Protein 3WDS (pdb70)

CATH classification: 3.40.50.720

B-factor: mean 15.17, std 8.06, range [5.41, 78.43]

Radius of gyration: 27.6 Å; Cα contacts (8 Å, |Δi|>4): 2676; chains: 4; bounding box: 74×68×62 Å

Solvent-accessible surface area: 32976 Å² total; per-residue (Å²): 98,28,84,0,71,58,57,51,0,0,0,4,12,0,6,116,28,29,0,6,9,0,0,125,16,0,6,164,22,18,0,24,0,0,0,1,15,128,45,55,158,20,0,94,70,8,12,79,64,18,132,58,42,33,47,14,8,110,4,36,9,32,118,55,84,30,0,59,64,3,1,78,116,0,23,100,58,14,70,26,13,43,4,0,1,2,17,22,31,29,8,27,13,77,35,1,30,70,2,51,39,133,11,6,44,93,0,14,36,17,0,3,43,3,3,0,1,0,0,1,1,0,0,93,45,0,58,91,72,142,28,107,0,11,0,2,0,10,3,11,20,5,2,14,37,0,19,47,24,24,0,0,20,0,0,0,8,7,0,0,14,0,2,0,3,0,0,0,54,26,8,2,93,121,88,1,14,0,0,0,0,0,8,15,43,12,83,26,56,50,8,69,105,24,2,104,83,24,3,146,73,101,73,59,68,60,144,40,0,68,56,58,20,47,95,98,6,22,20,45,91,22,1,60,17,91,3,0,1,20,0,0,5,1,0,3,0,34,0,0,67,2,1,0,0,3,3,7,2,0,2,0,0,33,30,9,27,99,28,86,0,72,60,62,57,0,0,0,4,12,0,7,125,32,27,0,4,8,1,0,126,15,0,4,160,21,18,0,38,0,0,0,2,17,133,48,37,156,22,0,96,67,6,25,89,64,18,131,60,35,33,55,21,8,113,6,37,10,36,126,55,80,32,1,57,56,2,2,79,112,0,24,98,57,14,64,22,15,38,3,0,1,2,17,20,37,33,9,29,16,84,34,1,28,71,2,48,46,146,10,8,48,91,0,15,37,18,0,4,45,4,4,0,1,0,0,1,1,0,0,90,44,0,63,96,75,141,29,153,0,13,0,1,0,10,3,12,26,6,2,15,35,1,24,65,25,24,0,0,14,0,0,0,7,6,1,1,14,0,3,0,5,0,0,0,62,27,9,0,90,121,67,1,15,0,0,0,0,0,8,16,33,13,104,25,59,65,12,74,113,15,5,98,87,14,4,145,71,99,66,62,75,42,129,48,0,76,55,69,40,44,100,97,7,22,33,47,90,29,1,64,17,90,3,0,1,18,0,0,5,1,0,2,0,54,0,0,67,2,1,0,0,3,3,6,2,0,2,0,0,31,30,8,26,100,26,90,0,82,60,39,51,0,0,0,5,12,0,7,120,20,28,0,5,8,0,0,124,16,0,4,157,23,18,0,31,0,0,0,1,17,128,61,59,163,16,0,89,67,5,13,79,64,21,132,60,41,33,68,15,12,112,4,38,12,38,125,61,81,31,1,68,48,2,2,77,114,0,24,98,56,14,66,24,16,38,0,0,1,2,14,20,40,39,47,35,16,64,35,1,31,73,1,58,46,146,13,6,44,92,0,14,37,17,0,3,42,5,4,0,1,0,0,1,2,0,0,96,49,2,53,87,80,136,31,157,0,9,0,1,0,9,2,11,25,6,2,14,36,1,25,65,27,29,0,0,34,0,0,0,7,7,0,1,14,0,4,0,6,0,1,0,93,28,9,0,89,121,82,0,15,0,0,0,0,0,8,16,42,16,97,22,74,65,50,94,172,53,11,101,82,11,1,120,57,79,76,75,74,38,126,46,0,81,54,64,43,53,94,95,8,24,16,47,88,38,1,65,16,92,2,0,2,26,0,0,7,1,0,0,0,75,0,0,66,3,1,0,0,4,3,7,1,0,2,0,0,35,29,8,26,110,29,68,0,72,58,61,47,0,0,0,3,14,0,6,111,28,28,0,3,4,1,0,115,13,0,5,163,23,19,0,31,0,0,0,1,16,131,48,41,144,29,0,97,71,14,20,88,67,18,137,65,35,33,66,18,20,112,4,46,11,27,114,58,81,33,1,58,44,4,1,71,103,0,23,96,61,14,63,26,14,40,3,0,1,1,16,19,29,31,8,27,19,84,34,0,29,66,2,54,45,140,15,7,47,94,0,15,39,16,0,3,43,3,4,0,1,0,0,1,1,0,0,92,45,0,64,94,70,142,30,156,0,13,0,2,0,10,3,12,22,6,1,15,39,1,22,48,21,24,0,0,19,0,0,0,7,8,0,1,13,0,2,0,4,0,1,0,54,25,8,0,94,113,69,1,14,0,0,0,0,0,8,16,40,13,87,25,53,48,7,65,108,25,2,90,76,24,4,144,74,120,76,65,77,41,128,44,0,58,57,72,18,44,100,99,7,31,25,47,90,26,1,68,16,82,3,0,1,19,0,0,4,1,0,2,0,58,1,0,76,3,0,0,0,3,3,6,2,0,2,0,5,47,30,18,27

Secondary structure (DSSP, 8-state):
----TT-EEEEET-SSHHHHHHHHHHHHTT-EEEEEES-HHHHHHHHHT-TT--EEEE--TT-HHHHHHHHHHHHHHHTS--EEEE---------GGG--HHHHHHHIIIIIIHHHHHHHHHHHHHHHHT---EEEEE--GGGTS--TT-HHHHHHHHHHHHHHHHHHHHHGGGT-EEEEEEE-SB-SHHHHHHHHHHHHHHT--HHHHHHHHHHT-TT-S-B-HHHHHHHHHHHHSGGGTT--S-EEEESTTSS--/----TT-EEEEETTTSHHHHHHHHHHHHTT-EEEEEES-HHHHHHHHHT-TT-EEEEE--TT-HHHHHHHHHHHHHHHT---EEEE---------GGG--HHHHHHHIIIIIIHHHHHHHHHHHHHHHTT---EEEEE--GGGTS--TT-HHHHHHHHHHHHHHHHHHHHHGGGT-EEEEEEE-SB-SHHHHHHHHHHHHHHT--HHHHHHHHHHT-TT-S-B-HHHHHHHHHHHHSGGGTT--S-EEEESTTSS--/----TT-EEEEET-SSHHHHHHHHHHHHTT-EEEEEES-HHHHHHHHHT-TT--EEEE--TT-HHHHHHHHHHHHHHHT---EEEE---------GGG--HHHHHHHIIIIIIHHHHHHHHHHHHHHHTT---EEEEE--GGGTS--TT-HHHHHHHHHHHHHHHHHHHHHGGGT-EEEEEEE-SB-SHHHHHHHHHHHHHHT--HHHHHHHHHHT-TT-S-B-HHHHHHHHHHHHSGGGTT--S-EEEESTTSS--/----TT-EEEEETTTSHHHHHHHHHHHHTT-EEEEEES-HHHHHHHHHT-SS--EEEE--TT-HHHHHHHHHHHHHHHT---EEEE---------GGG--HHHHHHHIIIIIIHHHHHHHHHHHHHHHTT---EEEEE--GGGTS--TT-HHHHHHHHHHHHHHHHHHHHHGGGT-EEEEEEE-SB--TTHHHHHHHHHHHHTS-HHHHHHHHHHT-TT-S-B-HHHHHHHHHHHHSGGGTT--S-EEEESTTSS--

Structure (mmCIF, N/CA/C/O backbone):
data_3WDS
#
_entry.id   3WDS
#
_cell.length_a   61.970
_cell.length_b   126.370
_cell.length_c   62.020
_cell.angle_alpha   90.00
_cell.angle_beta   110.50
_cell.angle_gamma   90.00
#
_symmetry.space_group_name_H-M   'P 1 21 1'
#
loop_
_entity.id
_entity.type
_entity.pdbx_description
1 polymer 'NADH-dependent quinuclidinone reductase'
2 non-polymer NICOTINAMIDE-ADENINE-DINUCLEOTIDE
3 non-polymer 'ACETIC ACID'
4 non-polymer 1,2-ETHANEDIOL
5 water water
#
loop_
_atom_site.group_PDB
_atom_site.id
_atom_site.type_symbol
_atom_site.label_atom_id
_atom_site.label_alt_id
_atom_site.label_comp_id
_atom_site.label_asym_id
_atom_site.label_entity_id
_atom_site.label_seq_id
_atom_site.pdbx_PDB_ins_code
_atom_site.Cartn_x
_atom_site.Cartn_y
_atom_site.Cartn_z
_atom_site.occupancy
_atom_site.B_iso_or_equiv
_atom_site.auth_seq_id
_atom_site.auth_comp_id
_atom_site.auth_asym_id
_atom_site.auth_atom_id
_atom_site.pdbx_PDB_model_num
ATOM 1 N N . ILE A 1 7 ? 52.595 72.170 30.153 1.00 23.37 4 ILE A N 1
ATOM 2 C CA . ILE A 1 7 ? 51.709 72.505 28.984 1.00 21.04 4 ILE A CA 1
ATOM 3 C C . ILE A 1 7 ? 50.361 73.051 29.564 1.00 19.99 4 ILE A C 1
ATOM 4 O O . ILE A 1 7 ? 49.562 73.642 28.809 1.00 17.52 4 ILE A O 1
ATOM 9 N N . PHE A 1 8 ? 50.045 72.841 30.848 1.00 18.63 5 PHE A N 1
ATOM 10 C CA . PHE A 1 8 ? 48.783 73.436 31.415 1.00 17.40 5 PHE A CA 1
ATOM 11 C C . PHE A 1 8 ? 48.996 74.754 32.157 1.00 18.35 5 PHE A C 1
ATOM 12 O O . PHE A 1 8 ? 48.054 75.347 32.693 1.00 19.02 5 PHE A O 1
ATOM 20 N N . ASP A 1 9 ? 50.232 75.242 32.114 1.00 19.36 6 ASP A N 1
ATOM 21 C CA . ASP A 1 9 ? 50.627 76.400 32.918 1.00 19.90 6 ASP A CA 1
ATOM 22 C C . ASP A 1 9 ? 50.182 77.678 32.202 1.00 17.23 6 ASP A C 1
ATOM 23 O O . ASP A 1 9 ? 50.318 77.804 30.986 1.00 19.07 6 ASP A O 1
ATOM 28 N N . LEU A 1 10 ? 49.679 78.652 32.949 1.00 14.66 7 LEU A N 1
ATOM 29 C CA . LEU A 1 10 ? 49.274 79.928 32.379 1.00 13.27 7 LEU A CA 1
ATOM 30 C C . LEU A 1 10 ? 50.132 81.035 33.006 1.00 14.37 7 LEU A C 1
ATOM 31 O O . LEU A 1 10 ? 49.811 82.219 32.886 1.00 12.55 7 LEU A O 1
ATOM 36 N N . SER A 1 11 ? 51.238 80.631 33.629 1.00 16.06 8 SER A N 1
ATOM 37 C CA . SER A 1 11 ? 52.157 81.621 34.291 1.00 16.64 8 SER A CA 1
ATOM 38 C C . SER A 1 11 ? 52.508 82.774 33.352 1.00 18.01 8 SER A C 1
ATOM 39 O O . SER A 1 11 ? 52.811 82.581 32.186 1.00 18.89 8 SER A O 1
ATOM 42 N N . GLY A 1 12 ? 52.391 84.001 33.832 1.00 18.52 9 GLY A N 1
ATOM 43 C CA . GLY A 1 12 ? 52.766 85.110 33.029 1.00 20.08 9 GLY A CA 1
ATOM 44 C C . GLY A 1 12 ? 51.697 85.660 32.135 1.00 21.52 9 GLY A C 1
ATOM 45 O O . GLY A 1 12 ? 51.858 86.756 31.637 1.00 20.65 9 GLY A O 1
ATOM 46 N N . ARG A 1 13 ? 50.547 84.969 32.003 1.00 18.60 10 ARG A N 1
ATOM 47 C CA . ARG A 1 13 ? 49.540 85.388 31.064 1.00 17.55 10 ARG A CA 1
ATOM 48 C C . ARG A 1 13 ? 48.601 86.333 31.731 1.00 16.11 10 ARG A C 1
ATOM 49 O O . ARG A 1 13 ? 48.399 86.271 32.951 1.00 15.20 10 ARG A O 1
ATOM 57 N N . LYS A 1 14 ? 48.026 87.190 30.916 1.00 14.68 11 LYS A N 1
ATOM 58 C CA . LYS A 1 14 ? 47.149 88.282 31.393 1.00 15.34 11 LYS A CA 1
ATOM 59 C C . LYS A 1 14 ? 45.702 87.992 30.884 1.00 13.71 11 LYS A C 1
ATOM 60 O O . LYS A 1 14 ? 45.442 87.951 29.661 1.00 15.37 11 LYS A O 1
ATOM 66 N N . ALA A 1 15 ? 44.791 87.853 31.808 1.00 12.90 12 ALA A N 1
ATOM 67 C CA . ALA A 1 15 ? 43.394 87.412 31.493 1.00 11.73 12 ALA A CA 1
ATOM 68 C C . ALA A 1 15 ? 42.355 88.460 31.876 1.00 11.95 12 ALA A C 1
ATOM 69 O O . ALA A 1 15 ? 42.468 89.166 32.911 1.00 12.43 12 ALA A O 1
ATOM 71 N N . ILE A 1 16 ? 41.268 88.510 31.126 1.00 12.82 13 ILE A N 1
ATOM 72 C CA . ILE A 1 16 ? 40.087 89.241 31.468 1.00 11.72 13 ILE A CA 1
ATOM 73 C C . ILE A 1 16 ? 38.908 88.258 31.519 1.00 11.97 13 ILE A C 1
ATOM 74 O O . ILE A 1 16 ? 38.671 87.489 30.585 1.00 11.03 13 ILE A O 1
ATOM 79 N N . VAL A 1 17 ? 38.210 88.297 32.623 1.00 10.62 14 VAL A N 1
ATOM 80 C CA . VAL A 1 17 ? 36.983 87.487 32.813 1.00 11.00 14 VAL A CA 1
ATOM 81 C C . VAL A 1 17 ? 35.797 88.417 32.941 1.00 11.42 14 VAL A C 1
ATOM 82 O O . VAL A 1 17 ? 35.718 89.146 33.907 1.00 11.19 14 VAL A O 1
ATOM 86 N N . THR A 1 18 ? 34.847 88.401 32.003 1.00 10.28 15 THR A N 1
ATOM 87 C CA . THR A 1 18 ? 33.664 89.182 32.148 1.00 11.32 15 THR A CA 1
ATOM 88 C C . THR A 1 18 ? 32.668 88.371 32.952 1.00 11.09 15 THR A C 1
ATOM 89 O O . THR A 1 18 ? 32.606 87.137 32.821 1.00 10.15 15 THR A O 1
ATOM 93 N N . GLY A 1 19 ? 31.982 88.977 33.908 1.00 11.01 16 GLY A N 1
ATOM 94 C CA . GLY A 1 19 ? 31.076 88.239 34.726 1.00 10.94 16 GLY A CA 1
ATOM 95 C C . GLY A 1 19 ? 31.715 87.399 35.790 1.00 11.37 16 GLY A C 1
ATOM 96 O O . GLY A 1 19 ? 31.212 86.317 36.161 1.00 12.63 16 GLY A O 1
ATOM 97 N N . GLY A 1 20 ? 32.892 87.845 36.218 1.00 11.37 17 GLY A N 1
ATOM 98 C CA . GLY A 1 20 ? 33.707 87.069 37.135 1.00 11.04 17 GLY A CA 1
ATOM 99 C C . GLY A 1 20 ? 33.424 87.313 38.598 1.00 10.90 17 GLY A C 1
ATOM 100 O O . GLY A 1 20 ? 34.135 86.774 39.434 1.00 13.01 17 GLY A O 1
ATOM 101 N N . SER A 1 21 ? 32.400 88.095 38.939 1.00 11.40 18 SER A N 1
ATOM 102 C CA . SER A 1 21 ? 32.170 88.410 40.355 1.00 13.72 18 SER A CA 1
ATOM 103 C C . SER A 1 21 ? 31.679 87.312 41.238 1.00 15.13 18 SER A C 1
ATOM 104 O O . SER A 1 21 ? 31.859 87.366 42.421 1.00 15.65 18 SER A O 1
ATOM 107 N N . LYS A 1 22 ? 30.901 86.392 40.692 1.00 16.28 19 LYS A N 1
ATOM 108 C CA . LYS A 1 22 ? 30.345 85.344 41.463 1.00 16.15 19 LYS A CA 1
ATOM 109 C C . LYS A 1 22 ? 30.148 84.069 40.612 1.00 13.75 19 LYS A C 1
ATOM 110 O O . LYS A 1 22 ? 30.386 84.041 39.399 1.00 12.83 19 LYS A O 1
ATOM 116 N N . GLY A 1 23 ? 29.653 83.035 41.257 1.00 12.81 20 GLY A N 1
ATOM 117 C CA . GLY A 1 23 ? 29.331 81.795 40.534 1.00 12.70 20 GLY A CA 1
ATOM 118 C C . GLY A 1 23 ? 30.444 81.204 39.692 1.00 12.36 20 GLY A C 1
ATOM 119 O O . GLY A 1 23 ? 31.647 81.092 40.091 1.00 10.79 20 GLY A O 1
ATOM 120 N N . ILE A 1 24 ? 30.040 80.739 38.499 1.00 11.58 21 ILE A N 1
ATOM 121 C CA . ILE A 1 24 ? 31.037 80.168 37.588 1.00 10.81 21 ILE A CA 1
ATOM 122 C C . ILE A 1 24 ? 32.189 81.116 37.237 1.00 10.74 21 ILE A C 1
ATOM 123 O O . ILE A 1 24 ? 33.399 80.754 37.234 1.00 8.12 21 ILE A O 1
ATOM 128 N N . GLY A 1 25 ? 31.860 82.413 37.102 1.00 9.94 22 GLY A N 1
ATOM 129 C CA . GLY A 1 25 ? 32.876 83.385 36.710 1.00 9.58 22 GLY A CA 1
ATOM 130 C C . GLY A 1 25 ? 33.952 83.581 37.759 1.00 9.91 22 GLY A C 1
ATOM 131 O O . GLY A 1 25 ? 35.120 83.675 37.450 1.00 9.19 22 GLY A O 1
ATOM 132 N N . ALA A 1 26 ? 33.536 83.633 39.020 1.00 11.04 23 ALA A N 1
ATOM 133 C CA . ALA A 1 26 ? 34.484 83.751 40.084 1.00 10.45 23 ALA A CA 1
ATOM 134 C C . ALA A 1 26 ? 35.352 82.512 40.190 1.00 10.83 23 ALA A C 1
ATOM 135 O O . ALA A 1 26 ? 36.536 82.588 40.452 1.00 10.63 23 ALA A O 1
ATOM 137 N N . ALA A 1 27 ? 34.780 81.361 40.007 1.00 10.04 24 ALA A N 1
ATOM 138 C CA . ALA A 1 27 ? 35.574 80.167 39.995 1.00 9.17 24 ALA A CA 1
ATOM 139 C C . ALA A 1 27 ? 36.560 80.107 38.811 1.00 9.15 24 ALA A C 1
ATOM 140 O O . ALA A 1 27 ? 37.721 79.655 38.976 1.00 9.65 24 ALA A O 1
ATOM 142 N N . ILE A 1 28 ? 36.149 80.615 37.634 1.00 8.65 25 ILE A N 1
ATOM 143 C CA . ILE A 1 28 ? 37.041 80.744 36.538 1.00 8.58 25 ILE A CA 1
ATOM 144 C C . ILE A 1 28 ? 38.265 81.653 36.920 1.00 9.26 25 ILE A C 1
ATOM 145 O O . ILE A 1 28 ? 39.439 81.285 36.705 1.00 9.19 25 ILE A O 1
ATOM 150 N N . ALA A 1 29 ? 37.966 82.801 37.473 1.00 10.40 26 ALA A N 1
ATOM 151 C CA . ALA A 1 29 ? 38.981 83.787 37.797 1.00 10.67 26 ALA A CA 1
ATOM 152 C C . ALA A 1 29 ? 39.979 83.187 38.827 1.00 11.04 26 ALA A C 1
ATOM 153 O O . ALA A 1 29 ? 41.227 83.227 38.615 1.00 10.84 26 ALA A O 1
ATOM 155 N N . ARG A 1 30 ? 39.427 82.472 39.799 1.00 11.13 27 ARG A N 1
ATOM 156 C CA . ARG A 1 30 ? 40.302 81.762 40.785 1.00 11.11 27 ARG A CA 1
ATOM 157 C C . ARG A 1 30 ? 41.173 80.693 40.164 1.00 11.72 27 ARG A C 1
ATOM 158 O O . ARG A 1 30 ? 42.346 80.533 40.512 1.00 11.47 27 ARG A O 1
ATOM 166 N N . ALA A 1 31 ? 40.597 79.911 39.256 1.00 11.06 28 ALA A N 1
ATOM 167 C CA . ALA A 1 31 ? 41.323 78.814 38.635 1.00 10.96 28 ALA A CA 1
ATOM 168 C C . ALA A 1 31 ? 42.426 79.277 37.664 1.00 11.85 28 ALA A C 1
ATOM 169 O O . ALA A 1 31 ? 43.520 78.709 37.657 1.00 11.84 28 ALA A O 1
ATOM 171 N N . LEU A 1 32 ? 42.138 80.336 36.905 1.00 11.48 29 LEU A N 1
ATOM 172 C CA . LEU A 1 32 ? 43.111 80.946 36.014 1.00 11.61 29 LEU A CA 1
ATOM 173 C C . LEU A 1 32 ? 44.274 81.464 36.826 1.00 12.07 29 LEU A C 1
ATOM 174 O O . LEU A 1 32 ? 45.417 81.280 36.438 1.00 12.34 29 LEU A O 1
ATOM 179 N N . ASP A 1 33 ? 43.939 82.123 37.923 1.00 11.98 30 ASP A N 1
ATOM 180 C CA . ASP A 1 33 ? 45.004 82.658 38.855 1.00 13.92 30 ASP A CA 1
ATOM 181 C C . ASP A 1 33 ? 45.871 81.519 39.439 1.00 12.92 30 ASP A C 1
ATOM 182 O O . ASP A 1 33 ? 47.129 81.606 39.415 1.00 12.69 30 ASP A O 1
ATOM 187 N N . LYS A 1 34 ? 45.228 80.483 39.960 1.00 13.55 31 LYS A N 1
ATOM 188 C CA . LYS A 1 34 ? 45.892 79.288 40.478 1.00 16.74 31 LYS A CA 1
ATOM 189 C C . LYS A 1 34 ? 46.816 78.681 39.443 1.00 16.94 31 LYS A C 1
ATOM 190 O O . LYS A 1 34 ? 47.866 78.109 39.774 1.00 15.46 31 LYS A O 1
ATOM 196 N N . ALA A 1 35 ? 46.405 78.721 38.166 1.00 13.82 32 ALA A N 1
ATOM 197 C CA . ALA A 1 35 ? 47.230 78.217 37.121 1.00 13.87 32 ALA A CA 1
ATOM 198 C C . ALA A 1 35 ? 48.343 79.149 36.713 1.00 14.27 32 ALA A C 1
ATOM 199 O O . ALA A 1 35 ? 49.086 78.795 35.807 1.00 13.80 32 ALA A O 1
ATOM 201 N N . GLY A 1 36 ? 48.405 80.357 37.285 1.00 13.15 33 GLY A N 1
ATOM 202 C CA . GLY A 1 36 ? 49.509 81.210 36.998 1.00 14.78 33 GLY A CA 1
ATOM 203 C C . GLY A 1 36 ? 49.202 82.519 36.335 1.00 15.33 33 GLY A C 1
ATOM 204 O O . GLY A 1 36 ? 50.035 83.448 36.313 1.00 14.68 33 GLY A O 1
ATOM 205 N N . ALA A 1 37 ? 47.953 82.684 35.905 1.00 13.47 34 ALA A N 1
ATOM 206 C CA . ALA A 1 37 ? 47.583 83.972 35.257 1.00 13.53 34 ALA A CA 1
ATOM 207 C C . ALA A 1 37 ? 47.394 85.126 36.210 1.00 13.82 34 ALA A C 1
ATOM 208 O O . ALA A 1 37 ? 47.041 84.919 37.382 1.00 12.80 34 ALA A O 1
ATOM 210 N N . THR A 1 38 ? 47.586 86.357 35.707 1.00 14.04 35 THR A N 1
ATOM 211 C CA . THR A 1 38 ? 47.031 87.542 36.400 1.00 14.52 35 THR A CA 1
ATOM 212 C C . THR A 1 38 ? 45.683 87.916 35.806 1.00 13.66 35 THR A C 1
ATOM 213 O O . THR A 1 38 ? 45.598 88.100 34.600 1.00 14.22 35 THR A O 1
ATOM 217 N N . VAL A 1 39 ? 44.697 88.134 36.626 1.00 13.81 36 VAL A N 1
ATOM 218 C CA . VAL A 1 39 ? 43.287 88.237 36.165 1.00 12.82 36 VAL A CA 1
ATOM 219 C C . VAL A 1 39 ? 42.657 89.571 36.481 1.00 14.22 36 VAL A C 1
ATOM 220 O O . VAL A 1 39 ? 42.763 90.052 37.620 1.00 15.13 36 VAL A O 1
ATOM 224 N N . ALA A 1 40 ? 41.976 90.163 35.484 1.00 13.33 37 ALA A N 1
ATOM 225 C CA . ALA A 1 40 ? 41.120 91.308 35.662 1.00 13.39 37 ALA A CA 1
ATOM 226 C C . ALA A 1 40 ? 39.722 90.802 35.567 1.00 13.86 37 ALA A C 1
ATOM 227 O O . ALA A 1 40 ? 39.435 89.980 34.680 1.00 15.01 37 ALA A O 1
ATOM 229 N N . ILE A 1 41 ? 38.900 91.172 36.510 1.00 11.96 38 ILE A N 1
ATOM 230 C CA . ILE A 1 41 ? 37.519 90.823 36.473 1.00 11.65 38 ILE A CA 1
ATOM 231 C C . ILE A 1 41 ? 36.745 92.045 36.073 1.00 12.57 38 ILE A C 1
ATOM 232 O O . ILE A 1 41 ? 36.886 93.104 36.733 1.00 13.07 38 ILE A O 1
ATOM 237 N N . ALA A 1 42 ? 35.872 91.932 35.061 1.00 11.88 39 ALA A N 1
ATOM 238 C CA . ALA A 1 42 ? 34.971 93.011 34.598 1.00 10.91 39 ALA A CA 1
ATOM 239 C C . ALA A 1 42 ? 33.566 92.546 34.813 1.00 11.42 39 ALA A C 1
ATOM 240 O O . ALA A 1 42 ? 33.193 91.516 34.362 1.00 10.86 39 ALA A O 1
ATOM 242 N N . ASP A 1 43 ? 32.797 93.231 35.659 1.00 11.37 40 ASP A N 1
ATOM 243 C CA . ASP A 1 43 ? 31.517 92.782 36.118 1.00 12.68 40 ASP A CA 1
ATOM 244 C C . ASP A 1 43 ? 30.615 93.927 36.399 1.00 11.00 40 ASP A C 1
ATOM 245 O O . ASP A 1 43 ? 31.111 95.016 36.681 1.00 12.57 40 ASP A O 1
ATOM 250 N N . LEU A 1 44 ? 29.301 93.717 36.296 1.00 11.77 41 LEU A N 1
ATOM 251 C CA . LEU A 1 44 ? 28.290 94.734 36.636 1.00 13.08 41 LEU A CA 1
ATOM 252 C C . LEU A 1 44 ? 28.373 95.062 38.100 1.00 14.00 41 LEU A C 1
ATOM 253 O O . LEU A 1 44 ? 28.158 96.238 38.471 1.00 15.09 41 LEU A O 1
ATOM 258 N N . ASP A 1 45 ? 28.801 94.113 38.903 1.00 12.86 42 ASP A N 1
ATOM 259 C CA . ASP A 1 45 ? 28.942 94.290 40.386 1.00 15.29 42 ASP A CA 1
ATOM 260 C C . ASP A 1 45 ? 30.429 94.395 40.701 1.00 14.76 42 ASP A C 1
ATOM 261 O O . ASP A 1 45 ? 31.121 93.353 40.855 1.00 15.66 42 ASP A O 1
ATOM 266 N N . VAL A 1 46 ? 30.955 95.608 40.707 1.00 14.41 43 VAL A N 1
ATOM 267 C CA . VAL A 1 46 ? 32.395 95.790 40.899 1.00 14.62 43 VAL A CA 1
ATOM 268 C C . VAL A 1 46 ? 32.841 95.605 42.345 1.00 15.36 43 VAL A C 1
ATOM 269 O O . VAL A 1 46 ? 34.000 95.227 42.547 1.00 17.08 43 VAL A O 1
ATOM 273 N N . MET A 1 47 ? 31.910 95.772 43.284 1.00 17.44 44 MET A N 1
ATOM 274 C CA . MET A 1 47 ? 32.158 95.546 44.737 1.00 18.90 44 MET A CA 1
ATOM 275 C C . MET A 1 47 ? 32.533 94.060 44.915 1.00 17.04 44 MET A C 1
ATOM 276 O O . MET A 1 47 ? 33.574 93.689 45.479 1.00 17.36 44 MET A O 1
ATOM 281 N N . ALA A 1 48 ? 31.724 93.221 44.314 1.00 15.47 45 ALA A N 1
ATOM 282 C CA . ALA A 1 48 ? 31.956 91.781 44.433 1.00 14.13 45 ALA A CA 1
ATOM 283 C C . ALA A 1 48 ? 33.203 91.419 43.682 1.00 13.32 45 ALA A C 1
ATOM 284 O O . ALA A 1 48 ? 33.941 90.529 44.103 1.00 14.52 45 ALA A O 1
ATOM 286 N N . ALA A 1 49 ? 33.429 92.032 42.505 1.00 13.32 46 ALA A N 1
ATOM 287 C CA . ALA A 1 49 ? 34.676 91.726 41.745 1.00 13.43 46 ALA A CA 1
ATOM 288 C C . ALA A 1 49 ? 35.914 92.087 42.513 1.00 13.67 46 ALA A C 1
ATOM 289 O O . ALA A 1 49 ? 36.914 91.356 42.533 1.00 12.47 46 ALA A O 1
ATOM 291 N N . GLN A 1 50 ? 35.872 93.224 43.196 1.00 13.48 47 GLN A N 1
ATOM 292 C CA . GLN A 1 50 ? 37.021 93.633 43.969 1.00 14.79 47 GLN A CA 1
ATOM 293 C C . GLN A 1 50 ? 37.339 92.634 45.108 1.00 15.45 47 GLN A C 1
ATOM 294 O O . GLN A 1 50 ? 38.510 92.336 45.346 1.00 16.42 47 GLN A O 1
ATOM 300 N N . ALA A 1 51 ? 36.298 92.088 45.706 1.00 15.67 48 ALA A N 1
ATOM 301 C CA . ALA A 1 51 ? 36.393 91.118 46.794 1.00 16.72 48 ALA A CA 1
ATOM 302 C C . ALA A 1 51 ? 37.065 89.838 46.306 1.00 18.74 48 ALA A C 1
ATOM 303 O O . ALA A 1 51 ? 38.013 89.362 46.940 1.00 19.72 48 ALA A O 1
ATOM 305 N N . VAL A 1 52 ? 36.694 89.361 45.118 1.00 15.33 49 VAL A N 1
ATOM 306 C CA . VAL A 1 52 ? 37.415 88.209 44.483 1.00 15.14 49 VAL A CA 1
ATOM 307 C C . VAL A 1 52 ? 38.881 88.533 44.139 1.00 15.58 49 VAL A C 1
ATOM 308 O O . VAL A 1 52 ? 39.798 87.806 44.504 1.00 16.85 49 VAL A O 1
ATOM 312 N N . VAL A 1 53 ? 39.108 89.661 43.474 1.00 15.71 50 VAL A N 1
ATOM 313 C CA . VAL A 1 53 ? 40.419 90.045 43.084 1.00 14.93 50 VAL A CA 1
ATOM 314 C C . VAL A 1 53 ? 41.347 90.159 44.308 1.00 15.56 50 VAL A C 1
ATOM 315 O O . VAL A 1 53 ? 42.506 89.789 44.228 1.00 15.19 50 VAL A O 1
ATOM 319 N N . ALA A 1 54 ? 40.798 90.664 45.395 1.00 16.79 51 ALA A N 1
ATOM 320 C CA . ALA A 1 54 ? 41.610 90.849 46.618 1.00 18.77 51 ALA A CA 1
ATOM 321 C C . ALA A 1 54 ? 42.330 89.550 47.054 1.00 18.95 51 ALA A C 1
ATOM 322 O O . ALA A 1 54 ? 43.439 89.587 47.645 1.00 18.34 51 ALA A O 1
ATOM 324 N N . GLY A 1 55 ? 41.691 88.433 46.788 1.00 18.46 52 GLY A N 1
ATOM 325 C CA . GLY A 1 55 ? 42.167 87.121 47.240 1.00 19.21 52 GLY A CA 1
ATOM 326 C C . GLY A 1 55 ? 43.033 86.407 46.232 1.00 18.14 52 GLY A C 1
ATOM 327 O O . GLY A 1 55 ? 43.450 85.338 46.508 1.00 16.01 52 GLY A O 1
ATOM 328 N N . LEU A 1 56 ? 43.316 86.988 45.071 1.00 16.31 53 LEU A N 1
ATOM 329 C CA . LEU A 1 56 ? 44.002 86.269 44.037 1.00 15.15 53 LEU A CA 1
ATOM 330 C C . LEU A 1 56 ? 45.464 86.289 44.358 1.00 17.34 53 LEU A C 1
ATOM 331 O O . LEU A 1 56 ? 45.921 87.288 44.909 1.00 19.10 53 LEU A O 1
ATOM 336 N N . GLU A 1 57 ? 46.181 85.220 44.040 1.00 18.13 54 GLU A N 1
ATOM 337 C CA . GLU A 1 57 ? 47.645 85.125 44.263 1.00 20.79 54 GLU A CA 1
ATOM 338 C C . GLU A 1 57 ? 48.491 86.100 43.459 1.00 20.68 54 GLU A C 1
ATOM 339 O O . GLU A 1 57 ? 49.479 86.661 43.957 1.00 20.46 54 GLU A O 1
ATOM 345 N N . ASN A 1 58 ? 48.135 86.306 42.196 1.00 19.36 55 ASN A N 1
ATOM 346 C CA . ASN A 1 58 ? 48.994 87.007 41.278 1.00 20.75 55 ASN A CA 1
ATOM 347 C C . ASN A 1 58 ? 48.630 88.422 41.011 1.00 21.30 55 ASN A C 1
ATOM 348 O O . ASN A 1 58 ? 48.931 88.931 39.947 1.00 22.55 55 ASN A O 1
ATOM 353 N N . GLY A 1 59 ? 47.940 89.055 41.930 1.00 21.08 56 GLY A N 1
ATOM 354 C CA . GLY A 1 59 ? 47.516 90.416 41.681 1.00 22.27 56 GLY A CA 1
ATOM 355 C C . GLY A 1 59 ? 46.192 90.361 40.962 1.00 20.91 56 GLY A C 1
ATOM 356 O O . GLY A 1 59 ? 45.507 89.359 41.003 1.00 20.54 56 GLY A O 1
ATOM 357 N N . GLY A 1 60 ? 45.909 91.421 40.242 1.00 20.67 57 GLY A N 1
ATOM 358 C CA . GLY A 1 60 ? 44.728 91.502 39.420 1.00 19.50 57 GLY A CA 1
ATOM 359 C C . GLY A 1 60 ? 44.057 92.822 39.570 1.00 19.30 57 GLY A C 1
ATOM 360 O O . GLY A 1 60 ? 44.488 93.666 40.384 1.00 18.99 57 GLY A O 1
ATOM 361 N N . PHE A 1 61 ? 42.934 92.952 38.878 1.00 15.56 58 PHE A N 1
ATOM 362 C CA . PHE A 1 61 ? 42.208 94.227 38.759 1.00 16.96 58 PHE A CA 1
ATOM 363 C C . PHE A 1 61 ? 40.728 93.974 38.634 1.00 15.65 58 PHE A C 1
ATOM 364 O O . PHE A 1 61 ? 40.322 93.044 37.880 1.00 14.87 58 PHE A O 1
ATOM 372 N N . ALA A 1 62 ? 39.921 94.741 39.350 1.00 13.96 59 ALA A N 1
ATOM 373 C CA . ALA A 1 62 ? 38.461 94.750 39.200 1.00 12.90 59 ALA A CA 1
ATOM 374 C C . ALA A 1 62 ? 38.014 96.017 38.469 1.00 14.69 59 ALA A C 1
ATOM 375 O O . ALA A 1 62 ? 38.416 97.189 38.833 1.00 13.50 59 ALA A O 1
ATOM 377 N N . VAL A 1 63 ? 37.130 95.861 37.484 1.00 13.87 60 VAL A N 1
ATOM 378 C CA . VAL A 1 63 ? 36.626 97.009 36.700 1.00 12.52 60 VAL A CA 1
ATOM 379 C C . VAL A 1 63 ? 35.142 96.779 36.491 1.00 14.23 60 VAL A C 1
ATOM 380 O O . VAL A 1 63 ? 34.735 95.598 36.317 1.00 13.68 60 VAL A O 1
ATOM 384 N N . GLU A 1 64 ? 34.343 97.849 36.490 1.00 12.92 61 GLU A N 1
ATOM 385 C CA . GLU A 1 64 ? 32.888 97.768 36.305 1.00 12.80 61 GLU A CA 1
ATOM 386 C C . GLU A 1 64 ? 32.644 97.740 34.810 1.00 12.99 61 GLU A C 1
ATOM 387 O O . GLU A 1 64 ? 33.274 98.479 34.023 1.00 13.52 61 GLU A O 1
ATOM 393 N N . VAL A 1 65 ? 31.703 96.873 34.411 1.00 12.24 62 VAL A N 1
ATOM 394 C CA . VAL A 1 65 ? 31.342 96.748 32.958 1.00 11.79 62 VAL A CA 1
ATOM 395 C C . VAL A 1 65 ? 29.915 96.398 32.905 1.00 10.72 62 VAL A C 1
ATOM 396 O O . VAL A 1 65 ? 29.406 95.681 33.807 1.00 11.61 62 VAL A O 1
ATOM 400 N N . ASP A 1 66 ? 29.238 96.931 31.880 1.00 11.00 63 ASP A N 1
ATOM 401 C CA . ASP A 1 66 ? 27.908 96.407 31.473 1.00 11.55 63 ASP A CA 1
ATOM 402 C C . ASP A 1 66 ? 28.149 95.817 30.092 1.00 11.02 63 ASP A C 1
ATOM 403 O O . ASP A 1 66 ? 28.341 96.546 29.116 1.00 11.71 63 ASP A O 1
ATOM 408 N N . VAL A 1 67 ? 28.183 94.485 29.984 1.00 11.39 64 VAL A N 1
ATOM 409 C CA . VAL A 1 67 ? 28.515 93.895 28.701 1.00 10.09 64 VAL A CA 1
ATOM 410 C C . VAL A 1 67 ? 27.481 94.206 27.647 1.00 10.58 64 VAL A C 1
ATOM 411 O O . VAL A 1 67 ? 27.689 93.807 26.490 1.00 12.85 64 VAL A O 1
ATOM 415 N N . THR A 1 68 ? 26.295 94.709 27.992 1.00 10.94 65 THR A N 1
ATOM 416 C CA . THR A 1 68 ? 25.258 94.988 26.974 1.00 12.35 65 THR A CA 1
ATOM 417 C C . THR A 1 68 ? 25.572 96.262 26.173 1.00 13.00 65 THR A C 1
ATOM 418 O O . THR A 1 68 ? 24.879 96.557 25.172 1.00 14.24 65 THR A O 1
ATOM 422 N N . LYS A 1 69 ? 26.631 96.958 26.559 1.00 12.08 66 LYS A N 1
ATOM 423 C CA . LYS A 1 69 ? 26.914 98.287 25.982 1.00 11.85 66 LYS A CA 1
ATOM 424 C C . LYS A 1 69 ? 28.313 98.400 25.495 1.00 11.47 66 LYS A C 1
ATOM 425 O O . LYS A 1 69 ? 29.290 98.235 26.230 1.00 12.21 66 LYS A O 1
ATOM 431 N N . ARG A 1 70 ? 28.461 98.682 24.205 1.00 10.14 67 ARG A N 1
ATOM 432 C CA . ARG A 1 70 ? 29.771 98.737 23.585 1.00 9.90 67 ARG A CA 1
ATOM 433 C C . ARG A 1 70 ? 30.666 99.784 24.260 1.00 10.56 67 ARG A C 1
ATOM 434 O O . ARG A 1 70 ? 31.818 99.506 24.490 1.00 11.58 67 ARG A O 1
ATOM 442 N N . ALA A 1 71 ? 30.108 100.928 24.611 1.00 11.69 68 ALA A N 1
ATOM 443 C CA . ALA A 1 71 ? 30.997 101.953 25.221 1.00 12.20 68 ALA A CA 1
ATOM 444 C C . ALA A 1 71 ? 31.563 101.449 26.523 1.00 12.92 68 ALA A C 1
ATOM 445 O O . ALA A 1 71 ? 32.729 101.770 26.847 1.00 14.38 68 ALA A O 1
ATOM 447 N N . SER A 1 72 ? 30.765 100.639 27.228 1.00 11.34 69 SER A N 1
ATOM 448 C CA . SER A 1 72 ? 31.134 100.090 28.551 1.00 11.22 69 SER A CA 1
ATOM 449 C C . SER A 1 72 ? 32.203 99.050 28.357 1.00 12.67 69 SER A C 1
ATOM 450 O O . SER A 1 72 ? 33.259 99.071 28.989 1.00 10.80 69 SER A O 1
ATOM 453 N N . VAL A 1 73 ? 31.973 98.155 27.391 1.00 11.28 70 VAL A N 1
ATOM 454 C CA . VAL A 1 73 ? 32.983 97.136 27.151 1.00 12.10 70 VAL A CA 1
ATOM 455 C C . VAL A 1 73 ? 34.282 97.662 26.664 1.00 11.62 70 VAL A C 1
ATOM 456 O O . VAL A 1 73 ? 35.335 97.286 27.166 1.00 12.36 70 VAL A O 1
ATOM 460 N N . ASP A 1 74 ? 34.267 98.590 25.727 1.00 12.59 71 ASP A N 1
ATOM 461 C CA . ASP A 1 74 ? 35.494 99.133 25.238 1.00 13.38 71 ASP A CA 1
ATOM 462 C C . ASP A 1 74 ? 36.312 99.788 26.381 1.00 12.88 71 ASP A C 1
ATOM 463 O O . ASP A 1 74 ? 37.512 99.611 26.485 1.00 13.80 71 ASP A O 1
ATOM 468 N N . ALA A 1 75 ? 35.639 100.529 27.204 1.00 12.85 72 ALA A N 1
ATOM 469 C CA . ALA A 1 75 ? 36.350 101.277 28.281 1.00 13.15 72 ALA A CA 1
ATOM 470 C C . ALA A 1 75 ? 36.891 100.355 29.332 1.00 14.54 72 ALA A C 1
ATOM 471 O O . ALA A 1 75 ? 38.056 100.475 29.745 1.00 15.64 72 ALA A O 1
ATOM 473 N N . ALA A 1 76 ? 36.053 99.401 29.730 1.00 13.60 73 ALA A N 1
ATOM 474 C CA . ALA A 1 76 ? 36.464 98.411 30.732 1.00 13.44 73 ALA A CA 1
ATOM 475 C C . ALA A 1 76 ? 37.612 97.539 30.247 1.00 13.39 73 ALA A C 1
ATOM 476 O O . ALA A 1 76 ? 38.593 97.359 30.956 1.00 14.44 73 ALA A O 1
ATOM 478 N N . MET A 1 77 ? 37.580 97.073 29.003 1.00 14.59 74 MET A N 1
ATOM 479 C CA . MET A 1 77 ? 38.682 96.271 28.514 1.00 15.72 74 MET A CA 1
ATOM 480 C C . MET A 1 77 ? 39.974 97.039 28.390 1.00 14.00 74 MET A C 1
ATOM 481 O O . MET A 1 77 ? 41.005 96.512 28.720 1.00 13.85 74 MET A O 1
ATOM 486 N N . GLN A 1 78 ? 39.899 98.315 27.932 1.00 14.27 75 GLN A N 1
ATOM 487 C CA . GLN A 1 78 ? 41.105 99.106 27.789 1.00 14.93 75 GLN A CA 1
ATOM 488 C C . GLN A 1 78 ? 41.746 99.329 29.181 1.00 14.56 75 GLN A C 1
ATOM 489 O O . GLN A 1 78 ? 42.976 99.233 29.341 1.00 16.56 75 GLN A O 1
ATOM 495 N N . LYS A 1 79 ? 40.908 99.622 30.143 1.00 14.90 76 LYS A N 1
ATOM 496 C CA . LYS A 1 79 ? 41.347 99.875 31.528 1.00 17.75 76 LYS A CA 1
ATOM 497 C C . LYS A 1 79 ? 42.002 98.680 32.126 1.00 16.64 76 LYS A C 1
ATOM 498 O O . LYS A 1 79 ? 43.062 98.746 32.732 1.00 15.94 76 LYS A O 1
ATOM 504 N N . ALA A 1 80 ? 41.394 97.519 31.885 1.00 14.76 77 ALA A N 1
ATOM 505 C CA . ALA A 1 80 ? 42.007 96.264 32.244 1.00 13.70 77 ALA A CA 1
ATOM 506 C C . ALA A 1 80 ? 43.314 95.919 31.603 1.00 13.95 77 ALA A C 1
ATOM 507 O O . ALA A 1 80 ? 44.251 95.481 32.275 1.00 15.10 77 ALA A O 1
ATOM 509 N N . ILE A 1 81 ? 43.394 96.049 30.283 1.00 13.63 78 ILE A N 1
ATOM 510 C CA . ILE A 1 81 ? 44.607 95.796 29.583 1.00 14.10 78 ILE A CA 1
ATOM 511 C C . ILE A 1 81 ? 45.740 96.756 30.081 1.00 14.60 78 ILE A C 1
ATOM 512 O O . ILE A 1 81 ? 46.849 96.280 30.283 1.00 17.12 78 ILE A O 1
ATOM 517 N N . ASP A 1 82 ? 45.392 98.013 30.259 1.00 15.96 79 ASP A N 1
ATOM 518 C CA . ASP A 1 82 ? 46.355 99.009 30.782 1.00 17.02 79 ASP A CA 1
ATOM 519 C C . ASP A 1 82 ? 46.835 98.584 32.163 1.00 17.56 79 ASP A C 1
ATOM 520 O O . ASP A 1 82 ? 48.078 98.563 32.385 1.00 20.74 79 ASP A O 1
ATOM 525 N N . ALA A 1 83 ? 45.936 98.177 33.047 1.00 16.57 80 ALA A N 1
ATOM 526 C CA . ALA A 1 83 ? 46.296 97.681 34.400 1.00 16.65 80 ALA A CA 1
ATOM 527 C C . ALA A 1 83 ? 47.108 96.406 34.373 1.00 18.80 80 ALA A C 1
ATOM 528 O O . ALA A 1 83 ? 48.110 96.259 35.083 1.00 18.84 80 ALA A O 1
ATOM 530 N N . LEU A 1 84 ? 46.743 95.462 33.489 1.00 17.99 81 LEU A N 1
ATOM 531 C CA . LEU A 1 84 ? 47.461 94.224 33.443 1.00 18.37 81 LEU A CA 1
ATOM 532 C C . LEU A 1 84 ? 48.821 94.371 32.748 1.00 16.60 81 LEU A C 1
ATOM 533 O O . LEU A 1 84 ? 49.662 93.535 32.944 1.00 17.58 81 LEU A O 1
ATOM 538 N N . GLY A 1 85 ? 48.989 95.351 31.872 1.00 18.60 82 GLY A N 1
ATOM 539 C CA . GLY A 1 85 ? 50.202 95.478 31.082 1.00 18.19 82 GLY A CA 1
ATOM 540 C C . GLY A 1 85 ? 50.294 94.550 29.880 1.00 20.21 82 GLY A C 1
ATOM 541 O O . GLY A 1 85 ? 51.384 94.306 29.352 1.00 20.21 82 GLY A O 1
ATOM 542 N N . GLY A 1 86 ? 49.164 93.960 29.470 1.00 17.03 83 GLY A N 1
ATOM 543 C CA . GLY A 1 86 ? 49.182 92.977 28.349 1.00 19.81 83 GLY A CA 1
ATOM 544 C C . GLY A 1 86 ? 47.809 92.297 28.346 1.00 17.66 83 GLY A C 1
ATOM 545 O O . GLY A 1 86 ? 46.952 92.616 29.236 1.00 15.22 83 GLY A O 1
ATOM 546 N N . PHE A 1 87 ? 47.596 91.365 27.419 1.00 16.04 84 PHE A N 1
ATOM 547 C CA . PHE A 1 87 ? 46.269 90.751 27.329 1.00 14.77 84 PHE A CA 1
ATOM 548 C C . PHE A 1 87 ? 46.407 89.541 26.430 1.00 14.08 84 PHE A C 1
ATOM 549 O O . PHE A 1 87 ? 46.727 89.705 25.232 1.00 13.73 84 PHE A O 1
ATOM 557 N N . ASP A 1 88 ? 46.161 88.375 27.001 1.00 12.52 85 ASP A N 1
ATOM 558 C CA . ASP A 1 88 ? 46.410 87.085 26.359 1.00 13.58 85 ASP A CA 1
ATOM 559 C C . ASP A 1 88 ? 45.127 86.291 26.249 1.00 13.01 85 ASP A C 1
ATOM 560 O O . ASP A 1 88 ? 45.032 85.462 25.377 1.00 11.84 85 ASP A O 1
ATOM 565 N N . LEU A 1 89 ? 44.161 86.563 27.123 1.00 12.85 86 LEU A N 1
ATOM 566 C CA . LEU A 1 89 ? 43.034 85.602 27.349 1.00 11.53 86 LEU A CA 1
ATOM 567 C C . LEU A 1 89 ? 41.789 86.297 27.780 1.00 10.27 86 LEU A C 1
ATOM 568 O O . LEU A 1 89 ? 41.773 87.056 28.768 1.00 10.27 86 LEU A O 1
ATOM 573 N N . LEU A 1 90 ? 40.703 86.010 27.109 1.00 8.81 87 LEU A N 1
ATOM 574 C CA . LEU A 1 90 ? 39.409 86.473 27.580 1.00 9.57 87 LEU A CA 1
ATOM 575 C C . LEU A 1 90 ? 38.521 85.291 27.905 1.00 9.52 87 LEU A C 1
ATOM 576 O O . LEU A 1 90 ? 38.378 84.407 27.052 1.00 10.76 87 LEU A O 1
ATOM 581 N N . CYS A 1 91 ? 37.881 85.301 29.068 1.00 9.92 88 CYS A N 1
ATOM 582 C CA . CYS A 1 91 ? 36.816 84.345 29.376 1.00 10.66 88 CYS A CA 1
ATOM 583 C C . CYS A 1 91 ? 35.563 85.199 29.495 1.00 10.45 88 CYS A C 1
ATOM 584 O O . CYS A 1 91 ? 35.384 85.975 30.438 1.00 8.81 88 CYS A O 1
ATOM 587 N N . ALA A 1 92 ? 34.688 85.081 28.505 1.00 10.51 89 ALA A N 1
ATOM 588 C CA . ALA A 1 92 ? 33.461 85.868 28.485 1.00 10.90 89 ALA A CA 1
ATOM 589 C C . ALA A 1 92 ? 32.361 85.026 29.092 1.00 13.09 89 ALA A C 1
ATOM 590 O O . ALA A 1 92 ? 31.739 84.197 28.396 1.00 11.54 89 ALA A O 1
ATOM 592 N N . ASN A 1 93 ? 32.151 85.267 30.366 1.00 12.27 90 ASN A N 1
ATOM 593 C CA . ASN A 1 93 ? 31.231 84.530 31.198 1.00 12.26 90 ASN A CA 1
ATOM 594 C C . ASN A 1 93 ? 29.909 85.164 31.568 1.00 12.51 90 ASN A C 1
ATOM 595 O O . ASN A 1 93 ? 28.952 84.423 31.893 1.00 12.88 90 ASN A O 1
ATOM 600 N N . ALA A 1 94 ? 29.788 86.497 31.538 1.00 12.04 91 ALA A N 1
ATOM 601 C CA . ALA A 1 94 ? 28.585 87.169 32.046 1.00 12.30 91 ALA A CA 1
ATOM 602 C C . ALA A 1 94 ? 27.374 86.571 31.347 1.00 12.43 91 ALA A C 1
ATOM 603 O O . ALA A 1 94 ? 27.357 86.376 30.100 1.00 12.34 91 ALA A O 1
ATOM 605 N N . GLY A 1 95 ? 26.377 86.226 32.130 1.00 12.45 92 GLY A N 1
ATOM 606 C CA . GLY A 1 95 ? 25.062 85.800 31.576 1.00 11.51 92 GLY A CA 1
ATOM 607 C C . GLY A 1 95 ? 23.954 85.938 32.559 1.00 11.40 92 GLY A C 1
ATOM 608 O O . GLY A 1 95 ? 24.213 86.076 33.803 1.00 12.44 92 GLY A O 1
ATOM 609 N N . VAL A 1 96 ? 22.729 85.936 32.052 1.00 10.95 93 VAL A N 1
ATOM 610 C CA . VAL A 1 96 ? 21.550 86.024 32.822 1.00 11.50 93 VAL A CA 1
ATOM 611 C C . VAL A 1 96 ? 20.532 84.981 32.315 1.00 12.09 93 VAL A C 1
ATOM 612 O O . VAL A 1 96 ? 20.679 84.467 31.169 1.00 11.07 93 VAL A O 1
ATOM 616 N N . SER A 1 97 ? 19.499 84.773 33.110 1.00 13.50 94 SER A N 1
ATOM 617 C CA . SER A 1 97 ? 18.341 83.998 32.634 1.00 13.18 94 SER A CA 1
ATOM 618 C C . SER A 1 97 ? 17.071 84.530 33.255 1.00 13.32 94 SER A C 1
ATOM 619 O O . SER A 1 97 ? 17.092 85.210 34.275 1.00 14.76 94 SER A O 1
ATOM 622 N N . THR A 1 98 ? 15.932 84.252 32.626 1.00 12.70 95 THR A N 1
ATOM 623 C CA . THR A 1 98 ? 14.617 84.337 33.283 1.00 13.15 95 THR A CA 1
ATOM 624 C C . THR A 1 98 ? 13.909 83.107 32.795 1.00 13.03 95 THR A C 1
ATOM 625 O O . THR A 1 98 ? 14.258 82.583 31.752 1.00 13.20 95 THR A O 1
ATOM 629 N N . MET A 1 99 ? 12.949 82.646 33.550 1.00 14.97 96 MET A N 1
ATOM 630 C CA . MET A 1 99 ? 12.159 81.451 33.159 1.00 16.33 96 MET A CA 1
ATOM 631 C C . MET A 1 99 ? 10.767 81.839 32.942 1.00 14.23 96 MET A C 1
ATOM 632 O O . MET A 1 99 ? 10.224 82.587 33.746 1.00 16.42 96 MET A O 1
ATOM 637 N N . ARG A 1 100 ? 10.136 81.342 31.855 1.00 12.66 97 ARG A N 1
ATOM 638 C CA . ARG A 1 100 ? 8.794 81.699 31.523 1.00 13.84 97 ARG A CA 1
ATOM 639 C C . ARG A 1 100 ? 8.272 80.728 30.436 1.00 12.94 97 ARG A C 1
ATOM 640 O O . ARG A 1 100 ? 9.028 80.371 29.509 1.00 13.06 97 ARG A O 1
ATOM 648 N N . PRO A 1 101 ? 7.004 80.347 30.507 1.00 13.18 98 PRO A N 1
ATOM 649 C CA . PRO A 1 101 ? 6.460 79.625 29.370 1.00 13.04 98 PRO A CA 1
ATOM 650 C C . PRO A 1 101 ? 6.638 80.410 28.087 1.00 12.14 98 PRO A C 1
ATOM 651 O O . PRO A 1 101 ? 6.575 81.656 28.062 1.00 11.88 98 PRO A O 1
ATOM 655 N N . ALA A 1 102 ? 6.957 79.699 27.003 1.00 10.93 99 ALA A N 1
ATOM 656 C CA . ALA A 1 102 ? 7.298 80.330 25.743 1.00 11.11 99 ALA A CA 1
ATOM 657 C C . ALA A 1 102 ? 6.222 81.314 25.249 1.00 11.77 99 ALA A C 1
ATOM 658 O O . ALA A 1 102 ? 6.573 82.398 24.801 1.00 10.58 99 ALA A O 1
ATOM 660 N N . VAL A 1 103 ? 4.928 80.984 25.454 1.00 11.99 100 VAL A N 1
ATOM 661 C CA . VAL A 1 103 ? 3.853 81.901 25.031 1.00 13.04 100 VAL A CA 1
ATOM 662 C C . VAL A 1 103 ? 3.757 83.178 25.815 1.00 14.18 100 VAL A C 1
ATOM 663 O O . VAL A 1 103 ? 3.075 84.119 25.359 1.00 14.31 100 VAL A O 1
ATOM 667 N N . ASP A 1 104 ? 4.442 83.245 26.972 1.00 12.37 101 ASP A N 1
ATOM 668 C CA . ASP A 1 104 ? 4.392 84.398 27.868 1.00 13.39 101 ASP A CA 1
ATOM 669 C C . ASP A 1 104 ? 5.649 85.200 27.895 1.00 12.23 101 ASP A C 1
ATOM 670 O O . ASP A 1 104 ? 5.684 86.209 28.554 1.00 12.05 101 ASP A O 1
ATOM 675 N N . ILE A 1 105 ? 6.686 84.800 27.129 1.00 11.67 102 ILE A N 1
ATOM 676 C CA . ILE A 1 105 ? 7.948 85.550 27.166 1.00 11.98 102 ILE A CA 1
ATOM 677 C C . ILE A 1 105 ? 7.701 86.987 26.737 1.00 12.37 102 ILE A C 1
ATOM 678 O O . ILE A 1 105 ? 7.100 87.256 25.689 1.00 11.39 102 ILE A O 1
ATOM 683 N N . THR A 1 106 ? 8.147 87.931 27.546 1.00 12.74 103 THR A N 1
ATOM 684 C CA . THR A 1 106 ? 8.087 89.347 27.154 1.00 12.56 103 THR A CA 1
ATOM 685 C C . THR A 1 106 ? 9.217 89.785 26.286 1.00 12.12 103 THR A C 1
ATOM 686 O O . THR A 1 106 ? 10.308 89.259 26.373 1.00 12.77 103 THR A O 1
ATOM 690 N N . ASP A 1 107 ? 9.009 90.884 25.530 1.00 12.32 104 ASP A N 1
ATOM 691 C CA . ASP A 1 107 ? 10.079 91.498 24.780 1.00 12.94 104 ASP A CA 1
ATOM 692 C C . ASP A 1 107 ? 11.206 91.956 25.659 1.00 12.78 104 ASP A C 1
ATOM 693 O O . ASP A 1 107 ? 12.398 91.836 25.327 1.00 11.59 104 ASP A O 1
ATOM 698 N N . GLU A 1 108 ? 10.868 92.455 26.829 1.00 12.43 105 GLU A N 1
ATOM 699 C CA . GLU A 1 108 ? 11.895 92.895 27.769 1.00 13.27 105 GLU A CA 1
ATOM 700 C C . GLU A 1 108 ? 12.818 91.804 28.224 1.00 12.16 105 GLU A C 1
ATOM 701 O O . GLU A 1 108 ? 14.081 92.006 28.226 1.00 13.10 105 GLU A O 1
ATOM 707 N N . GLU A 1 109 ? 12.280 90.620 28.495 1.00 11.23 106 GLU A N 1
ATOM 708 C CA . GLU A 1 109 ? 13.105 89.510 28.966 1.00 10.75 106 GLU A CA 1
ATOM 709 C C . GLU A 1 109 ? 13.818 88.828 27.792 1.00 10.69 106 GLU A C 1
ATOM 710 O O . GLU A 1 109 ? 14.879 88.309 27.961 1.00 10.36 106 GLU A O 1
ATOM 716 N N . TRP A 1 110 ? 13.216 88.836 26.617 1.00 9.77 107 TRP A N 1
ATOM 717 C CA . TRP A 1 110 ? 13.930 88.410 25.390 1.00 11.16 107 TRP A CA 1
ATOM 718 C C . TRP A 1 110 ? 15.171 89.251 25.235 1.00 10.62 107 TRP A C 1
ATOM 719 O O . TRP A 1 110 ? 16.284 88.763 25.153 1.00 9.98 107 TRP A O 1
ATOM 730 N N . ASP A 1 111 ? 14.984 90.583 25.252 1.00 10.68 108 ASP A N 1
ATOM 731 C CA . ASP A 1 111 ? 16.121 91.468 25.143 1.00 11.44 108 ASP A CA 1
ATOM 732 C C . ASP A 1 111 ? 17.167 91.308 26.240 1.00 10.87 108 ASP A C 1
ATOM 733 O O . ASP A 1 111 ? 18.334 91.388 25.923 1.00 12.31 108 ASP A O 1
ATOM 738 N N . PHE A 1 112 ? 16.771 91.098 27.475 1.00 10.87 109 PHE A N 1
ATOM 739 C CA . PHE A 1 112 ? 17.695 90.948 28.611 1.00 10.55 109 PHE A CA 1
ATOM 740 C C . PHE A 1 112 ? 18.567 89.772 28.371 1.00 10.55 109 PHE A C 1
ATOM 741 O O . PHE A 1 112 ? 19.795 89.857 28.489 1.00 11.58 109 PHE A O 1
ATOM 749 N N . ASN A 1 113 ? 17.954 88.651 28.025 1.00 9.69 110 ASN A N 1
ATOM 750 C CA . ASN A 1 113 ? 18.717 87.424 27.732 1.00 10.39 110 ASN A CA 1
ATOM 751 C C . ASN A 1 113 ? 19.629 87.608 26.536 1.00 9.91 110 ASN A C 1
ATOM 752 O O . ASN A 1 113 ? 20.825 87.286 26.589 1.00 10.44 110 ASN A O 1
ATOM 757 N N . PHE A 1 114 ? 19.116 88.122 25.424 1.00 9.18 111 PHE A N 1
ATOM 758 C CA . PHE A 1 114 ? 20.012 88.316 24.261 1.00 9.61 111 PHE A CA 1
ATOM 759 C C . PHE A 1 114 ? 21.131 89.324 24.446 1.00 9.84 111 PHE A C 1
ATOM 760 O O . PHE A 1 114 ? 22.321 89.100 24.040 1.00 9.36 111 PHE A O 1
ATOM 768 N N . ASP A 1 115 ? 20.782 90.438 25.068 1.00 10.20 112 ASP A N 1
ATOM 769 C CA . ASP A 1 115 ? 21.759 91.534 25.197 1.00 10.25 112 ASP A CA 1
ATOM 770 C C . ASP A 1 115 ? 22.905 91.137 26.111 1.00 9.75 112 ASP A C 1
ATOM 771 O O . ASP A 1 115 ? 24.056 91.446 25.792 1.00 10.12 112 ASP A O 1
ATOM 776 N N . VAL A 1 116 ? 22.622 90.449 27.221 1.00 9.31 113 VAL A N 1
ATOM 777 C CA . VAL A 1 116 ? 23.717 89.966 28.008 1.00 8.87 113 VAL A CA 1
ATOM 778 C C . VAL A 1 116 ? 24.439 88.798 27.382 1.00 9.18 113 VAL A C 1
ATOM 779 O O . VAL A 1 116 ? 25.709 88.769 27.233 1.00 9.64 113 VAL A O 1
ATOM 783 N N . ASN A 1 117 ? 23.641 87.765 27.099 1.00 8.82 114 ASN A N 1
ATOM 784 C CA . ASN A 1 117 ? 24.225 86.476 26.815 1.00 9.82 114 ASN A CA 1
ATOM 785 C C . ASN A 1 117 ? 24.874 86.481 25.456 1.00 10.05 114 ASN A C 1
ATOM 786 O O . ASN A 1 117 ? 25.947 85.926 25.307 1.00 10.99 114 ASN A O 1
ATOM 791 N N . ALA A 1 118 ? 24.198 86.993 24.431 1.00 9.82 115 ALA A N 1
ATOM 792 C CA . ALA A 1 118 ? 24.730 86.894 23.066 1.00 9.63 115 ALA A CA 1
ATOM 793 C C . ALA A 1 118 ? 25.516 88.151 22.677 1.00 10.13 115 ALA A C 1
ATOM 794 O O . ALA A 1 118 ? 26.702 88.075 22.295 1.00 10.63 115 ALA A O 1
ATOM 796 N N . ARG A 1 119 ? 24.868 89.306 22.833 1.00 9.71 116 ARG A N 1
ATOM 797 C CA . ARG A 1 119 ? 25.506 90.593 22.511 1.00 9.37 116 ARG A CA 1
ATOM 798 C C . ARG A 1 119 ? 26.732 90.849 23.376 1.00 9.13 116 ARG A C 1
ATOM 799 O O . ARG A 1 119 ? 27.712 91.299 22.878 1.00 8.50 116 ARG A O 1
ATOM 807 N N . GLY A 1 120 ? 26.660 90.498 24.659 1.00 9.26 117 GLY A N 1
ATOM 808 C CA . GLY A 1 120 ? 27.756 90.693 25.575 1.00 9.13 117 GLY A CA 1
ATOM 809 C C . GLY A 1 120 ? 28.935 89.837 25.230 1.00 9.42 117 GLY A C 1
ATOM 810 O O . GLY A 1 120 ? 30.104 90.289 25.315 1.00 11.02 117 GLY A O 1
ATOM 811 N N . VAL A 1 121 ? 28.685 88.615 24.713 1.00 8.20 118 VAL A N 1
ATOM 812 C CA . VAL A 1 121 ? 29.797 87.858 24.195 1.00 8.78 118 VAL A CA 1
ATOM 813 C C . VAL A 1 121 ? 30.339 88.414 22.891 1.00 8.84 118 VAL A C 1
ATOM 814 O O . VAL A 1 121 ? 31.577 88.479 22.680 1.00 9.01 118 VAL A O 1
ATOM 818 N N . PHE A 1 122 ? 29.435 88.817 21.991 1.00 8.97 119 PHE A N 1
ATOM 819 C CA . PHE A 1 122 ? 29.867 89.469 20.762 1.00 8.89 119 PHE A CA 1
ATOM 820 C C . PHE A 1 122 ? 30.823 90.681 21.012 1.00 9.01 119 PHE A C 1
ATOM 821 O O . PHE A 1 122 ? 31.968 90.715 20.466 1.00 9.00 119 PHE A O 1
ATOM 829 N N . LEU A 1 123 ? 30.402 91.570 21.879 1.00 10.57 120 LEU A N 1
ATOM 830 C CA . LEU A 1 123 ? 31.160 92.789 22.136 1.00 9.76 120 LEU A CA 1
ATOM 831 C C . LEU A 1 123 ? 32.478 92.444 22.770 1.00 9.86 120 LEU A C 1
ATOM 832 O O . LEU A 1 123 ? 33.507 92.966 22.371 1.00 10.37 120 LEU A O 1
ATOM 837 N N . ALA A 1 124 ? 32.482 91.628 23.814 1.00 9.13 121 ALA A N 1
ATOM 838 C CA . ALA A 1 124 ? 33.717 91.243 24.461 1.00 9.37 121 ALA A CA 1
ATOM 839 C C . ALA A 1 124 ? 34.686 90.539 23.539 1.00 9.28 121 ALA A C 1
ATOM 840 O O . ALA A 1 124 ? 35.885 90.833 23.470 1.00 9.32 121 ALA A O 1
ATOM 842 N N . ASN A 1 125 ? 34.181 89.584 22.773 1.00 9.55 122 ASN A N 1
ATOM 843 C CA . ASN A 1 125 ? 35.006 88.880 21.823 1.00 9.40 122 ASN A CA 1
ATOM 844 C C . ASN A 1 125 ? 35.522 89.759 20.694 1.00 8.97 122 ASN A C 1
ATOM 845 O O . ASN A 1 125 ? 36.711 89.670 20.315 1.00 9.17 122 ASN A O 1
ATOM 850 N N . GLN A 1 126 ? 34.662 90.609 20.140 1.00 9.32 123 GLN A N 1
ATOM 851 C CA . GLN A 1 126 ? 35.055 91.440 18.999 1.00 9.76 123 GLN A CA 1
ATOM 852 C C . GLN A 1 126 ? 36.200 92.408 19.431 1.00 9.89 123 GLN A C 1
ATOM 853 O O . GLN A 1 126 ? 37.222 92.493 18.788 1.00 10.33 123 GLN A O 1
ATOM 859 N N . ILE A 1 127 ? 35.986 93.037 20.586 1.00 9.95 124 ILE A N 1
ATOM 860 C CA . ILE A 1 127 ? 36.958 93.976 21.098 1.00 9.88 124 ILE A CA 1
ATOM 861 C C . ILE A 1 127 ? 38.235 93.256 21.488 1.00 10.17 124 ILE A C 1
ATOM 862 O O . ILE A 1 127 ? 39.359 93.713 21.176 1.00 11.24 124 ILE A O 1
ATOM 867 N N . ALA A 1 128 ? 38.131 92.059 22.083 1.00 9.62 125 ALA A N 1
ATOM 868 C CA . ALA A 1 128 ? 39.312 91.301 22.370 1.00 9.51 125 ALA A CA 1
ATOM 869 C C . ALA A 1 128 ? 40.139 91.010 21.129 1.00 9.90 125 ALA A C 1
ATOM 870 O O . ALA A 1 128 ? 41.354 91.082 21.169 1.00 11.65 125 ALA A O 1
ATOM 872 N N . CYS A 1 129 ? 39.497 90.520 20.069 1.00 10.20 126 CYS A N 1
ATOM 873 C CA . CYS A 1 129 ? 40.216 90.164 18.866 1.00 11.12 126 CYS A CA 1
ATOM 874 C C . CYS A 1 129 ? 40.934 91.400 18.283 1.00 11.60 126 CYS A C 1
ATOM 875 O O . CYS A 1 129 ? 42.038 91.247 17.762 1.00 12.63 126 CYS A O 1
ATOM 878 N N . ARG A 1 130 ? 40.271 92.570 18.350 1.00 12.12 127 ARG A N 1
ATOM 879 C CA . ARG A 1 130 ? 40.856 93.828 17.858 1.00 12.57 127 ARG A CA 1
ATOM 880 C C . ARG A 1 130 ? 42.184 94.042 18.572 1.00 13.83 127 ARG A C 1
ATOM 881 O O . ARG A 1 130 ? 43.208 94.278 17.918 1.00 14.17 127 ARG A O 1
ATOM 889 N N . HIS A 1 131 ? 42.180 93.801 19.883 1.00 13.75 128 HIS A N 1
ATOM 890 C CA . HIS A 1 131 ? 43.385 93.999 20.691 1.00 14.95 128 HIS A CA 1
ATOM 891 C C . HIS A 1 131 ? 44.444 92.994 20.355 1.00 13.94 128 HIS A C 1
ATOM 892 O O . HIS A 1 131 ? 45.655 93.321 20.224 1.00 14.43 128 HIS A O 1
ATOM 899 N N . PHE A 1 132 ? 44.057 91.718 20.237 1.00 12.58 129 PHE A N 1
ATOM 900 C CA . PHE A 1 132 ? 44.997 90.693 19.911 1.00 12.56 129 PHE A CA 1
ATOM 901 C C . PHE A 1 132 ? 45.675 90.947 18.566 1.00 14.83 129 PHE A C 1
ATOM 902 O O . PHE A 1 132 ? 46.879 90.728 18.394 1.00 14.81 129 PHE A O 1
ATOM 910 N N . LEU A 1 133 ? 44.871 91.322 17.584 1.00 15.48 130 LEU A N 1
ATOM 911 C CA . LEU A 1 133 ? 45.406 91.484 16.255 1.00 16.32 130 LEU A CA 1
ATOM 912 C C . LEU A 1 133 ? 46.398 92.647 16.236 1.00 19.10 130 LEU A C 1
ATOM 913 O O . LEU A 1 133 ? 47.484 92.519 15.601 1.00 20.06 130 LEU A O 1
ATOM 918 N N . ALA A 1 134 ? 46.065 93.682 16.969 1.00 17.47 131 ALA A N 1
ATOM 919 C CA . ALA A 1 134 ? 46.885 94.942 16.959 1.00 21.42 131 ALA A CA 1
ATOM 920 C C . ALA A 1 134 ? 48.202 94.691 17.617 1.00 24.01 131 ALA A C 1
ATOM 921 O O . ALA A 1 134 ? 49.180 95.303 17.227 1.00 23.96 131 ALA A O 1
ATOM 923 N N . SER A 1 135 ? 48.252 93.779 18.586 1.00 21.80 132 SER A N 1
ATOM 924 C CA . SER A 1 135 ? 49.500 93.450 19.287 1.00 24.49 132 SER A CA 1
ATOM 925 C C . SER A 1 135 ? 50.206 92.158 18.854 1.00 23.41 132 SER A C 1
ATOM 926 O O . SER A 1 135 ? 51.212 91.738 19.450 1.00 23.71 132 SER A O 1
ATOM 929 N N . ASN A 1 136 ? 49.718 91.509 17.798 1.00 22.53 133 ASN A N 1
ATOM 930 C CA . ASN A 1 136 ? 50.237 90.235 17.339 1.00 25.17 133 ASN A CA 1
ATOM 931 C C . ASN A 1 136 ? 50.290 89.180 18.411 1.00 20.57 133 ASN A C 1
ATOM 932 O O . ASN A 1 136 ? 51.325 88.526 18.594 1.00 22.52 133 ASN A O 1
ATOM 937 N N . THR A 1 137 ? 49.176 88.989 19.094 1.00 18.57 134 THR A N 1
ATOM 938 C CA . THR A 1 137 ? 49.090 88.125 20.272 1.00 16.08 134 THR A CA 1
ATOM 939 C C . THR A 1 137 ? 48.404 86.877 19.863 1.00 16.33 134 THR A C 1
ATOM 940 O O . THR A 1 137 ? 47.434 86.984 19.168 1.00 18.23 134 THR A O 1
ATOM 944 N N . LYS A 1 138 ? 48.978 85.747 20.224 1.00 17.11 135 LYS A N 1
ATOM 945 C CA . LYS A 1 138 ? 48.353 84.418 20.138 1.00 18.21 135 LYS A CA 1
ATOM 946 C C . LYS A 1 138 ? 47.183 84.345 21.130 1.00 15.77 135 LYS A C 1
ATOM 947 O O . LYS A 1 138 ? 47.253 83.683 22.126 1.00 19.69 135 LYS A O 1
ATOM 953 N N . GLY A 1 139 ? 46.156 85.096 20.922 1.00 14.05 136 GLY A N 1
ATOM 954 C CA . GLY A 1 139 ? 45.141 85.260 21.950 1.00 11.28 136 GLY A CA 1
ATOM 955 C C . GLY A 1 139 ? 44.184 84.065 22.004 1.00 11.37 136 GLY A C 1
ATOM 956 O O . GLY A 1 139 ? 44.097 83.272 21.041 1.00 11.97 136 GLY A O 1
ATOM 957 N N . VAL A 1 140 ? 43.533 83.952 23.130 1.00 10.50 137 VAL A N 1
ATOM 958 C CA . VAL A 1 140 ? 42.564 82.805 23.372 1.00 10.10 137 VAL A CA 1
ATOM 959 C C . VAL A 1 140 ? 41.308 83.370 23.969 1.00 9.48 137 VAL A C 1
ATOM 960 O O . VAL A 1 140 ? 41.343 84.231 24.863 1.00 10.01 137 VAL A O 1
ATOM 964 N N . ILE A 1 141 ? 40.157 82.864 23.501 1.00 9.15 138 ILE A N 1
ATOM 965 C CA . ILE A 1 141 ? 38.842 83.176 24.061 1.00 8.76 138 ILE A CA 1
ATOM 966 C C . ILE A 1 141 ? 38.175 81.898 24.513 1.00 8.68 138 ILE A C 1
ATOM 967 O O . ILE A 1 141 ? 38.245 80.928 23.817 1.00 8.52 138 ILE A O 1
ATOM 972 N N . VAL A 1 142 ? 37.630 81.909 25.717 1.00 8.71 139 VAL A N 1
ATOM 973 C CA . VAL A 1 142 ? 36.686 80.870 26.176 1.00 9.55 139 VAL A CA 1
ATOM 974 C C . VAL A 1 142 ? 35.386 81.568 26.546 1.00 9.63 139 VAL A C 1
ATOM 975 O O . VAL A 1 142 ? 35.324 82.369 27.505 1.00 9.82 139 VAL A O 1
ATOM 979 N N . ASN A 1 143 ? 34.289 81.251 25.835 1.00 8.10 140 ASN A N 1
ATOM 980 C CA . ASN A 1 143 ? 33.004 81.788 26.149 1.00 8.57 140 ASN A CA 1
ATOM 981 C C . ASN A 1 143 ? 32.180 80.789 26.997 1.00 9.82 140 ASN A C 1
ATOM 982 O O . ASN A 1 143 ? 32.291 79.575 26.803 1.00 8.97 140 ASN A O 1
ATOM 987 N N . THR A 1 144 ? 31.421 81.262 27.961 1.00 10.15 141 THR A N 1
ATOM 988 C CA . THR A 1 144 ? 30.510 80.397 28.701 1.00 10.00 141 THR A CA 1
ATOM 989 C C . THR A 1 144 ? 29.137 80.317 28.023 1.00 11.14 141 THR A C 1
ATOM 990 O O . THR A 1 144 ? 28.388 81.299 27.967 1.00 11.60 141 THR A O 1
ATOM 994 N N . ALA A 1 145 ? 28.879 79.177 27.363 1.00 10.63 142 ALA A N 1
ATOM 995 C CA . ALA A 1 145 ? 27.564 78.932 26.745 1.00 10.19 142 ALA A CA 1
ATOM 996 C C . ALA A 1 145 ? 26.670 78.234 27.768 1.00 10.92 142 ALA A C 1
ATOM 997 O O . ALA A 1 145 ? 26.506 78.724 28.934 1.00 10.83 142 ALA A O 1
ATOM 999 N N . SER A 1 146 ? 26.174 77.049 27.450 1.00 10.01 143 SER A N 1
ATOM 1000 C CA . SER A 1 146 ? 25.243 76.362 28.348 1.00 9.90 143 SER A CA 1
ATOM 1001 C C . SER A 1 146 ? 24.937 75.024 27.688 1.00 9.60 143 SER A C 1
ATOM 1002 O O . SER A 1 146 ? 25.031 74.909 26.445 1.00 8.87 143 SER A O 1
ATOM 1005 N N . LEU A 1 147 ? 24.433 74.105 28.518 1.00 9.97 144 LEU A N 1
ATOM 1006 C CA . LEU A 1 147 ? 23.746 72.899 28.040 1.00 9.88 144 LEU A CA 1
ATOM 1007 C C . LEU A 1 147 ? 22.676 73.356 27.081 1.00 9.37 144 LEU A C 1
ATOM 1008 O O . LEU A 1 147 ? 22.383 72.665 26.061 1.00 8.56 144 LEU A O 1
ATOM 1013 N N . ALA A 1 148 ? 22.078 74.522 27.370 1.00 9.92 145 ALA A N 1
ATOM 1014 C CA . ALA A 1 148 ? 20.969 75.037 26.513 1.00 9.25 145 ALA A CA 1
ATOM 1015 C C . ALA A 1 148 ? 21.454 75.621 25.197 1.00 8.28 145 ALA A C 1
ATOM 1016 O O . ALA A 1 148 ? 20.602 76.136 24.469 1.00 8.01 145 ALA A O 1
ATOM 1018 N N . ALA A 1 149 ? 22.745 75.627 24.903 1.00 8.50 146 ALA A N 1
ATOM 1019 C CA . ALA A 1 149 ? 23.289 75.865 23.570 1.00 8.12 146 ALA A CA 1
ATOM 1020 C C . ALA A 1 149 ? 23.296 74.566 22.690 1.00 9.65 146 ALA A C 1
ATOM 1021 O O . ALA A 1 149 ? 23.566 74.628 21.461 1.00 9.43 146 ALA A O 1
ATOM 1023 N N . LYS A 1 150 ? 22.981 73.442 23.330 1.00 8.51 147 LYS A N 1
ATOM 1024 C CA . LYS A 1 150 ? 22.991 72.136 22.681 1.00 9.69 147 LYS A CA 1
ATOM 1025 C C . LYS A 1 150 ? 21.630 71.517 22.586 1.00 9.99 147 LYS A C 1
ATOM 1026 O O . LYS A 1 150 ? 21.353 70.802 21.572 1.00 10.18 147 LYS A O 1
ATOM 1032 N N . VAL A 1 151 ? 20.805 71.736 23.598 1.00 10.37 148 VAL A N 1
ATOM 1033 C CA . VAL A 1 151 ? 19.429 71.210 23.625 1.00 12.28 148 VAL A CA 1
ATOM 1034 C C . VAL A 1 151 ? 18.503 72.325 24.024 1.00 11.51 148 VAL A C 1
ATOM 1035 O O . VAL A 1 151 ? 18.690 72.936 25.080 1.00 12.42 148 VAL A O 1
ATOM 1039 N N . GLY A 1 152 ? 17.490 72.664 23.225 1.00 10.58 149 GLY A N 1
ATOM 1040 C CA . GLY A 1 152 ? 16.520 73.643 23.719 1.00 9.87 149 GLY A CA 1
ATOM 1041 C C . GLY A 1 152 ? 15.786 73.226 24.986 1.00 10.74 149 GLY A C 1
ATOM 1042 O O . GLY A 1 152 ? 15.312 72.124 25.104 1.00 11.51 149 GLY A O 1
ATOM 1043 N N . ALA A 1 153 ? 15.692 74.117 25.948 1.00 9.53 150 ALA A N 1
ATOM 1044 C CA . ALA A 1 153 ? 15.141 73.811 27.249 1.00 11.00 150 ALA A CA 1
ATOM 1045 C C . ALA A 1 153 ? 13.757 74.469 27.437 1.00 11.22 150 ALA A C 1
ATOM 1046 O O . ALA A 1 153 ? 13.621 75.656 27.285 1.00 11.42 150 ALA A O 1
ATOM 1048 N N . PRO A 1 154 ? 12.719 73.700 27.747 1.00 11.63 151 PRO A N 1
ATOM 1049 C CA . PRO A 1 154 ? 11.403 74.285 27.982 1.00 11.36 151 PRO A CA 1
ATOM 1050 C C . PRO A 1 154 ? 11.481 75.259 29.193 1.00 10.55 151 PRO A C 1
ATOM 1051 O O . PRO A 1 154 ? 12.240 75.005 30.142 1.00 12.10 151 PRO A O 1
ATOM 1055 N N . LEU A 1 155 ? 10.717 76.349 29.091 1.00 10.61 152 LEU A N 1
ATOM 1056 C CA . LEU A 1 155 ? 10.641 77.419 30.086 1.00 11.23 152 LEU A CA 1
ATOM 1057 C C . LEU A 1 155 ? 11.832 78.340 29.927 1.00 10.52 152 LEU A C 1
ATOM 1058 O O . LEU A 1 155 ? 11.898 79.373 30.638 1.00 10.22 152 LEU A O 1
ATOM 1063 N N . LEU A 1 156 ? 12.757 77.944 29.047 1.00 9.35 153 LEU A N 1
ATOM 1064 C CA . LEU A 1 156 ? 13.998 78.688 28.758 1.00 9.62 153 LEU A CA 1
ATOM 1065 C C . LEU A 1 156 ? 14.181 78.825 27.272 1.00 9.96 153 LEU A C 1
ATOM 1066 O O . LEU A 1 156 ? 15.296 78.809 26.775 1.00 8.69 153 LEU A O 1
ATOM 1071 N N . ALA A 1 157 ? 13.105 79.025 26.528 1.00 8.55 154 ALA A N 1
ATOM 1072 C CA . ALA A 1 157 ? 13.235 79.050 25.057 1.00 9.30 154 ALA A CA 1
ATOM 1073 C C . ALA A 1 157 ? 14.063 80.233 24.529 1.00 8.62 154 ALA A C 1
ATOM 1074 O O . ALA A 1 157 ? 14.906 80.102 23.617 1.00 7.75 154 ALA A O 1
ATOM 1076 N N . HIS A 1 158 ? 13.831 81.402 25.139 1.00 8.93 155 HIS A N 1
ATOM 1077 C CA . HIS A 1 158 ? 14.602 82.624 24.831 1.00 8.65 155 HIS A CA 1
ATOM 1078 C C . HIS A 1 158 ? 16.049 82.488 25.300 1.00 8.69 155 HIS A C 1
ATOM 1079 O O . HIS A 1 158 ? 17.003 82.848 24.594 1.00 8.98 155 HIS A O 1
ATOM 1086 N N . TYR A 1 159 ? 16.243 81.938 26.506 1.00 9.08 156 TYR A N 1
ATOM 1087 C CA . TYR A 1 159 ? 17.565 81.707 27.048 1.00 9.05 156 TYR A CA 1
ATOM 1088 C C . TYR A 1 159 ? 18.384 80.726 26.175 1.00 9.46 156 TYR A C 1
ATOM 1089 O O . TYR A 1 159 ? 19.514 81.050 25.770 1.00 9.74 156 TYR A O 1
ATOM 1098 N N . SER A 1 160 ? 17.709 79.649 25.771 1.00 9.53 157 SER A N 1
ATOM 1099 C CA . SER A 1 160 ? 18.275 78.677 24.858 1.00 8.84 157 SER A CA 1
ATOM 1100 C C . SER A 1 160 ? 18.666 79.302 23.525 1.00 8.85 157 SER A C 1
ATOM 1101 O O . SER A 1 160 ? 19.747 79.115 23.097 1.00 8.30 157 SER A O 1
ATOM 1104 N N . ALA A 1 161 ? 17.798 80.072 22.930 1.00 8.90 158 ALA A N 1
ATOM 1105 C CA . ALA A 1 161 ? 18.082 80.751 21.659 1.00 7.92 158 ALA A CA 1
ATOM 1106 C C . ALA A 1 161 ? 19.327 81.640 21.822 1.00 8.03 158 ALA A C 1
ATOM 1107 O O . ALA A 1 161 ? 20.212 81.681 20.946 1.00 7.61 158 ALA A O 1
ATOM 1109 N N . SER A 1 162 ? 19.427 82.326 22.952 1.00 7.99 159 SER A N 1
ATOM 1110 C CA . SER A 1 162 ? 20.610 83.236 23.180 1.00 7.37 159 SER A CA 1
ATOM 1111 C C . SER A 1 162 ? 21.866 82.477 23.367 1.00 8.61 159 SER A C 1
ATOM 1112 O O . SER A 1 162 ? 22.934 82.964 22.987 1.00 7.58 159 SER A O 1
ATOM 1115 N N . LYS A 1 163 ? 21.772 81.278 23.960 1.00 8.36 160 LYS A N 1
ATOM 1116 C CA . LYS A 1 163 ? 22.947 80.454 24.175 1.00 8.38 160 LYS A CA 1
ATOM 1117 C C . LYS A 1 163 ? 23.356 79.665 22.926 1.00 8.05 160 LYS A C 1
ATOM 1118 O O . LYS A 1 163 ? 24.538 79.551 22.648 1.00 7.64 160 LYS A O 1
ATOM 1124 N N . PHE A 1 164 ? 22.384 79.248 22.143 1.00 7.98 161 PHE A N 1
ATOM 1125 C CA . PHE A 1 164 ? 22.695 78.780 20.766 1.00 7.58 161 PHE A CA 1
ATOM 1126 C C . PHE A 1 164 ? 23.482 79.842 20.023 1.00 7.80 161 PHE A C 1
ATOM 1127 O O . PHE A 1 164 ? 24.491 79.529 19.360 1.00 8.03 161 PHE A O 1
ATOM 1135 N N . ALA A 1 165 ? 23.018 81.084 20.122 1.00 7.19 162 ALA A N 1
ATOM 1136 C CA . ALA A 1 165 ? 23.734 82.159 19.452 1.00 7.12 162 ALA A CA 1
ATOM 1137 C C . ALA A 1 165 ? 25.197 82.267 19.846 1.00 8.01 162 ALA A C 1
ATOM 1138 O O . ALA A 1 165 ? 26.069 82.495 18.967 1.00 8.24 162 ALA A O 1
ATOM 1140 N N . VAL A 1 166 ? 25.497 82.113 21.130 1.00 7.82 163 VAL A N 1
ATOM 1141 C CA . VAL A 1 166 ? 26.840 82.181 21.621 1.00 8.10 163 VAL A CA 1
ATOM 1142 C C . VAL A 1 166 ? 27.680 81.116 20.970 1.00 7.98 163 VAL A C 1
ATOM 1143 O O . VAL A 1 166 ? 28.796 81.369 20.530 1.00 8.72 163 VAL A O 1
ATOM 1147 N N . PHE A 1 167 ? 27.145 79.900 20.838 1.00 7.85 164 PHE A N 1
ATOM 1148 C CA . PHE A 1 167 ? 27.916 78.811 20.242 1.00 8.10 164 PHE A CA 1
ATOM 1149 C C . PHE A 1 167 ? 28.144 79.071 18.760 1.00 8.01 164 PHE A C 1
ATOM 1150 O O . PHE A 1 167 ? 29.189 78.818 18.244 1.00 8.14 164 PHE A O 1
ATOM 1158 N N . GLY A 1 168 ? 27.122 79.538 18.042 1.00 8.45 165 GLY A N 1
ATOM 1159 C CA . GLY A 1 168 ? 27.283 79.813 16.625 1.00 8.39 165 GLY A CA 1
ATOM 1160 C C . GLY A 1 168 ? 28.262 80.943 16.325 1.00 8.44 165 GLY A C 1
ATOM 1161 O O . GLY A 1 168 ? 29.092 80.819 15.445 1.00 9.48 165 GLY A O 1
ATOM 1162 N N . TRP A 1 169 ? 28.151 82.036 17.054 1.00 8.60 166 TRP A N 1
ATOM 1163 C CA . TRP A 1 169 ? 29.199 83.073 17.089 1.00 7.80 166 TRP A CA 1
ATOM 1164 C C . TRP A 1 169 ? 30.550 82.484 17.339 1.00 7.58 166 TRP A C 1
ATOM 1165 O O . TRP A 1 169 ? 31.526 82.791 16.638 1.00 7.51 166 TRP A O 1
ATOM 1176 N N . THR A 1 170 ? 30.652 81.629 18.348 1.00 7.52 167 THR A N 1
ATOM 1177 C CA . THR A 1 170 ? 31.939 81.006 18.684 1.00 7.62 167 THR A CA 1
ATOM 1178 C C . THR A 1 170 ? 32.539 80.256 17.480 1.00 8.04 167 THR A C 1
ATOM 1179 O O . THR A 1 170 ? 33.728 80.408 17.173 1.00 8.30 167 THR A O 1
ATOM 1183 N N . GLN A 1 171 ? 31.719 79.443 16.818 1.00 7.76 168 GLN A N 1
ATOM 1184 C CA . GLN A 1 171 ? 32.232 78.702 15.684 1.00 8.03 168 GLN A CA 1
ATOM 1185 C C . GLN A 1 171 ? 32.663 79.582 14.533 1.00 8.22 168 GLN A C 1
ATOM 1186 O O . GLN A 1 171 ? 33.688 79.328 13.888 1.00 8.55 168 GLN A O 1
ATOM 1192 N N . ALA A 1 172 ? 31.865 80.590 14.220 1.00 8.83 169 ALA A N 1
ATOM 1193 C CA . ALA A 1 172 ? 32.145 81.428 13.067 1.00 8.47 169 ALA A CA 1
ATOM 1194 C C . ALA A 1 172 ? 33.380 82.292 13.328 1.00 8.68 169 ALA A C 1
ATOM 1195 O O . ALA A 1 172 ? 34.276 82.422 12.493 1.00 9.29 169 ALA A O 1
ATOM 1197 N N . LEU A 1 173 ? 33.479 82.849 14.523 1.00 8.74 170 LEU A N 1
ATOM 1198 C CA . LEU A 1 173 ? 34.634 83.647 14.912 1.00 8.86 170 LEU A CA 1
ATOM 1199 C C . LEU A 1 173 ? 35.869 82.784 14.942 1.00 8.67 170 LEU A C 1
ATOM 1200 O O . LEU A 1 173 ? 36.949 83.179 14.510 1.00 9.05 170 LEU A O 1
ATOM 1205 N N . ALA A 1 174 ? 35.745 81.554 15.417 1.00 9.11 171 ALA A N 1
ATOM 1206 C CA . ALA A 1 174 ? 36.889 80.666 15.427 1.00 9.37 171 ALA A CA 1
ATOM 1207 C C . ALA A 1 174 ? 37.469 80.488 14.004 1.00 10.49 171 ALA A C 1
ATOM 1208 O O . ALA A 1 174 ? 38.658 80.415 13.792 1.00 12.29 171 ALA A O 1
ATOM 1210 N N . ARG A 1 175 ? 36.581 80.301 13.021 1.00 10.68 172 ARG A N 1
ATOM 1211 C CA . ARG A 1 175 ? 37.002 80.057 11.642 1.00 10.53 172 ARG A CA 1
ATOM 1212 C C . ARG A 1 175 ? 37.728 81.300 11.104 1.00 11.99 172 ARG A C 1
ATOM 1213 O O . ARG A 1 175 ? 38.726 81.139 10.445 1.00 11.11 172 ARG A O 1
ATOM 1221 N N . GLU A 1 176 ? 37.275 82.486 11.450 1.00 11.23 173 GLU A N 1
ATOM 1222 C CA . GLU A 1 176 ? 37.931 83.730 11.018 1.00 11.99 173 GLU A CA 1
ATOM 1223 C C . GLU A 1 176 ? 39.229 83.963 11.720 1.00 12.97 173 GLU A C 1
ATOM 1224 O O . GLU A 1 176 ? 40.149 84.556 11.142 1.00 13.28 173 GLU A O 1
ATOM 1230 N N . MET A 1 177 ? 39.325 83.582 12.998 1.00 11.95 174 MET A N 1
ATOM 1231 C CA . MET A 1 177 ? 40.492 83.912 13.734 1.00 12.81 174 MET A CA 1
ATOM 1232 C C . MET A 1 177 ? 41.573 82.846 13.666 1.00 12.73 174 MET A C 1
ATOM 1233 O O . MET A 1 177 ? 42.659 83.126 14.032 1.00 13.16 174 MET A O 1
ATOM 1238 N N . ALA A 1 178 ? 41.273 81.626 13.211 1.00 12.56 175 ALA A N 1
ATOM 1239 C CA . ALA A 1 178 ? 42.197 80.534 13.277 1.00 12.88 175 ALA A CA 1
ATOM 1240 C C . ALA A 1 178 ? 43.484 80.826 12.439 1.00 14.18 175 ALA A C 1
ATOM 1241 O O . ALA A 1 178 ? 44.599 80.504 12.892 1.00 12.32 175 ALA A O 1
ATOM 1243 N N . PRO A 1 179 ? 43.311 81.440 11.281 1.00 15.68 176 PRO A N 1
ATOM 1244 C CA . PRO A 1 179 ? 44.526 81.787 10.503 1.00 17.74 176 PRO A CA 1
ATOM 1245 C C . PRO A 1 179 ? 45.459 82.784 11.153 1.00 18.37 176 PRO A C 1
ATOM 1246 O O . PRO A 1 179 ? 46.614 82.946 10.663 1.00 20.41 176 PRO A O 1
ATOM 1250 N N . LYS A 1 180 ? 44.950 83.515 12.133 1.00 19.24 177 LYS A N 1
ATOM 1251 C CA . LYS A 1 180 ? 45.695 84.523 12.858 1.00 22.03 177 LYS A CA 1
ATOM 1252 C C . LYS A 1 180 ? 46.104 84.022 14.266 1.00 22.61 177 LYS A C 1
ATOM 1253 O O . LYS A 1 180 ? 46.454 84.806 15.126 1.00 22.80 177 LYS A O 1
ATOM 1259 N N . ASN A 1 181 ? 46.035 82.726 14.500 1.00 22.15 178 ASN A N 1
ATOM 1260 C CA . ASN A 1 181 ? 46.680 82.143 15.659 1.00 25.08 178 ASN A CA 1
ATOM 1261 C C . ASN A 1 181 ? 45.852 82.439 16.936 1.00 20.42 178 ASN A C 1
ATOM 1262 O O . ASN A 1 181 ? 46.389 82.373 18.057 1.00 21.60 178 ASN A O 1
ATOM 1267 N N . ILE A 1 182 ? 44.570 82.772 16.779 1.00 13.44 179 ILE A N 1
ATOM 1268 C CA . ILE A 1 182 ? 43.732 83.085 17.911 1.00 11.88 179 ILE A CA 1
ATOM 1269 C C . ILE A 1 182 ? 42.682 82.001 17.993 1.00 11.54 179 ILE A C 1
ATOM 1270 O O . ILE A 1 182 ? 41.998 81.777 17.021 1.00 13.32 179 ILE A O 1
ATOM 1275 N N . ARG A 1 183 ? 42.560 81.376 19.150 1.00 11.01 180 ARG A N 1
ATOM 1276 C CA . ARG A 1 183 ? 41.558 80.263 19.372 1.00 10.32 180 ARG A CA 1
ATOM 1277 C C . ARG A 1 183 ? 40.345 80.794 20.114 1.00 9.25 180 ARG A C 1
ATOM 1278 O O . ARG A 1 183 ? 40.472 81.669 20.992 1.00 9.64 180 ARG A O 1
ATOM 1286 N N . VAL A 1 184 ? 39.157 80.247 19.791 1.00 8.43 181 VAL A N 1
ATOM 1287 C CA . VAL A 1 184 ? 37.917 80.698 20.352 1.00 7.99 181 VAL A CA 1
ATOM 1288 C C . VAL A 1 184 ? 37.068 79.429 20.606 1.00 8.12 181 VAL A C 1
ATOM 1289 O O . VAL A 1 184 ? 36.728 78.752 19.657 1.00 8.14 181 VAL A O 1
ATOM 1293 N N . ASN A 1 185 ? 36.795 79.105 21.857 1.00 8.40 182 ASN A N 1
ATOM 1294 C CA . ASN A 1 185 ? 35.985 77.945 22.210 1.00 7.72 182 ASN A CA 1
ATOM 1295 C C . ASN A 1 185 ? 34.942 78.347 23.184 1.00 7.74 182 ASN A C 1
ATOM 1296 O O . ASN A 1 185 ? 34.992 79.448 23.741 1.00 7.55 182 ASN A O 1
ATOM 1301 N N . CYS A 1 186 ? 33.972 77.482 23.451 1.00 7.57 183 CYS A N 1
ATOM 1302 C CA . CYS A 1 186 ? 33.052 77.730 24.528 1.00 7.76 183 CYS A CA 1
ATOM 1303 C C . CYS A 1 186 ? 32.873 76.470 25.335 1.00 8.13 183 CYS A C 1
ATOM 1304 O O . CYS A 1 186 ? 33.197 75.366 24.872 1.00 7.48 183 CYS A O 1
ATOM 1307 N N . VAL A 1 187 ? 32.417 76.634 26.573 1.00 8.23 184 VAL A N 1
ATOM 1308 C CA . VAL A 1 187 ? 32.065 75.550 27.522 1.00 8.67 184 VAL A CA 1
ATOM 1309 C C . VAL A 1 187 ? 30.541 75.573 27.733 1.00 9.51 184 VAL A C 1
ATOM 1310 O O . VAL A 1 187 ? 29.921 76.650 27.750 1.00 9.23 184 VAL A O 1
ATOM 1314 N N . CYS A 1 188 ? 29.966 74.390 27.802 1.00 8.26 185 CYS A N 1
ATOM 1315 C CA . CYS A 1 188 ? 28.532 74.221 27.968 1.00 9.21 185 CYS A CA 1
ATOM 1316 C C . CYS A 1 188 ? 28.238 73.504 29.283 1.00 9.14 185 CYS A C 1
ATOM 1317 O O . CYS A 1 188 ? 28.199 72.294 29.343 1.00 9.00 185 CYS A O 1
ATOM 1320 N N . PRO A 1 189 ? 28.056 74.255 30.362 1.00 10.01 186 PRO A N 1
ATOM 1321 C CA . PRO A 1 189 ? 27.817 73.647 31.658 1.00 11.35 186 PRO A CA 1
ATOM 1322 C C . PRO A 1 189 ? 26.435 73.049 31.801 1.00 11.54 186 PRO A C 1
ATOM 1323 O O . PRO A 1 189 ? 25.497 73.520 31.129 1.00 14.08 186 PRO A O 1
ATOM 1327 N N . GLY A 1 190 ? 26.307 72.107 32.733 1.00 12.86 187 GLY A N 1
ATOM 1328 C CA . GLY A 1 190 ? 25.035 71.460 33.035 1.00 12.39 187 GLY A CA 1
ATOM 1329 C C . GLY A 1 190 ? 24.382 72.160 34.206 1.00 14.95 187 GLY A C 1
ATOM 1330 O O . GLY A 1 190 ? 24.257 73.387 34.199 1.00 16.62 187 GLY A O 1
ATOM 1331 N N . PHE A 1 191 ? 23.992 71.391 35.231 1.00 12.78 188 PHE A N 1
ATOM 1332 C CA . PHE A 1 191 ? 23.108 71.918 36.273 1.00 12.02 188 PHE A CA 1
ATOM 1333 C C . PHE A 1 191 ? 24.012 72.385 37.426 1.00 12.24 188 PHE A C 1
ATOM 1334 O O . PHE A 1 191 ? 24.265 71.670 38.405 1.00 14.08 188 PHE A O 1
ATOM 1342 N N . VAL A 1 192 ? 24.539 73.597 37.338 1.00 12.85 189 VAL A N 1
ATOM 1343 C CA . VAL A 1 192 ? 25.538 74.068 38.278 1.00 12.88 189 VAL A CA 1
ATOM 1344 C C . VAL A 1 192 ? 24.942 74.834 39.454 1.00 14.78 189 VAL A C 1
ATOM 1345 O O . VAL A 1 192 ? 24.136 75.790 39.282 1.00 12.06 189 VAL A O 1
ATOM 1349 N N . LYS A 1 193 ? 25.351 74.425 40.638 1.00 14.69 190 LYS A N 1
ATOM 1350 C CA . LYS A 1 193 ? 24.821 75.011 41.875 1.00 17.65 190 LYS A CA 1
ATOM 1351 C C . LYS A 1 193 ? 25.436 76.378 42.187 1.00 17.17 190 LYS A C 1
ATOM 1352 O O . LYS A 1 193 ? 26.587 76.478 42.572 1.00 19.87 190 LYS A O 1
ATOM 1358 N N . THR A 1 194 ? 24.689 77.411 41.827 1.00 17.64 191 THR A N 1
ATOM 1359 C CA . THR A 1 194 ? 25.048 78.821 42.063 1.00 18.38 191 THR A CA 1
ATOM 1360 C C . THR A 1 194 ? 23.737 79.561 42.380 1.00 20.84 191 THR A C 1
ATOM 1361 O O . THR A 1 194 ? 22.715 78.950 42.528 1.00 21.29 191 THR A O 1
ATOM 1365 N N . ALA A 1 195 ? 23.742 80.918 42.436 1.00 22.56 192 ALA A N 1
ATOM 1366 C CA . ALA A 1 195 ? 22.453 81.644 42.672 1.00 20.69 192 ALA A CA 1
ATOM 1367 C C . ALA A 1 195 ? 21.481 81.552 41.444 1.00 24.12 192 ALA A C 1
ATOM 1368 O O . ALA A 1 195 ? 20.250 81.494 41.589 1.00 23.15 192 ALA A O 1
ATOM 1370 N N . MET A 1 196 ? 22.031 81.477 40.232 1.00 25.54 193 MET A N 1
ATOM 1371 C CA . MET A 1 196 ? 21.166 81.160 39.053 1.00 25.83 193 MET A CA 1
ATOM 1372 C C . MET A 1 196 ? 20.352 79.877 39.248 1.00 26.08 193 MET A C 1
ATOM 1373 O O . MET A 1 196 ? 19.160 79.821 38.909 1.00 24.86 193 MET A O 1
ATOM 1378 N N . GLN A 1 197 ? 21.000 78.860 39.815 1.00 21.83 194 GLN A N 1
ATOM 1379 C CA . GLN A 1 197 ? 20.311 77.653 40.075 1.00 21.80 194 GLN A CA 1
ATOM 1380 C C . GLN A 1 197 ? 19.298 77.843 41.234 1.00 19.31 194 GLN A C 1
ATOM 1381 O O . GLN A 1 197 ? 18.179 77.359 41.108 1.00 19.20 194 GLN A O 1
ATOM 1387 N N . GLU A 1 198 ? 19.673 78.502 42.335 1.00 19.05 195 GLU A N 1
ATOM 1388 C CA . GLU A 1 198 ? 18.725 78.624 43.488 1.00 21.30 195 GLU A CA 1
ATOM 1389 C C . GLU A 1 198 ? 17.483 79.343 43.076 1.00 22.37 195 GLU A C 1
ATOM 1390 O O . GLU A 1 198 ? 16.385 78.949 43.464 1.00 22.25 195 GLU A O 1
ATOM 1396 N N . ARG A 1 199 ? 17.652 80.339 42.189 1.00 22.76 196 ARG A N 1
ATOM 1397 C CA . ARG A 1 199 ? 16.534 81.085 41.599 1.00 23.61 196 ARG A CA 1
ATOM 1398 C C . ARG A 1 199 ? 15.686 80.252 40.739 1.00 22.58 196 ARG A C 1
ATOM 1399 O O . ARG A 1 199 ? 14.475 80.292 40.848 1.00 23.09 196 ARG A O 1
ATOM 1407 N N . GLU A 1 200 ? 16.337 79.562 39.815 1.00 21.23 197 GLU A N 1
ATOM 1408 C CA . GLU A 1 200 ? 15.659 78.804 38.784 1.00 22.55 197 GLU A CA 1
ATOM 1409 C C . GLU A 1 200 ? 14.870 77.691 39.430 1.00 18.84 197 GLU A C 1
ATOM 1410 O O . GLU A 1 200 ? 13.800 77.381 38.947 1.00 19.77 197 GLU A O 1
ATOM 1416 N N . ILE A 1 201 ? 15.464 77.037 40.436 1.00 20.76 198 ILE A N 1
ATOM 1417 C CA . ILE A 1 201 ? 14.834 75.875 41.112 1.00 22.85 198 ILE A CA 1
ATOM 1418 C C . ILE A 1 201 ? 13.443 76.346 41.635 1.00 21.09 198 ILE A C 1
ATOM 1419 O O . ILE A 1 201 ? 12.390 75.678 41.467 1.00 19.10 198 ILE A O 1
ATOM 1424 N N . ILE A 1 202 ? 13.434 77.539 42.202 1.00 23.81 199 ILE A N 1
ATOM 1425 C CA . ILE A 1 202 ? 12.148 78.152 42.672 1.00 23.71 199 ILE A CA 1
ATOM 1426 C C . ILE A 1 202 ? 11.176 78.507 41.581 1.00 24.70 199 ILE A C 1
ATOM 1427 O O . ILE A 1 202 ? 10.020 78.088 41.634 1.00 31.27 199 ILE A O 1
ATOM 1432 N N . TRP A 1 203 ? 11.614 79.217 40.557 1.00 25.35 200 TRP A N 1
ATOM 1433 C CA . TRP A 1 203 ? 10.738 79.559 39.449 1.00 25.66 200 TRP A CA 1
ATOM 1434 C C . TRP A 1 203 ? 10.210 78.306 38.799 1.00 23.05 200 TRP A C 1
ATOM 1435 O O . TRP A 1 203 ? 9.052 78.221 38.481 1.00 22.30 200 TRP A O 1
ATOM 1446 N N . GLU A 1 204 ? 11.092 77.339 38.529 1.00 20.82 201 GLU A N 1
ATOM 1447 C CA . GLU A 1 204 ? 10.690 76.146 37.842 1.00 20.70 201 GLU A CA 1
ATOM 1448 C C . GLU A 1 204 ? 9.690 75.356 38.684 1.00 19.33 201 GLU A C 1
ATOM 1449 O O . GLU A 1 204 ? 8.709 74.815 38.166 1.00 22.24 201 GLU A O 1
ATOM 1455 N N . ALA A 1 205 ? 9.937 75.300 39.981 1.00 19.77 202 ALA A N 1
ATOM 1456 C CA . ALA A 1 205 ? 9.038 74.588 40.905 1.00 20.49 202 ALA A CA 1
ATOM 1457 C C . ALA A 1 205 ? 7.626 75.216 40.869 1.00 23.93 202 ALA A C 1
ATOM 1458 O O . ALA A 1 205 ? 6.601 74.544 40.692 1.00 22.35 202 ALA A O 1
ATOM 1460 N N . GLU A 1 206 ? 7.592 76.540 40.889 1.00 24.15 203 GLU A N 1
ATOM 1461 C CA . GLU A 1 206 ? 6.273 77.225 40.786 1.00 24.54 203 GLU A CA 1
ATOM 1462 C C . GLU A 1 206 ? 5.590 76.979 39.441 1.00 25.70 203 GLU A C 1
ATOM 1463 O O . GLU A 1 206 ? 4.400 76.689 39.357 1.00 24.13 203 GLU A O 1
ATOM 1469 N N . LEU A 1 207 ? 6.333 77.062 38.343 1.00 22.82 204 LEU A N 1
ATOM 1470 C CA . LEU A 1 207 ? 5.737 76.876 37.036 1.00 24.10 204 LEU A CA 1
ATOM 1471 C C . LEU A 1 207 ? 5.300 75.493 36.804 1.00 25.39 204 LEU A C 1
ATOM 1472 O O . LEU A 1 207 ? 4.345 75.286 36.063 1.00 26.11 204 LEU A O 1
ATOM 1477 N N . ARG A 1 208 ? 5.995 74.517 37.399 1.00 25.57 205 ARG A N 1
ATOM 1478 C CA . ARG A 1 208 ? 5.675 73.114 37.205 1.00 26.01 205 ARG A CA 1
ATOM 1479 C C . ARG A 1 208 ? 4.834 72.465 38.316 1.00 25.09 205 ARG A C 1
ATOM 1480 O O . ARG A 1 208 ? 4.458 71.288 38.184 1.00 27.58 205 ARG A O 1
ATOM 1488 N N . GLY A 1 209 ? 4.572 73.193 39.389 1.00 24.58 206 GLY A N 1
ATOM 1489 C CA . GLY A 1 209 ? 3.713 72.663 40.459 1.00 23.60 206 GLY A CA 1
ATOM 1490 C C . GLY A 1 209 ? 4.421 71.657 41.326 1.00 26.74 206 GLY A C 1
ATOM 1491 O O . GLY A 1 209 ? 3.808 70.700 41.819 1.00 29.24 206 GLY A O 1
ATOM 1492 N N . MET A 1 210 ? 5.715 71.842 41.531 1.00 23.82 207 MET A N 1
ATOM 1493 C CA . MET A 1 210 ? 6.563 70.891 42.243 1.00 22.95 207 MET A CA 1
ATOM 1494 C C . MET A 1 210 ? 7.250 71.629 43.381 1.00 21.83 207 MET A C 1
ATOM 1495 O O . MET A 1 210 ? 7.180 72.875 43.502 1.00 22.48 207 MET A O 1
ATOM 1500 N N . THR A 1 211 ? 7.927 70.885 44.256 1.00 21.03 208 THR A N 1
ATOM 1501 C CA . THR A 1 211 ? 8.763 71.515 45.225 1.00 19.97 208 THR A CA 1
ATOM 1502 C C . THR A 1 211 ? 10.124 71.890 44.627 1.00 22.19 208 THR A C 1
ATOM 1503 O O . THR A 1 211 ? 10.590 71.267 43.713 1.00 20.26 208 THR A O 1
ATOM 1507 N N . PRO A 1 212 ? 10.748 72.931 45.188 1.00 22.93 209 PRO A N 1
ATOM 1508 C CA . PRO A 1 212 ? 12.161 73.218 44.857 1.00 25.25 209 PRO A CA 1
ATOM 1509 C C . PRO A 1 212 ? 13.133 71.998 44.999 1.00 24.76 209 PRO A C 1
ATOM 1510 O O . PRO A 1 212 ? 13.905 71.773 44.027 1.00 26.51 209 PRO A O 1
ATOM 1514 N N . GLU A 1 213 ? 13.056 71.233 46.110 1.00 23.74 210 GLU A N 1
ATOM 1515 C CA . GLU A 1 213 ? 13.855 70.011 46.444 1.00 27.29 210 GLU A CA 1
ATOM 1516 C C . GLU A 1 213 ? 13.655 68.974 45.302 1.00 25.10 210 GLU A C 1
ATOM 1517 O O . GLU A 1 213 ? 14.578 68.328 44.855 1.00 19.11 210 GLU A O 1
ATOM 1523 N N . ALA A 1 214 ? 12.417 68.804 44.865 1.00 23.80 211 ALA A N 1
ATOM 1524 C CA . ALA A 1 214 ? 12.110 67.822 43.860 1.00 20.80 211 ALA A CA 1
ATOM 1525 C C . ALA A 1 214 ? 12.654 68.236 42.526 1.00 19.36 211 ALA A C 1
ATOM 1526 O O . ALA A 1 214 ? 13.103 67.380 41.726 1.00 18.65 211 ALA A O 1
ATOM 1528 N N . VAL A 1 215 ? 12.671 69.543 42.262 1.00 16.85 212 VAL A N 1
ATOM 1529 C CA . VAL A 1 215 ? 13.212 70.028 41.001 1.00 17.44 212 VAL A CA 1
ATOM 1530 C C . VAL A 1 215 ? 14.700 69.756 40.983 1.00 18.27 212 VAL A C 1
ATOM 1531 O O . VAL A 1 215 ? 15.231 69.168 40.020 1.00 15.41 212 VAL A O 1
ATOM 1535 N N . ARG A 1 216 ? 15.343 70.130 42.086 1.00 17.22 213 ARG A N 1
ATOM 1536 C CA . ARG A 1 216 ? 16.791 69.855 42.221 1.00 18.21 213 ARG A CA 1
ATOM 1537 C C . ARG A 1 216 ? 17.106 68.347 42.131 1.00 17.78 213 ARG A C 1
ATOM 1538 O O . ARG A 1 216 ? 18.036 67.945 41.443 1.00 15.96 213 ARG A O 1
ATOM 1546 N N . ALA A 1 217 ? 16.296 67.518 42.793 1.00 16.81 214 ALA A N 1
ATOM 1547 C CA . ALA A 1 217 ? 16.463 66.064 42.709 1.00 16.58 214 ALA A CA 1
ATOM 1548 C C . ALA A 1 217 ? 16.363 65.530 41.281 1.00 16.87 214 ALA A C 1
ATOM 1549 O O . ALA A 1 217 ? 17.115 64.606 40.922 1.00 17.27 214 ALA A O 1
ATOM 1551 N N . GLU A 1 218 ? 15.467 66.105 40.497 1.00 15.50 215 GLU A N 1
ATOM 1552 C CA . GLU A 1 218 ? 15.231 65.717 39.133 1.00 17.40 215 GLU A CA 1
ATOM 1553 C C . GLU A 1 218 ? 16.468 66.044 38.297 1.00 15.42 215 GLU A C 1
ATOM 1554 O O . GLU A 1 218 ? 16.890 65.212 37.518 1.00 15.43 215 GLU A O 1
ATOM 1560 N N . TYR A 1 219 ? 17.088 67.191 38.535 1.00 14.45 216 TYR A N 1
ATOM 1561 C CA . TYR A 1 219 ? 18.349 67.497 37.857 1.00 14.40 216 TYR A CA 1
ATOM 1562 C C . TYR A 1 219 ? 19.405 66.437 38.198 1.00 13.42 216 TYR A C 1
ATOM 1563 O O . TYR A 1 219 ? 20.093 65.998 37.277 1.00 12.04 216 TYR A O 1
ATOM 1572 N N . VAL A 1 220 ? 19.549 66.060 39.474 1.00 12.37 217 VAL A N 1
ATOM 1573 C CA . VAL A 1 220 ? 20.525 65.037 39.830 1.00 13.63 217 VAL A CA 1
ATOM 1574 C C . VAL A 1 220 ? 20.222 63.721 39.132 1.00 14.66 217 VAL A C 1
ATOM 1575 O O . VAL A 1 220 ? 21.123 63.019 38.591 1.00 12.72 217 VAL A O 1
ATOM 1579 N N . SER A 1 221 ? 18.938 63.369 39.103 1.00 14.31 218 SER A N 1
ATOM 1580 C CA . SER A 1 221 ? 18.509 62.117 38.468 1.00 14.88 218 SER A CA 1
ATOM 1581 C C . SER A 1 221 ? 18.832 61.997 36.999 1.00 14.79 218 SER A C 1
ATOM 1582 O O . SER A 1 221 ? 19.124 60.888 36.504 1.00 15.78 218 SER A O 1
ATOM 1585 N N . LEU A 1 222 ? 18.784 63.144 36.339 1.00 13.86 219 LEU A N 1
ATOM 1586 C CA . LEU A 1 222 ? 19.074 63.283 34.945 1.00 12.71 219 LEU A CA 1
ATOM 1587 C C . LEU A 1 222 ? 20.599 63.282 34.645 1.00 12.11 219 LEU A C 1
ATOM 1588 O O . LEU A 1 222 ? 20.985 63.305 33.448 1.00 14.31 219 LEU A O 1
ATOM 1593 N N . THR A 1 223 ? 21.419 63.350 35.679 1.00 11.13 220 THR A N 1
ATOM 1594 C CA . THR A 1 223 ? 22.905 63.490 35.518 1.00 10.47 220 THR A CA 1
ATOM 1595 C C . THR A 1 223 ? 23.531 62.125 35.743 1.00 10.60 220 THR A C 1
ATOM 1596 O O . THR A 1 223 ? 23.534 61.629 36.860 1.00 12.55 220 THR A O 1
ATOM 1600 N N . PRO A 1 224 ? 24.161 61.571 34.723 1.00 10.30 221 PRO A N 1
ATOM 1601 C CA . PRO A 1 224 ? 24.744 60.245 34.924 1.00 9.89 221 PRO A CA 1
ATOM 1602 C C . PRO A 1 224 ? 25.754 60.155 36.018 1.00 9.95 221 PRO A C 1
ATOM 1603 O O . PRO A 1 224 ? 25.714 59.173 36.790 1.00 11.33 221 PRO A O 1
ATOM 1607 N N . LEU A 1 225 ? 26.603 61.164 36.181 1.00 10.27 222 LEU A N 1
ATOM 1608 C CA . LEU A 1 225 ? 27.581 61.099 37.260 1.00 10.61 222 LEU A CA 1
ATOM 1609 C C . LEU A 1 225 ? 26.931 61.315 38.643 1.00 11.79 222 LEU A C 1
ATOM 1610 O O . LEU A 1 225 ? 27.609 61.210 39.667 1.00 13.58 222 LEU A O 1
ATOM 1615 N N . GLY A 1 226 ? 25.661 61.627 38.711 1.00 11.32 223 GLY A N 1
ATOM 1616 C CA . GLY A 1 226 ? 24.914 61.491 39.947 1.00 13.14 223 GLY A CA 1
ATOM 1617 C C . GLY A 1 226 ? 25.089 62.517 41.048 1.00 13.49 223 GLY A C 1
ATOM 1618 O O . GLY A 1 226 ? 24.768 62.243 42.219 1.00 12.72 223 GLY A O 1
ATOM 1619 N N . ARG A 1 227 ? 25.460 63.739 40.688 1.00 12.69 224 ARG A N 1
ATOM 1620 C CA . ARG A 1 227 ? 25.470 64.809 41.633 1.00 13.44 224 ARG A CA 1
ATOM 1621 C C . ARG A 1 227 ? 25.269 66.108 40.892 1.00 12.21 224 ARG A C 1
ATOM 1622 O O . ARG A 1 227 ? 25.405 66.180 39.667 1.00 10.71 224 ARG A O 1
ATOM 1630 N N . ILE A 1 228 ? 24.904 67.147 41.651 1.00 12.68 225 ILE A N 1
ATOM 1631 C CA . ILE A 1 228 ? 24.707 68.484 41.077 1.00 12.60 225 ILE A CA 1
ATOM 1632 C C . ILE A 1 228 ? 26.097 68.975 40.747 1.00 11.58 225 ILE A C 1
ATOM 1633 O O . ILE A 1 228 ? 27.087 68.585 41.403 1.00 13.55 225 ILE A O 1
ATOM 1638 N N . GLU A 1 229 ? 26.206 69.806 39.731 1.00 12.46 226 GLU A N 1
ATOM 1639 C CA . GLU A 1 229 ? 27.521 70.273 39.293 1.00 11.26 226 GLU A CA 1
ATOM 1640 C C . GLU A 1 229 ? 27.953 71.476 40.163 1.00 11.66 226 GLU A C 1
ATOM 1641 O O . GLU A 1 229 ? 27.101 72.227 40.628 1.00 12.86 226 GLU A O 1
ATOM 1647 N N . GLU A 1 230 ? 29.260 71.663 40.328 1.00 12.27 227 GLU A N 1
ATOM 1648 C CA . GLU A 1 230 ? 29.810 72.836 41.035 1.00 13.03 227 GLU A CA 1
ATOM 1649 C C . GLU A 1 230 ? 30.483 73.762 40.035 1.00 11.80 227 GLU A C 1
ATOM 1650 O O . GLU A 1 230 ? 30.976 73.327 38.943 1.00 11.30 227 GLU A O 1
ATOM 1656 N N . PRO A 1 231 ? 30.608 75.070 40.400 1.00 10.75 228 PRO A N 1
ATOM 1657 C CA . PRO A 1 231 ? 31.376 75.963 39.567 1.00 10.37 228 PRO A CA 1
ATOM 1658 C C . PRO A 1 231 ? 32.774 75.491 39.188 1.00 9.94 228 PRO A C 1
ATOM 1659 O O . PRO A 1 231 ? 33.234 75.790 38.043 1.00 9.11 228 PRO A O 1
ATOM 1663 N N . GLU A 1 232 ? 33.459 74.842 40.141 1.00 10.58 229 GLU A N 1
ATOM 1664 C CA . GLU A 1 232 ? 34.823 74.388 39.934 1.00 9.72 229 GLU A CA 1
ATOM 1665 C C . GLU A 1 232 ? 34.937 73.309 38.826 1.00 10.48 229 GLU A C 1
ATOM 1666 O O . GLU A 1 232 ? 35.960 73.187 38.156 1.00 10.82 229 GLU A O 1
ATOM 1672 N N . ASP A 1 233 ? 33.858 72.555 38.640 1.00 10.78 230 ASP A N 1
ATOM 1673 C CA . ASP A 1 233 ? 33.801 71.535 37.561 1.00 10.00 230 ASP A CA 1
ATOM 1674 C C . ASP A 1 233 ? 33.953 72.184 36.200 1.00 9.89 230 ASP A C 1
ATOM 1675 O O . ASP A 1 233 ? 34.533 71.615 35.283 1.00 11.17 230 ASP A O 1
ATOM 1680 N N . VAL A 1 234 ? 33.364 73.362 36.036 1.00 9.40 231 VAL A N 1
ATOM 1681 C CA . VAL A 1 234 ? 33.431 74.111 34.825 1.00 9.11 231 VAL A CA 1
ATOM 1682 C C . VAL A 1 234 ? 34.793 74.840 34.739 1.00 9.47 231 VAL A C 1
ATOM 1683 O O . VAL A 1 234 ? 35.443 74.860 33.684 1.00 9.25 231 VAL A O 1
ATOM 1687 N N . ALA A 1 235 ? 35.192 75.504 35.844 1.00 9.07 232 ALA A N 1
ATOM 1688 C CA . ALA A 1 235 ? 36.342 76.394 35.799 1.00 8.36 232 ALA A CA 1
ATOM 1689 C C . ALA A 1 235 ? 37.605 75.625 35.375 1.00 8.44 232 ALA A C 1
ATOM 1690 O O . ALA A 1 235 ? 38.440 76.074 34.635 1.00 8.44 232 ALA A O 1
ATOM 1692 N N . ASP A 1 236 ? 37.706 74.394 35.860 1.00 9.04 233 ASP A N 1
ATOM 1693 C CA . ASP A 1 236 ? 38.936 73.614 35.532 1.00 8.78 233 ASP A CA 1
ATOM 1694 C C . ASP A 1 236 ? 39.026 73.279 34.015 1.00 8.55 233 ASP A C 1
ATOM 1695 O O . ASP A 1 236 ? 40.116 73.149 33.451 1.00 9.20 233 ASP A O 1
ATOM 1700 N N . VAL A 1 237 ? 37.892 73.087 33.354 1.00 8.15 234 VAL A N 1
ATOM 1701 C CA . VAL A 1 237 ? 37.863 72.858 31.932 1.00 8.47 234 VAL A CA 1
ATOM 1702 C C . VAL A 1 237 ? 38.191 74.147 31.198 1.00 9.06 234 VAL A C 1
ATOM 1703 O O . VAL A 1 237 ? 38.873 74.120 30.127 1.00 9.61 234 VAL A O 1
ATOM 1707 N N . VAL A 1 238 ? 37.728 75.261 31.713 1.00 9.58 235 VAL A N 1
ATOM 1708 C CA . VAL A 1 238 ? 38.101 76.576 31.160 1.00 8.41 235 VAL A CA 1
ATOM 1709 C C . VAL A 1 238 ? 39.632 76.748 31.198 1.00 8.96 235 VAL A C 1
ATOM 1710 O O . VAL A 1 238 ? 40.260 77.230 30.210 1.00 9.51 235 VAL A O 1
ATOM 1714 N N . VAL A 1 239 ? 40.237 76.421 32.341 1.00 9.07 236 VAL A N 1
ATOM 1715 C CA . VAL A 1 239 ? 41.682 76.417 32.420 1.00 9.92 236 VAL A CA 1
ATOM 1716 C C . VAL A 1 239 ? 42.322 75.611 31.302 1.00 9.78 236 VAL A C 1
ATOM 1717 O O . VAL A 1 239 ? 43.240 76.096 30.581 1.00 9.18 236 VAL A O 1
ATOM 1721 N N . PHE A 1 240 ? 41.858 74.362 31.124 1.00 8.36 237 PHE A N 1
ATOM 1722 C CA . PHE A 1 240 ? 42.358 73.581 30.052 1.00 9.00 237 PHE A CA 1
ATOM 1723 C C . PHE A 1 240 ? 42.190 74.285 28.700 1.00 8.35 237 PHE A C 1
ATOM 1724 O O . PHE A 1 240 ? 43.135 74.322 27.905 1.00 9.69 237 PHE A O 1
ATOM 1732 N N . LEU A 1 241 ? 40.996 74.795 28.345 1.00 8.54 238 LEU A N 1
ATOM 1733 C CA . LEU A 1 241 ? 40.811 75.437 27.062 1.00 9.07 238 LEU A CA 1
ATOM 1734 C C . LEU A 1 241 ? 41.659 76.680 26.824 1.00 9.44 238 LEU A C 1
ATOM 1735 O O . LEU A 1 241 ? 41.967 76.995 25.690 1.00 9.22 238 LEU A O 1
ATOM 1740 N N . ALA A 1 242 ? 41.982 77.352 27.885 1.00 9.33 239 ALA A N 1
ATOM 1741 C CA . ALA A 1 242 ? 42.853 78.565 27.868 1.00 9.41 239 ALA A CA 1
ATOM 1742 C C . ALA A 1 242 ? 44.291 78.177 27.537 1.00 9.08 239 ALA A C 1
ATOM 1743 O O . ALA A 1 242 ? 45.053 78.969 27.006 1.00 11.11 239 ALA A O 1
ATOM 1745 N N . SER A 1 243 ? 44.649 76.974 27.957 1.00 10.45 240 SER A N 1
ATOM 1746 C CA . SER A 1 243 ? 46.030 76.475 28.002 1.00 10.49 240 SER A CA 1
ATOM 1747 C C . SER A 1 243 ? 46.502 75.972 26.654 1.00 11.40 240 SER A C 1
ATOM 1748 O O . SER A 1 243 ? 45.722 75.648 25.740 1.00 10.30 240 SER A O 1
ATOM 1751 N N . ASP A 1 244 ? 47.806 75.786 26.555 1.00 10.90 241 ASP A N 1
ATOM 1752 C CA . ASP A 1 244 ? 48.372 75.307 25.306 1.00 11.07 241 ASP A CA 1
ATOM 1753 C C . ASP A 1 244 ? 48.131 73.811 25.064 1.00 9.64 241 ASP A C 1
ATOM 1754 O O . ASP A 1 244 ? 48.419 73.302 23.975 1.00 9.59 241 ASP A O 1
ATOM 1759 N N . ALA A 1 245 ? 47.582 73.131 26.097 1.00 9.86 242 ALA A N 1
ATOM 1760 C CA . ALA A 1 245 ? 47.169 71.737 25.967 1.00 9.61 242 ALA A CA 1
ATOM 1761 C C . ALA A 1 245 ? 46.041 71.661 24.898 1.00 9.59 242 ALA A C 1
ATOM 1762 O O . ALA A 1 245 ? 45.900 70.606 24.193 1.00 9.74 242 ALA A O 1
ATOM 1764 N N . ALA A 1 246 ? 45.342 72.766 24.778 1.00 8.46 243 ALA A N 1
ATOM 1765 C CA . ALA A 1 246 ? 44.233 72.891 23.810 1.00 8.36 243 ALA A CA 1
ATOM 1766 C C . ALA A 1 246 ? 44.601 73.644 22.532 1.00 8.31 243 ALA A C 1
ATOM 1767 O O . ALA A 1 246 ? 43.757 74.157 21.827 1.00 8.35 243 ALA A O 1
ATOM 1769 N N . ARG A 1 247 ? 45.886 73.713 22.218 1.00 9.12 244 ARG A N 1
ATOM 1770 C CA . ARG A 1 247 ? 46.390 74.460 21.090 1.00 9.07 244 ARG A CA 1
ATOM 1771 C C . ARG A 1 247 ? 45.877 74.069 19.745 1.00 9.11 244 ARG A C 1
ATOM 1772 O O . ARG A 1 247 ? 45.839 74.899 18.807 1.00 10.17 244 ARG A O 1
ATOM 1780 N N . PHE A 1 248 ? 45.362 72.834 19.627 1.00 8.65 245 PHE A N 1
ATOM 1781 C CA . PHE A 1 248 ? 44.836 72.396 18.338 1.00 8.73 245 PHE A CA 1
ATOM 1782 C C . PHE A 1 248 ? 43.303 72.210 18.413 1.00 9.08 245 PHE A C 1
ATOM 1783 O O . PHE A 1 248 ? 42.733 71.486 17.631 1.00 9.56 245 PHE A O 1
ATOM 1791 N N . MET A 1 249 ? 42.678 72.967 19.277 1.00 8.56 246 MET A N 1
ATOM 1792 C CA . MET A 1 249 ? 41.209 72.971 19.415 1.00 9.02 246 MET A CA 1
ATOM 1793 C C . MET A 1 249 ? 40.646 74.371 19.251 1.00 8.37 246 MET A C 1
ATOM 1794 O O . MET A 1 249 ? 41.000 75.274 20.038 1.00 8.91 246 MET A O 1
ATOM 1799 N N . THR A 1 250 ? 39.675 74.578 18.355 1.00 8.22 247 THR A N 1
ATOM 1800 C CA . THR A 1 250 ? 39.030 75.882 18.230 1.00 8.34 247 THR A CA 1
ATOM 1801 C C . THR A 1 250 ? 37.675 75.682 17.634 1.00 7.73 247 THR A C 1
ATOM 1802 O O . THR A 1 250 ? 37.464 74.710 16.913 1.00 8.61 247 THR A O 1
ATOM 1806 N N . GLY A 1 251 ? 36.757 76.534 18.042 1.00 7.10 248 GLY A N 1
ATOM 1807 C CA . GLY A 1 251 ? 35.397 76.509 17.617 1.00 7.45 248 GLY A CA 1
ATOM 1808 C C . GLY A 1 251 ? 34.513 75.481 18.317 1.00 7.56 248 GLY A C 1
ATOM 1809 O O . GLY A 1 251 ? 33.380 75.259 17.878 1.00 7.62 248 GLY A O 1
ATOM 1810 N N . GLN A 1 252 ? 34.964 74.918 19.403 1.00 7.27 249 GLN A N 1
ATOM 1811 C CA . GLN A 1 252 ? 34.230 73.805 20.099 1.00 7.40 249 GLN A CA 1
ATOM 1812 C C . GLN A 1 252 ? 33.229 74.312 21.133 1.00 7.90 249 GLN A C 1
ATOM 1813 O O . GLN A 1 252 ? 33.364 75.419 21.671 1.00 7.95 249 GLN A O 1
ATOM 1819 N N . GLY A 1 253 ? 32.224 73.466 21.442 1.00 7.31 250 GLY A N 1
ATOM 1820 C CA . GLY A 1 253 ? 31.292 73.643 22.571 1.00 7.63 250 GLY A CA 1
ATOM 1821 C C . GLY A 1 253 ? 31.530 72.451 23.467 1.00 7.74 250 GLY A C 1
ATOM 1822 O O . GLY A 1 253 ? 30.846 71.411 23.344 1.00 9.64 250 GLY A O 1
ATOM 1823 N N . ILE A 1 254 ? 32.480 72.584 24.369 1.00 7.29 251 ILE A N 1
ATOM 1824 C CA . ILE A 1 254 ? 32.811 71.514 25.265 1.00 8.40 251 ILE A CA 1
ATOM 1825 C C . ILE A 1 254 ? 31.755 71.344 26.372 1.00 9.09 251 ILE A C 1
ATOM 1826 O O . ILE A 1 254 ? 31.564 72.239 27.196 1.00 8.73 251 ILE A O 1
ATOM 1831 N N . ASN A 1 255 ? 31.088 70.187 26.369 1.00 8.63 252 ASN A N 1
ATOM 1832 C CA . ASN A 1 255 ? 30.138 69.859 27.391 1.00 8.72 252 ASN A CA 1
ATOM 1833 C C . ASN A 1 255 ? 30.840 69.583 28.670 1.00 8.32 252 ASN A C 1
ATOM 1834 O O . ASN A 1 255 ? 31.769 68.723 28.704 1.00 8.89 252 ASN A O 1
ATOM 1839 N N . VAL A 1 256 ? 30.326 70.161 29.753 1.00 8.37 253 VAL A N 1
ATOM 1840 C CA . VAL A 1 256 ? 30.781 69.879 31.098 1.00 8.72 253 VAL A CA 1
ATOM 1841 C C . VAL A 1 256 ? 29.515 69.732 31.909 1.00 9.59 253 VAL A C 1
ATOM 1842 O O . VAL A 1 256 ? 29.073 70.651 32.591 1.00 9.73 253 VAL A O 1
ATOM 1846 N N . THR A 1 257 ? 28.908 68.538 31.815 1.00 8.81 254 THR A N 1
ATOM 1847 C CA . THR A 1 257 ? 27.506 68.316 32.246 1.00 10.25 254 THR A CA 1
ATOM 1848 C C . THR A 1 257 ? 27.349 67.024 33.075 1.00 9.26 254 THR A C 1
ATOM 1849 O O . THR A 1 257 ? 26.222 66.678 33.476 1.00 10.80 254 THR A O 1
ATOM 1853 N N . GLY A 1 258 ? 28.447 66.302 33.354 1.00 8.45 255 GLY A N 1
ATOM 1854 C CA . GLY A 1 258 ? 28.304 65.082 34.045 1.00 8.46 255 GLY A CA 1
ATOM 1855 C C . GLY A 1 258 ? 27.624 63.940 33.262 1.00 8.41 255 GLY A C 1
ATOM 1856 O O . GLY A 1 258 ? 27.060 63.027 33.900 1.00 8.92 255 GLY A O 1
ATOM 1857 N N . GLY A 1 259 ? 27.698 64.010 31.930 1.00 8.51 256 GLY A N 1
ATOM 1858 C CA . GLY A 1 259 ? 27.139 63.041 31.011 1.00 8.66 256 GLY A CA 1
ATOM 1859 C C . GLY A 1 259 ? 25.735 63.335 30.530 1.00 8.21 256 GLY A C 1
ATOM 1860 O O . GLY A 1 259 ? 25.119 62.520 29.846 1.00 8.38 256 GLY A O 1
ATOM 1861 N N . VAL A 1 260 ? 25.195 64.461 30.872 1.00 8.19 257 VAL A N 1
ATOM 1862 C CA . VAL A 1 260 ? 23.814 64.838 30.453 1.00 9.50 257 VAL A CA 1
ATOM 1863 C C . VAL A 1 260 ? 23.695 65.031 28.988 1.00 9.61 257 VAL A C 1
ATOM 1864 O O . VAL A 1 260 ? 22.744 64.452 28.338 1.00 10.77 257 VAL A O 1
ATOM 1868 N N . ARG A 1 261 ? 24.714 65.627 28.383 1.00 9.03 258 ARG A N 1
ATOM 1869 C CA . ARG A 1 261 ? 24.755 65.850 26.955 1.00 9.56 258 ARG A CA 1
ATOM 1870 C C . ARG A 1 261 ? 26.079 65.395 26.444 1.00 9.33 258 ARG A C 1
ATOM 1871 O O . ARG A 1 261 ? 27.064 65.691 27.079 1.00 9.36 258 ARG A O 1
ATOM 1879 N N . MET A 1 262 ? 26.078 64.571 25.384 1.00 8.89 259 MET A N 1
ATOM 1880 C CA . MET A 1 262 ? 27.296 64.042 24.786 1.00 9.06 259 MET A CA 1
ATOM 1881 C C . MET A 1 262 ? 27.417 64.455 23.302 1.00 10.14 259 MET A C 1
ATOM 1882 O O . MET A 1 262 ? 26.543 64.169 22.501 1.00 12.84 259 MET A O 1
ATOM 1887 N N . ASP A 1 263 ? 28.521 65.061 22.889 1.00 10.51 260 ASP A N 1
ATOM 1888 C CA . ASP A 1 263 ? 28.781 65.440 21.542 1.00 9.69 260 ASP A CA 1
ATOM 1889 C C . ASP A 1 263 ? 30.267 65.167 21.165 1.00 12.22 260 ASP A C 1
ATOM 1890 O O . ASP A 1 263 ? 30.972 65.003 22.247 1.00 12.96 260 ASP A O 1
ATOM 1895 N N . ILE B 1 7 ? 45.555 69.983 39.594 1.00 25.87 4 ILE B N 1
ATOM 1896 C CA . ILE B 1 7 ? 44.390 69.223 39.026 1.00 23.63 4 ILE B CA 1
ATOM 1897 C C . ILE B 1 7 ? 44.706 68.518 37.694 1.00 22.92 4 ILE B C 1
ATOM 1898 O O . ILE B 1 7 ? 43.904 67.657 37.258 1.00 22.24 4 ILE B O 1
ATOM 1903 N N . PHE B 1 8 ? 45.763 68.892 36.995 1.00 20.21 5 PHE B N 1
ATOM 1904 C CA . PHE B 1 8 ? 46.146 68.120 35.777 1.00 19.95 5 PHE B CA 1
ATOM 1905 C C . PHE B 1 8 ? 47.124 66.982 36.097 1.00 18.62 5 PHE B C 1
ATOM 1906 O O . PHE B 1 8 ? 47.609 66.325 35.165 1.00 21.40 5 PHE B O 1
ATOM 1914 N N . ASP B 1 9 ? 47.424 66.779 37.367 1.00 16.12 6 ASP B N 1
ATOM 1915 C CA . ASP B 1 9 ? 48.494 65.801 37.791 1.00 17.61 6 ASP B CA 1
ATOM 1916 C C . ASP B 1 9 ? 47.951 64.388 37.694 1.00 16.50 6 ASP B C 1
ATOM 1917 O O . ASP B 1 9 ? 46.825 64.122 38.186 1.00 18.31 6 ASP B O 1
ATOM 1922 N N . LEU B 1 10 ? 48.800 63.438 37.225 1.00 14.76 7 LEU B N 1
ATOM 1923 C CA . LEU B 1 10 ? 48.467 62.016 37.142 1.00 12.57 7 LEU B CA 1
ATOM 1924 C C . LEU B 1 10 ? 49.377 61.192 38.051 1.00 13.57 7 LEU B C 1
ATOM 1925 O O . LEU B 1 10 ? 49.450 59.971 37.981 1.00 11.32 7 LEU B O 1
ATOM 1930 N N . SER B 1 11 ? 50.073 61.909 38.958 1.00 15.80 8 SER B N 1
ATOM 1931 C CA . SER B 1 11 ? 50.986 61.223 39.879 1.00 16.32 8 SER B CA 1
ATOM 1932 C C . SER B 1 11 ? 50.350 60.039 40.559 1.00 14.93 8 SER B C 1
ATOM 1933 O O . SER B 1 11 ? 49.282 60.124 41.109 1.00 18.68 8 SER B O 1
ATOM 1936 N N . GLY B 1 12 ? 51.011 58.888 40.544 1.00 15.25 9 GLY B N 1
ATOM 1937 C CA . GLY B 1 12 ? 50.511 57.726 41.246 1.00 17.81 9 GLY B CA 1
ATOM 1938 C C . GLY B 1 12 ? 49.552 56.869 40.437 1.00 17.71 9 GLY B C 1
ATOM 1939 O O . GLY B 1 12 ? 49.308 55.734 40.799 1.00 21.02 9 GLY B O 1
ATOM 1940 N N . ARG B 1 13 ? 49.042 57.396 39.352 1.00 17.96 10 ARG B N 1
ATOM 1941 C CA . ARG B 1 13 ? 48.064 56.630 38.537 1.00 17.45 10 ARG B CA 1
ATOM 1942 C C . ARG B 1 13 ? 48.781 55.605 37.671 1.00 14.62 10 ARG B C 1
ATOM 1943 O O . ARG B 1 13 ? 49.956 55.817 37.225 1.00 14.03 10 ARG B O 1
ATOM 1951 N N . LYS B 1 14 ? 48.069 54.519 37.433 1.00 14.06 11 LYS B N 1
ATOM 1952 C CA . LYS B 1 14 ? 48.593 53.388 36.701 1.00 12.59 11 LYS B CA 1
ATOM 1953 C C . LYS B 1 14 ? 47.761 53.288 35.424 1.00 12.07 11 LYS B C 1
ATOM 1954 O O . LYS B 1 14 ? 46.572 53.070 35.506 1.00 11.40 11 LYS B O 1
ATOM 1960 N N . ALA B 1 15 ? 48.429 53.387 34.302 1.00 10.09 12 ALA B N 1
ATOM 1961 C CA . ALA B 1 15 ? 47.795 53.491 33.028 1.00 9.81 12 ALA B CA 1
ATOM 1962 C C . ALA B 1 15 ? 48.127 52.350 32.105 1.00 10.31 12 ALA B C 1
ATOM 1963 O O . ALA B 1 15 ? 49.260 51.833 32.119 1.00 10.77 12 ALA B O 1
ATOM 1965 N N . ILE B 1 16 ? 47.185 51.933 31.255 1.00 9.28 13 ILE B N 1
ATOM 1966 C CA . ILE B 1 16 ? 47.479 50.991 30.161 1.00 9.69 13 ILE B CA 1
ATOM 1967 C C . ILE B 1 16 ? 47.134 51.726 28.859 1.00 9.07 13 ILE B C 1
ATOM 1968 O O . ILE B 1 16 ? 46.033 52.251 28.788 1.00 8.99 13 ILE B O 1
ATOM 1973 N N . VAL B 1 17 ? 47.996 51.683 27.844 1.00 8.13 14 VAL B N 1
ATOM 1974 C CA . VAL B 1 17 ? 47.708 52.322 26.568 1.00 8.64 14 VAL B CA 1
ATOM 1975 C C . VAL B 1 17 ? 47.761 51.220 25.513 1.00 9.82 14 VAL B C 1
ATOM 1976 O O . VAL B 1 17 ? 48.824 50.617 25.303 1.00 9.32 14 VAL B O 1
ATOM 1980 N N . THR B 1 18 ? 46.658 50.905 24.847 1.00 8.94 15 THR B N 1
ATOM 1981 C CA . THR B 1 18 ? 46.705 49.902 23.828 1.00 9.33 15 THR B CA 1
ATOM 1982 C C . THR B 1 18 ? 47.141 50.637 22.560 1.00 9.68 15 THR B C 1
ATOM 1983 O O . THR B 1 18 ? 46.794 51.822 22.353 1.00 9.34 15 THR B O 1
ATOM 1987 N N . GLY B 1 19 ? 47.929 49.979 21.704 1.00 9.29 16 GLY B N 1
ATOM 1988 C CA . GLY B 1 19 ? 48.473 50.644 20.501 1.00 9.58 16 GLY B CA 1
ATOM 1989 C C . GLY B 1 19 ? 49.424 51.753 20.802 1.00 11.03 16 GLY B C 1
ATOM 1990 O O . GLY B 1 19 ? 49.501 52.719 20.060 1.00 10.76 16 GLY B O 1
ATOM 1991 N N . GLY B 1 20 ? 50.160 51.602 21.925 1.00 11.21 17 GLY B N 1
ATOM 1992 C CA . GLY B 1 20 ? 51.055 52.622 22.377 1.00 11.33 17 GLY B CA 1
ATOM 1993 C C . GLY B 1 20 ? 52.474 52.613 21.829 1.00 11.42 17 GLY B C 1
ATOM 1994 O O . GLY B 1 20 ? 53.295 53.423 22.277 1.00 11.48 17 GLY B O 1
ATOM 1995 N N . SER B 1 21 ? 52.765 51.695 20.926 1.00 11.01 18 SER B N 1
ATOM 1996 C CA . SER B 1 21 ? 54.122 51.595 20.406 1.00 12.73 18 SER B CA 1
ATOM 1997 C C . SER B 1 21 ? 54.577 52.682 19.507 1.00 14.22 18 SER B C 1
ATOM 1998 O O . SER B 1 21 ? 55.787 52.876 19.408 1.00 14.48 18 SER B O 1
ATOM 2001 N N . LYS B 1 22 ? 53.653 53.334 18.819 1.00 14.90 19 LYS B N 1
ATOM 2002 C CA . LYS B 1 22 ? 53.993 54.222 17.682 1.00 16.04 19 LYS B CA 1
ATOM 2003 C C . LYS B 1 22 ? 52.933 55.293 17.608 1.00 14.45 19 LYS B C 1
ATOM 2004 O O . LYS B 1 22 ? 51.845 55.154 18.221 1.00 12.38 19 LYS B O 1
ATOM 2010 N N . GLY B 1 23 ? 53.267 56.353 16.887 1.00 12.32 20 GLY B N 1
ATOM 2011 C CA . GLY B 1 23 ? 52.263 57.326 16.526 1.00 12.36 20 GLY B CA 1
ATOM 2012 C C . GLY B 1 23 ? 51.594 58.036 17.669 1.00 11.14 20 GLY B C 1
ATOM 2013 O O . GLY B 1 23 ? 52.229 58.468 18.669 1.00 9.68 20 GLY B O 1
ATOM 2014 N N . ILE B 1 24 ? 50.269 58.201 17.548 1.00 10.83 21 ILE B N 1
ATOM 2015 C CA . ILE B 1 24 ? 49.520 58.847 18.579 1.00 9.92 21 ILE B CA 1
ATOM 2016 C C . ILE B 1 24 ? 49.612 58.106 19.910 1.00 9.99 21 ILE B C 1
ATOM 2017 O O . ILE B 1 24 ? 49.687 58.715 20.959 1.00 9.44 21 ILE B O 1
ATOM 2022 N N . GLY B 1 25 ? 49.595 56.767 19.864 1.00 8.77 22 GLY B N 1
ATOM 2023 C CA . GLY B 1 25 ? 49.668 56.005 21.072 1.00 9.69 22 GLY B CA 1
ATOM 2024 C C . GLY B 1 25 ? 50.944 56.224 21.840 1.00 9.96 22 GLY B C 1
ATOM 2025 O O . GLY B 1 25 ? 50.933 56.317 23.095 1.00 8.69 22 GLY B O 1
ATOM 2026 N N . ALA B 1 26 ? 52.048 56.274 21.129 1.00 10.09 23 ALA B N 1
ATOM 2027 C CA . ALA B 1 26 ? 53.311 56.505 21.832 1.00 10.97 23 ALA B CA 1
ATOM 2028 C C . ALA B 1 26 ? 53.326 57.894 22.446 1.00 9.97 23 ALA B C 1
ATOM 2029 O O . ALA B 1 26 ? 53.832 58.081 23.552 1.00 10.86 23 ALA B O 1
ATOM 2031 N N . ALA B 1 27 ? 52.798 58.885 21.733 1.00 10.08 24 ALA B N 1
ATOM 2032 C CA . ALA B 1 27 ? 52.715 60.249 22.294 1.00 8.94 24 ALA B CA 1
ATOM 2033 C C . ALA B 1 27 ? 51.800 60.303 23.512 1.00 9.19 24 ALA B C 1
ATOM 2034 O O . ALA B 1 27 ? 52.079 61.014 24.456 1.00 10.45 24 ALA B O 1
ATOM 2036 N N . ILE B 1 28 ? 50.691 59.553 23.485 1.00 8.84 25 ILE B N 1
ATOM 2037 C CA . ILE B 1 28 ? 49.867 59.414 24.685 1.00 9.14 25 ILE B CA 1
ATOM 2038 C C . ILE B 1 28 ? 50.636 58.836 25.855 1.00 9.25 25 ILE B C 1
ATOM 2039 O O . ILE B 1 28 ? 50.639 59.393 26.946 1.00 10.31 25 ILE B O 1
ATOM 2044 N N . ALA B 1 29 ? 51.418 57.798 25.611 1.00 9.85 26 ALA B N 1
ATOM 2045 C CA . ALA B 1 29 ? 52.092 57.149 26.701 1.00 9.38 26 ALA B CA 1
ATOM 2046 C C . ALA B 1 29 ? 53.123 58.137 27.300 1.00 10.26 26 ALA B C 1
ATOM 2047 O O . ALA B 1 29 ? 53.240 58.266 28.520 1.00 9.58 26 ALA B O 1
ATOM 2049 N N . ARG B 1 30 ? 53.840 58.802 26.393 1.00 11.02 27 ARG B N 1
ATOM 2050 C CA . ARG B 1 30 ? 54.848 59.786 26.853 1.00 11.87 27 ARG B CA 1
ATOM 2051 C C . ARG B 1 30 ? 54.244 60.913 27.646 1.00 12.50 27 ARG B C 1
ATOM 2052 O O . ARG B 1 30 ? 54.741 61.336 28.685 1.00 12.00 27 ARG B O 1
ATOM 2060 N N . ALA B 1 31 ? 53.089 61.398 27.205 1.00 11.03 28 ALA B N 1
ATOM 2061 C CA . ALA B 1 31 ? 52.423 62.456 27.921 1.00 9.80 28 ALA B CA 1
ATOM 2062 C C . ALA B 1 31 ? 51.834 62.068 29.246 1.00 9.39 28 ALA B C 1
ATOM 2063 O O . ALA B 1 31 ? 51.888 62.868 30.204 1.00 9.68 28 ALA B O 1
ATOM 2065 N N . LEU B 1 32 ? 51.231 60.884 29.336 1.00 9.24 29 LEU B N 1
ATOM 2066 C CA . LEU B 1 32 ? 50.703 60.399 30.557 1.00 10.00 29 LEU B CA 1
ATOM 2067 C C . LEU B 1 32 ? 51.835 60.296 31.561 1.00 10.60 29 LEU B C 1
ATOM 2068 O O . LEU B 1 32 ? 51.657 60.660 32.722 1.00 9.91 29 LEU B O 1
ATOM 2073 N N . ASP B 1 33 ? 52.960 59.762 31.086 1.00 10.65 30 ASP B N 1
ATOM 2074 C CA . ASP B 1 33 ? 54.112 59.586 31.953 1.00 11.72 30 ASP B CA 1
ATOM 2075 C C . ASP B 1 33 ? 54.609 60.989 32.448 1.00 11.83 30 ASP B C 1
ATOM 2076 O O . ASP B 1 33 ? 54.895 61.162 33.691 1.00 11.52 30 ASP B O 1
ATOM 2081 N N . LYS B 1 34 ? 54.751 61.944 31.524 1.00 12.97 31 LYS B N 1
ATOM 2082 C CA . LYS B 1 34 ? 55.202 63.284 31.894 1.00 12.92 31 LYS B CA 1
ATOM 2083 C C . LYS B 1 34 ? 54.296 63.856 32.951 1.00 14.14 31 LYS B C 1
ATOM 2084 O O . LYS B 1 34 ? 54.760 64.520 33.878 1.00 13.25 31 LYS B O 1
ATOM 2090 N N . ALA B 1 35 ? 53.001 63.558 32.892 1.00 11.84 32 ALA B N 1
ATOM 2091 C CA . ALA B 1 35 ? 52.044 64.040 33.877 1.00 13.35 32 ALA B CA 1
ATOM 2092 C C . ALA B 1 35 ? 52.032 63.294 35.189 1.00 11.91 32 ALA B C 1
ATOM 2093 O O . ALA B 1 35 ? 51.345 63.664 36.149 1.00 14.44 32 ALA B O 1
ATOM 2095 N N . GLY B 1 36 ? 52.839 62.235 35.314 1.00 11.90 33 GLY B N 1
ATOM 2096 C CA . GLY B 1 36 ? 52.995 61.597 36.599 1.00 13.71 33 GLY B CA 1
ATOM 2097 C C . GLY B 1 36 ? 52.598 60.140 36.612 1.00 13.74 33 GLY B C 1
ATOM 2098 O O . GLY B 1 36 ? 52.856 59.441 37.591 1.00 11.33 33 GLY B O 1
ATOM 2099 N N . ALA B 1 37 ? 51.976 59.644 35.513 1.00 12.69 34 ALA B N 1
ATOM 2100 C CA . ALA B 1 37 ? 51.502 58.279 35.521 1.00 11.81 34 ALA B CA 1
ATOM 2101 C C . ALA B 1 37 ? 52.656 57.280 35.292 1.00 11.41 34 ALA B C 1
ATOM 2102 O O . ALA B 1 37 ? 53.654 57.622 34.674 1.00 12.97 34 ALA B O 1
ATOM 2104 N N . THR B 1 38 ? 52.455 56.049 35.736 1.00 11.92 35 THR B N 1
ATOM 2105 C CA . THR B 1 38 ? 53.220 54.902 35.306 1.00 10.97 35 THR B CA 1
ATOM 2106 C C . THR B 1 38 ? 52.439 54.113 34.257 1.00 11.10 35 THR B C 1
ATOM 2107 O O . THR B 1 38 ? 51.246 53.773 34.508 1.00 11.44 35 THR B O 1
ATOM 2111 N N . VAL B 1 39 ? 53.078 53.864 33.128 1.00 11.34 36 VAL B N 1
ATOM 2112 C CA . VAL B 1 39 ? 52.369 53.422 31.919 1.00 11.15 36 VAL B CA 1
ATOM 2113 C C . VAL B 1 39 ? 52.802 52.033 31.474 1.00 12.25 36 VAL B C 1
ATOM 2114 O O . VAL B 1 39 ? 54.026 51.786 31.291 1.00 13.00 36 VAL B O 1
ATOM 2118 N N . ALA B 1 40 ? 51.823 51.174 31.249 1.00 10.41 37 ALA B N 1
ATOM 2119 C CA . ALA B 1 40 ? 52.020 49.979 30.525 1.00 10.79 37 ALA B CA 1
ATOM 2120 C C . ALA B 1 40 ? 51.538 50.123 29.120 1.00 12.17 37 ALA B C 1
ATOM 2121 O O . ALA B 1 40 ? 50.409 50.598 28.906 1.00 12.61 37 ALA B O 1
ATOM 2123 N N . ILE B 1 41 ? 52.361 49.724 28.154 1.00 11.33 38 ILE B N 1
ATOM 2124 C CA . ILE B 1 41 ? 52.010 49.788 26.730 1.00 10.87 38 ILE B CA 1
ATOM 2125 C C . ILE B 1 41 ? 51.692 48.391 26.244 1.00 12.24 38 ILE B C 1
ATOM 2126 O O . ILE B 1 41 ? 52.484 47.495 26.434 1.00 12.07 38 ILE B O 1
ATOM 2131 N N . ALA B 1 42 ? 50.501 48.191 25.678 1.00 9.55 39 ALA B N 1
ATOM 2132 C CA . ALA B 1 42 ? 50.102 46.860 25.134 1.00 9.78 39 ALA B CA 1
ATOM 2133 C C . ALA B 1 42 ? 49.942 47.049 23.662 1.00 10.53 39 ALA B C 1
ATOM 2134 O O . ALA B 1 42 ? 49.154 47.916 23.208 1.00 10.76 39 ALA B O 1
ATOM 2136 N N . ASP B 1 43 ? 50.685 46.262 22.877 1.00 10.42 40 ASP B N 1
ATOM 2137 C CA . ASP B 1 43 ? 50.792 46.535 21.479 1.00 11.10 40 ASP B CA 1
ATOM 2138 C C . ASP B 1 43 ? 51.137 45.281 20.716 1.00 12.40 40 ASP B C 1
ATOM 2139 O O . ASP B 1 43 ? 51.645 44.380 21.325 1.00 12.62 40 ASP B O 1
ATOM 2144 N N . LEU B 1 44 ? 50.782 45.202 19.420 1.00 11.97 41 LEU B N 1
ATOM 2145 C CA . LEU B 1 44 ? 51.143 44.054 18.584 1.00 15.46 41 LEU B CA 1
ATOM 2146 C C . LEU B 1 44 ? 52.654 43.967 18.519 1.00 15.63 41 LEU B C 1
ATOM 2147 O O . LEU B 1 44 ? 53.201 42.872 18.463 1.00 19.19 41 LEU B O 1
ATOM 2152 N N . ASP B 1 45 ? 53.319 45.131 18.568 1.00 15.20 42 ASP B N 1
ATOM 2153 C CA . ASP B 1 45 ? 54.771 45.256 18.446 1.00 16.10 42 ASP B CA 1
ATOM 2154 C C . ASP B 1 45 ? 55.396 45.525 19.795 1.00 14.41 42 ASP B C 1
ATOM 2155 O O . ASP B 1 45 ? 55.574 46.685 20.218 1.00 14.39 42 ASP B O 1
ATOM 2160 N N . VAL B 1 46 ? 55.675 44.451 20.518 1.00 13.34 43 VAL B N 1
ATOM 2161 C CA . VAL B 1 46 ? 56.143 44.602 21.892 1.00 14.84 43 VAL B CA 1
ATOM 2162 C C . VAL B 1 46 ? 57.576 45.093 21.978 1.00 15.20 43 VAL B C 1
ATOM 2163 O O . VAL B 1 46 ? 57.942 45.777 22.918 1.00 13.82 43 VAL B O 1
ATOM 2167 N N . MET B 1 47 ? 58.350 44.838 20.942 1.00 17.04 44 MET B N 1
ATOM 2168 C CA . MET B 1 47 ? 59.696 45.426 20.860 1.00 18.45 44 MET B CA 1
ATOM 2169 C C . MET B 1 47 ? 59.674 46.967 20.775 1.00 15.56 44 MET B C 1
ATOM 2170 O O . MET B 1 47 ? 60.427 47.627 21.480 1.00 14.64 44 MET B O 1
ATOM 2175 N N . ALA B 1 48 ? 58.816 47.502 19.927 1.00 14.46 45 ALA B N 1
ATOM 2176 C CA . ALA B 1 48 ? 58.645 48.955 19.846 1.00 14.73 45 ALA B CA 1
ATOM 2177 C C . ALA B 1 48 ? 58.092 49.504 21.152 1.00 15.32 45 ALA B C 1
ATOM 2178 O O . ALA B 1 48 ? 58.485 50.567 21.569 1.00 12.75 45 ALA B O 1
ATOM 2180 N N . ALA B 1 49 ? 57.179 48.783 21.809 1.00 14.24 46 ALA B N 1
ATOM 2181 C CA . ALA B 1 49 ? 56.777 49.187 23.145 1.00 13.45 46 ALA B CA 1
ATOM 2182 C C . ALA B 1 49 ? 57.859 49.330 24.157 1.00 13.00 46 ALA B C 1
ATOM 2183 O O . ALA B 1 49 ? 57.876 50.330 24.882 1.00 13.17 46 ALA B O 1
ATOM 2185 N N . GLN B 1 50 ? 58.823 48.410 24.177 1.00 13.41 47 GLN B N 1
ATOM 2186 C CA . GLN B 1 50 ? 59.908 48.496 25.128 1.00 14.19 47 GLN B CA 1
ATOM 2187 C C . GLN B 1 50 ? 60.771 49.743 24.893 1.00 12.38 47 GLN B C 1
ATOM 2188 O O . GLN B 1 50 ? 61.329 50.304 25.826 1.00 14.37 47 GLN B O 1
ATOM 2194 N N . ALA B 1 51 ? 60.920 50.083 23.668 1.00 11.94 48 ALA B N 1
ATOM 2195 C CA . ALA B 1 51 ? 61.691 51.287 23.302 1.00 12.45 48 ALA B CA 1
ATOM 2196 C C . ALA B 1 51 ? 61.049 52.531 23.843 1.00 11.70 48 ALA B C 1
ATOM 2197 O O . ALA B 1 51 ? 61.692 53.448 24.323 1.00 12.85 48 ALA B O 1
ATOM 2199 N N . VAL B 1 52 ? 59.714 52.606 23.705 1.00 11.90 49 VAL B N 1
ATOM 2200 C CA . VAL B 1 52 ? 59.043 53.756 24.291 1.00 10.98 49 VAL B CA 1
ATOM 2201 C C . VAL B 1 52 ? 59.218 53.752 25.783 1.00 11.32 49 VAL B C 1
ATOM 2202 O O . VAL B 1 52 ? 59.493 54.792 26.385 1.00 12.26 49 VAL B O 1
ATOM 2206 N N . VAL B 1 53 ? 59.058 52.598 26.431 1.00 11.12 50 VAL B N 1
ATOM 2207 C CA . VAL B 1 53 ? 59.130 52.524 27.893 1.00 12.21 50 VAL B CA 1
ATOM 2208 C C . VAL B 1 53 ? 60.485 53.016 28.370 1.00 11.70 50 VAL B C 1
ATOM 2209 O O . VAL B 1 53 ? 60.607 53.630 29.413 1.00 11.84 50 VAL B O 1
ATOM 2213 N N . ALA B 1 54 ? 61.494 52.721 27.581 1.00 13.29 51 ALA B N 1
ATOM 2214 C CA . ALA B 1 54 ? 62.892 53.143 27.952 1.00 13.82 51 ALA B CA 1
ATOM 2215 C C . ALA B 1 54 ? 63.036 54.604 28.189 1.00 14.76 51 ALA B C 1
ATOM 2216 O O . ALA B 1 54 ? 63.947 55.029 28.945 1.00 14.47 51 ALA B O 1
ATOM 2218 N N . GLY B 1 55 ? 62.218 55.425 27.514 1.00 14.51 52 GLY B N 1
ATOM 2219 C CA . GLY B 1 55 ? 62.313 56.844 27.759 1.00 14.62 52 GLY B CA 1
ATOM 2220 C C . GLY B 1 55 ? 61.340 57.419 28.780 1.00 14.88 52 GLY B C 1
ATOM 2221 O O . GLY B 1 55 ? 61.344 58.631 29.053 1.00 17.11 52 GLY B O 1
ATOM 2222 N N . LEU B 1 56 ? 60.558 56.604 29.448 1.00 13.89 53 LEU B N 1
ATOM 2223 C CA . LEU B 1 56 ? 59.585 57.139 30.382 1.00 12.72 53 LEU B CA 1
ATOM 2224 C C . LEU B 1 56 ? 60.216 57.409 31.726 1.00 14.65 53 LEU B C 1
ATOM 2225 O O . LEU B 1 56 ? 61.097 56.655 32.133 1.00 16.82 53 LEU B O 1
ATOM 2230 N N . GLU B 1 57 ? 59.786 58.438 32.435 1.00 14.97 54 GLU B N 1
ATOM 2231 C CA . GLU B 1 57 ? 60.407 58.798 33.708 1.00 16.59 54 GLU B CA 1
ATOM 2232 C C . GLU B 1 57 ? 60.027 57.920 34.851 1.00 17.54 54 GLU B C 1
ATOM 2233 O O . GLU B 1 57 ? 60.803 57.761 35.803 1.00 16.80 54 GLU B O 1
ATOM 2239 N N . ASN B 1 58 ? 58.815 57.369 34.830 1.00 14.37 55 ASN B N 1
ATOM 2240 C CA . ASN B 1 58 ? 58.302 56.634 35.952 1.00 17.40 55 ASN B CA 1
ATOM 2241 C C . ASN B 1 58 ? 58.398 55.157 35.728 1.00 18.29 55 ASN B C 1
ATOM 2242 O O . ASN B 1 58 ? 57.709 54.364 36.349 1.00 22.67 55 ASN B O 1
ATOM 2247 N N . GLY B 1 59 ? 59.151 54.783 34.736 1.00 16.24 56 GLY B N 1
ATOM 2248 C CA . GLY B 1 59 ? 59.305 53.380 34.454 1.00 18.22 56 GLY B CA 1
ATOM 2249 C C . GLY B 1 59 ? 58.156 52.981 33.587 1.00 16.05 56 GLY B C 1
ATOM 2250 O O . GLY B 1 59 ? 57.631 53.820 32.876 1.00 16.19 56 GLY B O 1
ATOM 2251 N N . GLY B 1 60 ? 57.841 51.692 33.530 1.00 16.82 57 GLY B N 1
ATOM 2252 C CA . GLY B 1 60 ? 56.725 51.237 32.741 1.00 16.02 57 GLY B CA 1
ATOM 2253 C C . GLY B 1 60 ? 56.882 49.784 32.388 1.00 15.39 57 GLY B C 1
ATOM 2254 O O . GLY B 1 60 ? 57.818 49.118 32.824 1.00 13.82 57 GLY B O 1
ATOM 2255 N N . PHE B 1 61 ? 55.987 49.307 31.551 1.00 11.57 58 PHE B N 1
ATOM 2256 C CA . PHE B 1 61 ? 55.914 47.936 31.187 1.00 11.60 58 PHE B CA 1
ATOM 2257 C C . PHE B 1 61 ? 55.444 47.824 29.753 1.00 11.69 58 PHE B C 1
ATOM 2258 O O . PHE B 1 61 ? 54.612 48.617 29.332 1.00 11.27 58 PHE B O 1
ATOM 2266 N N . ALA B 1 62 ? 55.988 46.864 29.013 1.00 11.51 59 ALA B N 1
ATOM 2267 C CA . ALA B 1 62 ? 55.600 46.524 27.628 1.00 11.01 59 ALA B CA 1
ATOM 2268 C C . ALA B 1 62 ? 55.051 45.140 27.606 1.00 11.86 59 ALA B C 1
ATOM 2269 O O . ALA B 1 62 ? 55.648 44.206 28.187 1.00 11.62 59 ALA B O 1
ATOM 2271 N N . VAL B 1 63 ? 53.886 44.987 26.996 1.00 10.89 60 VAL B N 1
ATOM 2272 C CA . VAL B 1 63 ? 53.204 43.709 26.853 1.00 11.40 60 VAL B CA 1
ATOM 2273 C C . VAL B 1 63 ? 52.619 43.551 25.432 1.00 11.18 60 VAL B C 1
ATOM 2274 O O . VAL B 1 63 ? 52.130 44.511 24.815 1.00 11.35 60 VAL B O 1
ATOM 2278 N N . GLU B 1 64 ? 52.742 42.349 24.891 1.00 11.90 61 GLU B N 1
ATOM 2279 C CA . GLU B 1 64 ? 52.166 42.057 23.581 1.00 12.53 61 GLU B CA 1
ATOM 2280 C C . GLU B 1 64 ? 50.671 41.792 23.683 1.00 12.50 61 GLU B C 1
ATOM 2281 O O . GLU B 1 64 ? 50.172 41.166 24.635 1.00 11.48 61 GLU B O 1
ATOM 2287 N N . VAL B 1 65 ? 49.951 42.327 22.701 1.00 12.11 62 VAL B N 1
ATOM 2288 C CA . VAL B 1 65 ? 48.497 42.125 22.639 1.00 11.51 62 VAL B CA 1
ATOM 2289 C C . VAL B 1 65 ? 48.063 42.173 21.204 1.00 9.75 62 VAL B C 1
ATOM 2290 O O . VAL B 1 65 ? 48.631 42.933 20.390 1.00 10.81 62 VAL B O 1
ATOM 2294 N N . ASP B 1 66 ? 46.998 41.419 20.922 1.00 10.43 63 ASP B N 1
ATOM 2295 C CA . ASP B 1 66 ? 46.304 41.550 19.646 1.00 10.55 63 ASP B CA 1
ATOM 2296 C C . ASP B 1 66 ? 44.865 41.931 20.074 1.00 9.44 63 ASP B C 1
ATOM 2297 O O . ASP B 1 66 ? 44.136 41.083 20.566 1.00 10.22 63 ASP B O 1
ATOM 2302 N N . VAL B 1 67 ? 44.502 43.208 19.905 1.00 10.05 64 VAL B N 1
ATOM 2303 C CA . VAL B 1 67 ? 43.288 43.664 20.459 1.00 9.68 64 VAL B CA 1
ATOM 2304 C C . VAL B 1 67 ? 42.049 43.109 19.764 1.00 10.30 64 VAL B C 1
ATOM 2305 O O . VAL B 1 67 ? 40.981 43.340 20.240 1.00 9.46 64 VAL B O 1
ATOM 2309 N N . THR B 1 68 ? 42.205 42.366 18.666 1.00 10.92 65 THR B N 1
ATOM 2310 C CA . THR B 1 68 ? 41.061 41.709 18.040 1.00 10.91 65 THR B CA 1
ATOM 2311 C C . THR B 1 68 ? 40.598 40.431 18.749 1.00 12.16 65 THR B C 1
ATOM 2312 O O . THR B 1 68 ? 39.575 39.915 18.401 1.00 11.31 65 THR B O 1
ATOM 2316 N N . LYS B 1 69 ? 41.360 39.917 19.743 1.00 10.48 66 LYS B N 1
ATOM 2317 C CA . LYS B 1 69 ? 41.112 38.640 20.289 1.00 11.59 66 LYS B CA 1
ATOM 2318 C C . LYS B 1 69 ? 40.896 38.783 21.806 1.00 10.47 66 LYS B C 1
ATOM 2319 O O . LYS B 1 69 ? 41.814 39.198 22.498 1.00 10.41 66 LYS B O 1
ATOM 2325 N N . ARG B 1 70 ? 39.730 38.395 22.309 1.00 10.21 67 ARG B N 1
ATOM 2326 C CA . ARG B 1 70 ? 39.431 38.474 23.756 1.00 9.81 67 ARG B CA 1
ATOM 2327 C C . ARG B 1 70 ? 40.442 37.803 24.671 1.00 10.20 67 ARG B C 1
ATOM 2328 O O . ARG B 1 70 ? 40.934 38.393 25.625 1.00 10.53 67 ARG B O 1
ATOM 2336 N N . ALA B 1 71 ? 40.852 36.607 24.326 1.00 10.39 68 ALA B N 1
ATOM 2337 C CA . ALA B 1 71 ? 41.882 35.954 25.175 1.00 11.48 68 ALA B CA 1
ATOM 2338 C C . ALA B 1 71 ? 43.184 36.734 25.278 1.00 10.14 68 ALA B C 1
ATOM 2339 O O . ALA B 1 71 ? 43.806 36.801 26.365 1.00 12.08 68 ALA B O 1
ATOM 2341 N N . SER B 1 72 ? 43.616 37.320 24.181 1.00 10.66 69 SER B N 1
ATOM 2342 C CA . SER B 1 72 ? 44.833 38.111 24.179 1.00 10.44 69 SER B CA 1
ATOM 2343 C C . SER B 1 72 ? 44.704 39.344 25.042 1.00 10.48 69 SER B C 1
ATOM 2344 O O . SER B 1 72 ? 45.600 39.684 25.803 1.00 11.36 69 SER B O 1
ATOM 2347 N N . VAL B 1 73 ? 43.600 40.064 24.862 1.00 10.42 70 VAL B N 1
ATOM 2348 C CA . VAL B 1 73 ? 43.350 41.322 25.632 1.00 10.53 70 VAL B CA 1
ATOM 2349 C C . VAL B 1 73 ? 43.247 40.962 27.118 1.00 10.11 70 VAL B C 1
ATOM 2350 O O . VAL B 1 73 ? 43.820 41.626 27.973 1.00 10.15 70 VAL B O 1
ATOM 2354 N N . ASP B 1 74 ? 42.556 39.874 27.465 1.00 11.05 71 ASP B N 1
ATOM 2355 C CA . ASP B 1 74 ? 42.406 39.517 28.885 1.00 11.24 71 ASP B CA 1
ATOM 2356 C C . ASP B 1 74 ? 43.761 39.244 29.464 1.00 11.91 71 ASP B C 1
ATOM 2357 O O . ASP B 1 74 ? 44.071 39.679 30.581 1.00 11.41 71 ASP B O 1
ATOM 2362 N N . ALA B 1 75 ? 44.544 38.451 28.712 1.00 11.44 72 ALA B N 1
ATOM 2363 C CA . ALA B 1 75 ? 45.876 38.107 29.280 1.00 12.09 72 ALA B CA 1
ATOM 2364 C C . ALA B 1 75 ? 46.837 39.298 29.405 1.00 12.15 72 ALA B C 1
ATOM 2365 O O . ALA B 1 75 ? 47.514 39.511 30.454 1.00 11.89 72 ALA B O 1
ATOM 2367 N N . ALA B 1 76 ? 46.883 40.095 28.358 1.00 11.22 73 ALA B N 1
ATOM 2368 C CA . ALA B 1 76 ? 47.690 41.360 28.362 1.00 11.37 73 ALA B CA 1
ATOM 2369 C C . ALA B 1 76 ? 47.312 42.286 29.448 1.00 11.66 73 ALA B C 1
ATOM 2370 O O . ALA B 1 76 ? 48.139 42.834 30.144 1.00 12.38 73 ALA B O 1
ATOM 2372 N N . MET B 1 77 ? 46.005 42.495 29.653 1.00 11.85 74 MET B N 1
ATOM 2373 C CA . MET B 1 77 ? 45.584 43.393 30.701 1.00 13.44 74 MET B CA 1
ATOM 2374 C C . MET B 1 77 ? 45.929 42.928 32.056 1.00 11.67 74 MET B C 1
ATOM 2375 O O . MET B 1 77 ? 46.411 43.718 32.870 1.00 11.54 74 MET B O 1
ATOM 2380 N N . GLN B 1 78 ? 45.716 41.654 32.300 1.00 11.90 75 GLN B N 1
ATOM 2381 C CA . GLN B 1 78 ? 46.067 41.105 33.620 1.00 12.15 75 GLN B CA 1
ATOM 2382 C C . GLN B 1 78 ? 47.569 41.207 33.862 1.00 11.51 75 GLN B C 1
ATOM 2383 O O . GLN B 1 78 ? 48.006 41.577 34.963 1.00 11.16 75 GLN B O 1
ATOM 2389 N N . LYS B 1 79 ? 48.395 40.919 32.856 1.00 13.47 76 LYS B N 1
ATOM 2390 C CA . LYS B 1 79 ? 49.841 41.011 33.041 1.00 13.80 76 LYS B CA 1
ATOM 2391 C C . LYS B 1 79 ? 50.292 42.422 33.330 1.00 14.18 76 LYS B C 1
ATOM 2392 O O . LYS B 1 79 ? 51.184 42.661 34.158 1.00 13.72 76 LYS B O 1
ATOM 2398 N N . ALA B 1 80 ? 49.628 43.397 32.677 1.00 13.78 77 ALA B N 1
ATOM 2399 C CA . ALA B 1 80 ? 49.966 44.770 32.880 1.00 13.97 77 ALA B CA 1
ATOM 2400 C C . ALA B 1 80 ? 49.557 45.241 34.261 1.00 11.97 77 ALA B C 1
ATOM 2401 O O . ALA B 1 80 ? 50.264 45.987 34.920 1.00 12.77 77 ALA B O 1
ATOM 2403 N N . ILE B 1 81 ? 48.357 44.882 34.666 1.00 11.05 78 ILE B N 1
ATOM 2404 C CA . ILE B 1 81 ? 47.859 45.265 35.963 1.00 11.44 78 ILE B CA 1
ATOM 2405 C C . ILE B 1 81 ? 48.755 44.682 37.075 1.00 12.37 78 ILE B C 1
ATOM 2406 O O . ILE B 1 81 ? 49.066 45.385 38.056 1.00 13.71 78 ILE B O 1
ATOM 2411 N N . ASP B 1 82 ? 49.125 43.432 36.908 1.00 12.23 79 ASP B N 1
ATOM 2412 C CA . ASP B 1 82 ? 50.037 42.777 37.850 1.00 14.02 79 ASP B CA 1
ATOM 2413 C C . ASP B 1 82 ? 51.342 43.546 37.916 1.00 12.33 79 ASP B C 1
ATOM 2414 O O . ASP B 1 82 ? 51.884 43.779 39.030 1.00 14.82 79 ASP B O 1
ATOM 2419 N N . ALA B 1 83 ? 51.949 43.884 36.770 1.00 12.18 80 ALA B N 1
ATOM 2420 C CA . ALA B 1 83 ? 53.208 44.646 36.724 1.00 12.39 80 ALA B CA 1
ATOM 2421 C C . ALA B 1 83 ? 53.091 46.022 37.299 1.00 14.47 80 ALA B C 1
ATOM 2422 O O . ALA B 1 83 ? 53.979 46.506 38.034 1.00 13.97 80 ALA B O 1
ATOM 2424 N N . LEU B 1 84 ? 52.011 46.720 36.959 1.00 11.41 81 LEU B N 1
ATOM 2425 C CA . LEU B 1 84 ? 51.834 48.054 37.484 1.00 11.91 81 LEU B CA 1
ATOM 2426 C C . LEU B 1 84 ? 51.559 48.123 38.993 1.00 10.88 81 LEU B C 1
ATOM 2427 O O . LEU B 1 84 ? 51.783 49.174 39.614 1.00 13.01 81 LEU B O 1
ATOM 2432 N N . GLY B 1 85 ? 50.992 47.085 39.570 1.00 11.79 82 GLY B N 1
ATOM 2433 C CA . GLY B 1 85 ? 50.483 47.082 40.928 1.00 12.60 82 GLY B CA 1
ATOM 2434 C C . GLY B 1 85 ? 49.245 47.869 41.166 1.00 12.74 82 GLY B C 1
ATOM 2435 O O . GLY B 1 85 ? 48.919 48.202 42.305 1.00 14.55 82 GLY B O 1
ATOM 2436 N N . GLY B 1 86 ? 48.490 48.126 40.090 1.00 12.44 83 GLY B N 1
ATOM 2437 C CA . GLY B 1 86 ? 47.182 48.720 40.166 1.00 13.52 83 GLY B CA 1
ATOM 2438 C C . GLY B 1 86 ? 46.747 49.200 38.766 1.00 12.04 83 GLY B C 1
ATOM 2439 O O . GLY B 1 86 ? 47.398 48.918 37.800 1.00 12.93 83 GLY B O 1
ATOM 2440 N N . PHE B 1 87 ? 45.616 49.877 38.705 1.00 11.47 84 PHE B N 1
ATOM 2441 C CA . PHE B 1 87 ? 45.039 50.183 37.379 1.00 11.23 84 PHE B CA 1
ATOM 2442 C C . PHE B 1 87 ? 43.923 51.198 37.489 1.00 10.85 84 PHE B C 1
ATOM 2443 O O . PHE B 1 87 ? 42.924 50.911 38.098 1.00 12.05 84 PHE B O 1
ATOM 2451 N N . ASP B 1 88 ? 44.155 52.388 36.951 1.00 10.61 85 ASP B N 1
ATOM 2452 C CA . ASP B 1 88 ? 43.340 53.559 37.095 1.00 12.42 85 ASP B CA 1
ATOM 2453 C C . ASP B 1 88 ? 42.857 54.127 35.784 1.00 10.80 85 ASP B C 1
ATOM 2454 O O . ASP B 1 88 ? 41.872 54.862 35.800 1.00 11.39 85 ASP B O 1
ATOM 2459 N N . LEU B 1 89 ? 43.554 53.855 34.687 1.00 10.44 86 LEU B N 1
ATOM 2460 C CA . LEU B 1 89 ? 43.352 54.560 33.415 1.00 9.59 86 LEU B CA 1
ATOM 2461 C C . LEU B 1 89 ? 43.651 53.670 32.258 1.00 9.44 86 LEU B C 1
ATOM 2462 O O . LEU B 1 89 ? 44.669 53.020 32.216 1.00 9.22 86 LEU B O 1
ATOM 2467 N N . LEU B 1 90 ? 42.717 53.571 31.307 1.00 9.14 87 LEU B N 1
ATOM 2468 C CA . LEU B 1 90 ? 42.944 52.894 30.012 1.00 9.04 87 LEU B CA 1
ATOM 2469 C C . LEU B 1 90 ? 42.824 53.928 28.907 1.00 8.85 87 LEU B C 1
ATOM 2470 O O . LEU B 1 90 ? 41.806 54.634 28.838 1.00 8.81 87 LEU B O 1
ATOM 2475 N N . CYS B 1 91 ? 43.800 53.965 27.999 1.00 9.30 88 CYS B N 1
ATOM 2476 C CA . CYS B 1 91 ? 43.708 54.752 26.774 1.00 9.60 88 CYS B CA 1
ATOM 2477 C C . CYS B 1 91 ? 43.710 53.703 25.657 1.00 10.40 88 CYS B C 1
ATOM 2478 O O . CYS B 1 91 ? 44.716 53.009 25.419 1.00 9.58 88 CYS B O 1
ATOM 2481 N N . ALA B 1 92 ? 42.526 53.496 25.024 1.00 10.61 89 ALA B N 1
ATOM 2482 C CA . ALA B 1 92 ? 42.410 52.467 23.996 1.00 11.09 89 ALA B CA 1
ATOM 2483 C C . ALA B 1 92 ? 42.598 53.090 22.667 1.00 12.45 89 ALA B C 1
ATOM 2484 O O . ALA B 1 92 ? 41.687 53.750 22.113 1.00 13.50 89 ALA B O 1
ATOM 2486 N N . ASN B 1 93 ? 43.826 52.963 22.148 1.00 12.35 90 ASN B N 1
ATOM 2487 C CA . ASN B 1 93 ? 44.280 53.721 21.003 1.00 14.01 90 ASN B CA 1
ATOM 2488 C C . ASN B 1 93 ? 44.536 52.909 19.736 1.00 13.97 90 ASN B C 1
ATOM 2489 O O . ASN B 1 93 ? 44.474 53.486 18.625 1.00 13.87 90 ASN B O 1
ATOM 2494 N N . ALA B 1 94 ? 44.719 51.582 19.843 1.00 12.53 91 ALA B N 1
ATOM 2495 C CA . ALA B 1 94 ? 45.027 50.737 18.702 1.00 12.58 91 ALA B CA 1
ATOM 2496 C C . ALA B 1 94 ? 43.955 50.940 17.598 1.00 12.49 91 ALA B C 1
ATOM 2497 O O . ALA B 1 94 ? 42.783 50.942 17.876 1.00 12.81 91 ALA B O 1
ATOM 2499 N N . GLY B 1 95 ? 44.392 51.191 16.375 1.00 12.95 92 GLY B N 1
ATOM 2500 C CA . GLY B 1 95 ? 43.472 51.304 15.274 1.00 11.75 92 GLY B CA 1
ATOM 2501 C C . GLY B 1 95 ? 44.227 51.136 13.956 1.00 11.86 92 GLY B C 1
ATOM 2502 O O . GLY B 1 95 ? 45.487 51.182 13.901 1.00 13.47 92 GLY B O 1
ATOM 2503 N N . VAL B 1 96 ? 43.482 50.882 12.911 1.00 11.12 93 VAL B N 1
ATOM 2504 C CA . VAL B 1 96 ? 43.994 50.643 11.584 1.00 11.70 93 VAL B CA 1
ATOM 2505 C C . VAL B 1 96 ? 43.057 51.338 10.614 1.00 12.15 93 VAL B C 1
ATOM 2506 O O . VAL B 1 96 ? 41.916 51.698 10.961 1.00 10.89 93 VAL B O 1
ATOM 2510 N N . SER B 1 97 ? 43.500 51.412 9.368 1.00 11.84 94 SER B N 1
ATOM 2511 C CA . SER B 1 97 ? 42.631 51.893 8.239 1.00 12.22 94 SER B CA 1
ATOM 2512 C C . SER B 1 97 ? 43.079 51.196 6.946 1.00 13.58 94 SER B C 1
ATOM 2513 O O . SER B 1 97 ? 44.212 50.702 6.863 1.00 13.36 94 SER B O 1
ATOM 2516 N N . THR B 1 98 ? 42.171 51.062 6.001 1.00 12.15 95 THR B N 1
ATOM 2517 C CA . THR B 1 98 ? 42.519 50.875 4.618 1.00 13.00 95 THR B CA 1
ATOM 2518 C C . THR B 1 98 ? 41.650 51.858 3.871 1.00 13.07 95 THR B C 1
ATOM 2519 O O . THR B 1 98 ? 40.659 52.345 4.385 1.00 12.00 95 THR B O 1
ATOM 2523 N N . MET B 1 99 ? 42.037 52.148 2.653 1.00 15.34 96 MET B N 1
ATOM 2524 C CA . MET B 1 99 ? 41.313 53.109 1.818 1.00 14.41 96 MET B CA 1
ATOM 2525 C C . MET B 1 99 ? 40.837 52.453 0.552 1.00 13.74 96 MET B C 1
ATOM 2526 O O . MET B 1 99 ? 41.571 51.685 -0.078 1.00 13.60 96 MET B O 1
ATOM 2531 N N . ARG B 1 100 ? 39.598 52.700 0.161 1.00 12.28 97 ARG B N 1
ATOM 2532 C CA . ARG B 1 100 ? 39.055 52.020 -0.975 1.00 13.61 97 ARG B CA 1
ATOM 2533 C C . ARG B 1 100 ? 37.727 52.696 -1.361 1.00 12.76 97 ARG B C 1
ATOM 2534 O O . ARG B 1 100 ? 36.950 53.026 -0.502 1.00 11.47 97 ARG B O 1
ATOM 2542 N N . PRO B 1 101 ? 37.451 52.813 -2.670 1.00 11.71 98 PRO B N 1
ATOM 2543 C CA . PRO B 1 101 ? 36.097 53.255 -3.058 1.00 12.27 98 PRO B CA 1
ATOM 2544 C C . PRO B 1 101 ? 35.083 52.340 -2.442 1.00 10.85 98 PRO B C 1
ATOM 2545 O O . PRO B 1 101 ? 35.223 51.139 -2.369 1.00 10.90 98 PRO B O 1
ATOM 2549 N N . ALA B 1 102 ? 33.971 52.906 -2.017 1.00 11.79 99 ALA B N 1
ATOM 2550 C CA . ALA B 1 102 ? 32.963 52.137 -1.333 1.00 11.42 99 ALA B CA 1
ATOM 2551 C C . ALA B 1 102 ? 32.463 50.893 -2.064 1.00 11.35 99 ALA B C 1
ATOM 2552 O O . ALA B 1 102 ? 32.262 49.865 -1.468 1.00 9.97 99 ALA B O 1
ATOM 2554 N N . VAL B 1 103 ? 32.344 50.979 -3.397 1.00 13.28 100 VAL B N 1
ATOM 2555 C CA . VAL B 1 103 ? 31.820 49.878 -4.163 1.00 11.86 100 VAL B CA 1
ATOM 2556 C C . VAL B 1 103 ? 32.812 48.758 -4.210 1.00 12.39 100 VAL B C 1
ATOM 2557 O O . VAL B 1 103 ? 32.461 47.690 -4.646 1.00 12.46 100 VAL B O 1
ATOM 2561 N N . ASP B 1 104 ? 34.077 48.991 -3.820 1.00 13.02 101 ASP B N 1
ATOM 2562 C CA . ASP B 1 104 ? 35.113 47.968 -3.941 1.00 13.08 101 ASP B CA 1
ATOM 2563 C C . ASP B 1 104 ? 35.597 47.458 -2.616 1.00 12.76 101 ASP B C 1
ATOM 2564 O O . ASP B 1 104 ? 36.428 46.605 -2.579 1.00 11.38 101 ASP B O 1
ATOM 2569 N N . ILE B 1 105 ? 35.056 47.948 -1.492 1.00 10.78 102 ILE B N 1
ATOM 2570 C CA . ILE B 1 105 ? 35.535 47.491 -0.183 1.00 10.19 102 ILE B CA 1
ATOM 2571 C C . ILE B 1 105 ? 35.311 45.993 -0.018 1.00 10.25 102 ILE B C 1
ATOM 2572 O O . ILE B 1 105 ? 34.248 45.421 -0.383 1.00 10.96 102 ILE B O 1
ATOM 2577 N N . THR B 1 106 ? 36.359 45.262 0.392 1.00 10.55 103 THR B N 1
ATOM 2578 C CA . THR B 1 106 ? 36.248 43.875 0.608 1.00 10.95 103 THR B CA 1
ATOM 2579 C C . THR B 1 106 ? 35.757 43.484 1.964 1.00 11.23 103 THR B C 1
ATOM 2580 O O . THR B 1 106 ? 35.916 44.237 2.920 1.00 12.16 103 THR B O 1
ATOM 2584 N N . ASP B 1 107 ? 35.166 42.306 2.087 1.00 11.80 104 ASP B N 1
ATOM 2585 C CA . ASP B 1 107 ? 34.748 41.836 3.426 1.00 11.06 104 ASP B CA 1
ATOM 2586 C C . ASP B 1 107 ? 35.947 41.743 4.343 1.00 12.25 104 ASP B C 1
ATOM 2587 O O . ASP B 1 107 ? 35.861 42.067 5.516 1.00 11.94 104 ASP B O 1
ATOM 2592 N N . GLU B 1 108 ? 37.095 41.312 3.799 1.00 13.14 105 GLU B N 1
ATOM 2593 C CA . GLU B 1 108 ? 38.308 41.231 4.576 1.00 13.07 105 GLU B CA 1
ATOM 2594 C C . GLU B 1 108 ? 38.726 42.553 5.210 1.00 12.19 105 GLU B C 1
ATOM 2595 O O . GLU B 1 108 ? 39.019 42.599 6.393 1.00 11.69 105 GLU B O 1
ATOM 2601 N N . GLU B 1 109 ? 38.651 43.650 4.476 1.00 11.94 106 GLU B N 1
ATOM 2602 C CA . GLU B 1 109 ? 39.049 44.907 5.039 1.00 11.05 106 GLU B CA 1
ATOM 2603 C C . GLU B 1 109 ? 37.945 45.572 5.857 1.00 11.16 106 GLU B C 1
ATOM 2604 O O . GLU B 1 109 ? 38.290 46.324 6.780 1.00 9.59 106 GLU B O 1
ATOM 2610 N N . TRP B 1 110 ? 36.686 45.281 5.553 1.00 10.06 107 TRP B N 1
ATOM 2611 C CA . TRP B 1 110 ? 35.577 45.639 6.488 1.00 10.12 107 TRP B CA 1
ATOM 2612 C C . TRP B 1 110 ? 35.851 45.001 7.860 1.00 9.91 107 TRP B C 1
ATOM 2613 O O . TRP B 1 110 ? 35.912 45.671 8.896 1.00 8.94 107 TRP B O 1
ATOM 2624 N N . ASP B 1 111 ? 36.115 43.696 7.893 1.00 10.10 108 ASP B N 1
ATOM 2625 C CA . ASP B 1 111 ? 36.432 43.047 9.120 1.00 10.51 108 ASP B CA 1
ATOM 2626 C C . ASP B 1 111 ? 37.714 43.519 9.789 1.00 11.74 108 ASP B C 1
ATOM 2627 O O . ASP B 1 111 ? 37.730 43.587 11.013 1.00 10.41 108 ASP B O 1
ATOM 2632 N N . PHE B 1 112 ? 38.755 43.837 9.027 1.00 10.62 109 PHE B N 1
ATOM 2633 C CA . PHE B 1 112 ? 40.023 44.338 9.611 1.00 11.03 109 PHE B CA 1
ATOM 2634 C C . PHE B 1 112 ? 39.776 45.657 10.370 1.00 10.54 109 PHE B C 1
ATOM 2635 O O . PHE B 1 112 ? 40.207 45.811 11.536 1.00 9.90 109 PHE B O 1
ATOM 2643 N N . ASN B 1 113 ? 39.113 46.600 9.705 1.00 9.88 110 ASN B N 1
ATOM 2644 C CA . ASN B 1 113 ? 38.749 47.848 10.328 1.00 9.56 110 ASN B CA 1
ATOM 2645 C C . ASN B 1 113 ? 37.850 47.689 11.574 1.00 10.15 110 ASN B C 1
ATOM 2646 O O . ASN B 1 113 ? 38.128 48.290 12.660 1.00 9.87 110 ASN B O 1
ATOM 2651 N N . PHE B 1 114 ? 36.784 46.896 11.446 1.00 9.27 111 PHE B N 1
ATOM 2652 C CA . PHE B 1 114 ? 35.910 46.662 12.576 1.00 8.71 111 PHE B CA 1
ATOM 2653 C C . PHE B 1 114 ? 36.542 45.915 13.714 1.00 9.68 111 PHE B C 1
ATOM 2654 O O . PHE B 1 114 ? 36.408 46.316 14.914 1.00 9.66 111 PHE B O 1
ATOM 2662 N N . ASP B 1 115 ? 37.282 44.841 13.381 1.00 10.05 112 ASP B N 1
ATOM 2663 C CA . ASP B 1 115 ? 37.847 44.053 14.422 1.00 9.74 112 ASP B CA 1
ATOM 2664 C C . ASP B 1 115 ? 38.903 44.833 15.232 1.00 8.70 112 ASP B C 1
ATOM 2665 O O . ASP B 1 115 ? 38.968 44.689 16.496 1.00 10.51 112 ASP B O 1
ATOM 2670 N N . VAL B 1 116 ? 39.771 45.590 14.593 1.00 8.52 113 VAL B N 1
ATOM 2671 C CA . VAL B 1 116 ? 40.700 46.389 15.365 1.00 9.65 113 VAL B CA 1
ATOM 2672 C C . VAL B 1 116 ? 40.013 47.589 16.005 1.00 9.25 113 VAL B C 1
ATOM 2673 O O . VAL B 1 116 ? 40.141 47.826 17.207 1.00 9.68 113 VAL B O 1
ATOM 2677 N N . ASN B 1 117 ? 39.327 48.389 15.172 1.00 8.71 114 ASN B N 1
ATOM 2678 C CA . ASN B 1 117 ? 38.908 49.716 15.682 1.00 9.30 114 ASN B CA 1
ATOM 2679 C C . ASN B 1 117 ? 37.753 49.657 16.640 1.00 9.16 114 ASN B C 1
ATOM 2680 O O . ASN B 1 117 ? 37.756 50.304 17.641 1.00 10.11 114 ASN B O 1
ATOM 2685 N N . ALA B 1 118 ? 36.791 48.853 16.324 1.00 8.97 115 ALA B N 1
ATOM 2686 C CA . ALA B 1 118 ? 35.580 48.787 17.175 1.00 8.36 115 ALA B CA 1
ATOM 2687 C C . ALA B 1 118 ? 35.636 47.678 18.203 1.00 7.82 115 ALA B C 1
ATOM 2688 O O . ALA B 1 118 ? 35.533 47.951 19.393 1.00 8.02 115 ALA B O 1
ATOM 2690 N N . ARG B 1 119 ? 35.891 46.450 17.767 1.00 7.63 116 ARG B N 1
ATOM 2691 C CA . ARG B 1 119 ? 35.995 45.310 18.652 1.00 7.50 116 ARG B CA 1
ATOM 2692 C C . ARG B 1 119 ? 37.168 45.453 19.597 1.00 7.49 116 ARG B C 1
ATOM 2693 O O . ARG B 1 119 ? 37.038 45.163 20.773 1.00 7.19 116 ARG B O 1
ATOM 2701 N N . GLY B 1 120 ? 38.237 46.050 19.140 1.00 7.60 117 GLY B N 1
ATOM 2702 C CA . GLY B 1 120 ? 39.412 46.228 19.991 1.00 7.95 117 GLY B CA 1
ATOM 2703 C C . GLY B 1 120 ? 39.190 47.217 21.147 1.00 8.35 117 GLY B C 1
ATOM 2704 O O . GLY B 1 120 ? 39.637 47.019 22.293 1.00 7.46 117 GLY B O 1
ATOM 2705 N N . VAL B 1 121 ? 38.424 48.270 20.833 1.00 7.91 118 VAL B N 1
ATOM 2706 C CA . VAL B 1 121 ? 37.973 49.175 21.851 1.00 9.07 118 VAL B CA 1
ATOM 2707 C C . VAL B 1 121 ? 36.981 48.532 22.797 1.00 8.65 118 VAL B C 1
ATOM 2708 O O . VAL B 1 121 ? 37.093 48.676 23.995 1.00 8.06 118 VAL B O 1
ATOM 2712 N N . PHE B 1 122 ? 35.974 47.812 22.249 1.00 8.46 119 PHE B N 1
ATOM 2713 C CA . PHE B 1 122 ? 35.063 47.089 23.055 1.00 8.29 119 PHE B CA 1
ATOM 2714 C C . PHE B 1 122 ? 35.776 46.165 24.092 1.00 7.81 119 PHE B C 1
ATOM 2715 O O . PHE B 1 122 ? 35.455 46.189 25.273 1.00 7.92 119 PHE B O 1
ATOM 2723 N N . LEU B 1 123 ? 36.669 45.326 23.622 1.00 8.20 120 LEU B N 1
ATOM 2724 C CA . LEU B 1 123 ? 37.237 44.351 24.452 1.00 7.96 120 LEU B CA 1
ATOM 2725 C C . LEU B 1 123 ? 38.099 45.038 25.533 1.00 7.77 120 LEU B C 1
ATOM 2726 O O . LEU B 1 123 ? 38.003 44.696 26.750 1.00 8.37 120 LEU B O 1
ATOM 2731 N N . ALA B 1 124 ? 39.021 45.907 25.127 1.00 7.33 121 ALA B N 1
ATOM 2732 C CA . ALA B 1 124 ? 39.788 46.589 26.120 1.00 6.85 121 ALA B CA 1
ATOM 2733 C C . ALA B 1 124 ? 38.968 47.354 27.166 1.00 7.22 121 ALA B C 1
ATOM 2734 O O . ALA B 1 124 ? 39.203 47.330 28.364 1.00 7.15 121 ALA B O 1
ATOM 2736 N N . ASN B 1 125 ? 37.932 48.055 26.697 1.00 6.86 122 ASN B N 1
ATOM 2737 C CA . ASN B 1 125 ? 37.034 48.790 27.594 1.00 7.48 122 ASN B CA 1
ATOM 2738 C C . ASN B 1 125 ? 36.261 47.880 28.508 1.00 8.02 122 ASN B C 1
ATOM 2739 O O . ASN B 1 125 ? 36.100 48.180 29.710 1.00 8.56 122 ASN B O 1
ATOM 2744 N N . GLN B 1 126 ? 35.678 46.829 27.951 1.00 8.13 123 GLN B N 1
ATOM 2745 C CA . GLN B 1 126 ? 34.846 45.899 28.746 1.00 8.03 123 GLN B CA 1
ATOM 2746 C C . GLN B 1 126 ? 35.669 45.246 29.858 1.00 8.80 123 GLN B C 1
ATOM 2747 O O . GLN B 1 126 ? 35.316 45.282 31.023 1.00 9.24 123 GLN B O 1
ATOM 2753 N N . ILE B 1 127 ? 36.813 44.761 29.469 1.00 9.00 124 ILE B N 1
ATOM 2754 C CA . ILE B 1 127 ? 37.757 44.136 30.426 1.00 9.54 124 ILE B CA 1
ATOM 2755 C C . ILE B 1 127 ? 38.257 45.165 31.488 1.00 8.70 124 ILE B C 1
ATOM 2756 O O . ILE B 1 127 ? 38.296 44.845 32.689 1.00 9.18 124 ILE B O 1
ATOM 2761 N N . ALA B 1 128 ? 38.576 46.365 31.056 1.00 8.43 125 ALA B N 1
ATOM 2762 C CA . ALA B 1 128 ? 38.975 47.457 31.958 1.00 9.26 125 ALA B CA 1
ATOM 2763 C C . ALA B 1 128 ? 37.896 47.670 32.986 1.00 8.45 125 ALA B C 1
ATOM 2764 O O . ALA B 1 128 ? 38.143 47.737 34.203 1.00 9.34 125 ALA B O 1
ATOM 2766 N N . CYS B 1 129 ? 36.653 47.831 32.543 1.00 8.39 126 CYS B N 1
ATOM 2767 C CA . CYS B 1 129 ? 35.573 48.092 33.499 1.00 8.70 126 CYS B CA 1
ATOM 2768 C C . CYS B 1 129 ? 35.369 46.963 34.452 1.00 8.34 126 CYS B C 1
ATOM 2769 O O . CYS B 1 129 ? 35.133 47.209 35.644 1.00 8.22 126 CYS B O 1
ATOM 2772 N N . ARG B 1 130 ? 35.478 45.714 33.975 1.00 8.69 127 ARG B N 1
ATOM 2773 C CA . ARG B 1 130 ? 35.455 44.587 34.915 1.00 9.18 127 ARG B CA 1
ATOM 2774 C C . ARG B 1 130 ? 36.490 44.703 36.041 1.00 9.73 127 ARG B C 1
ATOM 2775 O O . ARG B 1 130 ? 36.165 44.516 37.227 1.00 10.87 127 ARG B O 1
ATOM 2783 N N . HIS B 1 131 ? 37.701 45.071 35.664 1.00 10.02 128 HIS B N 1
ATOM 2784 C CA . HIS B 1 131 ? 38.759 45.276 36.666 1.00 10.01 128 HIS B CA 1
ATOM 2785 C C . HIS B 1 131 ? 38.430 46.444 37.602 1.00 11.12 128 HIS B C 1
ATOM 2786 O O . HIS B 1 131 ? 38.559 46.339 38.856 1.00 11.42 128 HIS B O 1
ATOM 2793 N N . PHE B 1 132 ? 38.029 47.560 37.020 1.00 10.57 129 PHE B N 1
ATOM 2794 C CA . PHE B 1 132 ? 37.718 48.692 37.864 1.00 10.80 129 PHE B CA 1
ATOM 2795 C C . PHE B 1 132 ? 36.639 48.350 38.848 1.00 10.68 129 PHE B C 1
ATOM 2796 O O . PHE B 1 132 ? 36.670 48.793 40.028 1.00 10.39 129 PHE B O 1
ATOM 2804 N N . LEU B 1 133 ? 35.588 47.705 38.383 1.00 10.76 130 LEU B N 1
ATOM 2805 C CA . LEU B 1 133 ? 34.487 47.420 39.291 1.00 10.69 130 LEU B CA 1
ATOM 2806 C C . LEU B 1 133 ? 34.918 46.440 40.403 1.00 12.76 130 LEU B C 1
ATOM 2807 O O . LEU B 1 133 ? 34.499 46.618 41.598 1.00 13.89 130 LEU B O 1
ATOM 2812 N N . ALA B 1 134 ? 35.756 45.487 40.049 1.00 12.74 131 ALA B N 1
ATOM 2813 C CA . ALA B 1 134 ? 36.163 44.457 40.999 1.00 14.69 131 ALA B CA 1
ATOM 2814 C C . ALA B 1 134 ? 37.061 45.072 42.093 1.00 16.28 131 ALA B C 1
ATOM 2815 O O . ALA B 1 134 ? 37.008 44.609 43.272 1.00 16.70 131 ALA B O 1
ATOM 2817 N N . SER B 1 135 ? 37.834 46.094 41.750 1.00 16.38 132 SER B N 1
ATOM 2818 C CA . SER B 1 135 ? 38.672 46.801 42.708 1.00 17.13 132 SER B CA 1
ATOM 2819 C C . SER B 1 135 ? 38.042 48.108 43.285 1.00 16.34 132 SER B C 1
ATOM 2820 O O . SER B 1 135 ? 38.731 48.845 43.987 1.00 15.33 132 SER B O 1
ATOM 2823 N N . ASN B 1 136 ? 36.788 48.430 42.946 1.00 14.84 133 ASN B N 1
ATOM 2824 C CA . ASN B 1 136 ? 36.080 49.619 43.388 1.00 15.43 133 ASN B CA 1
ATOM 2825 C C . ASN B 1 136 ? 36.890 50.856 43.031 1.00 16.28 133 ASN B C 1
ATOM 2826 O O . ASN B 1 136 ? 37.060 51.769 43.887 1.00 15.83 133 ASN B O 1
ATOM 2831 N N . THR B 1 137 ? 37.427 50.871 41.788 1.00 14.11 134 THR B N 1
ATOM 2832 C CA . THR B 1 137 ? 38.273 51.973 41.322 1.00 12.92 134 THR B CA 1
ATOM 2833 C C . THR B 1 137 ? 37.464 52.983 40.530 1.00 13.42 134 THR B C 1
ATOM 2834 O O . THR B 1 137 ? 36.675 52.557 39.690 1.00 13.04 134 THR B O 1
ATOM 2838 N N . LYS B 1 138 ? 37.732 54.277 40.755 1.00 14.14 135 LYS B N 1
ATOM 2839 C CA . LYS B 1 138 ? 37.121 55.338 39.922 1.00 14.50 135 LYS B CA 1
ATOM 2840 C C . LYS B 1 138 ? 37.908 55.429 38.645 1.00 13.87 135 LYS B C 1
ATOM 2841 O O . LYS B 1 138 ? 38.706 56.343 38.406 1.00 14.05 135 LYS B O 1
ATOM 2847 N N . GLY B 1 139 ? 37.833 54.376 37.852 1.00 11.16 136 GLY B N 1
ATOM 2848 C CA . GLY B 1 139 ? 38.680 54.346 36.687 1.00 10.36 136 GLY B CA 1
ATOM 2849 C C . GLY B 1 139 ? 38.233 55.314 35.596 1.00 9.96 136 GLY B C 1
ATOM 2850 O O . GLY B 1 139 ? 37.110 55.868 35.618 1.00 10.41 136 GLY B O 1
ATOM 2851 N N . VAL B 1 140 ? 39.139 55.525 34.640 1.00 9.54 137 VAL B N 1
ATOM 2852 C CA . VAL B 1 140 ? 38.944 56.456 33.539 1.00 8.68 137 VAL B CA 1
ATOM 2853 C C . VAL B 1 140 ? 39.386 55.794 32.242 1.00 7.94 137 VAL B C 1
ATOM 2854 O O . VAL B 1 140 ? 40.376 55.054 32.208 1.00 7.70 137 VAL B O 1
ATOM 2858 N N . ILE B 1 141 ? 38.590 55.969 31.202 1.00 7.82 138 ILE B N 1
ATOM 2859 C CA . ILE B 1 141 ? 38.881 55.440 29.888 1.00 7.72 138 ILE B CA 1
ATOM 2860 C C . ILE B 1 141 ? 38.942 56.616 28.914 1.00 7.18 138 ILE B C 1
ATOM 2861 O O . ILE B 1 141 ? 38.014 57.534 28.958 1.00 6.87 138 ILE B O 1
ATOM 2866 N N . VAL B 1 142 ? 39.988 56.672 28.078 1.00 7.37 139 VAL B N 1
ATOM 2867 C CA . VAL B 1 142 ? 39.993 57.512 26.916 1.00 7.28 139 VAL B CA 1
ATOM 2868 C C . VAL B 1 142 ? 40.186 56.645 25.689 1.00 7.73 139 VAL B C 1
ATOM 2869 O O . VAL B 1 142 ? 41.210 56.023 25.531 1.00 7.67 139 VAL B O 1
ATOM 2873 N N . ASN B 1 143 ? 39.215 56.643 24.783 1.00 7.03 140 ASN B N 1
ATOM 2874 C CA . ASN B 1 143 ? 39.343 55.958 23.474 1.00 8.17 140 ASN B CA 1
ATOM 2875 C C . ASN B 1 143 ? 39.774 56.882 22.370 1.00 8.60 140 ASN B C 1
ATOM 2876 O O . ASN B 1 143 ? 39.327 58.016 22.266 1.00 9.72 140 ASN B O 1
ATOM 2881 N N . THR B 1 144 ? 40.619 56.412 21.447 1.00 9.16 141 THR B N 1
ATOM 2882 C CA . THR B 1 144 ? 40.924 57.217 20.290 1.00 9.74 141 THR B CA 1
ATOM 2883 C C . THR B 1 144 ? 39.932 56.852 19.191 1.00 10.23 141 THR B C 1
ATOM 2884 O O . THR B 1 144 ? 39.991 55.787 18.624 1.00 9.98 141 THR B O 1
ATOM 2888 N N . ALA B 1 145 ? 39.023 57.788 18.908 1.00 9.79 142 ALA B N 1
ATOM 2889 C CA . ALA B 1 145 ? 38.142 57.684 17.763 1.00 8.95 142 ALA B CA 1
ATOM 2890 C C . ALA B 1 145 ? 38.773 58.346 16.528 1.00 9.21 142 ALA B C 1
ATOM 2891 O O . ALA B 1 145 ? 39.906 58.000 16.153 1.00 9.96 142 ALA B O 1
ATOM 2893 N N . SER B 1 146 ? 38.120 59.294 15.863 1.00 8.88 143 SER B N 1
ATOM 2894 C CA . SER B 1 146 ? 38.645 59.968 14.675 1.00 9.05 143 SER B CA 1
ATOM 2895 C C . SER B 1 146 ? 37.719 61.099 14.315 1.00 8.96 143 SER B C 1
ATOM 2896 O O . SER B 1 146 ? 36.558 61.067 14.689 1.00 8.80 143 SER B O 1
ATOM 2899 N N . LEU B 1 147 ? 38.195 62.047 13.521 1.00 9.37 144 LEU B N 1
ATOM 2900 C CA . LEU B 1 147 ? 37.337 62.951 12.769 1.00 9.59 144 LEU B CA 1
ATOM 2901 C C . LEU B 1 147 ? 36.234 62.145 12.032 1.00 9.20 144 LEU B C 1
ATOM 2902 O O . LEU B 1 147 ? 35.081 62.629 11.920 1.00 8.45 144 LEU B O 1
ATOM 2907 N N . ALA B 1 148 ? 36.574 60.913 11.586 1.00 9.07 145 ALA B N 1
ATOM 2908 C CA . ALA B 1 148 ? 35.648 60.081 10.834 1.00 9.14 145 ALA B CA 1
ATOM 2909 C C . ALA B 1 148 ? 34.606 59.419 11.749 1.00 8.48 145 ALA B C 1
ATOM 2910 O O . ALA B 1 148 ? 33.810 58.619 11.214 1.00 8.47 145 ALA B O 1
ATOM 2912 N N . ALA B 1 149 ? 34.633 59.653 13.069 1.00 8.52 146 ALA B N 1
ATOM 2913 C CA . ALA B 1 149 ? 33.531 59.291 13.973 1.00 8.05 146 ALA B CA 1
ATOM 2914 C C . ALA B 1 149 ? 32.444 60.402 13.996 1.00 8.49 146 ALA B C 1
ATOM 2915 O O . ALA B 1 149 ? 31.389 60.206 14.596 1.00 8.18 146 ALA B O 1
ATOM 2917 N N . LYS B 1 150 ? 32.746 61.537 13.362 1.00 8.64 147 LYS B N 1
ATOM 2918 C CA . LYS B 1 150 ? 31.885 62.701 13.315 1.00 9.28 147 LYS B CA 1
ATOM 2919 C C . LYS B 1 150 ? 31.380 63.012 11.925 1.00 9.74 147 LYS B C 1
ATOM 2920 O O . LYS B 1 150 ? 30.263 63.520 11.777 1.00 10.91 147 LYS B O 1
ATOM 2926 N N . VAL B 1 151 ? 32.184 62.779 10.917 1.00 10.58 148 VAL B N 1
ATOM 2927 C CA . VAL B 1 151 ? 31.851 63.068 9.515 1.00 11.38 148 VAL B CA 1
ATOM 2928 C C . VAL B 1 151 ? 32.311 61.884 8.714 1.00 11.02 148 VAL B C 1
ATOM 2929 O O . VAL B 1 151 ? 33.446 61.519 8.755 1.00 11.93 148 VAL B O 1
ATOM 2933 N N . GLY B 1 152 ? 31.398 61.247 7.980 1.00 10.31 149 GLY B N 1
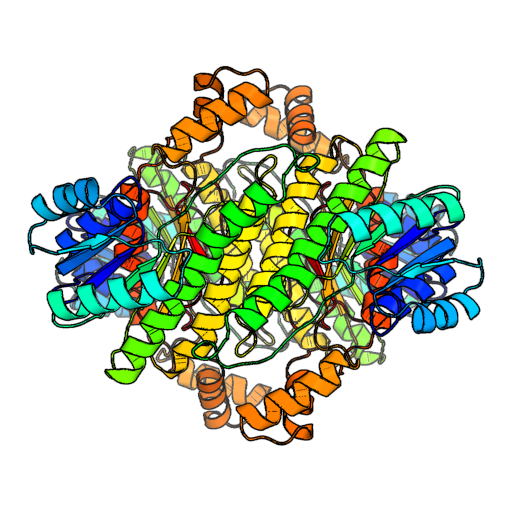ATOM 2934 C CA . GLY B 1 152 ? 31.768 60.116 7.120 1.00 10.99 149 GLY B CA 1
ATOM 2935 C C . GLY B 1 152 ? 32.701 60.587 6.054 1.00 10.16 149 GLY B C 1
ATOM 2936 O O . GLY B 1 152 ? 32.504 61.631 5.464 1.00 11.57 149 GLY B O 1
ATOM 2937 N N . ALA B 1 153 ? 33.775 59.843 5.854 1.00 10.20 150 ALA B N 1
ATOM 2938 C CA . ALA B 1 153 ? 34.819 60.225 4.876 1.00 10.98 150 ALA B CA 1
ATOM 2939 C C . ALA B 1 153 ? 34.830 59.371 3.663 1.00 10.72 150 ALA B C 1
ATOM 2940 O O . ALA B 1 153 ? 34.930 58.186 3.756 1.00 10.05 150 ALA B O 1
ATOM 2942 N N . PRO B 1 154 ? 34.789 59.997 2.510 1.00 11.41 151 PRO B N 1
ATOM 2943 C CA . PRO B 1 154 ? 34.866 59.184 1.280 1.00 12.71 151 PRO B CA 1
ATOM 2944 C C . PRO B 1 154 ? 36.192 58.436 1.141 1.00 11.01 151 PRO B C 1
ATOM 2945 O O . PRO B 1 154 ? 37.243 58.962 1.616 1.00 11.49 151 PRO B O 1
ATOM 2949 N N . LEU B 1 155 ? 36.121 57.190 0.609 1.00 12.05 152 LEU B N 1
ATOM 2950 C CA . LEU B 1 155 ? 37.246 56.257 0.426 1.00 13.01 152 LEU B CA 1
ATOM 2951 C C . LEU B 1 155 ? 37.584 55.610 1.764 1.00 11.59 152 LEU B C 1
ATOM 2952 O O . LEU B 1 155 ? 38.413 54.709 1.863 1.00 12.35 152 LEU B O 1
ATOM 2957 N N . LEU B 1 156 ? 36.868 56.043 2.826 1.00 10.96 153 LEU B N 1
ATOM 2958 C CA . LEU B 1 156 ? 37.049 55.487 4.151 1.00 10.36 153 LEU B CA 1
ATOM 2959 C C . LEU B 1 156 ? 35.670 55.135 4.728 1.00 10.21 153 LEU B C 1
ATOM 2960 O O . LEU B 1 156 ? 35.446 55.362 5.907 1.00 8.27 153 LEU B O 1
ATOM 2965 N N . ALA B 1 157 ? 34.732 54.700 3.907 1.00 9.11 154 ALA B N 1
ATOM 2966 C CA . ALA B 1 157 ? 33.364 54.485 4.399 1.00 9.03 154 ALA B CA 1
ATOM 2967 C C . ALA B 1 157 ? 33.296 53.426 5.501 1.00 8.73 154 ALA B C 1
ATOM 2968 O O . ALA B 1 157 ? 32.592 53.550 6.543 1.00 9.01 154 ALA B O 1
ATOM 2970 N N . HIS B 1 158 ? 34.053 52.350 5.347 1.00 8.55 155 HIS B N 1
ATOM 2971 C CA . HIS B 1 158 ? 34.105 51.249 6.343 1.00 8.59 155 HIS B CA 1
ATOM 2972 C C . HIS B 1 158 ? 34.855 51.729 7.568 1.00 8.61 155 HIS B C 1
ATOM 2973 O O . HIS B 1 158 ? 34.485 51.452 8.743 1.00 8.86 155 HIS B O 1
ATOM 2980 N N . TYR B 1 159 ? 35.948 52.442 7.356 1.00 8.33 156 TYR B N 1
ATOM 2981 C CA . TYR B 1 159 ? 36.701 53.043 8.478 1.00 8.38 156 TYR B CA 1
ATOM 2982 C C . TYR B 1 159 ? 35.840 54.028 9.319 1.00 8.86 156 TYR B C 1
ATOM 2983 O O . TYR B 1 159 ? 35.793 53.929 10.558 1.00 8.41 156 TYR B O 1
ATOM 2992 N N . SER B 1 160 ? 35.124 54.873 8.588 1.00 9.40 157 SER B N 1
ATOM 2993 C CA . SER B 1 160 ? 34.192 55.787 9.223 1.00 9.15 157 SER B CA 1
ATOM 2994 C C . SER B 1 160 ? 33.147 55.072 10.028 1.00 8.64 157 SER B C 1
ATOM 2995 O O . SER B 1 160 ? 32.939 55.343 11.218 1.00 8.18 157 SER B O 1
ATOM 2998 N N . ALA B 1 161 ? 32.567 54.030 9.418 1.00 7.96 158 ALA B N 1
ATOM 2999 C CA . ALA B 1 161 ? 31.570 53.251 10.146 1.00 7.04 158 ALA B CA 1
ATOM 3000 C C . ALA B 1 161 ? 32.178 52.694 11.467 1.00 7.66 158 ALA B C 1
ATOM 3001 O O . ALA B 1 161 ? 31.544 52.729 12.533 1.00 7.51 158 ALA B O 1
ATOM 3003 N N . SER B 1 162 ? 33.387 52.129 11.392 1.00 7.57 159 SER B N 1
ATOM 3004 C CA . SER B 1 162 ? 34.023 51.589 12.538 1.00 7.44 159 SER B CA 1
ATOM 3005 C C . SER B 1 162 ? 34.328 52.634 13.618 1.00 7.84 159 SER B C 1
ATOM 3006 O O . SER B 1 162 ? 34.242 52.272 14.829 1.00 6.65 159 SER B O 1
ATOM 3009 N N . LYS B 1 163 ? 34.616 53.855 13.238 1.00 7.00 160 LYS B N 1
ATOM 3010 C CA . LYS B 1 163 ? 34.948 54.880 14.203 1.00 7.77 160 LYS B CA 1
ATOM 3011 C C . LYS B 1 163 ? 33.690 55.537 14.804 1.00 7.75 160 LYS B C 1
ATOM 3012 O O . LYS B 1 163 ? 33.601 55.824 15.986 1.00 7.30 160 LYS B O 1
ATOM 3018 N N . PHE B 1 164 ? 32.616 55.676 13.991 1.00 7.28 161 PHE B N 1
ATOM 3019 C CA . PHE B 1 164 ? 31.295 56.011 14.553 1.00 6.67 161 PHE B CA 1
ATOM 3020 C C . PHE B 1 164 ? 30.917 54.981 15.617 1.00 7.05 161 PHE B C 1
ATOM 3021 O O . PHE B 1 164 ? 30.501 55.320 16.719 1.00 7.15 161 PHE B O 1
ATOM 3029 N N . ALA B 1 165 ? 31.174 53.699 15.361 1.00 7.21 162 ALA B N 1
ATOM 3030 C CA . ALA B 1 165 ? 30.921 52.656 16.338 1.00 6.76 162 ALA B CA 1
ATOM 3031 C C . ALA B 1 165 ? 31.658 52.873 17.681 1.00 7.10 162 ALA B C 1
ATOM 3032 O O . ALA B 1 165 ? 31.102 52.723 18.751 1.00 7.25 162 ALA B O 1
ATOM 3034 N N . VAL B 1 166 ? 32.903 53.286 17.591 1.00 7.54 163 VAL B N 1
ATOM 3035 C CA . VAL B 1 166 ? 33.680 53.638 18.778 1.00 7.53 163 VAL B CA 1
ATOM 3036 C C . VAL B 1 166 ? 32.992 54.704 19.609 1.00 7.48 163 VAL B C 1
ATOM 3037 O O . VAL B 1 166 ? 32.844 54.648 20.842 1.00 7.45 163 VAL B O 1
ATOM 3041 N N . PHE B 1 167 ? 32.585 55.727 18.914 1.00 7.38 164 PHE B N 1
ATOM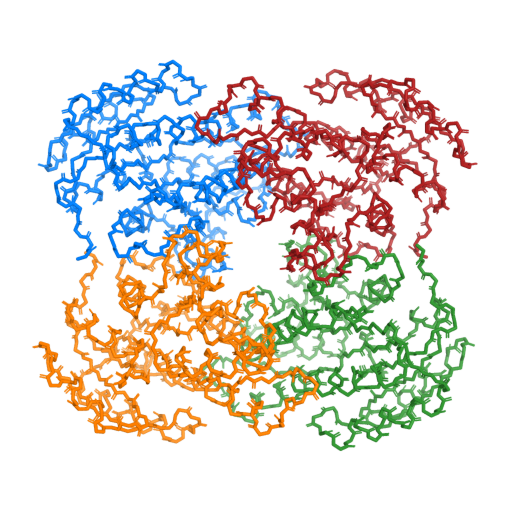 3042 C CA . P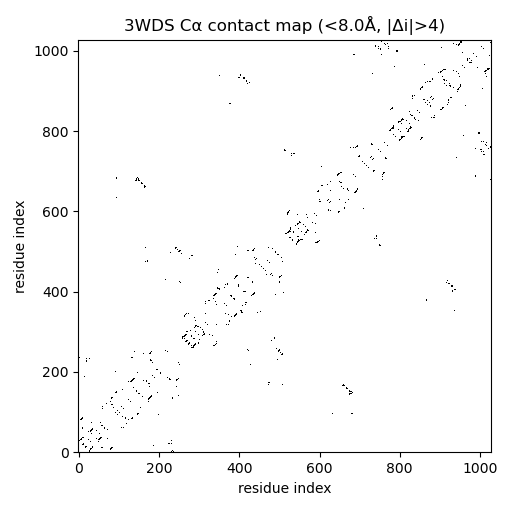HE B 1 167 ? 31.925 56.863 19.597 1.00 7.72 164 PHE B CA 1
ATOM 3043 C C . PHE B 1 167 ? 30.595 56.414 20.232 1.00 7.63 164 PHE B C 1
ATOM 3044 O O . PHE B 1 167 ? 30.250 56.784 21.351 1.00 7.95 164 PHE B O 1
ATOM 3052 N N . GLY B 1 168 ? 29.797 55.650 19.480 1.00 7.29 165 GLY B N 1
ATOM 3053 C CA . GLY B 1 168 ? 28.557 55.216 20.045 1.00 7.24 165 GLY B CA 1
ATOM 3054 C C . GLY B 1 168 ? 28.710 54.277 21.260 1.00 6.92 165 GLY B C 1
ATOM 3055 O O . GLY B 1 168 ? 28.017 54.422 22.280 1.00 7.42 165 GLY B O 1
ATOM 3056 N N . TRP B 1 169 ? 29.659 53.343 21.159 1.00 7.83 166 TRP B N 1
ATOM 3057 C CA . TRP B 1 169 ? 30.062 52.502 22.244 1.00 7.38 166 TRP B CA 1
ATOM 3058 C C . TRP B 1 169 ? 30.468 53.367 23.451 1.00 7.23 166 TRP B C 1
ATOM 3059 O O . TRP B 1 169 ? 30.056 53.096 24.614 1.00 6.74 166 TRP B O 1
ATOM 3070 N N . THR B 1 170 ? 31.275 54.399 23.180 1.00 6.93 167 THR B N 1
ATOM 3071 C CA . THR B 1 170 ? 31.773 55.282 24.225 1.00 7.53 167 THR B CA 1
ATOM 3072 C C . THR B 1 170 ? 30.608 55.932 24.976 1.00 6.98 167 THR B C 1
ATOM 3073 O O . THR B 1 170 ? 30.596 55.983 26.199 1.00 7.47 167 THR B O 1
ATOM 3077 N N . GLN B 1 171 ? 29.679 56.514 24.231 1.00 7.46 168 GLN B N 1
ATOM 3078 C CA . GLN B 1 171 ? 28.529 57.123 24.857 1.00 7.63 168 GLN B CA 1
ATOM 3079 C C . GLN B 1 171 ? 27.709 56.192 25.739 1.00 7.74 168 GLN B C 1
ATOM 3080 O O . GLN B 1 171 ? 27.386 56.476 26.900 1.00 7.38 168 GLN B O 1
ATOM 3086 N N . ALA B 1 172 ? 27.370 55.034 25.212 1.00 7.37 169 ALA B N 1
ATOM 3087 C CA . ALA B 1 172 ? 26.554 54.086 25.933 1.00 7.39 169 ALA B CA 1
ATOM 3088 C C . ALA B 1 172 ? 27.260 53.542 27.178 1.00 7.69 169 ALA B C 1
ATOM 3089 O O . ALA B 1 172 ? 26.671 53.456 28.273 1.00 7.41 169 ALA B O 1
ATOM 3091 N N . LEU B 1 173 ? 28.522 53.136 27.011 1.00 7.15 170 LEU B N 1
ATOM 3092 C CA . LEU B 1 173 ? 29.339 52.723 28.128 1.00 7.04 170 LEU B CA 1
ATOM 3093 C C . LEU B 1 173 ? 29.396 53.773 29.191 1.00 7.02 170 LEU B C 1
ATOM 3094 O O . LEU B 1 173 ? 29.347 53.490 30.377 1.00 6.98 170 LEU B O 1
ATOM 3099 N N . ALA B 1 174 ? 29.597 55.010 28.770 1.00 7.68 171 ALA B N 1
ATOM 3100 C CA . ALA B 1 174 ? 29.674 56.119 29.732 1.00 7.09 171 ALA B CA 1
ATOM 3101 C C . ALA B 1 174 ? 28.414 56.215 30.553 1.00 7.77 171 ALA B C 1
ATOM 3102 O O . ALA B 1 174 ? 28.474 56.452 31.741 1.00 7.20 171 ALA B O 1
ATOM 3104 N N . ARG B 1 175 ? 27.261 56.042 29.928 1.00 8.13 172 ARG B N 1
ATOM 3105 C CA . ARG B 1 175 ? 25.988 56.098 30.642 1.00 9.05 172 ARG B CA 1
ATOM 3106 C C . ARG B 1 175 ? 25.863 54.957 31.668 1.00 9.32 172 ARG B C 1
ATOM 3107 O O . ARG B 1 175 ? 25.380 55.183 32.777 1.00 9.61 172 ARG B O 1
ATOM 3115 N N . GLU B 1 176 ? 26.368 53.785 31.339 1.00 9.26 173 GLU B N 1
ATOM 3116 C CA . GLU B 1 176 ? 26.358 52.715 32.287 1.00 9.56 173 GLU B CA 1
ATOM 3117 C C . GLU B 1 176 ? 27.356 52.870 33.398 1.00 9.47 173 GLU B C 1
ATOM 3118 O O . GLU B 1 176 ? 27.079 52.378 34.538 1.00 9.54 173 GLU B O 1
ATOM 3124 N N . MET B 1 177 ? 28.536 53.431 33.095 1.00 8.42 174 MET B N 1
ATOM 3125 C CA . MET B 1 177 ? 29.646 53.517 34.050 1.00 8.59 174 MET B CA 1
ATOM 3126 C C . MET B 1 177 ? 29.576 54.714 34.951 1.00 9.18 174 MET B C 1
ATOM 3127 O O . MET B 1 177 ? 30.166 54.707 36.006 1.00 10.47 174 MET B O 1
ATOM 3132 N N . ALA B 1 178 ? 28.868 55.755 34.539 1.00 10.33 175 ALA B N 1
ATOM 3133 C CA . ALA B 1 178 ? 28.802 56.972 35.373 1.00 10.19 175 ALA B CA 1
ATOM 3134 C C . ALA B 1 178 ? 28.239 56.788 36.770 1.00 10.00 175 ALA B C 1
ATOM 3135 O O . ALA B 1 178 ? 28.844 57.331 37.709 1.00 9.59 175 ALA B O 1
ATOM 3137 N N . PRO B 1 179 ? 27.194 55.965 36.957 1.00 10.36 176 PRO B N 1
ATOM 3138 C CA . PRO B 1 179 ? 26.739 55.724 38.350 1.00 12.29 176 PRO B CA 1
ATOM 3139 C C . PRO B 1 179 ? 27.775 54.995 39.234 1.00 13.74 176 PRO B C 1
ATOM 3140 O O . PRO B 1 179 ? 27.618 54.958 40.467 1.00 15.25 176 PRO B O 1
ATOM 3144 N N . LYS B 1 180 ? 28.776 54.382 38.598 1.00 12.65 177 LYS B N 1
ATOM 3145 C CA . LYS B 1 180 ? 29.903 53.698 39.226 1.00 15.40 177 LYS B CA 1
ATOM 3146 C C . LYS B 1 180 ? 31.125 54.602 39.324 1.00 15.11 177 LYS B C 1
ATOM 3147 O O . LYS B 1 180 ? 32.208 54.144 39.769 1.00 13.78 177 LYS B O 1
ATOM 3153 N N . ASN B 1 181 ? 30.959 55.896 38.976 1.00 13.54 178 ASN B N 1
ATOM 3154 C CA . ASN B 1 181 ? 32.077 56.870 39.013 1.00 14.08 178 ASN B CA 1
ATOM 3155 C C . ASN B 1 181 ? 33.271 56.467 38.142 1.00 12.46 178 ASN B C 1
ATOM 3156 O O . ASN B 1 181 ? 34.409 56.693 38.464 1.00 12.62 178 ASN B O 1
ATOM 3161 N N . ILE B 1 182 ? 32.960 55.845 37.024 1.00 9.75 179 ILE B N 1
ATOM 3162 C CA . ILE B 1 182 ? 33.939 55.460 36.022 1.00 9.04 179 ILE B CA 1
ATOM 3163 C C . ILE B 1 182 ? 33.610 56.381 34.835 1.00 9.20 179 ILE B C 1
ATOM 3164 O O . ILE B 1 182 ? 32.450 56.454 34.390 1.00 9.62 179 ILE B O 1
ATOM 3169 N N . ARG B 1 183 ? 34.597 57.107 34.320 1.00 8.74 180 ARG B N 1
ATOM 3170 C CA . ARG B 1 183 ? 34.384 57.994 33.192 1.00 8.52 180 ARG B CA 1
ATOM 3171 C C . ARG B 1 183 ? 34.914 57.391 31.941 1.00 8.79 180 ARG B C 1
ATOM 3172 O O . ARG B 1 183 ? 35.937 56.685 31.920 1.00 8.89 180 ARG B O 1
ATOM 3180 N N . VAL B 1 184 ? 34.228 57.693 30.848 1.00 7.37 181 VAL B N 1
ATOM 3181 C CA . VAL B 1 184 ? 34.580 57.128 29.543 1.00 7.58 181 VAL B CA 1
ATOM 3182 C C . VAL B 1 184 ? 34.405 58.215 28.484 1.00 7.11 181 VAL B C 1
ATOM 3183 O O . VAL B 1 184 ? 33.259 58.617 28.157 1.00 8.11 181 VAL B O 1
ATOM 3187 N N . ASN B 1 185 ? 35.497 58.608 27.844 1.00 6.93 182 ASN B N 1
ATOM 3188 C CA . ASN B 1 185 ? 35.442 59.629 26.793 1.00 6.94 182 ASN B CA 1
ATOM 3189 C C . ASN B 1 185 ? 36.227 59.175 25.586 1.00 7.25 182 ASN B C 1
ATOM 3190 O O . ASN B 1 185 ? 37.003 58.206 25.672 1.00 7.57 182 ASN B O 1
ATOM 3195 N N . CYS B 1 186 ? 36.071 59.858 24.480 1.00 7.49 183 CYS B N 1
ATOM 3196 C CA . CYS B 1 186 ? 36.945 59.647 23.316 1.00 8.46 183 CYS B CA 1
ATOM 3197 C C . CYS B 1 186 ? 37.438 60.946 22.744 1.00 8.56 183 CYS B C 1
ATOM 3198 O O . CYS B 1 186 ? 36.894 62.036 23.015 1.00 7.95 183 CYS B O 1
ATOM 3201 N N . VAL B 1 187 ? 38.559 60.845 22.022 1.00 7.93 184 VAL B N 1
ATOM 3202 C CA . VAL B 1 187 ? 39.107 61.962 21.309 1.00 8.71 184 VAL B CA 1
ATOM 3203 C C . VAL B 1 187 ? 39.013 61.644 19.776 1.00 8.21 184 VAL B C 1
ATOM 3204 O O . VAL B 1 187 ? 39.138 60.484 19.352 1.00 8.41 184 VAL B O 1
ATOM 3208 N N . CYS B 1 188 ? 38.770 62.682 19.016 1.00 8.49 185 CYS B N 1
ATOM 3209 C CA . CYS B 1 188 ? 38.541 62.604 17.566 1.00 9.16 185 CYS B CA 1
ATOM 3210 C C . CYS B 1 188 ? 39.625 63.472 16.886 1.00 9.13 185 CYS B C 1
ATOM 3211 O O . CYS B 1 188 ? 39.392 64.662 16.591 1.00 10.16 185 CYS B O 1
ATOM 3214 N N . PRO B 1 189 ? 40.791 62.877 16.558 1.00 10.02 186 PRO B N 1
ATOM 3215 C CA . PRO B 1 189 ? 41.828 63.642 15.868 1.00 10.36 186 PRO B CA 1
ATOM 3216 C C . PRO B 1 189 ? 41.505 63.971 14.424 1.00 11.80 186 PRO B C 1
ATOM 3217 O O . PRO B 1 189 ? 40.674 63.263 13.815 1.00 14.49 186 PRO B O 1
ATOM 3221 N N . GLY B 1 190 ? 42.192 64.971 13.887 1.00 10.37 187 GLY B N 1
ATOM 3222 C CA . GLY B 1 190 ? 42.047 65.316 12.481 1.00 13.00 187 GLY B CA 1
ATOM 3223 C C . GLY B 1 190 ? 43.115 64.663 11.661 1.00 13.30 187 GLY B C 1
ATOM 3224 O O . GLY B 1 190 ? 43.307 63.459 11.737 1.00 16.05 187 GLY B O 1
ATOM 3225 N N . PHE B 1 191 ? 43.906 65.481 10.971 1.00 14.87 188 PHE B N 1
ATOM 3226 C CA . PHE B 1 191 ? 44.830 64.977 9.969 1.00 14.88 188 PHE B CA 1
ATOM 3227 C C . PHE B 1 191 ? 46.196 64.865 10.608 1.00 14.03 188 PHE B C 1
ATOM 3228 O O . PHE B 1 191 ? 47.006 65.796 10.533 1.00 15.32 188 PHE B O 1
ATOM 3236 N N . VAL B 1 192 ? 46.494 63.715 11.212 1.00 14.85 189 VAL B N 1
ATOM 3237 C CA . VAL B 1 192 ? 47.682 63.613 12.073 1.00 12.71 189 VAL B CA 1
ATOM 3238 C C . VAL B 1 192 ? 48.880 62.965 11.331 1.00 15.08 189 VAL B C 1
ATOM 3239 O O . VAL B 1 192 ? 48.776 61.884 10.730 1.00 15.36 189 VAL B O 1
ATOM 3243 N N . LYS B 1 193 ? 49.999 63.654 11.394 1.00 15.78 190 LYS B N 1
ATOM 3244 C CA . LYS B 1 193 ? 51.221 63.220 10.787 1.00 16.13 190 LYS B CA 1
ATOM 3245 C C . LYS B 1 193 ? 51.815 62.053 11.568 1.00 18.14 190 LYS B C 1
ATOM 3246 O O . LYS B 1 193 ? 52.436 62.211 12.614 1.00 17.34 190 LYS B O 1
ATOM 3252 N N . THR B 1 194 ? 51.585 60.878 11.043 1.00 19.89 191 THR B N 1
ATOM 3253 C CA . THR B 1 194 ? 52.097 59.609 11.575 1.00 22.71 191 THR B CA 1
ATOM 3254 C C . THR B 1 194 ? 52.286 58.687 10.376 1.00 28.94 191 THR B C 1
ATOM 3255 O O . THR B 1 194 ? 52.062 59.098 9.240 1.00 31.01 191 THR B O 1
ATOM 3259 N N . ALA B 1 195 ? 52.670 57.429 10.619 1.00 29.18 192 ALA B N 1
ATOM 3260 C CA . ALA B 1 195 ? 52.737 56.445 9.545 1.00 26.76 192 ALA B CA 1
ATOM 3261 C C . ALA B 1 195 ? 51.370 56.139 8.905 1.00 27.63 192 ALA B C 1
ATOM 3262 O O . ALA B 1 195 ? 51.318 55.796 7.741 1.00 27.04 192 ALA B O 1
ATOM 3264 N N . MET B 1 196 ? 50.279 56.246 9.671 1.00 29.72 193 MET B N 1
ATOM 3265 C CA . MET B 1 196 ? 48.928 56.024 9.069 1.00 27.19 193 MET B CA 1
ATOM 3266 C C . MET B 1 196 ? 48.666 57.127 8.047 1.00 26.82 193 MET B C 1
ATOM 3267 O O . MET B 1 196 ? 48.149 56.868 6.962 1.00 24.34 193 MET B O 1
ATOM 3272 N N . GLN B 1 197 ? 48.997 58.373 8.393 1.00 25.95 194 GLN B N 1
ATOM 3273 C CA . GLN B 1 197 ? 48.866 59.459 7.389 1.00 24.82 194 GLN B CA 1
ATOM 3274 C C . GLN B 1 197 ? 49.795 59.252 6.169 1.00 25.92 194 GLN B C 1
ATOM 3275 O O . GLN B 1 197 ? 49.385 59.391 4.995 1.00 30.04 194 GLN B O 1
ATOM 3281 N N . GLU B 1 198 ? 51.037 58.945 6.410 1.00 25.61 195 GLU B N 1
ATOM 3282 C CA . GLU B 1 198 ? 51.939 58.792 5.269 1.00 27.32 195 GLU B CA 1
ATOM 3283 C C . GLU B 1 198 ? 51.401 57.682 4.356 1.00 29.23 195 GLU B C 1
ATOM 3284 O O . GLU B 1 198 ? 51.518 57.785 3.119 1.00 33.58 195 GLU B O 1
ATOM 3290 N N . ARG B 1 199 ? 50.842 56.615 4.943 1.00 26.76 196 ARG B N 1
ATOM 3291 C CA . ARG B 1 199 ? 50.260 55.571 4.052 1.00 30.09 196 ARG B CA 1
ATOM 3292 C C . ARG B 1 199 ? 49.079 56.152 3.298 1.00 30.99 196 ARG B C 1
ATOM 3293 O O . ARG B 1 199 ? 49.014 56.038 2.084 1.00 35.17 196 ARG B O 1
ATOM 3301 N N . GLU B 1 200 ? 48.161 56.765 4.046 1.00 27.84 197 GLU B N 1
ATOM 3302 C CA . GLU B 1 200 ? 46.928 57.293 3.463 1.00 31.72 197 GLU B CA 1
ATOM 3303 C C . GLU B 1 200 ? 47.183 58.247 2.300 1.00 26.75 197 GLU B C 1
ATOM 3304 O O . GLU B 1 200 ? 46.479 58.174 1.271 1.00 24.58 197 GLU B O 1
ATOM 3310 N N . ILE B 1 201 ? 48.177 59.151 2.411 1.00 25.59 198 ILE B N 1
ATOM 3311 C CA . ILE B 1 201 ? 48.379 60.148 1.300 1.00 26.60 198 ILE B CA 1
ATOM 3312 C C . ILE B 1 201 ? 48.744 59.524 -0.035 1.00 23.91 198 ILE B C 1
ATOM 3313 O O . ILE B 1 201 ? 48.290 59.949 -1.106 1.00 20.85 198 ILE B O 1
ATOM 3318 N N . ILE B 1 202 ? 49.571 58.492 0.053 1.00 27.44 199 ILE B N 1
ATOM 3319 C CA . ILE B 1 202 ? 49.906 57.726 -1.106 1.00 29.90 199 ILE B CA 1
ATOM 3320 C C . ILE B 1 202 ? 48.697 56.925 -1.648 1.00 23.85 199 ILE B C 1
ATOM 3321 O O . ILE B 1 202 ? 48.492 57.015 -2.825 1.00 26.27 199 ILE B O 1
ATOM 3326 N N . TRP B 1 203 ? 47.911 56.226 -0.815 1.00 28.92 200 TRP B N 1
ATOM 3327 C CA . TRP B 1 203 ? 46.706 55.481 -1.325 1.00 25.07 200 TRP B CA 1
ATOM 3328 C C . TRP B 1 203 ? 45.824 56.547 -2.005 1.00 24.00 200 TRP B C 1
ATOM 3329 O O . TRP B 1 203 ? 45.362 56.396 -3.178 1.00 23.99 200 TRP B O 1
ATOM 3340 N N . GLU B 1 204 ? 45.625 57.654 -1.292 1.00 18.06 201 GLU B N 1
ATOM 3341 C CA . GLU B 1 204 ? 44.610 58.614 -1.705 1.00 18.85 201 GLU B CA 1
ATOM 3342 C C . GLU B 1 204 ? 44.922 59.285 -3.017 1.00 17.39 201 GLU B C 1
ATOM 3343 O O . GLU B 1 204 ? 44.042 59.418 -3.913 1.00 16.39 201 GLU B O 1
ATOM 3349 N N . ALA B 1 205 ? 46.189 59.748 -3.123 1.00 18.70 202 ALA B N 1
ATOM 3350 C CA . ALA B 1 205 ? 46.727 60.304 -4.350 1.00 21.07 202 ALA B CA 1
ATOM 3351 C C . ALA B 1 205 ? 46.478 59.385 -5.577 1.00 23.30 202 ALA B C 1
ATOM 3352 O O . ALA B 1 205 ? 46.038 59.830 -6.602 1.00 24.55 202 ALA B O 1
ATOM 3354 N N . GLU B 1 206 ? 46.764 58.123 -5.407 1.00 24.98 203 GLU B N 1
ATOM 3355 C CA . GLU B 1 206 ? 46.570 57.124 -6.489 1.00 29.04 203 GLU B CA 1
ATOM 3356 C C . GLU B 1 206 ? 45.112 57.027 -6.902 1.00 27.32 203 GLU B C 1
ATOM 3357 O O . GLU B 1 206 ? 44.794 57.009 -8.088 1.00 27.73 203 GLU B O 1
ATOM 3363 N N . LEU B 1 207 ? 44.227 56.929 -5.916 1.00 21.65 204 LEU B N 1
ATOM 3364 C CA . LEU B 1 207 ? 42.788 56.755 -6.130 1.00 21.73 204 LEU B CA 1
ATOM 3365 C C . LEU B 1 207 ? 42.130 57.972 -6.699 1.00 25.27 204 LEU B C 1
ATOM 3366 O O . LEU B 1 207 ? 41.131 57.858 -7.402 1.00 26.47 204 LEU B O 1
ATOM 3371 N N . ARG B 1 208 ? 42.656 59.155 -6.375 1.00 25.42 205 ARG B N 1
ATOM 3372 C CA . ARG B 1 208 ? 42.075 60.394 -6.850 1.00 29.10 205 ARG B CA 1
ATOM 3373 C C . ARG B 1 208 ? 42.883 60.917 -8.040 1.00 31.83 205 ARG B C 1
ATOM 3374 O O . ARG B 1 208 ? 42.528 61.940 -8.626 1.00 39.99 205 ARG B O 1
ATOM 3382 N N . GLY B 1 209 ? 43.966 60.238 -8.396 1.00 36.46 206 GLY B N 1
ATOM 3383 C CA . GLY B 1 209 ? 44.860 60.744 -9.456 1.00 37.69 206 GLY B CA 1
ATOM 3384 C C . GLY B 1 209 ? 45.425 62.136 -9.152 1.00 38.27 206 GLY B C 1
ATOM 3385 O O . GLY B 1 209 ? 45.067 63.119 -9.803 1.00 43.00 206 GLY B O 1
ATOM 3386 N N . MET B 1 210 ? 46.290 62.210 -8.139 1.00 33.08 207 MET B N 1
ATOM 3387 C CA . MET B 1 210 ? 46.829 63.468 -7.649 1.00 29.01 207 MET B CA 1
ATOM 3388 C C . MET B 1 210 ? 48.182 63.096 -7.197 1.00 27.62 207 MET B C 1
ATOM 3389 O O . MET B 1 210 ? 48.529 61.943 -7.183 1.00 27.53 207 MET B O 1
ATOM 3394 N N . THR B 1 211 ? 48.983 64.074 -6.838 1.00 27.70 208 THR B N 1
ATOM 3395 C CA . THR B 1 211 ? 50.240 63.759 -6.196 1.00 29.40 208 THR B CA 1
ATOM 3396 C C . THR B 1 211 ? 50.051 63.690 -4.685 1.00 30.47 208 THR B C 1
ATOM 3397 O O . THR B 1 211 ? 49.143 64.309 -4.149 1.00 34.73 208 THR B O 1
ATOM 3401 N N . PRO B 1 212 ? 50.901 62.945 -4.000 1.00 31.33 209 PRO B N 1
ATOM 3402 C CA . PRO B 1 212 ? 50.852 62.922 -2.558 1.00 31.73 209 PRO B CA 1
ATOM 3403 C C . PRO B 1 212 ? 50.843 64.330 -1.978 1.00 34.52 209 PRO B C 1
ATOM 3404 O O . PRO B 1 212 ? 50.056 64.646 -1.078 1.00 31.57 209 PRO B O 1
ATOM 3408 N N . GLU B 1 213 ? 51.724 65.160 -2.528 1.00 35.69 210 GLU B N 1
ATOM 3409 C CA . GLU B 1 213 ? 51.918 66.564 -2.129 1.00 38.90 210 GLU B CA 1
ATOM 3410 C C . GLU B 1 213 ? 50.627 67.377 -2.183 1.00 34.16 210 GLU B C 1
ATOM 3411 O O . GLU B 1 213 ? 50.305 68.065 -1.208 1.00 32.70 210 GLU B O 1
ATOM 3417 N N . ALA B 1 214 ? 49.880 67.277 -3.275 1.00 29.00 211 ALA B N 1
ATOM 3418 C CA . ALA B 1 214 ? 48.570 67.929 -3.407 1.00 27.31 211 ALA B CA 1
ATOM 3419 C C . ALA B 1 214 ? 47.473 67.442 -2.432 1.00 27.69 211 ALA B C 1
ATOM 3420 O O . ALA B 1 214 ? 46.690 68.243 -1.938 1.00 27.37 211 ALA B O 1
ATOM 3422 N N . VAL B 1 215 ? 47.414 66.141 -2.179 1.00 25.96 212 VAL B N 1
ATOM 3423 C CA . VAL B 1 215 ? 46.500 65.608 -1.211 1.00 22.44 212 VAL B CA 1
ATOM 3424 C C . VAL B 1 215 ? 46.878 66.230 0.134 1.00 22.44 212 VAL B C 1
ATOM 3425 O O . VAL B 1 215 ? 46.015 66.637 0.872 1.00 18.37 212 VAL B O 1
ATOM 3429 N N . ARG B 1 216 ? 48.172 66.261 0.482 1.00 20.58 213 ARG B N 1
ATOM 3430 C CA . ARG B 1 216 ? 48.583 66.801 1.780 1.00 22.30 213 ARG B CA 1
ATOM 3431 C C . ARG B 1 216 ? 48.118 68.232 1.948 1.00 18.32 213 ARG B C 1
ATOM 3432 O O . ARG B 1 216 ? 47.589 68.634 3.020 1.00 19.78 213 ARG B O 1
ATOM 3440 N N . ALA B 1 217 ? 48.313 68.982 0.884 1.00 19.36 214 ALA B N 1
ATOM 3441 C CA . ALA B 1 217 ? 48.063 70.418 0.875 1.00 19.78 214 ALA B CA 1
ATOM 3442 C C . ALA B 1 217 ? 46.574 70.666 1.020 1.00 18.08 214 ALA B C 1
ATOM 3443 O O . ALA B 1 217 ? 46.149 71.676 1.604 1.00 18.79 214 ALA B O 1
ATOM 3445 N N . GLU B 1 218 ? 45.773 69.720 0.524 1.00 18.57 215 GLU B N 1
ATOM 3446 C CA . GLU B 1 218 ? 44.322 69.856 0.624 1.00 17.87 215 GLU B CA 1
ATOM 3447 C C . GLU B 1 218 ? 43.934 69.710 2.098 1.00 16.39 215 GLU B C 1
ATOM 3448 O O . GLU B 1 218 ? 43.096 70.486 2.590 1.00 17.41 215 GLU B O 1
ATOM 3454 N N . TYR B 1 219 ? 44.559 68.767 2.795 1.00 16.33 216 TYR B N 1
ATOM 3455 C CA . TYR B 1 219 ? 44.286 68.545 4.261 1.00 15.86 216 TYR B CA 1
ATOM 3456 C C . TYR B 1 219 ? 44.613 69.825 5.018 1.00 13.44 216 TYR B C 1
ATOM 3457 O O . TYR B 1 219 ? 43.798 70.266 5.805 1.00 13.87 216 TYR B O 1
ATOM 3466 N N . VAL B 1 220 ? 45.759 70.450 4.701 1.00 12.95 217 VAL B N 1
ATOM 3467 C CA . VAL B 1 220 ? 46.137 71.659 5.405 1.00 13.17 217 VAL B CA 1
ATOM 3468 C C . VAL B 1 220 ? 45.145 72.781 5.035 1.00 12.84 217 VAL B C 1
ATOM 3469 O O . VAL B 1 220 ? 44.710 73.523 5.912 1.00 12.12 217 VAL B O 1
ATOM 3473 N N . SER B 1 221 ? 44.756 72.880 3.767 1.00 15.67 218 SER B N 1
ATOM 3474 C CA . SER B 1 221 ? 43.794 73.916 3.357 1.00 15.87 218 SER B CA 1
ATOM 3475 C C . SER B 1 221 ? 42.442 73.787 4.049 1.00 15.02 218 SER B C 1
ATOM 3476 O O . SER B 1 221 ? 41.757 74.819 4.317 1.00 15.41 218 SER B O 1
ATOM 3479 N N . LEU B 1 222 ? 42.052 72.563 4.372 1.00 15.07 219 LEU B N 1
ATOM 3480 C CA . LEU B 1 222 ? 40.829 72.302 5.121 1.00 15.50 219 LEU B CA 1
ATOM 3481 C C . LEU B 1 222 ? 40.909 72.660 6.634 1.00 15.64 219 LEU B C 1
ATOM 3482 O O . LEU B 1 222 ? 39.920 72.617 7.326 1.00 14.78 219 LEU B O 1
ATOM 3487 N N . THR B 1 223 ? 42.100 72.936 7.146 1.00 11.97 220 THR B N 1
ATOM 3488 C CA . THR B 1 223 ? 42.317 73.013 8.556 1.00 12.31 220 THR B CA 1
ATOM 3489 C C . THR B 1 223 ? 42.373 74.522 8.928 1.00 12.29 220 THR B C 1
ATOM 3490 O O . THR B 1 223 ? 43.294 75.181 8.545 1.00 12.46 220 THR B O 1
ATOM 3494 N N . PRO B 1 224 ? 41.441 75.032 9.710 1.00 10.66 221 PRO B N 1
ATOM 3495 C CA . PRO B 1 224 ? 41.476 76.488 10.026 1.00 11.06 221 PRO B CA 1
ATOM 3496 C C . PRO B 1 224 ? 42.764 76.931 10.695 1.00 12.25 221 PRO B C 1
ATOM 3497 O O . PRO B 1 224 ? 43.309 77.993 10.354 1.00 13.43 221 PRO B O 1
ATOM 3501 N N . LEU B 1 225 ? 43.326 76.098 11.572 1.00 11.89 222 LEU B N 1
ATOM 3502 C CA . LEU B 1 225 ? 44.592 76.442 12.177 1.00 13.50 222 LEU B CA 1
ATOM 3503 C C . LEU B 1 225 ? 45.825 76.402 11.264 1.00 13.11 222 LEU B C 1
ATOM 3504 O O . LEU B 1 225 ? 46.918 76.825 11.641 1.00 13.68 222 LEU B O 1
ATOM 3509 N N . GLY B 1 226 ? 45.695 75.883 10.059 1.00 12.68 223 GLY B N 1
ATOM 3510 C CA . GLY B 1 226 ? 46.676 76.175 8.989 1.00 14.15 223 GLY B CA 1
ATOM 3511 C C . GLY B 1 226 ? 47.844 75.251 8.966 1.00 13.81 223 GLY B C 1
ATOM 3512 O O . GLY B 1 226 ? 48.894 75.593 8.330 1.00 12.32 223 GLY B O 1
ATOM 3513 N N . ARG B 1 227 ? 47.782 74.118 9.669 1.00 12.74 224 ARG B N 1
ATOM 3514 C CA . ARG B 1 227 ? 48.910 73.169 9.643 1.00 13.15 224 ARG B CA 1
ATOM 3515 C C . ARG B 1 227 ? 48.430 71.757 9.862 1.00 13.51 224 ARG B C 1
ATOM 3516 O O . ARG B 1 227 ? 47.348 71.524 10.414 1.00 12.62 224 ARG B O 1
ATOM 3524 N N . ILE B 1 228 ? 49.255 70.820 9.412 1.00 11.90 225 ILE B N 1
ATOM 3525 C CA . ILE B 1 228 ? 49.050 69.432 9.693 1.00 13.59 225 ILE B CA 1
ATOM 3526 C C . ILE B 1 228 ? 49.200 69.175 11.213 1.00 13.03 225 ILE B C 1
ATOM 3527 O O . ILE B 1 228 ? 49.921 69.920 11.951 1.00 13.18 225 ILE B O 1
ATOM 3532 N N . GLU B 1 229 ? 48.450 68.198 11.727 1.00 12.15 226 GLU B N 1
ATOM 3533 C CA . GLU B 1 229 ? 48.373 67.955 13.172 1.00 12.22 226 GLU B CA 1
ATOM 3534 C C . GLU B 1 229 ? 49.566 67.002 13.556 1.00 10.86 226 GLU B C 1
ATOM 3535 O O . GLU B 1 229 ? 49.985 66.228 12.763 1.00 12.43 226 GLU B O 1
ATOM 3541 N N . GLU B 1 230 ? 50.043 67.139 14.741 1.00 11.79 227 GLU B N 1
ATOM 3542 C CA . GLU B 1 230 ? 51.055 66.279 15.358 1.00 12.36 227 GLU B CA 1
ATOM 3543 C C . GLU B 1 230 ? 50.447 65.346 16.393 1.00 11.59 227 GLU B C 1
ATOM 3544 O O . GLU B 1 230 ? 49.472 65.675 17.032 1.00 10.80 227 GLU B O 1
ATOM 3550 N N . PRO B 1 231 ? 51.099 64.180 16.624 1.00 11.84 228 PRO B N 1
ATOM 3551 C CA . PRO B 1 231 ? 50.582 63.270 17.642 1.00 10.58 228 PRO B CA 1
ATOM 3552 C C . PRO B 1 231 ? 50.432 63.937 19.037 1.00 9.97 228 PRO B C 1
ATOM 3553 O O . PRO B 1 231 ? 49.468 63.671 19.756 1.00 9.13 228 PRO B O 1
ATOM 3557 N N . GLU B 1 232 ? 51.387 64.808 19.416 1.00 9.65 229 GLU B N 1
ATOM 3558 C CA . GLU B 1 232 ? 51.334 65.521 20.640 1.00 9.52 229 GLU B CA 1
ATOM 3559 C C . GLU B 1 232 ? 50.114 66.407 20.824 1.00 9.90 229 GLU B C 1
ATOM 3560 O O . GLU B 1 232 ? 49.723 66.680 21.951 1.00 10.75 229 GLU B O 1
ATOM 3566 N N . ASP B 1 233 ? 49.583 66.912 19.691 1.00 9.99 230 ASP B N 1
ATOM 3567 C CA . ASP B 1 233 ? 48.374 67.779 19.744 1.00 10.35 230 ASP B CA 1
ATOM 3568 C C . ASP B 1 233 ? 47.221 66.965 20.386 1.00 10.67 230 ASP B C 1
ATOM 3569 O O . ASP B 1 233 ? 46.366 67.496 21.109 1.00 11.19 230 ASP B O 1
ATOM 3574 N N . VAL B 1 234 ? 47.174 65.698 20.053 1.00 9.69 231 VAL B N 1
ATOM 3575 C CA . VAL B 1 234 ? 46.152 64.792 20.594 1.00 9.79 231 VAL B CA 1
ATOM 3576 C C . VAL B 1 234 ? 46.520 64.372 22.013 1.00 8.96 231 VAL B C 1
ATOM 3577 O O . VAL B 1 234 ? 45.718 64.370 22.896 1.00 8.57 231 VAL B O 1
ATOM 3581 N N . ALA B 1 235 ? 47.771 63.975 22.228 1.00 9.39 232 ALA B N 1
ATOM 3582 C CA . ALA B 1 235 ? 48.200 63.412 23.492 1.00 8.84 232 ALA B CA 1
ATOM 3583 C C . ALA B 1 235 ? 47.940 64.352 24.644 1.00 8.66 232 ALA B C 1
ATOM 3584 O O . ALA B 1 235 ? 47.567 63.894 25.734 1.00 8.19 232 ALA B O 1
ATOM 3586 N N . ASP B 1 236 ? 48.122 65.657 24.471 1.00 9.35 233 ASP B N 1
ATOM 3587 C CA . ASP B 1 236 ? 48.019 66.560 25.589 1.00 9.92 233 ASP B CA 1
ATOM 3588 C C . ASP B 1 236 ? 46.519 66.678 25.989 1.00 10.01 233 ASP B C 1
ATOM 3589 O O . ASP B 1 236 ? 46.175 66.872 27.152 1.00 10.55 233 ASP B O 1
ATOM 3594 N N . VAL B 1 237 ? 45.620 66.510 24.989 1.00 9.23 234 VAL B N 1
ATOM 3595 C CA . VAL B 1 237 ? 44.161 66.456 25.279 1.00 8.97 234 VAL B CA 1
ATOM 3596 C C . VAL B 1 237 ? 43.762 65.185 26.001 1.00 9.29 234 VAL B C 1
ATOM 3597 O O . VAL B 1 237 ? 42.937 65.203 26.915 1.00 8.69 234 VAL B O 1
ATOM 3601 N N . VAL B 1 238 ? 44.421 64.069 25.699 1.00 9.21 235 VAL B N 1
ATOM 3602 C CA . VAL B 1 238 ? 44.136 62.809 26.413 1.00 9.00 235 VAL B CA 1
ATOM 3603 C C . VAL B 1 238 ? 44.561 62.889 27.899 1.00 9.17 235 VAL B C 1
ATOM 3604 O O . VAL B 1 238 ? 43.866 62.472 28.773 1.00 8.13 235 VAL B O 1
ATOM 3608 N N . VAL B 1 239 ? 45.669 63.589 28.164 1.00 9.18 236 VAL B N 1
ATOM 3609 C CA . VAL B 1 239 ? 46.054 63.865 29.496 1.00 8.91 236 VAL B CA 1
ATOM 3610 C C . VAL B 1 239 ? 44.967 64.638 30.264 1.00 9.29 236 VAL B C 1
ATOM 3611 O O . VAL B 1 239 ? 44.558 64.221 31.363 1.00 9.56 236 VAL B O 1
ATOM 3615 N N . PHE B 1 240 ? 44.463 65.722 29.652 1.00 8.55 237 PHE B N 1
ATOM 3616 C CA . PHE B 1 240 ? 43.343 66.412 30.213 1.00 9.04 237 PHE B CA 1
ATOM 3617 C C . PHE B 1 240 ? 42.169 65.451 30.564 1.00 9.13 237 PHE B C 1
ATOM 3618 O O . PHE B 1 240 ? 41.641 65.441 31.696 1.00 8.68 237 PHE B O 1
ATOM 3626 N N . LEU B 1 241 ? 41.741 64.658 29.592 1.00 8.98 238 LEU B N 1
ATOM 3627 C CA . LEU B 1 241 ? 40.554 63.805 29.795 1.00 8.99 238 LEU B CA 1
ATOM 3628 C C . LEU B 1 241 ? 40.771 62.706 30.825 1.00 9.18 238 LEU B C 1
ATOM 3629 O O . LEU B 1 241 ? 39.850 62.228 31.491 1.00 9.19 238 LEU B O 1
ATOM 3634 N N . ALA B 1 242 ? 42.032 62.299 30.968 1.00 8.47 239 ALA B N 1
ATOM 3635 C CA . ALA B 1 242 ? 42.428 61.369 31.989 1.00 8.81 239 ALA B CA 1
ATOM 3636 C C . ALA B 1 242 ? 42.453 61.952 33.405 1.00 9.32 239 ALA B C 1
ATOM 3637 O O . ALA B 1 242 ? 42.310 61.208 34.401 1.00 9.24 239 ALA B O 1
ATOM 3639 N N . SER B 1 243 ? 42.593 63.258 33.516 1.00 9.26 240 SER B N 1
ATOM 3640 C CA . SER B 1 243 ? 42.887 63.949 34.764 1.00 9.88 240 SER B CA 1
ATOM 3641 C C . SER B 1 243 ? 41.641 64.362 35.442 1.00 10.79 240 SER B C 1
ATOM 3642 O O . SER B 1 243 ? 40.506 64.323 34.879 1.00 10.56 240 SER B O 1
ATOM 3645 N N . ASP B 1 244 ? 41.797 64.829 36.661 1.00 11.61 241 ASP B N 1
ATOM 3646 C CA . ASP B 1 244 ? 40.646 65.180 37.422 1.00 12.71 241 ASP B CA 1
ATOM 3647 C C . ASP B 1 244 ? 40.088 66.536 37.005 1.00 11.69 241 ASP B C 1
ATOM 3648 O O . ASP B 1 244 ? 39.010 66.922 37.456 1.00 10.30 241 ASP B O 1
ATOM 3653 N N . ALA B 1 245 ? 40.764 67.226 36.111 1.00 10.38 242 ALA B N 1
ATOM 3654 C CA . ALA B 1 245 ? 40.194 68.462 35.553 1.00 10.71 242 ALA B CA 1
ATOM 3655 C C . ALA B 1 245 ? 38.976 68.132 34.716 1.00 9.87 242 ALA B C 1
ATOM 3656 O O . ALA B 1 245 ? 38.099 69.000 34.539 1.00 10.89 242 ALA B O 1
ATOM 3658 N N . ALA B 1 246 ? 38.912 66.920 34.242 1.00 8.94 243 ALA B N 1
ATOM 3659 C CA . ALA B 1 246 ? 37.793 66.451 33.473 1.00 8.64 243 ALA B CA 1
ATOM 3660 C C . ALA B 1 246 ? 36.836 65.581 34.275 1.00 8.76 243 ALA B C 1
ATOM 3661 O O . ALA B 1 246 ? 36.055 64.812 33.678 1.00 9.12 243 ALA B O 1
ATOM 3663 N N . ARG B 1 247 ? 36.828 65.743 35.604 1.00 8.94 244 ARG B N 1
ATOM 3664 C CA . ARG B 1 247 ? 36.039 64.936 36.480 1.00 8.64 244 ARG B CA 1
ATOM 3665 C C . ARG B 1 247 ? 34.541 65.007 36.230 1.00 8.94 244 ARG B C 1
ATOM 3666 O O . ARG B 1 247 ? 33.833 64.075 36.627 1.00 9.19 244 ARG B O 1
ATOM 3674 N N . PHE B 1 248 ? 34.037 66.072 35.570 1.00 8.97 245 PHE B N 1
ATOM 3675 C CA . PHE B 1 248 ? 32.596 66.176 35.356 1.00 8.81 245 PHE B CA 1
ATOM 3676 C C . PHE B 1 248 ? 32.263 66.032 33.874 1.00 8.42 245 PHE B C 1
ATOM 3677 O O . PHE B 1 248 ? 31.248 66.549 33.404 1.00 8.88 245 PHE B O 1
ATOM 3685 N N . MET B 1 249 ? 33.116 65.303 33.158 1.00 8.69 246 MET B N 1
ATOM 3686 C CA . MET B 1 249 ? 32.951 65.041 31.733 1.00 9.01 246 MET B CA 1
ATOM 3687 C C . MET B 1 249 ? 32.966 63.566 31.409 1.00 8.85 246 MET B C 1
ATOM 3688 O O . MET B 1 249 ? 33.948 62.854 31.672 1.00 8.01 246 MET B O 1
ATOM 3693 N N . THR B 1 250 ? 31.897 63.088 30.804 1.00 8.01 247 THR B N 1
ATOM 3694 C CA . THR B 1 250 ? 31.875 61.717 30.370 1.00 6.81 247 THR B CA 1
ATOM 3695 C C . THR B 1 250 ? 30.996 61.486 29.139 1.00 6.88 247 THR B C 1
ATOM 3696 O O . THR B 1 250 ? 30.004 62.197 28.919 1.00 6.25 247 THR B O 1
ATOM 3700 N N . GLY B 1 251 ? 31.398 60.513 28.295 1.00 6.67 248 GLY B N 1
ATOM 3701 C CA . GLY B 1 251 ? 30.703 60.223 27.068 1.00 7.05 248 GLY B CA 1
ATOM 3702 C C . GLY B 1 251 ? 30.934 61.129 25.863 1.00 7.27 248 GLY B C 1
ATOM 3703 O O . GLY B 1 251 ? 30.168 61.058 24.880 1.00 8.25 248 GLY B O 1
ATOM 3704 N N . GLN B 1 252 ? 31.916 62.009 25.968 1.00 6.97 249 GLN B N 1
ATOM 3705 C CA . GLN B 1 252 ? 32.222 62.987 24.936 1.00 7.77 249 GLN B CA 1
ATOM 3706 C C . GLN B 1 252 ? 33.109 62.424 23.828 1.00 7.53 249 GLN B C 1
ATOM 3707 O O . GLN B 1 252 ? 33.803 61.431 24.017 1.00 8.52 249 GLN B O 1
ATOM 3713 N N . GLY B 1 253 ? 32.975 63.039 22.640 1.00 7.25 250 GLY B N 1
ATOM 3714 C CA . GLY B 1 253 ? 33.888 62.901 21.499 1.00 6.87 250 GLY B CA 1
ATOM 3715 C C . GLY B 1 253 ? 34.579 64.220 21.300 1.00 7.33 250 GLY B C 1
ATOM 3716 O O . GLY B 1 253 ? 34.055 65.107 20.654 1.00 7.75 250 GLY B O 1
ATOM 3717 N N . ILE B 1 254 ? 35.697 64.414 21.993 1.00 7.31 251 ILE B N 1
ATOM 3718 C CA . ILE B 1 254 ? 36.309 65.702 21.960 1.00 7.94 251 ILE B CA 1
ATOM 3719 C C . ILE B 1 254 ? 37.078 65.829 20.669 1.00 7.96 251 ILE B C 1
ATOM 3720 O O . ILE B 1 254 ? 38.002 65.030 20.451 1.00 7.86 251 ILE B O 1
ATOM 3725 N N . ASN B 1 255 ? 36.766 66.841 19.823 1.00 7.21 252 ASN B N 1
ATOM 3726 C CA . ASN B 1 255 ? 37.458 67.049 18.547 1.00 7.81 252 ASN B CA 1
ATOM 3727 C C . ASN B 1 255 ? 38.818 67.681 18.820 1.00 8.71 252 ASN B C 1
ATOM 3728 O O . ASN B 1 255 ? 38.892 68.650 19.542 1.00 8.35 252 ASN B O 1
ATOM 3733 N N . VAL B 1 256 ? 39.872 67.156 18.215 1.00 9.35 253 VAL B N 1
ATOM 3734 C CA . VAL B 1 256 ? 41.201 67.795 18.278 1.00 9.65 253 VAL B CA 1
ATOM 3735 C C . VAL B 1 256 ? 41.679 67.812 16.840 1.00 9.57 253 VAL B C 1
ATOM 3736 O O . VAL B 1 256 ? 42.449 66.949 16.374 1.00 10.65 253 VAL B O 1
ATOM 3740 N N . THR B 1 257 ? 41.166 68.766 16.077 1.00 9.29 254 THR B N 1
ATOM 3741 C CA . THR B 1 257 ? 41.272 68.749 14.629 1.00 9.96 254 THR B CA 1
ATOM 3742 C C . THR B 1 257 ? 41.733 70.107 14.058 1.00 9.71 254 THR B C 1
ATOM 3743 O O . THR B 1 257 ? 41.838 70.265 12.845 1.00 10.74 254 THR B O 1
ATOM 3747 N N . GLY B 1 258 ? 42.035 71.068 14.886 1.00 10.01 255 GLY B N 1
ATOM 3748 C CA . GLY B 1 258 ? 42.457 72.362 14.376 1.00 9.97 255 GLY B CA 1
ATOM 3749 C C . GLY B 1 258 ? 41.336 73.165 13.789 1.00 9.78 255 GLY B C 1
ATOM 3750 O O . GLY B 1 258 ? 41.564 74.004 12.938 1.00 9.47 255 GLY B O 1
ATOM 3751 N N . GLY B 1 259 ? 40.094 72.871 14.216 1.00 9.13 256 GLY B N 1
ATOM 3752 C CA . GLY B 1 259 ? 38.969 73.680 13.679 1.00 9.78 256 GLY B CA 1
ATOM 3753 C C . GLY B 1 259 ? 38.256 73.025 12.486 1.00 10.23 256 GLY B C 1
ATOM 3754 O O . GLY B 1 259 ? 37.226 73.541 12.004 1.00 8.36 256 GLY B O 1
ATOM 3755 N N . VAL B 1 260 ? 38.658 71.825 12.067 1.00 8.59 257 VAL B N 1
ATOM 3756 C CA . VAL B 1 260 ? 37.992 71.139 10.974 1.00 9.92 257 VAL B CA 1
ATOM 3757 C C . VAL B 1 260 ? 36.560 70.824 11.303 1.00 10.14 257 VAL B C 1
ATOM 3758 O O . VAL B 1 260 ? 35.686 70.996 10.448 1.00 10.97 257 VAL B O 1
ATOM 3762 N N . ARG B 1 261 ? 36.344 70.297 12.492 1.00 10.56 258 ARG B N 1
ATOM 3763 C CA . ARG B 1 261 ? 35.056 69.803 12.929 1.00 10.21 258 ARG B CA 1
ATOM 3764 C C . ARG B 1 261 ? 34.756 70.468 14.271 1.00 10.29 258 ARG B C 1
ATOM 3765 O O . ARG B 1 261 ? 35.616 70.461 15.136 1.00 8.54 258 ARG B O 1
ATOM 3773 N N . MET B 1 262 ? 33.575 71.104 14.406 1.00 9.58 259 MET B N 1
ATOM 3774 C CA . MET B 1 262 ? 33.136 71.811 15.617 1.00 10.35 259 MET B CA 1
ATOM 3775 C C . MET B 1 262 ? 31.875 71.179 16.199 1.00 11.54 259 MET B C 1
ATOM 3776 O O . MET B 1 262 ? 30.869 71.125 15.493 1.00 13.83 259 MET B O 1
ATOM 3781 N N . ASP B 1 263 ? 31.934 70.660 17.423 1.00 10.62 260 ASP B N 1
ATOM 3782 C CA . ASP B 1 263 ? 30.748 70.143 18.159 1.00 9.92 260 ASP B CA 1
ATOM 3783 C C . ASP B 1 263 ? 30.594 70.622 19.639 1.00 10.45 260 ASP B C 1
ATOM 3784 O O . ASP B 1 263 ? 31.763 71.140 20.024 1.00 11.75 260 ASP B O 1
ATOM 3789 N N . ILE C 1 7 ? -1.301 61.600 2.372 1.00 30.31 4 ILE D N 1
ATOM 3790 C CA . ILE C 1 7 ? -0.646 61.976 3.671 1.00 26.87 4 ILE D CA 1
ATOM 3791 C C . ILE C 1 7 ? 0.301 63.148 3.456 1.00 20.18 4 ILE D C 1
ATOM 3792 O O . ILE C 1 7 ? 0.645 63.792 4.430 1.00 18.23 4 ILE D O 1
ATOM 3797 N N . PHE C 1 8 ? 0.754 63.434 2.230 1.00 18.72 5 PHE D N 1
ATOM 3798 C CA . PHE C 1 8 ? 1.537 64.654 1.960 1.00 21.33 5 PHE D CA 1
ATOM 3799 C C . PHE C 1 8 ? 0.729 65.866 1.476 1.00 22.50 5 PHE D C 1
ATOM 3800 O O . PHE C 1 8 ? 1.289 66.876 1.163 1.00 25.65 5 PHE D O 1
ATOM 3808 N N . ASP C 1 9 ? -0.579 65.715 1.452 1.00 20.17 6 ASP D N 1
ATOM 3809 C CA . ASP C 1 9 ? -1.550 66.712 0.938 1.00 21.86 6 ASP D CA 1
ATOM 3810 C C . ASP C 1 9 ? -1.786 67.743 2.055 1.00 17.87 6 ASP D C 1
ATOM 3811 O O . ASP C 1 9 ? -1.697 67.448 3.270 1.00 17.28 6 ASP D O 1
ATOM 3816 N N . LEU C 1 10 ? -1.939 68.991 1.678 1.00 14.60 7 LEU D N 1
ATOM 3817 C CA . LEU C 1 10 ? -2.248 70.043 2.641 1.00 13.27 7 LEU D CA 1
ATOM 3818 C C . LEU C 1 10 ? -3.635 70.619 2.297 1.00 13.95 7 LEU D C 1
ATOM 3819 O O . LEU C 1 10 ? -3.937 71.768 2.591 1.00 14.20 7 LEU D O 1
ATOM 3824 N N . SER C 1 11 ? -4.458 69.799 1.673 1.00 17.03 8 SER D N 1
ATOM 3825 C CA . SER C 1 11 ? -5.793 70.253 1.215 1.00 18.96 8 SER D CA 1
ATOM 3826 C C . SER C 1 11 ? -6.590 70.783 2.420 1.00 18.43 8 SER D C 1
ATOM 3827 O O . SER C 1 11 ? -6.579 70.198 3.490 1.00 20.98 8 SER D O 1
ATOM 3830 N N . GLY C 1 12 ? -7.146 71.967 2.231 1.00 20.25 9 GLY D N 1
ATOM 3831 C CA . GLY C 1 12 ? -7.901 72.582 3.280 1.00 21.80 9 GLY D CA 1
ATOM 3832 C C . GLY C 1 12 ? -7.181 73.344 4.353 1.00 21.55 9 GLY D C 1
ATOM 3833 O O . GLY C 1 12 ? -7.863 74.124 5.054 1.00 22.03 9 GLY D O 1
ATOM 3834 N N . ARG C 1 13 ? -5.846 73.167 4.456 1.00 17.58 10 ARG D N 1
ATOM 3835 C CA . ARG C 1 13 ? -4.986 73.862 5.409 1.00 16.80 10 ARG D CA 1
ATOM 3836 C C . ARG C 1 13 ? -4.863 75.380 5.110 1.00 15.19 10 ARG D C 1
ATOM 3837 O O . ARG C 1 13 ? -4.964 75.834 3.968 1.00 14.36 10 ARG D O 1
ATOM 3845 N N . LYS C 1 14 ? -4.745 76.157 6.174 1.00 13.45 11 LYS D N 1
ATOM 3846 C CA . LYS C 1 14 ? -4.626 77.577 6.099 1.00 13.97 11 LYS D CA 1
ATOM 3847 C C . LYS C 1 14 ? -3.274 78.020 6.662 1.00 12.64 11 LYS D C 1
ATOM 3848 O O . LYS C 1 14 ? -3.039 77.843 7.869 1.00 14.06 11 LYS D O 1
ATOM 3854 N N . ALA C 1 15 ? -2.453 78.566 5.788 1.00 12.28 12 ALA D N 1
ATOM 3855 C CA . ALA C 1 15 ? -1.055 78.926 6.048 1.00 11.60 12 ALA D CA 1
ATOM 3856 C C . ALA C 1 15 ? -0.738 80.368 6.015 1.00 12.44 12 ALA D C 1
ATOM 3857 O O . ALA C 1 15 ? -1.285 81.106 5.233 1.00 12.39 12 ALA D O 1
ATOM 3859 N N . ILE C 1 16 ? 0.171 80.769 6.898 1.00 10.88 13 ILE D N 1
ATOM 3860 C CA . ILE C 1 16 ? 0.811 82.062 6.845 1.00 11.28 13 ILE D CA 1
ATOM 3861 C C . ILE C 1 16 ? 2.264 81.834 6.590 1.00 11.89 13 ILE D C 1
ATOM 3862 O O . ILE C 1 16 ? 2.896 81.055 7.345 1.00 10.78 13 ILE D O 1
ATOM 3867 N N . VAL C 1 17 ? 2.796 82.558 5.616 1.00 11.03 14 VAL D N 1
ATOM 3868 C CA . VAL C 1 17 ? 4.239 82.595 5.341 1.00 10.14 14 VAL D CA 1
ATOM 3869 C C . VAL C 1 17 ? 4.753 83.984 5.567 1.00 11.65 14 VAL D C 1
ATOM 3870 O O . VAL C 1 17 ? 4.394 84.932 4.830 1.00 11.77 14 VAL D O 1
ATOM 3874 N N . THR C 1 18 ? 5.650 84.150 6.544 1.00 11.04 15 THR D N 1
ATOM 3875 C CA . THR C 1 18 ? 6.306 85.464 6.673 1.00 11.81 15 THR D CA 1
ATOM 3876 C C . THR C 1 18 ? 7.491 85.500 5.744 1.00 11.31 15 THR D C 1
ATOM 3877 O O . THR C 1 18 ? 8.165 84.505 5.549 1.00 12.22 15 THR D O 1
ATOM 3881 N N . GLY C 1 19 ? 7.773 86.659 5.144 1.00 11.94 16 GLY D N 1
ATOM 3882 C CA . GLY C 1 19 ? 8.810 86.798 4.154 1.00 11.88 16 GLY D CA 1
ATOM 3883 C C . GLY C 1 19 ? 8.572 85.995 2.897 1.00 13.04 16 GLY D C 1
ATOM 3884 O O . GLY C 1 19 ? 9.525 85.449 2.302 1.00 16.11 16 GLY D O 1
ATOM 3885 N N . GLY C 1 20 ? 7.309 85.800 2.550 1.00 12.26 17 GLY D N 1
ATOM 3886 C CA . GLY C 1 20 ? 6.941 85.060 1.375 1.00 13.88 17 GLY D CA 1
ATOM 3887 C C . GLY C 1 20 ? 7.041 85.762 0.035 1.00 14.98 17 GLY D C 1
ATOM 3888 O O . GLY C 1 20 ? 6.623 85.179 -0.969 1.00 14.81 17 GLY D O 1
ATOM 3889 N N . SER C 1 21 ? 7.471 87.016 0.020 1.00 15.22 18 SER D N 1
ATOM 3890 C CA . SER C 1 21 ? 7.459 87.801 -1.228 1.00 17.35 18 SER D CA 1
ATOM 3891 C C . SER C 1 21 ? 8.489 87.375 -2.248 1.00 17.36 18 SER D C 1
ATOM 3892 O O . SER C 1 21 ? 8.287 87.605 -3.437 1.00 18.98 18 SER D O 1
ATOM 3895 N N . LYS C 1 22 ? 9.620 86.822 -1.808 1.00 16.99 19 LYS D N 1
ATOM 3896 C CA . LYS C 1 22 ? 10.711 86.546 -2.697 1.00 18.35 19 LYS D CA 1
ATOM 3897 C C . LYS C 1 22 ? 11.435 85.248 -2.294 1.00 16.47 19 LYS D C 1
ATOM 3898 O O . LYS C 1 22 ? 11.258 84.730 -1.202 1.00 15.35 19 LYS D O 1
ATOM 3904 N N . GLY C 1 23 ? 12.268 84.771 -3.188 1.00 16.34 20 GLY D N 1
ATOM 3905 C CA . GLY C 1 23 ? 13.214 83.740 -2.865 1.00 15.03 20 GLY D CA 1
ATOM 3906 C C . GLY C 1 23 ? 12.639 82.430 -2.330 1.00 13.79 20 GLY D C 1
ATOM 3907 O O . GLY C 1 23 ? 11.632 81.915 -2.819 1.00 14.15 20 GLY D O 1
ATOM 3908 N N . ILE C 1 24 ? 13.242 81.981 -1.222 1.00 11.95 21 ILE D N 1
ATOM 3909 C CA . ILE C 1 24 ? 12.808 80.734 -0.558 1.00 13.06 21 ILE D CA 1
ATOM 3910 C C . ILE C 1 24 ? 11.349 80.919 -0.096 1.00 11.42 21 ILE D C 1
ATOM 3911 O O . ILE C 1 24 ? 10.522 80.033 -0.238 1.00 11.55 21 ILE D O 1
ATOM 3916 N N . GLY C 1 25 ? 11.020 82.092 0.481 1.00 12.68 22 GLY D N 1
ATOM 3917 C CA . GLY C 1 25 ? 9.616 82.288 0.980 1.00 12.53 22 GLY D CA 1
ATOM 3918 C C . GLY C 1 25 ? 8.557 82.206 -0.084 1.00 13.79 22 GLY D C 1
ATOM 3919 O O . GLY C 1 25 ? 7.507 81.596 0.095 1.00 13.07 22 GLY D O 1
ATOM 3920 N N . ALA C 1 26 ? 8.844 82.807 -1.219 1.00 13.23 23 ALA D N 1
ATOM 3921 C CA . ALA C 1 26 ? 7.927 82.721 -2.346 1.00 12.98 23 ALA D CA 1
ATOM 3922 C C . ALA C 1 26 ? 7.806 81.298 -2.830 1.00 12.29 23 ALA D C 1
ATOM 3923 O O . ALA C 1 26 ? 6.687 80.841 -3.082 1.00 10.02 23 ALA D O 1
ATOM 3925 N N . ALA C 1 27 ? 8.930 80.580 -2.901 1.00 11.40 24 ALA D N 1
ATOM 3926 C CA . ALA C 1 27 ? 8.840 79.171 -3.306 1.00 11.16 24 ALA D CA 1
ATOM 3927 C C . ALA C 1 27 ? 8.014 78.331 -2.302 1.00 10.68 24 ALA D C 1
ATOM 3928 O O . ALA C 1 27 ? 7.251 77.434 -2.705 1.00 10.55 24 ALA D O 1
ATOM 3930 N N . ILE C 1 28 ? 8.189 78.597 -0.990 1.00 11.06 25 ILE D N 1
ATOM 3931 C CA . ILE C 1 28 ? 7.387 77.975 0.024 1.00 10.45 25 ILE D CA 1
ATOM 3932 C C . ILE C 1 28 ? 5.904 78.222 -0.165 1.00 10.46 25 ILE D C 1
ATOM 3933 O O . ILE C 1 28 ? 5.074 77.299 -0.205 1.00 10.46 25 ILE D O 1
ATOM 3938 N N . ALA C 1 29 ? 5.535 79.467 -0.393 1.00 11.48 26 ALA D N 1
ATOM 3939 C CA . ALA C 1 29 ? 4.125 79.750 -0.574 1.00 9.93 26 ALA D CA 1
ATOM 3940 C C . ALA C 1 29 ? 3.547 79.018 -1.770 1.00 10.34 26 ALA D C 1
ATOM 3941 O O . ALA C 1 29 ? 2.445 78.497 -1.724 1.00 12.09 26 ALA D O 1
ATOM 3943 N N . ARG C 1 30 ? 4.308 78.982 -2.871 1.00 12.11 27 ARG D N 1
ATOM 3944 C CA . ARG C 1 30 ? 3.850 78.324 -4.104 1.00 11.94 27 ARG D CA 1
ATOM 3945 C C . ARG C 1 30 ? 3.707 76.829 -3.924 1.00 12.20 27 ARG D C 1
ATOM 3946 O O . ARG C 1 30 ? 2.725 76.268 -4.404 1.00 11.82 27 ARG D O 1
ATOM 3954 N N . ALA C 1 31 ? 4.630 76.228 -3.183 1.00 12.03 28 ALA D N 1
ATOM 3955 C CA . ALA C 1 31 ? 4.579 74.780 -2.887 1.00 11.05 28 ALA D CA 1
ATOM 3956 C C . ALA C 1 31 ? 3.478 74.405 -1.938 1.00 10.98 28 ALA D C 1
ATOM 3957 O O . ALA C 1 31 ? 2.810 73.373 -2.152 1.00 12.73 28 ALA D O 1
ATOM 3959 N N . LEU C 1 32 ? 3.250 75.246 -0.938 1.00 10.35 29 LEU D N 1
ATOM 3960 C CA . LEU C 1 32 ? 2.181 74.973 -0.023 1.00 10.82 29 LEU D CA 1
ATOM 3961 C C . LEU C 1 32 ? 0.852 75.004 -0.783 1.00 10.72 29 LEU D C 1
ATOM 3962 O O . LEU C 1 32 ? 0.008 74.155 -0.632 1.00 10.74 29 LEU D O 1
ATOM 3967 N N . ASP C 1 33 ? 0.699 76.010 -1.592 1.00 11.93 30 ASP D N 1
ATOM 3968 C CA . ASP C 1 33 ? -0.516 76.138 -2.431 1.00 12.60 30 ASP D CA 1
ATOM 3969 C C . ASP C 1 33 ? -0.735 74.945 -3.377 1.00 11.81 30 ASP D C 1
ATOM 3970 O O . ASP C 1 33 ? -1.833 74.363 -3.416 1.00 12.38 30 ASP D O 1
ATOM 3975 N N . LYS C 1 34 ? 0.310 74.527 -4.018 1.00 13.61 31 LYS D N 1
ATOM 3976 C CA . LYS C 1 34 ? 0.298 73.369 -4.918 1.00 14.56 31 LYS D CA 1
ATOM 3977 C C . LYS C 1 34 ? -0.136 72.123 -4.217 1.00 15.22 31 LYS D C 1
ATOM 3978 O O . LYS C 1 34 ? -0.889 71.338 -4.757 1.00 13.40 31 LYS D O 1
ATOM 3984 N N . ALA C 1 35 ? 0.278 71.988 -2.960 1.00 12.48 32 ALA D N 1
ATOM 3985 C CA . ALA C 1 35 ? -0.073 70.867 -2.128 1.00 12.45 32 ALA D CA 1
ATOM 3986 C C . ALA C 1 35 ? -1.485 70.916 -1.535 1.00 13.20 32 ALA D C 1
ATOM 3987 O O . ALA C 1 35 ? -1.930 69.938 -0.894 1.00 14.31 32 ALA D O 1
ATOM 3989 N N . GLY C 1 36 ? -2.190 72.053 -1.703 1.00 14.01 33 GLY D N 1
ATOM 3990 C CA . GLY C 1 36 ? -3.582 72.173 -1.327 1.00 13.27 33 GLY D CA 1
ATOM 3991 C C . GLY C 1 36 ? -3.945 73.256 -0.405 1.00 12.62 33 GLY D C 1
ATOM 3992 O O . GLY C 1 36 ? -5.137 73.479 -0.150 1.00 13.52 33 GLY D O 1
ATOM 3993 N N . ALA C 1 37 ? -2.962 73.912 0.163 1.00 11.78 34 ALA D N 1
ATOM 3994 C CA . ALA C 1 37 ? -3.211 74.925 1.132 1.00 12.45 34 ALA D CA 1
ATOM 3995 C C . ALA C 1 37 ? -3.677 76.221 0.489 1.00 12.02 34 ALA D C 1
ATOM 3996 O O . ALA C 1 37 ? -3.344 76.531 -0.679 1.00 12.43 34 ALA D O 1
ATOM 3998 N N . THR C 1 38 ? -4.347 77.019 1.335 1.00 13.62 35 THR D N 1
ATOM 3999 C CA . THR C 1 38 ? -4.617 78.420 1.058 1.00 13.28 35 THR D CA 1
ATOM 4000 C C . THR C 1 38 ? -3.637 79.261 1.885 1.00 13.75 35 THR D C 1
ATOM 4001 O O . THR C 1 38 ? -3.545 79.075 3.126 1.00 13.80 35 THR D O 1
ATOM 4005 N N . VAL C 1 39 ? -2.918 80.138 1.186 1.00 13.06 36 VAL D N 1
ATOM 4006 C CA . VAL C 1 39 ? -1.777 80.851 1.737 1.00 12.15 36 VAL D CA 1
ATOM 4007 C C . VAL C 1 39 ? -1.942 82.367 1.866 1.00 14.17 36 VAL D C 1
ATOM 4008 O O . VAL C 1 39 ? -2.323 83.094 0.890 1.00 13.86 36 VAL D O 1
ATOM 4012 N N . ALA C 1 40 ? -1.597 82.848 3.058 1.00 12.20 37 ALA D N 1
ATOM 4013 C CA . ALA C 1 40 ? -1.438 84.245 3.328 1.00 11.96 37 ALA D CA 1
ATOM 4014 C C . ALA C 1 40 ? 0.016 84.534 3.453 1.00 13.65 37 ALA D C 1
ATOM 4015 O O . ALA C 1 40 ? 0.698 83.825 4.189 1.00 14.83 37 ALA D O 1
ATOM 4017 N N . ILE C 1 41 ? 0.489 85.552 2.730 1.00 12.75 38 ILE D N 1
ATOM 4018 C CA . ILE C 1 41 ? 1.840 86.011 2.787 1.00 12.92 38 ILE D CA 1
ATOM 4019 C C . ILE C 1 41 ? 1.955 87.334 3.492 1.00 16.28 38 ILE D C 1
ATOM 4020 O O . ILE C 1 41 ? 1.299 88.332 3.126 1.00 15.38 38 ILE D O 1
ATOM 4025 N N . ALA C 1 42 ? 2.757 87.344 4.547 1.00 16.60 39 ALA D N 1
ATOM 4026 C CA . ALA C 1 42 ? 2.999 88.543 5.360 1.00 14.56 39 ALA D CA 1
ATOM 4027 C C . ALA C 1 42 ? 4.442 88.963 5.063 1.00 15.94 39 ALA D C 1
ATOM 4028 O O . ALA C 1 42 ? 5.372 88.191 5.241 1.00 14.19 39 ALA D O 1
ATOM 4030 N N . ASP C 1 43 ? 4.667 90.169 4.527 1.00 14.29 40 ASP D N 1
ATOM 4031 C CA . ASP C 1 43 ? 5.961 90.562 4.113 1.00 13.70 40 ASP D CA 1
ATOM 4032 C C . ASP C 1 43 ? 6.086 92.112 4.189 1.00 15.12 40 ASP D C 1
ATOM 4033 O O . ASP C 1 43 ? 5.075 92.874 4.215 1.00 16.91 40 ASP D O 1
ATOM 4038 N N . LEU C 1 44 ? 7.322 92.547 4.343 1.00 14.81 41 LEU D N 1
ATOM 4039 C CA . LEU C 1 44 ? 7.619 93.968 4.356 1.00 17.14 41 LEU D CA 1
ATOM 4040 C C . LEU C 1 44 ? 7.176 94.610 3.059 1.00 20.56 41 LEU D C 1
ATOM 4041 O O . LEU C 1 44 ? 6.689 95.747 3.062 1.00 22.08 41 LEU D O 1
ATOM 4046 N N . ASP C 1 45 ? 7.320 93.869 1.960 1.00 18.48 42 ASP D N 1
ATOM 4047 C CA . ASP C 1 45 ? 6.940 94.362 0.613 1.00 20.04 42 ASP D CA 1
ATOM 4048 C C . ASP C 1 45 ? 5.629 93.748 0.192 1.00 17.57 42 ASP D C 1
ATOM 4049 O O . ASP C 1 45 ? 5.585 92.632 -0.330 1.00 17.77 42 ASP D O 1
ATOM 4054 N N . VAL C 1 46 ? 4.501 94.425 0.449 1.00 16.19 43 VAL D N 1
ATOM 4055 C CA . VAL C 1 46 ? 3.232 93.766 0.295 1.00 18.10 43 VAL D CA 1
ATOM 4056 C C . VAL C 1 46 ? 2.828 93.664 -1.195 1.00 18.64 43 VAL D C 1
ATOM 4057 O O . VAL C 1 46 ? 2.035 92.843 -1.551 1.00 18.46 43 VAL D O 1
ATOM 4061 N N . MET C 1 47 ? 3.322 94.588 -2.006 1.00 20.85 44 MET D N 1
ATOM 4062 C CA . MET C 1 47 ? 3.144 94.524 -3.467 1.00 21.47 44 MET D CA 1
ATOM 4063 C C . MET C 1 47 ? 3.838 93.276 -4.013 1.00 18.94 44 MET D C 1
ATOM 4064 O O . MET C 1 47 ? 3.258 92.552 -4.811 1.00 16.82 44 MET D O 1
ATOM 4069 N N . ALA C 1 48 ? 5.072 93.026 -3.578 1.00 18.39 45 ALA D N 1
ATOM 4070 C CA . ALA C 1 48 ? 5.744 91.795 -3.989 1.00 18.84 45 ALA D CA 1
ATOM 4071 C C . ALA C 1 48 ? 4.993 90.554 -3.438 1.00 18.53 45 ALA D C 1
ATOM 4072 O O . ALA C 1 48 ? 4.797 89.546 -4.177 1.00 17.41 45 ALA D O 1
ATOM 4074 N N . ALA C 1 49 ? 4.448 90.633 -2.219 1.00 17.01 46 ALA D N 1
ATOM 4075 C CA . ALA C 1 49 ? 3.578 89.547 -1.707 1.00 17.64 46 ALA D CA 1
ATOM 4076 C C . ALA C 1 49 ? 2.386 89.318 -2.550 1.00 20.41 46 ALA D C 1
ATOM 4077 O O . ALA C 1 49 ? 1.953 88.190 -2.839 1.00 21.25 46 ALA D O 1
ATOM 4079 N N . GLN C 1 50 ? 1.783 90.416 -2.981 1.00 19.02 47 GLN D N 1
ATOM 4080 C CA . GLN C 1 50 ? 0.603 90.267 -3.757 1.00 20.37 47 GLN D CA 1
ATOM 4081 C C . GLN C 1 50 ? 0.956 89.672 -5.140 1.00 18.98 47 GLN D C 1
ATOM 4082 O O . GLN C 1 50 ? 0.138 88.983 -5.749 1.00 21.20 47 GLN D O 1
ATOM 4088 N N . ALA C 1 51 ? 2.155 89.912 -5.610 1.00 20.53 48 ALA D N 1
ATOM 4089 C CA . ALA C 1 51 ? 2.541 89.345 -6.896 1.00 20.40 48 ALA D CA 1
ATOM 4090 C C . ALA C 1 51 ? 2.596 87.783 -6.792 1.00 20.97 48 ALA D C 1
ATOM 4091 O O . ALA C 1 51 ? 2.171 87.033 -7.705 1.00 18.61 48 ALA D O 1
ATOM 4093 N N . VAL C 1 52 ? 3.111 87.305 -5.667 1.00 17.08 49 VAL D N 1
ATOM 4094 C CA . VAL C 1 52 ? 3.117 85.844 -5.459 1.00 16.89 49 VAL D CA 1
ATOM 4095 C C . VAL C 1 52 ? 1.694 85.287 -5.322 1.00 16.29 49 VAL D C 1
ATOM 4096 O O . VAL C 1 52 ? 1.316 84.265 -5.944 1.00 18.62 49 VAL D O 1
ATOM 4100 N N . VAL C 1 53 ? 0.862 85.901 -4.486 1.00 14.95 50 VAL D N 1
ATOM 4101 C CA . VAL C 1 53 ? -0.501 85.476 -4.308 1.00 14.85 50 VAL D CA 1
ATOM 4102 C C . VAL C 1 53 ? -1.255 85.401 -5.629 1.00 16.13 50 VAL D C 1
ATOM 4103 O O . VAL C 1 53 ? -2.141 84.544 -5.814 1.00 17.03 50 VAL D O 1
ATOM 4107 N N . ALA C 1 54 ? -0.983 86.381 -6.483 1.00 16.63 51 ALA D N 1
ATOM 4108 C CA . ALA C 1 54 ? -1.693 86.445 -7.790 1.00 17.68 51 ALA D CA 1
ATOM 4109 C C . ALA C 1 54 ? -1.664 85.183 -8.602 1.00 19.65 51 ALA D C 1
ATOM 4110 O O . ALA C 1 54 ? -2.627 84.905 -9.323 1.00 20.61 51 ALA D O 1
ATOM 4112 N N . GLY C 1 55 ? -0.547 84.458 -8.510 1.00 18.22 52 GLY D N 1
ATOM 4113 C CA . GLY C 1 55 ? -0.375 83.212 -9.259 1.00 17.87 52 GLY D CA 1
ATOM 4114 C C . GLY C 1 55 ? -0.773 81.934 -8.561 1.00 19.51 52 GLY D C 1
ATOM 4115 O O . GLY C 1 55 ? -0.535 80.899 -9.102 1.00 18.32 52 GLY D O 1
ATOM 4116 N N . LEU C 1 56 ? -1.285 81.989 -7.335 1.00 17.71 53 LEU D N 1
ATOM 4117 C CA . LEU C 1 56 ? -1.591 80.779 -6.568 1.00 16.58 53 LEU D CA 1
ATOM 4118 C C . LEU C 1 56 ? -2.917 80.196 -6.985 1.00 18.70 53 LEU D C 1
ATOM 4119 O O . LEU C 1 56 ? -3.818 80.899 -7.472 1.00 21.02 53 LEU D O 1
ATOM 4124 N N . GLU C 1 57 ? -3.055 78.890 -6.846 1.00 18.96 54 GLU D N 1
ATOM 4125 C CA . GLU C 1 57 ? -4.235 78.184 -7.294 1.00 21.06 54 GLU D CA 1
ATOM 4126 C C . GLU C 1 57 ? -5.388 78.303 -6.334 1.00 21.56 54 GLU D C 1
ATOM 4127 O O . GLU C 1 57 ? -6.519 78.260 -6.781 1.00 23.17 54 GLU D O 1
ATOM 4133 N N . ASN C 1 58 ? -5.163 78.372 -5.012 1.00 19.52 55 ASN D N 1
ATOM 4134 C CA . ASN C 1 58 ? -6.241 78.298 -4.037 1.00 20.45 55 ASN D CA 1
ATOM 4135 C C . ASN C 1 58 ? -6.617 79.614 -3.415 1.00 22.51 55 ASN D C 1
ATOM 4136 O O . ASN C 1 58 ? -7.069 79.659 -2.263 1.00 27.69 55 ASN D O 1
ATOM 4141 N N . GLY C 1 59 ? -6.354 80.655 -4.135 1.00 22.07 56 GLY D N 1
ATOM 4142 C CA . GLY C 1 59 ? -6.501 82.006 -3.626 1.00 22.85 56 GLY D CA 1
ATOM 4143 C C . GLY C 1 59 ? -5.379 82.416 -2.684 1.00 22.22 56 GLY D C 1
ATOM 4144 O O . GLY C 1 59 ? -4.249 82.057 -2.861 1.00 20.91 56 GLY D O 1
ATOM 4145 N N . GLY C 1 60 ? -5.718 83.191 -1.686 1.00 20.97 57 GLY D N 1
ATOM 4146 C CA . GLY C 1 60 ? -4.737 83.661 -0.739 1.00 18.40 57 GLY D CA 1
ATOM 4147 C C . GLY C 1 60 ? -4.848 85.120 -0.486 1.00 19.67 57 GLY D C 1
ATOM 4148 O O . GLY C 1 60 ? -5.687 85.781 -1.105 1.00 19.53 57 GLY D O 1
ATOM 4149 N N . PHE C 1 61 ? -3.974 85.616 0.368 1.00 16.86 58 PHE D N 1
ATOM 4150 C CA . PHE C 1 61 ? -4.041 86.972 0.912 1.00 19.81 58 PHE D CA 1
ATOM 4151 C C . PHE C 1 61 ? -2.601 87.464 1.107 1.00 17.44 58 PHE D C 1
ATOM 4152 O O . PHE C 1 61 ? -1.706 86.698 1.508 1.00 18.21 58 PHE D O 1
ATOM 4160 N N . ALA C 1 62 ? -2.363 88.724 0.771 1.00 15.24 59 ALA D N 1
ATOM 4161 C CA . ALA C 1 62 ? -1.159 89.405 1.086 1.00 15.53 59 ALA D CA 1
ATOM 4162 C C . ALA C 1 62 ? -1.390 90.509 2.121 1.00 18.51 59 ALA D C 1
ATOM 4163 O O . ALA C 1 62 ? -2.400 91.263 2.058 1.00 17.68 59 ALA D O 1
ATOM 4165 N N . VAL C 1 63 ? -0.457 90.626 3.083 1.00 16.49 60 VAL D N 1
ATOM 4166 C CA . VAL C 1 63 ? -0.540 91.551 4.222 1.00 15.79 60 VAL D CA 1
ATOM 4167 C C . VAL C 1 63 ? 0.872 92.112 4.508 1.00 17.15 60 VAL D C 1
ATOM 4168 O O . VAL C 1 63 ? 1.868 91.366 4.432 1.00 15.02 60 VAL D O 1
ATOM 4172 N N . GLU C 1 64 ? 0.947 93.410 4.788 1.00 16.32 61 GLU D N 1
ATOM 4173 C CA . GLU C 1 64 ? 2.156 94.033 5.246 1.00 16.36 61 GLU D CA 1
ATOM 4174 C C . GLU C 1 64 ? 2.526 93.635 6.652 1.00 14.69 61 GLU D C 1
ATOM 4175 O O . GLU C 1 64 ? 1.675 93.535 7.574 1.00 14.05 61 GLU D O 1
ATOM 4181 N N . VAL C 1 65 ? 3.801 93.418 6.828 1.00 14.86 62 VAL D N 1
ATOM 4182 C CA . VAL C 1 65 ? 4.324 93.152 8.183 1.00 14.68 62 VAL D CA 1
ATOM 4183 C C . VAL C 1 65 ? 5.750 93.622 8.324 1.00 13.33 62 VAL D C 1
ATOM 4184 O O . VAL C 1 65 ? 6.577 93.567 7.412 1.00 13.01 62 VAL D O 1
ATOM 4188 N N . ASP C 1 66 ? 6.105 94.060 9.519 1.00 13.22 63 ASP D N 1
ATOM 4189 C CA . ASP C 1 66 ? 7.506 94.275 9.822 1.00 13.68 63 ASP D CA 1
ATOM 4190 C C . ASP C 1 66 ? 7.782 93.250 10.975 1.00 13.55 63 ASP D C 1
ATOM 4191 O O . ASP C 1 66 ? 7.264 93.461 12.118 1.00 10.57 63 ASP D O 1
ATOM 4196 N N . VAL C 1 67 ? 8.499 92.159 10.676 1.00 13.60 64 VAL D N 1
ATOM 4197 C CA . VAL C 1 67 ? 8.615 91.101 11.675 1.00 13.54 64 VAL D CA 1
ATOM 4198 C C . VAL C 1 67 ? 9.429 91.485 12.887 1.00 13.43 64 VAL D C 1
ATOM 4199 O O . VAL C 1 67 ? 9.457 90.735 13.892 1.00 14.00 64 VAL D O 1
ATOM 4203 N N . THR C 1 68 ? 10.081 92.638 12.856 1.00 13.66 65 THR D N 1
ATOM 4204 C CA . THR C 1 68 ? 10.839 93.121 14.028 1.00 13.38 65 THR D CA 1
ATOM 4205 C C . THR C 1 68 ? 9.968 93.729 15.120 1.00 13.96 65 THR D C 1
ATOM 4206 O O . THR C 1 68 ? 10.476 94.048 16.157 1.00 13.00 65 THR D O 1
ATOM 4210 N N . LYS C 1 69 ? 8.718 93.995 14.839 1.00 13.88 66 LYS D N 1
ATOM 4211 C CA . LYS C 1 69 ? 7.850 94.723 15.789 1.00 14.63 66 LYS D CA 1
ATOM 4212 C C . LYS C 1 69 ? 6.613 93.917 16.171 1.00 13.00 66 LYS D C 1
ATOM 4213 O O . LYS C 1 69 ? 5.812 93.570 15.301 1.00 13.59 66 LYS D O 1
ATOM 4219 N N . ARG C 1 70 ? 6.421 93.639 17.478 1.00 12.29 67 ARG D N 1
ATOM 4220 C CA . ARG C 1 70 ? 5.327 92.852 17.926 1.00 12.14 67 ARG D CA 1
ATOM 4221 C C . ARG C 1 70 ? 4.000 93.340 17.513 1.00 11.65 67 ARG D C 1
ATOM 4222 O O . ARG C 1 70 ? 3.171 92.546 17.050 1.00 11.67 67 ARG D O 1
ATOM 4230 N N . ALA C 1 71 ? 3.788 94.666 17.603 1.00 13.08 68 ALA D N 1
ATOM 4231 C CA . ALA C 1 71 ? 2.458 95.201 17.148 1.00 13.98 68 ALA D CA 1
ATOM 4232 C C . ALA C 1 71 ? 2.154 94.924 15.699 1.00 13.13 68 ALA D C 1
ATOM 4233 O O . ALA C 1 71 ? 0.989 94.570 15.383 1.00 14.77 68 ALA D O 1
ATOM 4235 N N . SER C 1 72 ? 3.177 94.990 14.851 1.00 13.26 69 SER D N 1
ATOM 4236 C CA . SER C 1 72 ? 3.009 94.709 13.404 1.00 12.57 69 SER D CA 1
ATOM 4237 C C . SER C 1 72 ? 2.679 93.237 13.169 1.00 11.95 69 SER D C 1
ATOM 4238 O O . SER C 1 72 ? 1.739 92.848 12.467 1.00 11.59 69 SER D O 1
ATOM 4241 N N . VAL C 1 73 ? 3.407 92.366 13.850 1.00 11.93 70 VAL D N 1
ATOM 4242 C CA . VAL C 1 73 ? 3.176 90.942 13.701 1.00 12.58 70 VAL D CA 1
ATOM 4243 C C . VAL C 1 73 ? 1.823 90.576 14.220 1.00 12.85 70 VAL D C 1
ATOM 4244 O O . VAL C 1 73 ? 1.079 89.795 13.584 1.00 12.16 70 VAL D O 1
ATOM 4248 N N . ASP C 1 74 ? 1.410 91.116 15.349 1.00 12.59 71 ASP D N 1
ATOM 4249 C CA . ASP C 1 74 ? 0.110 90.768 15.873 1.00 15.43 71 ASP D CA 1
ATOM 4250 C C . ASP C 1 74 ? -1.028 91.185 14.922 1.00 14.59 71 ASP D C 1
ATOM 4251 O O . ASP C 1 74 ? -1.957 90.476 14.648 1.00 14.25 71 ASP D O 1
ATOM 4256 N N . ALA C 1 75 ? -0.949 92.386 14.436 1.00 14.17 72 ALA D N 1
ATOM 4257 C CA . ALA C 1 75 ? -1.997 92.842 13.516 1.00 14.53 72 ALA D CA 1
ATOM 4258 C C . ALA C 1 75 ? -2.041 92.102 12.182 1.00 14.73 72 ALA D C 1
ATOM 4259 O O . ALA C 1 75 ? -3.109 91.741 11.724 1.00 15.50 72 ALA D O 1
ATOM 4261 N N . ALA C 1 76 ? -0.870 91.838 11.604 1.00 15.04 73 ALA D N 1
ATOM 4262 C CA . ALA C 1 76 ? -0.767 91.057 10.339 1.00 15.78 73 ALA D CA 1
ATOM 4263 C C . ALA C 1 76 ? -1.289 89.690 10.477 1.00 13.38 73 ALA D C 1
ATOM 4264 O O . ALA C 1 76 ? -2.049 89.225 9.658 1.00 13.15 73 ALA D O 1
ATOM 4266 N N . MET C 1 77 ? -0.866 89.011 11.526 1.00 15.21 74 MET D N 1
ATOM 4267 C CA . MET C 1 77 ? -1.357 87.654 11.817 1.00 16.87 74 MET D CA 1
ATOM 4268 C C . MET C 1 77 ? -2.854 87.620 12.001 1.00 16.68 74 MET D C 1
ATOM 4269 O O . MET C 1 77 ? -3.539 86.791 11.397 1.00 16.47 74 MET D O 1
ATOM 4274 N N . GLN C 1 78 ? -3.405 88.535 12.809 1.00 17.28 75 GLN D N 1
ATOM 4275 C CA . GLN C 1 78 ? -4.845 88.619 12.940 1.00 17.38 75 GLN D CA 1
ATOM 4276 C C . GLN C 1 78 ? -5.589 88.889 11.630 1.00 15.83 75 GLN D C 1
ATOM 4277 O O . GLN C 1 78 ? -6.574 88.208 11.335 1.00 16.03 75 GLN D O 1
ATOM 4283 N N . LYS C 1 79 ? -5.110 89.826 10.831 1.00 16.47 76 LYS D N 1
ATOM 4284 C CA . LYS C 1 79 ? -5.728 90.063 9.513 1.00 17.90 76 LYS D CA 1
ATOM 4285 C C . LYS C 1 79 ? -5.665 88.846 8.608 1.00 18.01 76 LYS D C 1
ATOM 4286 O O . LYS C 1 79 ? -6.656 88.462 7.921 1.00 15.47 76 LYS D O 1
ATOM 4292 N N . ALA C 1 80 ? -4.499 88.193 8.614 1.00 14.56 77 ALA D N 1
ATOM 4293 C CA . ALA C 1 80 ? -4.367 86.969 7.826 1.00 15.36 77 ALA D CA 1
ATOM 4294 C C . ALA C 1 80 ? -5.288 85.832 8.210 1.00 14.75 77 ALA D C 1
ATOM 4295 O O . ALA C 1 80 ? -5.916 85.240 7.325 1.00 15.17 77 ALA D O 1
ATOM 4297 N N . ILE C 1 81 ? -5.403 85.529 9.517 1.00 15.15 78 ILE D N 1
ATOM 4298 C CA . ILE C 1 81 ? -6.316 84.537 10.065 1.00 14.95 78 ILE D CA 1
ATOM 4299 C C . ILE C 1 81 ? -7.762 84.851 9.706 1.00 16.37 78 ILE D C 1
ATOM 4300 O O . ILE C 1 81 ? -8.506 83.965 9.278 1.00 14.42 78 ILE D O 1
ATOM 4305 N N . ASP C 1 82 ? -8.109 86.126 9.786 1.00 15.92 79 ASP D N 1
ATOM 4306 C CA . ASP C 1 82 ? -9.464 86.571 9.430 1.00 18.53 79 ASP D CA 1
ATOM 4307 C C . ASP C 1 82 ? -9.777 86.316 7.993 1.00 19.70 79 ASP D C 1
ATOM 4308 O O . ASP C 1 82 ? -10.839 85.758 7.649 1.00 20.55 79 ASP D O 1
ATOM 4313 N N . ALA C 1 83 ? -8.829 86.656 7.147 1.00 18.57 80 ALA D N 1
ATOM 4314 C CA . ALA C 1 83 ? -8.948 86.472 5.699 1.00 18.72 80 ALA D CA 1
ATOM 4315 C C . ALA C 1 83 ? -9.026 85.013 5.321 1.00 19.08 80 ALA D C 1
ATOM 4316 O O . ALA C 1 83 ? -9.850 84.639 4.518 1.00 19.39 80 ALA D O 1
ATOM 4318 N N . LEU C 1 84 ? -8.122 84.190 5.895 1.00 16.80 81 LEU D N 1
ATOM 4319 C CA . LEU C 1 84 ? -8.185 82.738 5.684 1.00 18.08 81 LEU D CA 1
ATOM 4320 C C . LEU C 1 84 ? -9.353 81.968 6.218 1.00 17.41 81 LEU D C 1
ATOM 4321 O O . LEU C 1 84 ? -9.615 80.883 5.725 1.00 18.03 81 LEU D O 1
ATOM 4326 N N . GLY C 1 85 ? -9.973 82.449 7.291 1.00 17.45 82 GLY D N 1
ATOM 4327 C CA . GLY C 1 85 ? -11.005 81.763 7.983 1.00 20.63 82 GLY D CA 1
ATOM 4328 C C . GLY C 1 85 ? -10.512 80.612 8.822 1.00 21.80 82 GLY D C 1
ATOM 4329 O O . GLY C 1 85 ? -11.279 79.722 9.201 1.00 19.72 82 GLY D O 1
ATOM 4330 N N . GLY C 1 86 ? -9.210 80.655 9.167 1.00 19.80 83 GLY D N 1
ATOM 4331 C CA . GLY C 1 86 ? -8.612 79.557 9.944 1.00 18.83 83 GLY D CA 1
ATOM 4332 C C . GLY C 1 86 ? -7.125 79.733 9.915 1.00 15.89 83 GLY D C 1
ATOM 4333 O O . GLY C 1 86 ? -6.651 80.620 9.293 1.00 14.57 83 GLY D O 1
ATOM 4334 N N . PHE C 1 87 ? -6.398 78.844 10.600 1.00 16.95 84 PHE D N 1
ATOM 4335 C CA . PHE C 1 87 ? -4.955 78.962 10.701 1.00 13.52 84 PHE D CA 1
ATOM 4336 C C . PHE C 1 87 ? -4.405 77.653 11.268 1.00 13.91 84 PHE D C 1
ATOM 4337 O O . PHE C 1 87 ? -4.695 77.291 12.406 1.00 14.29 84 PHE D O 1
ATOM 4345 N N . ASP C 1 88 ? -3.677 76.934 10.420 1.00 13.67 85 ASP D N 1
ATOM 4346 C CA . ASP C 1 88 ? -3.155 75.580 10.623 1.00 15.39 85 ASP D CA 1
ATOM 4347 C C . ASP C 1 88 ? -1.608 75.551 10.629 1.00 12.93 85 ASP D C 1
ATOM 4348 O O . ASP C 1 88 ? -1.005 74.628 11.155 1.00 12.40 85 ASP D O 1
ATOM 4353 N N . LEU C 1 89 ? -0.955 76.509 9.992 1.00 11.94 86 LEU D N 1
ATOM 4354 C CA . LEU C 1 89 ? 0.448 76.358 9.580 1.00 11.24 86 LEU D CA 1
ATOM 4355 C C . LEU C 1 89 ? 1.091 77.689 9.496 1.00 9.81 86 LEU D C 1
ATOM 4356 O O . LEU C 1 89 ? 0.567 78.562 8.792 1.00 9.82 86 LEU D O 1
ATOM 4361 N N . LEU C 1 90 ? 2.258 77.853 10.104 1.00 9.53 87 LEU D N 1
ATOM 4362 C CA . LEU C 1 90 ? 3.062 79.061 9.974 1.00 9.84 87 LEU D CA 1
ATOM 4363 C C . LEU C 1 90 ? 4.422 78.622 9.385 1.00 9.56 87 LEU D C 1
ATOM 4364 O O . LEU C 1 90 ? 5.084 77.717 9.974 1.00 9.81 87 LEU D O 1
ATOM 4369 N N . CYS C 1 91 ? 4.841 79.283 8.324 1.00 9.93 88 CYS D N 1
ATOM 4370 C CA . CYS C 1 91 ? 6.209 79.184 7.773 1.00 10.06 88 CYS D CA 1
ATOM 4371 C C . CYS C 1 91 ? 6.862 80.513 7.983 1.00 10.93 88 CYS D C 1
ATOM 4372 O O . CYS C 1 91 ? 6.524 81.482 7.323 1.00 11.31 88 CYS D O 1
ATOM 4375 N N . ALA C 1 92 ? 7.823 80.550 8.922 1.00 11.22 89 ALA D N 1
ATOM 4376 C CA . ALA C 1 92 ? 8.476 81.810 9.307 1.00 12.06 89 ALA D CA 1
ATOM 4377 C C . ALA C 1 92 ? 9.755 81.868 8.575 1.00 14.68 89 ALA D C 1
ATOM 4378 O O . ALA C 1 92 ? 10.742 81.233 8.942 1.00 17.46 89 ALA D O 1
ATOM 4380 N N . ASN C 1 93 ? 9.748 82.599 7.482 1.00 12.65 90 ASN D N 1
ATOM 4381 C CA . ASN C 1 93 ? 10.825 82.633 6.580 1.00 15.33 90 ASN D CA 1
ATOM 4382 C C . ASN C 1 93 ? 11.636 83.892 6.499 1.00 16.67 90 ASN D C 1
ATOM 4383 O O . ASN C 1 93 ? 12.801 83.828 6.110 1.00 20.41 90 ASN D O 1
ATOM 4388 N N . ALA C 1 94 ? 11.052 85.036 6.871 1.00 14.43 91 ALA D N 1
ATOM 4389 C CA . ALA C 1 94 ? 11.679 86.292 6.723 1.00 16.76 91 ALA D CA 1
ATOM 4390 C C . ALA C 1 94 ? 13.094 86.181 7.314 1.00 17.85 91 ALA D C 1
ATOM 4391 O O . ALA C 1 94 ? 13.314 85.682 8.448 1.00 21.34 91 ALA D O 1
ATOM 4393 N N . GLY C 1 95 ? 14.059 86.685 6.573 1.00 15.62 92 GLY D N 1
ATOM 4394 C CA . GLY C 1 95 ? 15.426 86.716 7.078 1.00 15.55 92 GLY D CA 1
ATOM 4395 C C . GLY C 1 95 ? 16.223 87.665 6.220 1.00 16.33 92 GLY D C 1
ATOM 4396 O O . GLY C 1 95 ? 15.812 87.996 5.084 1.00 17.34 92 GLY D O 1
ATOM 4397 N N . VAL C 1 96 ? 17.331 88.110 6.768 1.00 15.68 93 VAL D N 1
ATOM 4398 C CA . VAL C 1 96 ? 18.285 88.941 6.108 1.00 15.72 93 VAL D CA 1
ATOM 4399 C C . VAL C 1 96 ? 19.681 88.521 6.476 1.00 18.25 93 VAL D C 1
ATOM 4400 O O . VAL C 1 96 ? 19.899 87.728 7.438 1.00 13.81 93 VAL D O 1
ATOM 4404 N N . SER C 1 97 ? 20.624 89.019 5.675 1.00 19.15 94 SER D N 1
ATOM 4405 C CA . SER C 1 97 ? 22.044 88.859 6.003 1.00 18.81 94 SER D CA 1
ATOM 4406 C C . SER C 1 97 ? 22.852 90.059 5.547 1.00 21.21 94 SER D C 1
ATOM 4407 O O . SER C 1 97 ? 22.471 90.745 4.608 1.00 25.92 94 SER D O 1
ATOM 4410 N N . THR C 1 98 ? 23.969 90.308 6.239 1.00 21.07 95 THR D N 1
ATOM 4411 C CA . THR C 1 98 ? 25.014 91.164 5.764 1.00 20.73 95 THR D CA 1
ATOM 4412 C C . THR C 1 98 ? 26.287 90.427 6.004 1.00 19.79 95 THR D C 1
ATOM 4413 O O . THR C 1 98 ? 26.377 89.604 6.928 1.00 22.08 95 THR D O 1
ATOM 4417 N N . MET C 1 99 ? 27.200 90.533 5.077 1.00 19.64 96 MET D N 1
ATOM 4418 C CA . MET C 1 99 ? 28.488 89.802 5.200 1.00 17.59 96 MET D CA 1
ATOM 4419 C C . MET C 1 99 ? 29.518 90.857 5.618 1.00 16.29 96 MET D C 1
ATOM 4420 O O . MET C 1 99 ? 29.549 91.968 5.086 1.00 16.85 96 MET D O 1
ATOM 4425 N N . ARG C 1 100 ? 30.317 90.536 6.610 1.00 13.62 97 ARG D N 1
ATOM 4426 C CA . ARG C 1 100 ? 31.269 91.494 7.133 1.00 14.65 97 ARG D CA 1
ATOM 4427 C C . ARG C 1 100 ? 32.328 90.684 7.910 1.00 14.29 97 ARG D C 1
ATOM 4428 O O . ARG C 1 100 ? 31.963 89.803 8.643 1.00 12.18 97 ARG D O 1
ATOM 4436 N N . PRO C 1 101 ? 33.620 91.051 7.830 1.00 12.80 98 PRO D N 1
ATOM 4437 C CA . PRO C 1 101 ? 34.549 90.474 8.786 1.00 13.15 98 PRO D CA 1
ATOM 4438 C C . PRO C 1 101 ? 34.142 90.728 10.267 1.00 10.89 98 PRO D C 1
ATOM 4439 O O . PRO C 1 101 ? 33.672 91.822 10.648 1.00 11.96 98 PRO D O 1
ATOM 4443 N N . ALA C 1 102 ? 34.341 89.713 11.074 1.00 11.86 99 ALA D N 1
ATOM 4444 C CA . ALA C 1 102 ? 33.825 89.724 12.417 1.00 12.29 99 ALA D CA 1
ATOM 4445 C C . ALA C 1 102 ? 34.309 90.954 13.186 1.00 11.88 99 ALA D C 1
ATOM 4446 O O . ALA C 1 102 ? 33.586 91.526 13.952 1.00 11.57 99 ALA D O 1
ATOM 4448 N N . VAL C 1 103 ? 35.533 91.356 12.948 1.00 12.91 100 VAL D N 1
ATOM 4449 C CA . VAL C 1 103 ? 36.056 92.520 13.663 1.00 13.99 100 VAL D CA 1
ATOM 4450 C C . VAL C 1 103 ? 35.468 93.823 13.238 1.00 14.66 100 VAL D C 1
ATOM 4451 O O . VAL C 1 103 ? 35.639 94.814 13.970 1.00 15.46 100 VAL D O 1
ATOM 4455 N N . ASP C 1 104 ? 34.780 93.852 12.083 1.00 12.97 101 ASP D N 1
ATOM 4456 C CA . ASP C 1 104 ? 34.146 95.062 11.585 1.00 15.03 101 ASP D CA 1
ATOM 4457 C C . ASP C 1 104 ? 32.607 95.096 11.711 1.00 13.61 101 ASP D C 1
ATOM 4458 O O . ASP C 1 104 ? 31.972 96.109 11.383 1.00 13.65 101 ASP D O 1
ATOM 4463 N N . ILE C 1 105 ? 31.988 94.010 12.217 1.00 12.24 102 ILE D N 1
ATOM 4464 C CA . ILE C 1 105 ? 30.536 94.028 12.431 1.00 11.77 102 ILE D CA 1
ATOM 4465 C C . ILE C 1 105 ? 30.069 95.215 13.303 1.00 12.51 102 ILE D C 1
ATOM 4466 O O . ILE C 1 105 ? 30.540 95.433 14.417 1.00 12.39 102 ILE D O 1
ATOM 4471 N N . THR C 1 106 ? 29.124 96.002 12.812 1.00 12.75 103 THR D N 1
ATOM 4472 C CA . THR C 1 106 ? 28.628 97.107 13.569 1.00 14.70 103 THR D CA 1
ATOM 4473 C C . THR C 1 106 ? 27.470 96.645 14.457 1.00 14.07 103 THR D C 1
ATOM 4474 O O . THR C 1 106 ? 26.781 95.599 14.170 1.00 12.88 103 THR D O 1
ATOM 4478 N N . ASP C 1 107 ? 27.194 97.413 15.482 1.00 15.33 104 ASP D N 1
ATOM 4479 C CA . ASP C 1 107 ? 25.972 97.126 16.242 1.00 15.18 104 ASP D CA 1
ATOM 4480 C C . ASP C 1 107 ? 24.734 97.188 15.425 1.00 14.19 104 ASP D C 1
ATOM 4481 O O . ASP C 1 107 ? 23.766 96.408 15.637 1.00 14.93 104 ASP D O 1
ATOM 4486 N N . GLU C 1 108 ? 24.677 98.119 14.496 1.00 15.11 105 GLU D N 1
ATOM 4487 C CA . GLU C 1 108 ? 23.506 98.166 13.601 1.00 16.19 105 GLU D CA 1
ATOM 4488 C C . GLU C 1 108 ? 23.246 96.847 12.805 1.00 15.43 105 GLU D C 1
ATOM 4489 O O . GLU C 1 108 ? 22.100 96.398 12.734 1.00 14.35 105 GLU D O 1
ATOM 4495 N N . GLU C 1 109 ? 24.311 96.273 12.244 1.00 14.96 106 GLU D N 1
ATOM 4496 C CA . GLU C 1 109 ? 24.271 95.024 11.464 1.00 15.28 106 GLU D CA 1
ATOM 4497 C C . GLU C 1 109 ? 23.931 93.838 12.408 1.00 13.23 106 GLU D C 1
ATOM 4498 O O . GLU C 1 109 ? 23.150 92.947 12.055 1.00 12.99 106 GLU D O 1
ATOM 4504 N N . TRP C 1 110 ? 24.497 93.860 13.615 1.00 13.01 107 TRP D N 1
ATOM 4505 C CA . TRP C 1 110 ? 24.145 92.857 14.629 1.00 12.48 107 TRP D CA 1
ATOM 4506 C C . TRP C 1 110 ? 22.646 92.857 14.904 1.00 13.40 107 TRP D C 1
ATOM 4507 O O . TRP C 1 110 ? 21.909 91.878 14.779 1.00 11.50 107 TRP D O 1
ATOM 4518 N N . ASP C 1 111 ? 22.167 94.020 15.280 1.00 11.58 108 ASP D N 1
ATOM 4519 C CA . ASP C 1 111 ? 20.744 94.162 15.507 1.00 13.60 108 ASP D CA 1
ATOM 4520 C C . ASP C 1 111 ? 19.846 93.850 14.344 1.00 13.44 108 ASP D C 1
ATOM 4521 O O . ASP C 1 111 ? 18.778 93.264 14.544 1.00 12.01 108 ASP D O 1
ATOM 4526 N N . PHE C 1 112 ? 20.246 94.237 13.140 1.00 13.49 109 PHE D N 1
ATOM 4527 C CA . PHE C 1 112 ? 19.494 93.950 11.923 1.00 15.30 109 PHE D CA 1
ATOM 4528 C C . PHE C 1 112 ? 19.291 92.423 11.780 1.00 14.57 109 PHE D C 1
ATOM 4529 O O . PHE C 1 112 ? 18.172 91.912 11.655 1.00 13.65 109 PHE D O 1
ATOM 4537 N N . ASN C 1 113 ? 20.388 91.715 11.879 1.00 13.16 110 ASN D N 1
ATOM 4538 C CA . ASN C 1 113 ? 20.329 90.246 11.811 1.00 12.27 110 ASN D CA 1
ATOM 4539 C C . ASN C 1 113 ? 19.512 89.626 12.902 1.00 11.54 110 ASN D C 1
ATOM 4540 O O . ASN C 1 113 ? 18.666 88.749 12.604 1.00 10.86 110 ASN D O 1
ATOM 4545 N N . PHE C 1 114 ? 19.782 89.988 14.160 1.00 10.50 111 PHE D N 1
ATOM 4546 C CA . PHE C 1 114 ? 19.002 89.432 15.272 1.00 10.10 111 PHE D CA 1
ATOM 4547 C C . PHE C 1 114 ? 17.518 89.810 15.229 1.00 11.22 111 PHE D C 1
ATOM 4548 O O . PHE C 1 114 ? 16.628 88.985 15.425 1.00 12.14 111 PHE D O 1
ATOM 4556 N N . ASP C 1 115 ? 17.230 91.078 14.960 1.00 10.68 112 ASP D N 1
ATOM 4557 C CA . ASP C 1 115 ? 15.849 91.479 15.037 1.00 11.06 112 ASP D CA 1
ATOM 4558 C C . ASP C 1 115 ? 15.011 90.851 13.941 1.00 10.34 112 ASP D C 1
ATOM 4559 O O . ASP C 1 115 ? 13.837 90.553 14.161 1.00 12.04 112 ASP D O 1
ATOM 4564 N N . VAL C 1 116 ? 15.513 90.740 12.726 1.00 9.65 113 VAL D N 1
ATOM 4565 C CA . VAL C 1 116 ? 14.740 90.084 11.713 1.00 10.23 113 VAL D CA 1
ATOM 4566 C C . VAL C 1 116 ? 14.786 88.574 11.911 1.00 9.98 113 VAL D C 1
ATOM 4567 O O . VAL C 1 116 ? 13.774 87.913 11.921 1.00 11.04 113 VAL D O 1
ATOM 4571 N N . ASN C 1 117 ? 15.991 88.018 11.986 1.00 10.85 114 ASN D N 1
ATOM 4572 C CA . ASN C 1 117 ? 16.111 86.537 11.879 1.00 9.71 114 ASN D CA 1
ATOM 4573 C C . ASN C 1 117 ? 15.649 85.819 13.139 1.00 11.27 114 ASN D C 1
ATOM 4574 O O . ASN C 1 117 ? 14.949 84.807 13.022 1.00 12.13 114 ASN D O 1
ATOM 4579 N N . ALA C 1 118 ? 16.009 86.323 14.315 1.00 9.72 115 ALA D N 1
ATOM 4580 C CA . ALA C 1 118 ? 15.803 85.615 15.551 1.00 9.96 115 ALA D CA 1
ATOM 4581 C C . ALA C 1 118 ? 14.515 86.159 16.225 1.00 9.67 115 ALA D C 1
ATOM 4582 O O . ALA C 1 118 ? 13.534 85.418 16.515 1.00 9.18 115 ALA D O 1
ATOM 4584 N N . ARG C 1 119 ? 14.485 87.495 16.433 1.00 9.91 116 ARG D N 1
ATOM 4585 C CA . ARG C 1 119 ? 13.255 88.133 16.970 1.00 10.37 116 ARG D CA 1
ATOM 4586 C C . ARG C 1 119 ? 12.029 87.929 16.097 1.00 8.33 116 ARG D C 1
ATOM 4587 O O . ARG C 1 119 ? 10.920 87.701 16.578 1.00 9.33 116 ARG D O 1
ATOM 4595 N N . GLY C 1 120 ? 12.190 87.964 14.791 1.00 8.75 117 GLY D N 1
ATOM 4596 C CA . GLY C 1 120 ? 11.088 87.817 13.849 1.00 8.70 117 GLY D CA 1
ATOM 4597 C C . GLY C 1 120 ? 10.471 86.450 13.957 1.00 8.86 117 GLY D C 1
ATOM 4598 O O . GLY C 1 120 ? 9.248 86.298 13.846 1.00 9.09 117 GLY D O 1
ATOM 4599 N N . VAL C 1 121 ? 11.329 85.438 14.070 1.00 8.00 118 VAL D N 1
ATOM 4600 C CA . VAL C 1 121 ? 10.853 84.067 14.271 1.00 7.95 118 VAL D CA 1
ATOM 4601 C C . VAL C 1 121 ? 10.159 83.922 15.662 1.00 7.97 118 VAL D C 1
ATOM 4602 O O . VAL C 1 121 ? 9.047 83.368 15.728 1.00 8.33 118 VAL D O 1
ATOM 4606 N N . PHE C 1 122 ? 10.781 84.461 16.701 1.00 7.17 119 PHE D N 1
ATOM 4607 C CA . PHE C 1 122 ? 10.166 84.511 18.017 1.00 8.28 119 PHE D CA 1
ATOM 4608 C C . PHE C 1 122 ? 8.774 85.085 17.987 1.00 7.90 119 PHE D C 1
ATOM 4609 O O . PHE C 1 122 ? 7.805 84.434 18.425 1.00 8.63 119 PHE D O 1
ATOM 4617 N N . LEU C 1 123 ? 8.635 86.280 17.448 1.00 8.94 120 LEU D N 1
ATOM 4618 C CA . LEU C 1 123 ? 7.306 86.920 17.507 1.00 9.27 120 LEU D CA 1
ATOM 4619 C C . LEU C 1 123 ? 6.277 86.134 16.703 1.00 8.94 120 LEU D C 1
ATOM 4620 O O . LEU C 1 123 ? 5.168 85.902 17.171 1.00 9.12 120 LEU D O 1
ATOM 4625 N N . ALA C 1 124 ? 6.573 85.776 15.456 1.00 8.48 121 ALA D N 1
ATOM 4626 C CA . ALA C 1 124 ? 5.647 85.062 14.628 1.00 8.71 121 ALA D CA 1
ATOM 4627 C C . ALA C 1 124 ? 5.283 83.731 15.267 1.00 8.86 121 ALA D C 1
ATOM 4628 O O . ALA C 1 124 ? 4.119 83.323 15.299 1.00 9.17 121 ALA D O 1
ATOM 4630 N N . ASN C 1 125 ? 6.279 83.005 15.747 1.00 9.16 122 ASN D N 1
ATOM 4631 C CA . ASN C 1 125 ? 6.014 81.728 16.385 1.00 9.00 122 ASN D CA 1
ATOM 4632 C C . ASN C 1 125 ? 5.208 81.890 17.677 1.00 9.86 122 ASN D C 1
ATOM 4633 O O . ASN C 1 125 ? 4.286 81.148 17.929 1.00 10.29 122 ASN D O 1
ATOM 4638 N N . GLN C 1 126 ? 5.565 82.823 18.519 1.00 9.47 123 GLN D N 1
ATOM 4639 C CA . GLN C 1 126 ? 4.861 82.999 19.819 1.00 9.21 123 GLN D CA 1
ATOM 4640 C C . GLN C 1 126 ? 3.386 83.339 19.618 1.00 9.79 123 GLN D C 1
ATOM 4641 O O . GLN C 1 126 ? 2.499 82.746 20.153 1.00 9.48 123 GLN D O 1
ATOM 4647 N N . ILE C 1 127 ? 3.177 84.274 18.700 1.00 10.26 124 ILE D N 1
ATOM 4648 C CA . ILE C 1 127 ? 1.781 84.709 18.388 1.00 11.34 124 ILE D CA 1
ATOM 4649 C C . ILE C 1 127 ? 1.003 83.606 17.702 1.00 11.14 124 ILE D C 1
ATOM 4650 O O . ILE C 1 127 ? -0.155 83.342 18.023 1.00 10.76 124 ILE D O 1
ATOM 4655 N N . ALA C 1 128 ? 1.628 82.878 16.779 1.00 9.63 125 ALA D N 1
ATOM 4656 C CA . ALA C 1 128 ? 1.003 81.673 16.179 1.00 9.31 125 ALA D CA 1
ATOM 4657 C C . ALA C 1 128 ? 0.574 80.710 17.235 1.00 9.34 125 ALA D C 1
ATOM 4658 O O . ALA C 1 128 ? -0.542 80.194 17.189 1.00 9.06 125 ALA D O 1
ATOM 4660 N N . CYS C 1 129 ? 1.496 80.401 18.154 1.00 9.11 126 CYS D N 1
ATOM 4661 C CA . CYS C 1 129 ? 1.164 79.452 19.202 1.00 9.96 126 CYS D CA 1
ATOM 4662 C C . CYS C 1 129 ? 0.011 79.928 20.079 1.00 10.25 126 CYS D C 1
ATOM 4663 O O . CYS C 1 129 ? -0.817 79.147 20.411 1.00 11.70 126 CYS D O 1
ATOM 4666 N N . ARG C 1 130 ? -0.053 81.221 20.371 1.00 10.23 127 ARG D N 1
ATOM 4667 C CA . ARG C 1 130 ? -1.156 81.747 21.147 1.00 11.09 127 ARG D CA 1
ATOM 4668 C C . ARG C 1 130 ? -2.490 81.487 20.419 1.00 11.05 127 ARG D C 1
ATOM 4669 O O . ARG C 1 130 ? -3.473 81.016 21.060 1.00 11.95 127 ARG D O 1
ATOM 4677 N N . HIS C 1 131 ? -2.479 81.681 19.095 1.00 10.64 128 HIS D N 1
ATOM 4678 C CA . HIS C 1 131 ? -3.664 81.415 18.248 1.00 11.61 128 HIS D CA 1
ATOM 4679 C C . HIS C 1 131 ? -4.026 79.936 18.236 1.00 11.12 128 HIS D C 1
ATOM 4680 O O . HIS C 1 131 ? -5.180 79.588 18.436 1.00 11.61 128 HIS D O 1
ATOM 4687 N N . PHE C 1 132 ? -3.045 79.036 17.996 1.00 10.80 129 PHE D N 1
ATOM 4688 C CA . PHE C 1 132 ? -3.303 77.630 17.953 1.00 11.10 129 PHE D CA 1
ATOM 4689 C C . PHE C 1 132 ? -3.879 77.130 19.284 1.00 10.86 129 PHE D C 1
ATOM 4690 O O . PHE C 1 132 ? -4.816 76.354 19.315 1.00 11.41 129 PHE D O 1
ATOM 4698 N N . LEU C 1 133 ? -3.258 77.518 20.389 1.00 10.92 130 LEU D N 1
ATOM 4699 C CA . LEU C 1 133 ? -3.692 77.122 21.731 1.00 11.28 130 LEU D CA 1
ATOM 4700 C C . LEU C 1 133 ? -5.093 77.653 21.988 1.00 12.01 130 LEU D C 1
ATOM 4701 O O . LEU C 1 133 ? -5.953 76.889 22.513 1.00 12.62 130 LEU D O 1
ATOM 4706 N N . ALA C 1 134 ? -5.369 78.905 21.635 1.00 12.38 131 ALA D N 1
ATOM 4707 C CA . ALA C 1 134 ? -6.746 79.435 21.903 1.00 13.86 131 ALA D CA 1
ATOM 4708 C C . ALA C 1 134 ? -7.826 78.659 21.147 1.00 15.74 131 ALA D C 1
ATOM 4709 O O . ALA C 1 134 ? -9.017 78.592 21.619 1.00 14.23 131 ALA D O 1
ATOM 4711 N N . SER C 1 135 ? -7.493 78.152 19.956 1.00 14.93 132 SER D N 1
ATOM 4712 C CA . SER C 1 135 ? -8.463 77.387 19.162 1.00 16.35 132 SER D CA 1
ATOM 4713 C C . SER C 1 135 ? -8.361 75.904 19.248 1.00 14.22 132 SER D C 1
ATOM 4714 O O . SER C 1 135 ? -9.009 75.183 18.476 1.00 14.87 132 SER D O 1
ATOM 4717 N N . ASN C 1 136 ? -7.472 75.432 20.085 1.00 15.17 133 ASN D N 1
ATOM 4718 C CA . ASN C 1 136 ? -7.183 73.997 20.186 1.00 15.24 133 ASN D CA 1
ATOM 4719 C C . ASN C 1 136 ? -6.811 73.391 18.875 1.00 14.84 133 ASN D C 1
ATOM 4720 O O . ASN C 1 136 ? -7.235 72.276 18.548 1.00 15.50 133 ASN D O 1
ATOM 4725 N N . THR C 1 137 ? -5.963 74.083 18.127 1.00 12.09 134 THR D N 1
ATOM 4726 C CA . THR C 1 137 ? -5.566 73.649 16.807 1.00 12.02 134 THR D CA 1
ATOM 4727 C C . THR C 1 137 ? -4.278 72.809 16.901 1.00 11.60 134 THR D C 1
ATOM 4728 O O . THR C 1 137 ? -3.414 73.173 17.670 1.00 12.69 134 THR D O 1
ATOM 4732 N N . LYS C 1 138 ? -4.214 71.708 16.163 1.00 11.02 135 LYS D N 1
ATOM 4733 C CA . LYS C 1 138 ? -2.967 70.924 16.042 1.00 12.48 135 LYS D CA 1
ATOM 4734 C C . LYS C 1 138 ? -2.064 71.620 15.036 1.00 11.80 135 LYS D C 1
ATOM 4735 O O . LYS C 1 138 ? -1.903 71.197 13.879 1.00 12.68 135 LYS D O 1
ATOM 4741 N N . GLY C 1 139 ? -1.538 72.769 15.426 1.00 10.87 136 GLY D N 1
ATOM 4742 C CA . GLY C 1 139 ? -0.862 73.646 14.556 1.00 10.78 136 GLY D CA 1
ATOM 4743 C C . GLY C 1 139 ? 0.555 73.153 14.258 1.00 11.12 136 GLY D C 1
ATOM 4744 O O . GLY C 1 139 ? 1.057 72.314 14.989 1.00 11.63 136 GLY D O 1
ATOM 4745 N N . VAL C 1 140 ? 1.086 73.591 13.128 1.00 10.21 137 VAL D N 1
ATOM 4746 C CA . VAL C 1 140 ? 2.459 73.286 12.686 1.00 9.23 137 VAL D CA 1
ATOM 4747 C C . VAL C 1 140 ? 3.233 74.548 12.354 1.00 8.93 137 VAL D C 1
ATOM 4748 O O . VAL C 1 140 ? 2.671 75.489 11.750 1.00 9.13 137 VAL D O 1
ATOM 4752 N N . ILE C 1 141 ? 4.516 74.586 12.762 1.00 7.92 138 ILE D N 1
ATOM 4753 C CA . ILE C 1 141 ? 5.416 75.640 12.433 1.00 8.62 138 ILE D CA 1
ATOM 4754 C C . ILE C 1 141 ? 6.595 75.055 11.660 1.00 8.53 138 ILE D C 1
ATOM 4755 O O . ILE C 1 141 ? 7.125 74.041 12.054 1.00 7.94 138 ILE D O 1
ATOM 4760 N N . VAL C 1 142 ? 7.006 75.744 10.594 1.00 8.48 139 VAL D N 1
ATOM 4761 C CA . VAL C 1 142 ? 8.296 75.491 9.917 1.00 8.56 139 VAL D CA 1
ATOM 4762 C C . VAL C 1 142 ? 9.056 76.781 9.865 1.00 8.63 139 VAL D C 1
ATOM 4763 O O . VAL C 1 142 ? 8.612 77.727 9.198 1.00 7.43 139 VAL D O 1
ATOM 4767 N N . ASN C 1 143 ? 10.170 76.859 10.568 1.00 7.70 140 ASN D N 1
ATOM 4768 C CA . ASN C 1 143 ? 11.011 78.033 10.529 1.00 8.43 140 ASN D CA 1
ATOM 4769 C C . ASN C 1 143 ? 12.117 77.875 9.525 1.00 9.47 140 ASN D C 1
ATOM 4770 O O . ASN C 1 143 ? 12.621 76.795 9.356 1.00 9.97 140 ASN D O 1
ATOM 4775 N N . THR C 1 144 ? 12.534 78.926 8.827 1.00 9.16 141 THR D N 1
ATOM 4776 C CA . THR C 1 144 ? 13.670 78.774 7.917 1.00 9.76 141 THR D CA 1
ATOM 4777 C C . THR C 1 144 ? 14.867 79.244 8.723 1.00 10.74 141 THR D C 1
ATOM 4778 O O . THR C 1 144 ? 14.961 80.426 9.097 1.00 11.14 141 THR D O 1
ATOM 4782 N N . ALA C 1 145 ? 15.744 78.303 9.030 1.00 10.45 142 ALA D N 1
ATOM 4783 C CA . ALA C 1 145 ? 17.014 78.567 9.653 1.00 10.16 142 ALA D CA 1
ATOM 4784 C C . ALA C 1 145 ? 18.057 78.709 8.568 1.00 10.21 142 ALA D C 1
ATOM 4785 O O . ALA C 1 145 ? 17.891 79.544 7.659 1.00 10.26 142 ALA D O 1
ATOM 4787 N N . SER C 1 146 ? 19.111 77.899 8.588 1.00 9.39 143 SER D N 1
ATOM 4788 C CA . SER C 1 146 ? 20.219 78.015 7.632 1.00 9.47 143 SER D CA 1
ATOM 4789 C C . SER C 1 146 ? 21.236 76.917 7.887 1.00 9.26 143 SER D C 1
ATOM 4790 O O . SER C 1 146 ? 21.328 76.422 8.980 1.00 8.74 143 SER D O 1
ATOM 4793 N N . LEU C 1 147 ? 22.038 76.609 6.879 1.00 8.83 144 LEU D N 1
ATOM 4794 C CA . LEU C 1 147 ? 23.262 75.839 7.106 1.00 9.19 144 LEU D CA 1
ATOM 4795 C C . LEU C 1 147 ? 24.070 76.538 8.249 1.00 8.59 144 LEU D C 1
ATOM 4796 O O . LEU C 1 147 ? 24.734 75.858 9.049 1.00 8.98 144 LEU D O 1
ATOM 4801 N N . ALA C 1 148 ? 24.028 77.867 8.288 1.00 8.01 145 ALA D N 1
ATOM 4802 C CA . ALA C 1 148 ? 24.755 78.642 9.312 1.00 7.83 145 ALA D CA 1
ATOM 4803 C C . ALA C 1 148 ? 24.129 78.535 10.709 1.00 8.80 145 ALA D C 1
ATOM 4804 O O . ALA C 1 148 ? 24.697 79.129 11.639 1.00 9.64 145 ALA D O 1
ATOM 4806 N N . ALA C 1 149 ? 23.034 77.752 10.870 1.00 8.42 146 ALA D N 1
ATOM 4807 C CA . ALA C 1 149 ? 22.528 77.304 12.184 1.00 7.97 146 ALA D CA 1
ATOM 4808 C C . ALA C 1 149 ? 23.223 76.033 12.659 1.00 8.29 146 ALA D C 1
ATOM 4809 O O . ALA C 1 149 ? 22.994 75.628 13.810 1.00 8.78 146 ALA D O 1
ATOM 4811 N N . LYS C 1 150 ? 24.027 75.414 11.776 1.00 8.26 147 LYS D N 1
ATOM 4812 C CA . LYS C 1 150 ? 24.735 74.155 12.043 1.00 8.42 147 LYS D CA 1
ATOM 4813 C C . LYS C 1 150 ? 26.236 74.312 12.101 1.00 9.55 147 LYS D C 1
ATOM 4814 O O . LYS C 1 150 ? 26.910 73.594 12.881 1.00 9.19 147 LYS D O 1
ATOM 4820 N N . VAL C 1 151 ? 26.733 75.181 11.258 1.00 10.64 148 VAL D N 1
ATOM 4821 C CA . VAL C 1 151 ? 28.186 75.440 11.133 1.00 11.75 148 VAL D CA 1
ATOM 4822 C C . VAL C 1 151 ? 28.339 76.962 11.065 1.00 10.98 148 VAL D C 1
ATOM 4823 O O . VAL C 1 151 ? 27.928 77.627 10.106 1.00 11.50 148 VAL D O 1
ATOM 4827 N N . GLY C 1 152 ? 29.007 77.558 12.034 1.00 8.88 149 GLY D N 1
ATOM 4828 C CA . GLY C 1 152 ? 29.267 78.991 11.920 1.00 10.46 149 GLY D CA 1
ATOM 4829 C C . GLY C 1 152 ? 30.152 79.277 10.698 1.00 11.22 149 GLY D C 1
ATOM 4830 O O . GLY C 1 152 ? 31.077 78.539 10.369 1.00 12.46 149 GLY D O 1
ATOM 4831 N N . ALA C 1 153 ? 29.782 80.350 10.010 1.00 10.25 150 ALA D N 1
ATOM 4832 C CA . ALA C 1 153 ? 30.366 80.726 8.743 1.00 11.23 150 ALA D CA 1
ATOM 4833 C C . ALA C 1 153 ? 31.151 81.994 8.790 1.00 11.98 150 ALA D C 1
ATOM 4834 O O . ALA C 1 153 ? 30.655 83.051 9.234 1.00 12.66 150 ALA D O 1
ATOM 4836 N N . PRO C 1 154 ? 32.399 81.911 8.369 1.00 12.20 151 PRO D N 1
ATOM 4837 C CA . PRO C 1 154 ? 33.229 83.138 8.356 1.00 13.28 151 PRO D CA 1
ATOM 4838 C C . PRO C 1 154 ? 32.640 84.228 7.460 1.00 13.88 151 PRO D C 1
ATOM 4839 O O . PRO C 1 154 ? 31.999 83.955 6.424 1.00 14.00 151 PRO D O 1
ATOM 4843 N N . LEU C 1 155 ? 32.824 85.492 7.898 1.00 12.70 152 LEU D N 1
ATOM 4844 C CA . LEU C 1 155 ? 32.145 86.623 7.289 1.00 13.10 152 LEU D CA 1
ATOM 4845 C C . LEU C 1 155 ? 30.660 86.747 7.556 1.00 11.93 152 LEU D C 1
ATOM 4846 O O . LEU C 1 155 ? 30.016 87.724 7.133 1.00 11.33 152 LEU D O 1
ATOM 4851 N N . LEU C 1 156 ? 30.113 85.729 8.252 1.00 11.56 153 LEU D N 1
ATOM 4852 C CA . LEU C 1 156 ? 28.718 85.709 8.592 1.00 10.64 153 LEU D CA 1
ATOM 4853 C C . LEU C 1 156 ? 28.580 85.352 10.076 1.00 10.17 153 LEU D C 1
ATOM 4854 O O . LEU C 1 156 ? 27.651 84.628 10.488 1.00 9.98 153 LEU D O 1
ATOM 4859 N N . ALA C 1 157 ? 29.473 85.831 10.894 1.00 9.08 154 ALA D N 1
ATOM 4860 C CA . ALA C 1 157 ? 29.448 85.446 12.286 1.00 9.30 154 ALA D CA 1
ATOM 4861 C C . ALA C 1 157 ? 28.199 85.879 13.053 1.00 10.40 154 ALA D C 1
ATOM 4862 O O . ALA C 1 157 ? 27.604 85.116 13.843 1.00 10.23 154 ALA D O 1
ATOM 4864 N N . HIS C 1 158 ? 27.751 87.092 12.826 1.00 9.28 155 HIS D N 1
ATOM 4865 C CA . HIS C 1 158 ? 26.507 87.596 13.423 1.00 9.32 155 HIS D CA 1
ATOM 4866 C C . HIS C 1 158 ? 25.289 86.898 12.782 1.00 9.30 155 HIS D C 1
ATOM 4867 O O . HIS C 1 158 ? 24.382 86.484 13.514 1.00 10.69 155 HIS D O 1
ATOM 4874 N N . TYR C 1 159 ? 25.306 86.700 11.476 1.00 8.97 156 TYR D N 1
ATOM 4875 C CA . TYR C 1 159 ? 24.234 85.943 10.796 1.00 9.60 156 TYR D CA 1
ATOM 4876 C C . TYR C 1 159 ? 24.129 84.532 11.387 1.00 8.77 156 TYR D C 1
ATOM 4877 O O . TYR C 1 159 ? 23.069 84.074 11.689 1.00 9.05 156 TYR D O 1
ATOM 4886 N N . SER C 1 160 ? 25.266 83.882 11.549 1.00 8.52 157 SER D N 1
ATOM 4887 C CA . SER C 1 160 ? 25.293 82.510 12.075 1.00 8.01 157 SER D CA 1
ATOM 4888 C C . SER C 1 160 ? 24.748 82.480 13.477 1.00 8.29 157 SER D C 1
ATOM 4889 O O . SER C 1 160 ? 23.902 81.654 13.815 1.00 7.84 157 SER D O 1
ATOM 4892 N N . ALA C 1 161 ? 25.203 83.433 14.303 1.00 8.07 158 ALA D N 1
ATOM 4893 C CA . ALA C 1 161 ? 24.671 83.525 15.666 1.00 7.58 158 ALA D CA 1
ATOM 4894 C C . ALA C 1 161 ? 23.155 83.632 15.654 1.00 7.88 158 ALA D C 1
ATOM 4895 O O . ALA C 1 161 ? 22.450 82.954 16.435 1.00 6.75 158 ALA D O 1
ATOM 4897 N N . SER C 1 162 ? 22.617 84.481 14.762 1.00 8.35 159 SER D N 1
ATOM 4898 C CA . SER C 1 162 ? 21.197 84.679 14.704 1.00 7.87 159 SER D CA 1
ATOM 4899 C C . SER C 1 162 ? 20.455 83.439 14.267 1.00 7.93 159 SER D C 1
ATOM 4900 O O . SER C 1 162 ? 19.308 83.201 14.694 1.00 7.51 159 SER D O 1
ATOM 4903 N N . LYS C 1 163 ? 21.028 82.656 13.368 1.00 8.24 160 LYS D N 1
ATOM 4904 C CA . LYS C 1 163 ? 20.369 81.453 12.863 1.00 8.66 160 LYS D CA 1
ATOM 4905 C C . LYS C 1 163 ? 20.514 80.249 13.814 1.00 8.17 160 LYS D C 1
ATOM 4906 O O . LYS C 1 163 ? 19.576 79.491 13.966 1.00 7.68 160 LYS D O 1
ATOM 4912 N N . PHE C 1 164 ? 21.632 80.101 14.496 1.00 7.71 161 PHE D N 1
ATOM 4913 C CA . PHE C 1 164 ? 21.735 79.204 15.642 1.00 7.69 161 PHE D CA 1
ATOM 4914 C C . PHE C 1 164 ? 20.608 79.509 16.606 1.00 8.07 161 PHE D C 1
ATOM 4915 O O . PHE C 1 164 ? 19.961 78.598 17.104 1.00 7.59 161 PHE D O 1
ATOM 4923 N N . ALA C 1 165 ? 20.345 80.812 16.872 1.00 7.61 162 ALA D N 1
ATOM 4924 C CA . ALA C 1 165 ? 19.286 81.171 17.797 1.00 7.10 162 ALA D CA 1
ATOM 4925 C C . ALA C 1 165 ? 17.921 80.673 17.320 1.00 7.59 162 ALA D C 1
ATOM 4926 O O . ALA C 1 165 ? 17.142 80.215 18.075 1.00 7.14 162 ALA D O 1
ATOM 4928 N N . VAL C 1 166 ? 17.624 80.852 16.051 1.00 8.13 163 VAL D N 1
ATOM 4929 C CA . VAL C 1 166 ? 16.400 80.287 15.455 1.00 8.06 163 VAL D CA 1
ATOM 4930 C C . VAL C 1 166 ? 16.278 78.777 15.760 1.00 8.16 163 VAL D C 1
ATOM 4931 O O . VAL C 1 166 ? 15.235 78.313 16.138 1.00 8.84 163 VAL D O 1
ATOM 4935 N N . PHE C 1 167 ? 17.360 78.051 15.595 1.00 9.02 164 PHE D N 1
ATOM 4936 C CA . PHE C 1 167 ? 17.331 76.607 15.823 1.00 8.73 164 PHE D CA 1
ATOM 4937 C C . PHE C 1 167 ? 17.118 76.304 17.258 1.00 8.22 164 PHE D C 1
ATOM 4938 O O . PHE C 1 167 ? 16.346 75.396 17.613 1.00 8.71 164 PHE D O 1
ATOM 4946 N N . GLY C 1 168 ? 17.793 77.017 18.149 1.00 7.06 165 GLY D N 1
ATOM 4947 C CA . GLY C 1 168 ? 17.584 76.733 19.596 1.00 6.89 165 GLY D CA 1
ATOM 4948 C C . GLY C 1 168 ? 16.201 77.040 20.076 1.00 6.70 165 GLY D C 1
ATOM 4949 O O . GLY C 1 168 ? 15.608 76.281 20.861 1.00 6.68 165 GLY D O 1
ATOM 4950 N N . TRP C 1 169 ? 15.691 78.183 19.624 1.00 6.95 166 TRP D N 1
ATOM 4951 C CA . TRP C 1 169 ? 14.300 78.576 19.837 1.00 7.34 166 TRP D CA 1
ATOM 4952 C C . TRP C 1 169 ? 13.382 77.442 19.376 1.00 6.92 166 TRP D C 1
ATOM 4953 O O . TRP C 1 169 ? 12.430 77.047 20.036 1.00 7.48 166 TRP D O 1
ATOM 4964 N N . THR C 1 170 ? 13.607 76.955 18.200 1.00 7.67 167 THR D N 1
ATOM 4965 C CA . THR C 1 170 ? 12.768 75.888 17.596 1.00 7.23 167 THR D CA 1
ATOM 4966 C C . THR C 1 170 ? 12.731 74.672 18.513 1.00 7.60 167 THR D C 1
ATOM 4967 O O . THR C 1 170 ? 11.705 74.120 18.729 1.00 6.59 167 THR D O 1
ATOM 4971 N N . GLN C 1 171 ? 13.873 74.245 19.010 1.00 7.12 168 GLN D N 1
ATOM 4972 C CA . GLN C 1 171 ? 13.945 73.074 19.834 1.00 7.23 168 GLN D CA 1
ATOM 4973 C C . GLN C 1 171 ? 13.181 73.246 21.159 1.00 7.57 168 GLN D C 1
ATOM 4974 O O . GLN C 1 171 ? 12.398 72.375 21.520 1.00 7.65 168 GLN D O 1
ATOM 4980 N N . ALA C 1 172 ? 13.355 74.409 21.803 1.00 7.65 169 ALA D N 1
ATOM 4981 C CA . ALA C 1 172 ? 12.810 74.615 23.116 1.00 7.53 169 ALA D CA 1
ATOM 4982 C C . ALA C 1 172 ? 11.303 74.711 22.937 1.00 8.04 169 ALA D C 1
ATOM 4983 O O . ALA C 1 172 ? 10.532 74.188 23.697 1.00 7.45 169 ALA D O 1
ATOM 4985 N N . LEU C 1 173 ? 10.909 75.512 21.944 1.00 8.42 170 LEU D N 1
ATOM 4986 C CA . LEU C 1 173 ? 9.458 75.713 21.682 1.00 8.13 170 LEU D CA 1
ATOM 4987 C C . LEU C 1 173 ? 8.831 74.371 21.360 1.00 8.24 170 LEU D C 1
ATOM 4988 O O . LEU C 1 173 ? 7.708 74.099 21.772 1.00 8.40 170 LEU D O 1
ATOM 4993 N N . ALA C 1 174 ? 9.511 73.521 20.573 1.00 8.36 171 ALA D N 1
ATOM 4994 C CA . ALA C 1 174 ? 8.952 72.273 20.210 1.00 8.10 171 ALA D CA 1
ATOM 4995 C C . ALA C 1 174 ? 8.709 71.455 21.489 1.00 8.40 171 ALA D C 1
ATOM 4996 O O . ALA C 1 174 ? 7.681 70.724 21.589 1.00 8.96 171 ALA D O 1
ATOM 4998 N N . ARG C 1 175 ? 9.638 71.485 22.419 1.00 8.93 172 ARG D N 1
ATOM 4999 C CA . ARG C 1 175 ? 9.450 70.761 23.686 1.00 10.18 172 ARG D CA 1
ATOM 5000 C C . ARG C 1 175 ? 8.242 71.230 24.473 1.00 10.31 172 ARG D C 1
ATOM 5001 O O . ARG C 1 175 ? 7.489 70.418 25.053 1.00 11.08 172 ARG D O 1
ATOM 5009 N N . GLU C 1 176 ? 8.014 72.536 24.499 1.00 9.43 173 GLU D N 1
ATOM 5010 C CA . GLU C 1 176 ? 6.837 73.038 25.164 1.00 10.41 173 GLU D CA 1
ATOM 5011 C C . GLU C 1 176 ? 5.551 72.749 24.458 1.00 9.69 173 GLU D C 1
ATOM 5012 O O . GLU C 1 176 ? 4.495 72.575 25.109 1.00 10.19 173 GLU D O 1
ATOM 5018 N N . MET C 1 177 ? 5.563 72.754 23.173 1.00 9.12 174 MET D N 1
ATOM 5019 C CA . MET C 1 177 ? 4.382 72.653 22.340 1.00 9.32 174 MET D CA 1
ATOM 5020 C C . MET C 1 177 ? 3.931 71.213 22.058 1.00 9.19 174 MET D C 1
ATOM 5021 O O . MET C 1 177 ? 2.759 70.962 21.811 1.00 8.95 174 MET D O 1
ATOM 5026 N N . ALA C 1 178 ? 4.856 70.265 22.103 1.00 8.86 175 ALA D N 1
ATOM 5027 C CA . ALA C 1 178 ? 4.519 68.883 21.789 1.00 8.85 175 ALA D CA 1
ATOM 5028 C C . ALA C 1 178 ? 3.373 68.293 22.606 1.00 9.70 175 ALA D C 1
ATOM 5029 O O . ALA C 1 178 ? 2.540 67.604 22.029 1.00 8.95 175 ALA D O 1
ATOM 5031 N N . PRO C 1 179 ? 3.315 68.541 23.906 1.00 10.90 176 PRO D N 1
ATOM 5032 C CA . PRO C 1 179 ? 2.182 67.995 24.695 1.00 11.42 176 PRO D CA 1
ATOM 5033 C C . PRO C 1 179 ? 0.835 68.597 24.311 1.00 12.98 176 PRO D C 1
ATOM 5034 O O . PRO C 1 179 ? -0.231 68.035 24.646 1.00 14.81 176 PRO D O 1
ATOM 5038 N N . LYS C 1 180 ? 0.846 69.716 23.598 1.00 11.96 177 LYS D N 1
ATOM 5039 C CA . LYS C 1 180 ? -0.349 70.348 23.038 1.00 13.25 177 LYS D CA 1
ATOM 5040 C C . LYS C 1 180 ? -0.584 70.030 21.579 1.00 12.62 177 LYS D C 1
ATOM 5041 O O . LYS C 1 180 ? -1.434 70.669 20.920 1.00 12.97 177 LYS D O 1
ATOM 5047 N N . ASN C 1 181 ? 0.102 69.027 21.055 1.00 11.00 178 ASN D N 1
ATOM 5048 C CA . ASN C 1 181 ? -0.136 68.507 19.699 1.00 13.49 178 ASN D CA 1
ATOM 5049 C C . ASN C 1 181 ? 0.195 69.524 18.674 1.00 11.86 178 ASN D C 1
ATOM 5050 O O . ASN C 1 181 ? -0.324 69.462 17.557 1.00 13.53 178 ASN D O 1
ATOM 5055 N N . ILE C 1 182 ? 1.180 70.387 18.956 1.00 10.75 179 ILE D N 1
ATOM 5056 C CA . ILE C 1 182 ? 1.661 71.436 18.002 1.00 10.22 179 ILE D CA 1
ATOM 5057 C C . ILE C 1 182 ? 3.120 71.076 17.689 1.00 10.45 179 ILE D C 1
ATOM 5058 O O . ILE C 1 182 ? 3.883 70.881 18.601 1.00 11.11 179 ILE D O 1
ATOM 5063 N N . ARG C 1 183 ? 3.437 70.959 16.416 1.00 9.29 180 ARG D N 1
ATOM 5064 C CA . ARG C 1 183 ? 4.812 70.628 15.944 1.00 9.04 180 ARG D CA 1
ATOM 5065 C C . ARG C 1 183 ? 5.542 71.868 15.489 1.00 9.00 180 ARG D C 1
ATOM 5066 O O . ARG C 1 183 ? 4.960 72.816 14.933 1.00 8.45 180 ARG D O 1
ATOM 5074 N N . VAL C 1 184 ? 6.860 71.890 15.766 1.00 7.61 181 VAL D N 1
ATOM 5075 C CA . VAL C 1 184 ? 7.695 73.038 15.438 1.00 7.73 181 VAL D CA 1
ATOM 5076 C C . VAL C 1 184 ? 9.021 72.502 14.900 1.00 7.58 181 VAL D C 1
ATOM 5077 O O . VAL C 1 184 ? 9.782 71.891 15.665 1.00 7.15 181 VAL D O 1
ATOM 5081 N N . ASN C 1 185 ? 9.310 72.736 13.626 1.00 7.26 182 ASN D N 1
ATOM 5082 C CA . ASN C 1 185 ? 10.581 72.300 13.053 1.00 7.56 182 ASN D CA 1
ATOM 5083 C C . ASN C 1 185 ? 11.213 73.460 12.320 1.00 8.14 182 ASN D C 1
ATOM 5084 O O . ASN C 1 185 ? 10.580 74.480 12.066 1.00 8.29 182 ASN D O 1
ATOM 5089 N N . CYS C 1 186 ? 12.477 73.291 11.942 1.00 8.07 183 CYS D N 1
ATOM 5090 C CA . CYS C 1 186 ? 13.115 74.178 11.018 1.00 8.91 183 CYS D CA 1
ATOM 5091 C C . CYS C 1 186 ? 13.800 73.503 9.901 1.00 9.08 183 CYS D C 1
ATOM 5092 O O . CYS C 1 186 ? 14.103 72.312 9.977 1.00 9.12 183 CYS D O 1
ATOM 5095 N N . VAL C 1 187 ? 14.034 74.267 8.810 1.00 9.81 184 VAL D N 1
ATOM 5096 C CA . VAL C 1 187 ? 14.804 73.764 7.694 1.00 9.44 184 VAL D CA 1
ATOM 5097 C C . VAL C 1 187 ? 16.107 74.581 7.598 1.00 9.90 184 VAL D C 1
ATOM 5098 O O . VAL C 1 187 ? 16.124 75.771 7.903 1.00 10.05 184 VAL D O 1
ATOM 5102 N N . CYS C 1 188 ? 17.198 73.944 7.235 1.00 9.28 185 CYS D N 1
ATOM 5103 C CA . CYS C 1 188 ? 18.515 74.563 7.174 1.00 9.17 185 CYS D CA 1
ATOM 5104 C C . CYS C 1 188 ? 19.048 74.497 5.723 1.00 9.60 185 CYS D C 1
ATOM 5105 O O . CYS C 1 188 ? 19.724 73.526 5.349 1.00 11.01 185 CYS D O 1
ATOM 5108 N N . PRO C 1 189 ? 18.727 75.502 4.921 1.00 10.22 186 PRO D N 1
ATOM 5109 C CA . PRO C 1 189 ? 19.160 75.509 3.518 1.00 11.42 186 PRO D CA 1
ATOM 5110 C C . PRO C 1 189 ? 20.628 75.756 3.387 1.00 12.72 186 PRO D C 1
ATOM 5111 O O . PRO C 1 189 ? 21.129 76.569 4.183 1.00 13.62 186 PRO D O 1
ATOM 5115 N N . GLY C 1 190 ? 21.159 75.360 2.238 1.00 12.63 187 GLY D N 1
ATOM 5116 C CA . GLY C 1 190 ? 22.541 75.556 1.898 1.00 14.52 187 GLY D CA 1
ATOM 5117 C C . GLY C 1 190 ? 22.694 76.779 1.045 1.00 16.28 187 GLY D C 1
ATOM 5118 O O . GLY C 1 190 ? 22.137 77.842 1.349 1.00 16.18 187 GLY D O 1
ATOM 5119 N N . PHE C 1 191 ? 23.428 76.576 -0.053 1.00 15.97 188 PHE D N 1
ATOM 5120 C CA . PHE C 1 191 ? 23.845 77.681 -0.915 1.00 16.55 188 PHE D CA 1
ATOM 5121 C C . PHE C 1 191 ? 22.775 78.011 -1.963 1.00 14.66 188 PHE D C 1
ATOM 5122 O O . PHE C 1 191 ? 22.858 77.557 -3.124 1.00 18.23 188 PHE D O 1
ATOM 5130 N N . VAL C 1 192 ? 21.767 78.773 -1.611 1.00 15.68 189 VAL D N 1
ATOM 5131 C CA . VAL C 1 192 ? 20.610 78.952 -2.492 1.00 16.91 189 VAL D CA 1
ATOM 5132 C C . VAL C 1 192 ? 20.674 80.147 -3.432 1.00 20.43 189 VAL D C 1
ATOM 5133 O O . VAL C 1 192 ? 20.866 81.294 -2.972 1.00 20.44 189 VAL D O 1
ATOM 5137 N N . LYS C 1 193 ? 20.400 79.854 -4.712 1.00 20.41 190 LYS D N 1
ATOM 5138 C CA . LYS C 1 193 ? 20.360 80.879 -5.782 1.00 21.55 190 LYS D CA 1
ATOM 5139 C C . LYS C 1 193 ? 19.041 81.659 -5.711 1.00 26.16 190 LYS D C 1
ATOM 5140 O O . LYS C 1 193 ? 17.964 81.163 -6.083 1.00 24.75 190 LYS D O 1
ATOM 5146 N N . THR C 1 194 ? 19.166 82.895 -5.226 1.00 27.81 191 THR D N 1
ATOM 5147 C CA . THR C 1 194 ? 18.097 83.891 -5.297 1.00 33.34 191 THR D CA 1
ATOM 5148 C C . THR C 1 194 ? 18.601 85.114 -6.094 1.00 37.20 191 THR D C 1
ATOM 5149 O O . THR C 1 194 ? 19.821 85.301 -6.244 1.00 40.72 191 THR D O 1
ATOM 5153 N N . ALA C 1 195 ? 17.670 85.955 -6.564 1.00 39.48 192 ALA D N 1
ATOM 5154 C CA . ALA C 1 195 ? 18.013 87.173 -7.320 1.00 44.22 192 ALA D CA 1
ATOM 5155 C C . ALA C 1 195 ? 19.055 88.082 -6.606 1.00 51.72 192 ALA D C 1
ATOM 5156 O O . ALA C 1 195 ? 19.716 88.915 -7.251 1.00 61.03 192 ALA D O 1
ATOM 5158 N N . MET C 1 196 ? 19.172 87.915 -5.282 1.00 55.71 193 MET D N 1
ATOM 5159 C CA . MET C 1 196 ? 20.060 88.698 -4.422 1.00 65.85 193 MET D CA 1
ATOM 5160 C C . MET C 1 196 ? 21.485 88.153 -4.444 1.00 73.15 193 MET D C 1
ATOM 5161 O O . MET C 1 196 ? 22.410 88.822 -3.971 1.00 76.23 193 MET D O 1
ATOM 5166 N N . GLN C 1 197 ? 21.674 86.934 -4.957 1.00 73.54 194 GLN D N 1
ATOM 5167 C CA . GLN C 1 197 ? 22.961 86.273 -4.773 1.00 70.31 194 GLN D CA 1
ATOM 5168 C C . GLN C 1 197 ? 23.974 86.747 -5.800 1.00 68.03 194 GLN D C 1
ATOM 5169 O O . GLN C 1 197 ? 25.167 86.740 -5.515 1.00 66.67 194 GLN D O 1
ATOM 5175 N N . GLU C 1 198 ? 23.515 87.232 -6.952 1.00 64.27 195 GLU D N 1
ATOM 5176 C CA . GLU C 1 198 ? 24.424 87.947 -7.879 1.00 65.97 195 GLU D CA 1
ATOM 5177 C C . GLU C 1 198 ? 25.184 89.006 -7.066 1.00 68.39 195 GLU D C 1
ATOM 5178 O O . GLU C 1 198 ? 26.390 89.225 -7.224 1.00 69.15 195 GLU D O 1
ATOM 5184 N N . ARG C 1 199 ? 24.442 89.631 -6.161 1.00 67.99 196 ARG D N 1
ATOM 5185 C CA . ARG C 1 199 ? 24.862 90.830 -5.451 1.00 58.39 196 ARG D CA 1
ATOM 5186 C C . ARG C 1 199 ? 25.721 90.409 -4.255 1.00 46.71 196 ARG D C 1
ATOM 5187 O O . ARG C 1 199 ? 26.854 90.877 -4.081 1.00 35.56 196 ARG D O 1
ATOM 5195 N N . GLU C 1 200 ? 25.208 89.502 -3.436 1.00 47.11 197 GLU D N 1
ATOM 5196 C CA . GLU C 1 200 ? 26.002 89.007 -2.315 1.00 43.33 197 GLU D CA 1
ATOM 5197 C C . GLU C 1 200 ? 27.256 88.166 -2.753 1.00 39.22 197 GLU D C 1
ATOM 5198 O O . GLU C 1 200 ? 28.251 88.121 -2.025 1.00 36.88 197 GLU D O 1
ATOM 5204 N N . ILE C 1 201 ? 27.242 87.546 -3.935 1.00 31.40 198 ILE D N 1
ATOM 5205 C CA . ILE C 1 201 ? 28.478 86.930 -4.443 1.00 30.35 198 ILE D CA 1
ATOM 5206 C C . ILE C 1 201 ? 29.534 87.982 -4.808 1.00 28.31 198 ILE D C 1
ATOM 5207 O O . ILE C 1 201 ? 30.714 87.753 -4.595 1.00 23.94 198 ILE D O 1
ATOM 5212 N N . ILE C 1 202 ? 29.132 89.125 -5.376 1.00 31.54 199 ILE D N 1
ATOM 5213 C CA . ILE C 1 202 ? 30.133 90.152 -5.756 1.00 31.10 199 ILE D CA 1
ATOM 5214 C C . ILE C 1 202 ? 30.745 90.720 -4.463 1.00 27.09 199 ILE D C 1
ATOM 5215 O O . ILE C 1 202 ? 31.954 90.949 -4.366 1.00 26.35 199 ILE D O 1
ATOM 5220 N N . TRP C 1 203 ? 29.900 90.926 -3.457 1.00 24.75 200 TRP D N 1
ATOM 5221 C CA . TRP C 1 203 ? 30.408 91.450 -2.194 1.00 22.83 200 TRP D CA 1
ATOM 5222 C C . TRP C 1 203 ? 31.380 90.446 -1.511 1.00 19.04 200 TRP D C 1
ATOM 5223 O O . TRP C 1 203 ? 32.465 90.818 -1.080 1.00 19.76 200 TRP D O 1
ATOM 5234 N N . GLU C 1 204 ? 31.023 89.154 -1.465 1.00 16.03 201 GLU D N 1
ATOM 5235 C CA . GLU C 1 204 ? 31.925 88.152 -0.940 1.00 16.17 201 GLU D CA 1
ATOM 5236 C C . GLU C 1 204 ? 33.232 88.120 -1.723 1.00 16.94 201 GLU D C 1
ATOM 5237 O O . GLU C 1 204 ? 34.334 88.024 -1.162 1.00 18.52 201 GLU D O 1
ATOM 5243 N N . ALA C 1 205 ? 33.092 88.192 -3.043 1.00 17.22 202 ALA D N 1
ATOM 5244 C CA . ALA C 1 205 ? 34.282 88.103 -3.896 1.00 19.43 202 ALA D CA 1
ATOM 5245 C C . ALA C 1 205 ? 35.235 89.299 -3.564 1.00 19.42 202 ALA D C 1
ATOM 5246 O O . ALA C 1 205 ? 36.409 89.140 -3.299 1.00 21.42 202 ALA D O 1
ATOM 5248 N N . GLU C 1 206 ? 34.643 90.465 -3.439 1.00 21.53 203 GLU D N 1
ATOM 5249 C CA . GLU C 1 206 ? 35.370 91.614 -2.996 1.00 22.58 203 GLU D CA 1
ATOM 5250 C C . GLU C 1 206 ? 36.036 91.410 -1.647 1.00 23.25 203 GLU D C 1
ATOM 5251 O O . GLU C 1 206 ? 37.256 91.574 -1.513 1.00 22.33 203 GLU D O 1
ATOM 5257 N N . LEU C 1 207 ? 35.311 90.901 -0.652 1.00 18.82 204 LEU D N 1
ATOM 5258 C CA . LEU C 1 207 ? 35.955 90.681 0.654 1.00 21.80 204 LEU D CA 1
ATOM 5259 C C . LEU C 1 207 ? 37.076 89.627 0.693 1.00 23.41 204 LEU D C 1
ATOM 5260 O O . LEU C 1 207 ? 38.004 89.680 1.545 1.00 24.02 204 LEU D O 1
ATOM 5265 N N . ARG C 1 208 ? 36.973 88.661 -0.193 1.00 23.92 205 ARG D N 1
ATOM 5266 C CA . ARG C 1 208 ? 37.899 87.528 -0.204 1.00 25.33 205 ARG D CA 1
ATOM 5267 C C . ARG C 1 208 ? 39.030 87.680 -1.215 1.00 28.60 205 ARG D C 1
ATOM 5268 O O . ARG C 1 208 ? 39.860 86.770 -1.354 1.00 31.06 205 ARG D O 1
ATOM 5276 N N . GLY C 1 209 ? 39.077 88.830 -1.886 1.00 26.11 206 GLY D N 1
ATOM 5277 C CA . GLY C 1 209 ? 40.039 89.052 -2.966 1.00 31.63 206 GLY D CA 1
ATOM 5278 C C . GLY C 1 209 ? 39.954 88.056 -4.124 1.00 32.74 206 GLY D C 1
ATOM 5279 O O . GLY C 1 209 ? 40.990 87.675 -4.686 1.00 34.99 206 GLY D O 1
ATOM 5280 N N . MET C 1 210 ? 38.733 87.619 -4.459 1.00 31.31 207 MET D N 1
ATOM 5281 C CA . MET C 1 210 ? 38.496 86.664 -5.529 1.00 32.82 207 MET D CA 1
ATOM 5282 C C . MET C 1 210 ? 37.649 87.327 -6.579 1.00 29.71 207 MET D C 1
ATOM 5283 O O . MET C 1 210 ? 37.110 88.399 -6.381 1.00 33.17 207 MET D O 1
ATOM 5288 N N . THR C 1 211 ? 37.422 86.628 -7.678 1.00 27.67 208 THR D N 1
ATOM 5289 C CA . THR C 1 211 ? 36.399 87.031 -8.620 1.00 27.67 208 THR D CA 1
ATOM 5290 C C . THR C 1 211 ? 35.042 86.411 -8.231 1.00 29.38 208 THR D C 1
ATOM 5291 O O . THR C 1 211 ? 35.031 85.353 -7.577 1.00 31.39 208 THR D O 1
ATOM 5295 N N . PRO C 1 212 ? 33.917 87.041 -8.611 1.00 27.74 209 PRO D N 1
ATOM 5296 C CA . PRO C 1 212 ? 32.536 86.582 -8.426 1.00 27.61 209 PRO D CA 1
ATOM 5297 C C . PRO C 1 212 ? 32.271 85.171 -9.004 1.00 32.27 209 PRO D C 1
ATOM 5298 O O . PRO C 1 212 ? 31.526 84.327 -8.433 1.00 27.06 209 PRO D O 1
ATOM 5302 N N . GLU C 1 213 ? 32.897 84.951 -10.143 1.00 33.24 210 GLU D N 1
ATOM 5303 C CA . GLU C 1 213 ? 32.872 83.673 -10.833 1.00 31.86 210 GLU D CA 1
ATOM 5304 C C . GLU C 1 213 ? 33.537 82.632 -9.972 1.00 27.16 210 GLU D C 1
ATOM 5305 O O . GLU C 1 213 ? 32.985 81.544 -9.837 1.00 28.59 210 GLU D O 1
ATOM 5311 N N . ALA C 1 214 ? 34.706 82.938 -9.404 1.00 27.26 211 ALA D N 1
ATOM 5312 C CA . ALA C 1 214 ? 35.475 81.988 -8.592 1.00 23.24 211 ALA D CA 1
ATOM 5313 C C . ALA C 1 214 ? 34.690 81.622 -7.313 1.00 22.89 211 ALA D C 1
ATOM 5314 O O . ALA C 1 214 ? 34.614 80.450 -6.895 1.00 19.29 211 ALA D O 1
ATOM 5316 N N . VAL C 1 215 ? 34.086 82.641 -6.724 1.00 21.16 212 VAL D N 1
ATOM 5317 C CA . VAL C 1 215 ? 33.206 82.410 -5.546 1.00 20.16 212 VAL D CA 1
ATOM 5318 C C . VAL C 1 215 ? 32.026 81.480 -5.852 1.00 21.13 212 VAL D C 1
ATOM 5319 O O . VAL C 1 215 ? 31.817 80.541 -5.128 1.00 18.51 212 VAL D O 1
ATOM 5323 N N . ARG C 1 216 ? 31.268 81.739 -6.910 1.00 22.85 213 ARG D N 1
ATOM 5324 C CA . ARG C 1 216 ? 30.133 80.891 -7.282 1.00 26.36 213 ARG D CA 1
ATOM 5325 C C . ARG C 1 216 ? 30.613 79.473 -7.555 1.00 24.77 213 ARG D C 1
ATOM 5326 O O . ARG C 1 216 ? 30.000 78.483 -7.104 1.00 21.96 213 ARG D O 1
ATOM 5334 N N . ALA C 1 217 ? 31.725 79.357 -8.267 1.00 23.29 214 ALA D N 1
ATOM 5335 C CA . ALA C 1 217 ? 32.281 78.004 -8.585 1.00 22.69 214 ALA D CA 1
ATOM 5336 C C . ALA C 1 217 ? 32.671 77.221 -7.347 1.00 22.62 214 ALA D C 1
ATOM 5337 O O . ALA C 1 217 ? 32.406 76.028 -7.267 1.00 21.90 214 ALA D O 1
ATOM 5339 N N . GLU C 1 218 ? 33.277 77.897 -6.360 1.00 19.87 215 GLU D N 1
ATOM 5340 C CA . GLU C 1 218 ? 33.638 77.280 -5.126 1.00 20.09 215 GLU D CA 1
ATOM 5341 C C . GLU C 1 218 ? 32.418 76.731 -4.382 1.00 18.65 215 GLU D C 1
ATOM 5342 O O . GLU C 1 218 ? 32.495 75.675 -3.810 1.00 18.67 215 GLU D O 1
ATOM 5348 N N . TYR C 1 219 ? 31.312 77.464 -4.388 1.00 17.42 216 TYR D N 1
ATOM 5349 C CA . TYR C 1 219 ? 30.088 76.949 -3.761 1.00 17.42 216 TYR D CA 1
ATOM 5350 C C . TYR C 1 219 ? 29.645 75.636 -4.434 1.00 17.75 216 TYR D C 1
ATOM 5351 O O . TYR C 1 219 ? 29.247 74.719 -3.742 1.00 16.18 216 TYR D O 1
ATOM 5360 N N . VAL C 1 220 ? 29.741 75.580 -5.772 1.00 16.89 217 VAL D N 1
ATOM 5361 C CA . VAL C 1 220 ? 29.395 74.341 -6.505 1.00 16.30 217 VAL D CA 1
ATOM 5362 C C . VAL C 1 220 ? 30.346 73.226 -6.082 1.00 16.17 217 VAL D C 1
ATOM 5363 O O . VAL C 1 220 ? 29.933 72.089 -5.758 1.00 15.61 217 VAL D O 1
ATOM 5367 N N . SER C 1 221 ? 31.654 73.525 -6.074 1.00 17.01 218 SER D N 1
ATOM 5368 C CA . SER C 1 221 ? 32.681 72.558 -5.687 1.00 17.58 218 SER D CA 1
ATOM 5369 C C . SER C 1 221 ? 32.469 71.958 -4.325 1.00 17.53 218 SER D C 1
ATOM 5370 O O . SER C 1 221 ? 32.740 70.809 -4.058 1.00 18.67 218 SER D O 1
ATOM 5373 N N . LEU C 1 222 ? 31.968 72.769 -3.440 1.00 16.46 219 LEU D N 1
ATOM 5374 C CA . LEU C 1 222 ? 31.808 72.370 -2.087 1.00 15.96 219 LEU D CA 1
ATOM 5375 C C . LEU C 1 222 ? 30.531 71.526 -1.878 1.00 13.79 219 LEU D C 1
ATOM 5376 O O . LEU C 1 222 ? 30.330 71.030 -0.766 1.00 14.68 219 LEU D O 1
ATOM 5381 N N . THR C 1 223 ? 29.673 71.430 -2.897 1.00 12.77 220 THR D N 1
ATOM 5382 C CA . THR C 1 223 ? 28.371 70.741 -2.788 1.00 12.82 220 THR D CA 1
ATOM 5383 C C . THR C 1 223 ? 28.427 69.322 -3.363 1.00 11.99 220 THR D C 1
ATOM 5384 O O . THR C 1 223 ? 28.571 69.144 -4.594 1.00 12.14 220 THR D O 1
ATOM 5388 N N . PRO C 1 224 ? 28.278 68.303 -2.515 1.00 10.96 221 PRO D N 1
ATOM 5389 C CA . PRO C 1 224 ? 28.396 66.930 -3.065 1.00 10.99 221 PRO D CA 1
ATOM 5390 C C . PRO C 1 224 ? 27.467 66.636 -4.266 1.00 10.97 221 PRO D C 1
ATOM 5391 O O . PRO C 1 224 ? 27.876 66.006 -5.248 1.00 11.54 221 PRO D O 1
ATOM 5395 N N . LEU C 1 225 ? 26.225 67.113 -4.196 1.00 10.81 222 LEU D N 1
ATOM 5396 C CA . LEU C 1 225 ? 25.257 66.904 -5.265 1.00 12.23 222 LEU D CA 1
ATOM 5397 C C . LEU C 1 225 ? 25.529 67.778 -6.504 1.00 12.89 222 LEU D C 1
ATOM 5398 O O . LEU C 1 225 ? 24.777 67.705 -7.469 1.00 14.03 222 LEU D O 1
ATOM 5403 N N . GLY C 1 226 ? 26.575 68.619 -6.485 1.00 12.37 223 GLY D N 1
ATOM 5404 C CA . GLY C 1 226 ? 27.062 69.148 -7.735 1.00 13.47 223 GLY D CA 1
ATOM 5405 C C . GLY C 1 226 ? 26.358 70.293 -8.416 1.00 14.09 223 GLY D C 1
ATOM 5406 O O . GLY C 1 226 ? 26.523 70.513 -9.620 1.00 15.30 223 GLY D O 1
ATOM 5407 N N . ARG C 1 227 ? 25.542 71.061 -7.702 1.00 14.42 224 ARG D N 1
ATOM 5408 C CA . ARG C 1 227 ? 24.905 72.205 -8.324 1.00 14.65 224 ARG D CA 1
ATOM 5409 C C . ARG C 1 227 ? 24.560 73.196 -7.240 1.00 15.57 224 ARG D C 1
ATOM 5410 O O . ARG C 1 227 ? 24.474 72.823 -6.054 1.00 14.23 224 ARG D O 1
ATOM 5418 N N . ILE C 1 228 ? 24.337 74.456 -7.646 1.00 15.23 225 ILE D N 1
ATOM 5419 C CA . ILE C 1 228 ? 23.815 75.433 -6.740 1.00 16.53 225 ILE D CA 1
ATOM 5420 C C . ILE C 1 228 ? 22.350 75.041 -6.371 1.00 15.77 225 ILE D C 1
ATOM 5421 O O . ILE C 1 228 ? 21.592 74.420 -7.143 1.00 15.27 225 ILE D O 1
ATOM 5426 N N . GLU C 1 229 ? 21.957 75.339 -5.126 1.00 14.66 226 GLU D N 1
ATOM 5427 C CA . GLU C 1 229 ? 20.639 75.050 -4.666 1.00 12.80 226 GLU D CA 1
ATOM 5428 C C . GLU C 1 229 ? 19.583 76.037 -5.182 1.00 13.91 226 GLU D C 1
ATOM 5429 O O . GLU C 1 229 ? 19.909 77.227 -5.353 1.00 13.08 226 GLU D O 1
ATOM 5435 N N . GLU C 1 230 ? 18.369 75.564 -5.430 1.00 13.40 227 GLU D N 1
ATOM 5436 C CA . GLU C 1 230 ? 17.276 76.447 -5.840 1.00 14.24 227 GLU D CA 1
ATOM 5437 C C . GLU C 1 230 ? 16.273 76.563 -4.718 1.00 13.62 227 GLU D C 1
ATOM 5438 O O . GLU C 1 230 ? 16.187 75.697 -3.929 1.00 11.82 227 GLU D O 1
ATOM 5444 N N . PRO C 1 231 ? 15.517 77.673 -4.676 1.00 12.71 228 PRO D N 1
ATOM 5445 C CA . PRO C 1 231 ? 14.465 77.790 -3.686 1.00 12.25 228 PRO D CA 1
ATOM 5446 C C . PRO C 1 231 ? 13.514 76.621 -3.615 1.00 11.72 228 PRO D C 1
ATOM 5447 O O . PRO C 1 231 ? 13.051 76.255 -2.480 1.00 12.15 228 PRO D O 1
ATOM 5451 N N . GLU C 1 232 ? 13.214 75.997 -4.760 1.00 10.92 229 GLU D N 1
ATOM 5452 C CA . GLU C 1 232 ? 12.318 74.842 -4.778 1.00 11.21 229 GLU D CA 1
ATOM 5453 C C . GLU C 1 232 ? 12.839 73.598 -4.005 1.00 10.41 229 GLU D C 1
ATOM 5454 O O . GLU C 1 232 ? 12.066 72.789 -3.495 1.00 10.00 229 GLU D O 1
ATOM 5460 N N . ASP C 1 233 ? 14.160 73.476 -3.906 1.00 11.13 230 ASP D N 1
ATOM 5461 C CA . ASP C 1 233 ? 14.806 72.364 -3.209 1.00 9.78 230 ASP D CA 1
ATOM 5462 C C . ASP C 1 233 ? 14.382 72.432 -1.734 1.00 10.35 230 ASP D C 1
ATOM 5463 O O . ASP C 1 233 ? 14.174 71.391 -1.117 1.00 10.05 230 ASP D O 1
ATOM 5468 N N . VAL C 1 234 ? 14.313 73.648 -1.209 1.00 10.28 231 VAL D N 1
ATOM 5469 C CA . VAL C 1 234 ? 13.897 73.889 0.166 1.00 10.58 231 VAL D CA 1
ATOM 5470 C C . VAL C 1 234 ? 12.367 73.771 0.310 1.00 10.04 231 VAL D C 1
ATOM 5471 O O . VAL C 1 234 ? 11.851 73.137 1.270 1.00 10.20 231 VAL D O 1
ATOM 5475 N N . ALA C 1 235 ? 11.627 74.466 -0.567 1.00 9.23 232 ALA D N 1
ATOM 5476 C CA . ALA C 1 235 ? 10.175 74.525 -0.404 1.00 9.26 232 ALA D CA 1
ATOM 5477 C C . ALA C 1 235 ? 9.492 73.131 -0.317 1.00 9.35 232 ALA D C 1
ATOM 5478 O O . ALA C 1 235 ? 8.551 72.925 0.454 1.00 11.14 232 ALA D O 1
ATOM 5480 N N . ASP C 1 236 ? 9.968 72.192 -1.088 1.00 10.29 233 ASP D N 1
ATOM 5481 C CA . ASP C 1 236 ? 9.385 70.872 -1.117 1.00 10.02 233 ASP D CA 1
ATOM 5482 C C . ASP C 1 236 ? 9.576 70.134 0.198 1.00 9.73 233 ASP D C 1
ATOM 5483 O O . ASP C 1 236 ? 8.710 69.368 0.631 1.00 9.99 233 ASP D O 1
ATOM 5488 N N . VAL C 1 237 ? 10.711 70.361 0.860 1.00 8.95 234 VAL D N 1
ATOM 5489 C CA . VAL C 1 237 ? 10.922 69.800 2.184 1.00 9.76 234 VAL D CA 1
ATOM 5490 C C . VAL C 1 237 ? 10.086 70.501 3.215 1.00 9.53 234 VAL D C 1
ATOM 5491 O O . VAL C 1 237 ? 9.558 69.890 4.167 1.00 10.14 234 VAL D O 1
ATOM 5495 N N . VAL C 1 238 ? 9.867 71.797 3.043 1.00 9.54 235 VAL D N 1
ATOM 5496 C CA . VAL C 1 238 ? 8.898 72.482 3.906 1.00 8.97 235 VAL D CA 1
ATOM 5497 C C . VAL C 1 238 ? 7.494 71.901 3.773 1.00 8.85 235 VAL D C 1
ATOM 5498 O O . VAL C 1 238 ? 6.828 71.758 4.786 1.00 8.43 235 VAL D O 1
ATOM 5502 N N . VAL C 1 239 ? 7.016 71.605 2.569 1.00 8.92 236 VAL D N 1
ATOM 5503 C CA . VAL C 1 239 ? 5.794 70.915 2.383 1.00 9.13 236 VAL D CA 1
ATOM 5504 C C . VAL C 1 239 ? 5.712 69.632 3.204 1.00 9.06 236 VAL D C 1
ATOM 5505 O O . VAL C 1 239 ? 4.718 69.383 3.968 1.00 8.67 236 VAL D O 1
ATOM 5509 N N . PHE C 1 240 ? 6.770 68.825 3.109 1.00 8.26 237 PHE D N 1
ATOM 5510 C CA . PHE C 1 240 ? 6.814 67.584 3.869 1.00 8.54 237 PHE D CA 1
ATOM 5511 C C . PHE C 1 240 ? 6.651 67.859 5.382 1.00 8.01 237 PHE D C 1
ATOM 5512 O O . PHE C 1 240 ? 5.852 67.215 6.026 1.00 9.08 237 PHE D O 1
ATOM 5520 N N . LEU C 1 241 ? 7.429 68.814 5.915 1.00 8.25 238 LEU D N 1
ATOM 5521 C CA . LEU C 1 241 ? 7.410 69.086 7.352 1.00 8.00 238 LEU D CA 1
ATOM 5522 C C . LEU C 1 241 ? 6.093 69.675 7.792 1.00 8.70 238 LEU D C 1
ATOM 5523 O O . LEU C 1 241 ? 5.689 69.462 8.943 1.00 8.96 238 LEU D O 1
ATOM 5528 N N . ALA C 1 242 ? 5.393 70.334 6.908 1.00 8.52 239 ALA D N 1
ATOM 5529 C CA . ALA C 1 242 ? 4.070 70.851 7.208 1.00 8.65 239 ALA D CA 1
ATOM 5530 C C . ALA C 1 242 ? 3.011 69.762 7.260 1.00 8.95 239 ALA D C 1
ATOM 5531 O O . ALA C 1 242 ? 2.016 69.899 7.926 1.00 9.27 239 ALA D O 1
ATOM 5533 N N . SER C 1 243 ? 3.235 68.691 6.533 1.00 9.31 240 SER D N 1
ATOM 5534 C CA . SER C 1 243 ? 2.231 67.675 6.267 1.00 9.53 240 SER D CA 1
ATOM 5535 C C . SER C 1 243 ? 2.176 66.624 7.345 1.00 10.18 240 SER D C 1
ATOM 5536 O O . SER C 1 243 ? 3.052 66.504 8.227 1.00 9.74 240 SER D O 1
ATOM 5539 N N . ASP C 1 244 ? 1.149 65.797 7.308 1.00 10.30 241 ASP D N 1
ATOM 5540 C CA . ASP C 1 244 ? 1.017 64.755 8.319 1.00 10.24 241 ASP D CA 1
ATOM 5541 C C . ASP C 1 244 ? 2.024 63.600 8.097 1.00 9.88 241 ASP D C 1
ATOM 5542 O O . ASP C 1 244 ? 2.163 62.750 8.982 1.00 10.60 241 ASP D O 1
ATOM 5547 N N . ALA C 1 245 ? 2.756 63.593 6.988 1.00 9.46 242 ALA D N 1
ATOM 5548 C CA . ALA C 1 245 ? 3.823 62.633 6.829 1.00 9.72 242 ALA D CA 1
ATOM 5549 C C . ALA C 1 245 ? 4.878 62.864 7.920 1.00 10.19 242 ALA D C 1
ATOM 5550 O O . ALA C 1 245 ? 5.628 61.954 8.288 1.00 10.44 242 ALA D O 1
ATOM 5552 N N . ALA C 1 246 ? 4.961 64.098 8.405 1.00 8.94 243 ALA D N 1
ATOM 5553 C CA . ALA C 1 246 ? 5.945 64.478 9.434 1.00 8.46 243 ALA D CA 1
ATOM 5554 C C . ALA C 1 246 ? 5.308 64.541 10.825 1.00 8.14 243 ALA D C 1
ATOM 5555 O O . ALA C 1 246 ? 5.837 65.164 11.725 1.00 7.64 243 ALA D O 1
ATOM 5557 N N . ARG C 1 247 ? 4.187 63.865 11.016 1.00 9.80 244 ARG D N 1
ATOM 5558 C CA . ARG C 1 247 ? 3.429 63.932 12.253 1.00 8.83 244 ARG D CA 1
ATOM 5559 C C . ARG C 1 247 ? 4.163 63.510 13.475 1.00 8.34 244 ARG D C 1
ATOM 5560 O O . ARG C 1 247 ? 3.752 63.874 14.557 1.00 8.07 244 ARG D O 1
ATOM 5568 N N . PHE C 1 248 ? 5.211 62.728 13.341 1.00 7.95 245 PHE D N 1
ATOM 5569 C CA . PHE C 1 248 ? 5.976 62.262 14.457 1.00 7.44 245 PHE D CA 1
ATOM 5570 C C . PHE C 1 248 ? 7.386 62.875 14.449 1.00 7.38 245 PHE D C 1
ATOM 5571 O O . PHE C 1 248 ? 8.300 62.350 15.093 1.00 7.41 245 PHE D O 1
ATOM 5579 N N . MET C 1 249 ? 7.497 64.076 13.926 1.00 6.82 246 MET D N 1
ATOM 5580 C CA . MET C 1 249 ? 8.713 64.814 13.954 1.00 7.45 246 MET D CA 1
ATOM 5581 C C . MET C 1 249 ? 8.514 66.233 14.506 1.00 7.52 246 MET D C 1
ATOM 5582 O O . MET C 1 249 ? 7.769 67.030 13.959 1.00 7.61 246 MET D O 1
ATOM 5587 N N . THR C 1 250 ? 9.357 66.601 15.447 1.00 7.40 247 THR D N 1
ATOM 5588 C CA . THR C 1 250 ? 9.307 67.921 16.050 1.00 7.08 247 THR D CA 1
ATOM 5589 C C . THR C 1 250 ? 10.638 68.330 16.660 1.00 8.05 247 THR D C 1
ATOM 5590 O O . THR C 1 250 ? 11.386 67.467 17.144 1.00 8.22 247 THR D O 1
ATOM 5594 N N . GLY C 1 251 ? 10.954 69.618 16.561 1.00 7.01 248 GLY D N 1
ATOM 5595 C CA . GLY C 1 251 ? 12.228 70.163 17.080 1.00 7.29 248 GLY D CA 1
ATOM 5596 C C . GLY C 1 251 ? 13.415 69.947 16.220 1.00 7.10 248 GLY D C 1
ATOM 5597 O O . GLY C 1 251 ? 14.520 70.173 16.720 1.00 7.69 248 GLY D O 1
ATOM 5598 N N . GLN C 1 252 ? 13.248 69.562 14.945 1.00 6.70 249 GLN D N 1
ATOM 5599 C CA . GLN C 1 252 ? 14.355 69.207 14.075 1.00 7.16 249 GLN D CA 1
ATOM 5600 C C . GLN C 1 252 ? 14.869 70.398 13.290 1.00 7.53 249 GLN D C 1
ATOM 5601 O O . GLN C 1 252 ? 14.144 71.372 13.129 1.00 7.04 249 GLN D O 1
ATOM 5607 N N . GLY C 1 253 ? 16.141 70.293 12.896 1.00 7.14 250 GLY D N 1
ATOM 5608 C CA . GLY C 1 253 ? 16.807 71.220 11.905 1.00 7.74 250 GLY D CA 1
ATOM 5609 C C . GLY C 1 253 ? 17.167 70.408 10.720 1.00 8.36 250 GLY D C 1
ATOM 5610 O O . GLY C 1 253 ? 18.270 69.788 10.676 1.00 9.67 250 GLY D O 1
ATOM 5611 N N . ILE C 1 254 ? 16.233 70.305 9.796 1.00 8.35 251 ILE D N 1
ATOM 5612 C CA . ILE C 1 254 ? 16.400 69.456 8.646 1.00 8.29 251 ILE D CA 1
ATOM 5613 C C . ILE C 1 254 ? 17.301 70.111 7.612 1.00 7.82 251 ILE D C 1
ATOM 5614 O O . ILE C 1 254 ? 16.984 71.216 7.100 1.00 8.35 251 ILE D O 1
ATOM 5619 N N . ASN C 1 255 ? 18.437 69.466 7.324 1.00 7.69 252 ASN D N 1
ATOM 5620 C CA . ASN C 1 255 ? 19.365 70.022 6.361 1.00 7.49 252 ASN D CA 1
ATOM 5621 C C . ASN C 1 255 ? 18.856 69.808 4.953 1.00 8.17 252 ASN D C 1
ATOM 5622 O O . ASN C 1 255 ? 18.456 68.683 4.602 1.00 7.48 252 ASN D O 1
ATOM 5627 N N . VAL C 1 256 ? 18.906 70.853 4.153 1.00 9.17 253 VAL D N 1
ATOM 5628 C CA . VAL C 1 256 ? 18.587 70.755 2.717 1.00 9.85 253 VAL D CA 1
ATOM 5629 C C . VAL C 1 256 ? 19.711 71.515 2.002 1.00 9.64 253 VAL D C 1
ATOM 5630 O O . VAL C 1 256 ? 19.623 72.711 1.676 1.00 10.10 253 VAL D O 1
ATOM 5634 N N . THR C 1 257 ? 20.843 70.813 1.877 1.00 9.76 254 THR D N 1
ATOM 5635 C CA . THR C 1 257 ? 22.120 71.468 1.518 1.00 9.34 254 THR D CA 1
ATOM 5636 C C . THR C 1 257 ? 22.842 70.723 0.371 1.00 10.22 254 THR D C 1
ATOM 5637 O O . THR C 1 257 ? 23.990 71.128 0.051 1.00 10.34 254 THR D O 1
ATOM 5641 N N . GLY C 1 258 ? 22.246 69.636 -0.157 1.00 10.57 255 GLY D N 1
ATOM 5642 C CA . GLY C 1 258 ? 22.941 68.853 -1.175 1.00 10.24 255 GLY D CA 1
ATOM 5643 C C . GLY C 1 258 ? 24.132 68.083 -0.669 1.00 10.25 255 GLY D C 1
ATOM 5644 O O . GLY C 1 258 ? 25.022 67.767 -1.436 1.00 10.45 255 GLY D O 1
ATOM 5645 N N . GLY C 1 259 ? 24.132 67.721 0.622 1.00 8.86 256 GLY D N 1
ATOM 5646 C CA . GLY C 1 259 ? 25.218 66.940 1.165 1.00 9.93 256 GLY D CA 1
ATOM 5647 C C . GLY C 1 259 ? 26.286 67.725 1.886 1.00 8.88 256 GLY D C 1
ATOM 5648 O O . GLY C 1 259 ? 27.230 67.130 2.427 1.00 10.00 256 GLY D O 1
ATOM 5649 N N . VAL C 1 260 ? 26.137 69.045 1.944 1.00 8.51 257 VAL D N 1
ATOM 5650 C CA . VAL C 1 260 ? 27.182 69.885 2.533 1.00 9.01 257 VAL D CA 1
ATOM 5651 C C . VAL C 1 260 ? 27.293 69.627 4.021 1.00 10.19 257 VAL D C 1
ATOM 5652 O O . VAL C 1 260 ? 28.404 69.513 4.593 1.00 10.45 257 VAL D O 1
ATOM 5656 N N . ARG C 1 261 ? 26.125 69.544 4.653 1.00 9.70 258 ARG D N 1
ATOM 5657 C CA . ARG C 1 261 ? 26.010 69.277 6.057 1.00 8.85 258 ARG D CA 1
ATOM 5658 C C . ARG C 1 261 ? 25.144 68.088 6.362 1.00 9.20 258 ARG D C 1
ATOM 5659 O O . ARG C 1 261 ? 24.084 67.964 5.780 1.00 9.92 258 ARG D O 1
ATOM 5667 N N . MET C 1 262 ? 25.644 67.179 7.217 1.00 8.70 259 MET D N 1
ATOM 5668 C CA . MET C 1 262 ? 24.946 65.947 7.541 1.00 8.74 259 MET D CA 1
ATOM 5669 C C . MET C 1 262 ? 24.708 65.847 9.028 1.00 9.99 259 MET D C 1
ATOM 5670 O O . MET C 1 262 ? 25.693 65.866 9.769 1.00 12.63 259 MET D O 1
ATOM 5675 N N . ASP C 1 263 ? 23.435 65.714 9.446 1.00 8.54 260 ASP D N 1
ATOM 5676 C CA . ASP C 1 263 ? 23.069 65.536 10.835 1.00 8.81 260 ASP D CA 1
ATOM 5677 C C . ASP C 1 263 ? 21.945 64.450 10.909 1.00 9.48 260 ASP D C 1
ATOM 5678 O O . ASP C 1 263 ? 21.796 63.954 12.106 1.00 10.42 260 ASP D O 1
ATOM 5683 N N . ILE D 1 7 ? 7.115 66.981 -4.650 1.00 30.86 4 ILE C N 1
ATOM 5684 C CA . ILE D 1 7 ? 6.254 65.868 -5.131 1.00 31.32 4 ILE C CA 1
ATOM 5685 C C . ILE D 1 7 ? 6.745 64.473 -4.769 1.00 22.16 4 ILE C C 1
ATOM 5686 O O . ILE D 1 7 ? 7.932 64.034 -4.908 1.00 23.29 4 ILE C O 1
ATOM 5691 N N . PHE D 1 8 ? 5.771 63.797 -4.251 1.00 20.01 5 PHE C N 1
ATOM 5692 C CA . PHE D 1 8 ? 6.032 62.697 -3.409 1.00 19.89 5 PHE C CA 1
ATOM 5693 C C . PHE D 1 8 ? 5.667 61.413 -4.122 1.00 17.00 5 PHE C C 1
ATOM 5694 O O . PHE D 1 8 ? 5.638 60.415 -3.514 1.00 18.60 5 PHE C O 1
ATOM 5702 N N . ASP D 1 9 ? 5.438 61.462 -5.413 1.00 17.03 6 ASP C N 1
ATOM 5703 C CA . ASP D 1 9 ? 4.960 60.278 -6.159 1.00 18.44 6 ASP C CA 1
ATOM 5704 C C . ASP D 1 9 ? 6.154 59.366 -6.441 1.00 16.63 6 ASP C C 1
ATOM 5705 O O . ASP D 1 9 ? 7.268 59.829 -6.759 1.00 18.55 6 ASP C O 1
ATOM 5710 N N . LEU D 1 10 ? 5.940 58.053 -6.303 1.00 15.32 7 LEU C N 1
ATOM 5711 C CA . LEU D 1 10 ? 6.978 57.051 -6.612 1.00 13.15 7 LEU C CA 1
ATOM 5712 C C . LEU D 1 10 ? 6.487 56.153 -7.751 1.00 13.94 7 LEU C C 1
ATOM 5713 O O . LEU D 1 10 ? 6.956 55.033 -7.902 1.00 13.99 7 LEU C O 1
ATOM 5718 N N . SER D 1 11 ? 5.524 56.623 -8.531 1.00 15.98 8 SER C N 1
ATOM 5719 C CA . SER D 1 11 ? 4.967 55.805 -9.604 1.00 16.66 8 SER C CA 1
ATOM 5720 C C . SER D 1 11 ? 6.050 55.339 -10.532 1.00 16.27 8 SER C C 1
ATOM 5721 O O . SER D 1 11 ? 6.862 56.125 -10.996 1.00 20.26 8 SER C O 1
ATOM 5724 N N . GLY D 1 12 ? 6.064 54.035 -10.780 1.00 16.95 9 GLY C N 1
ATOM 5725 C CA . GLY D 1 12 ? 6.934 53.409 -11.744 1.00 19.50 9 GLY C CA 1
ATOM 5726 C C . GLY D 1 12 ? 8.279 53.041 -11.163 1.00 18.94 9 GLY C C 1
ATOM 5727 O O . GLY D 1 12 ? 9.090 52.412 -11.870 1.00 22.58 9 GLY C O 1
ATOM 5728 N N . ARG D 1 13 ? 8.531 53.449 -9.913 1.00 17.95 10 ARG C N 1
ATOM 5729 C CA . ARG D 1 13 ? 9.834 53.119 -9.256 1.00 16.86 10 ARG C CA 1
ATOM 5730 C C . ARG D 1 13 ? 9.811 51.679 -8.741 1.00 14.21 10 ARG C C 1
ATOM 5731 O O . ARG D 1 13 ? 8.729 51.082 -8.504 1.00 13.59 10 ARG C O 1
ATOM 5739 N N . LYS D 1 14 ? 11.006 51.084 -8.655 1.00 13.93 11 LYS C N 1
ATOM 5740 C CA . LYS D 1 14 ? 11.184 49.651 -8.383 1.00 11.70 11 LYS C CA 1
ATOM 5741 C C . LYS D 1 14 ? 12.024 49.599 -7.112 1.00 11.02 11 LYS C C 1
ATOM 5742 O O . LYS D 1 14 ? 13.173 50.039 -7.138 1.00 11.25 11 LYS C O 1
ATOM 5748 N N . ALA D 1 15 ? 11.456 49.067 -6.053 1.00 11.41 12 ALA C N 1
ATOM 5749 C CA . ALA D 1 15 ? 12.090 49.134 -4.723 1.00 10.38 12 ALA C CA 1
ATOM 5750 C C . ALA D 1 15 ? 12.377 47.759 -4.164 1.00 10.15 12 ALA C C 1
ATOM 5751 O O . ALA D 1 15 ? 11.688 46.801 -4.419 1.00 11.22 12 ALA C O 1
ATOM 5753 N N . ILE D 1 16 ? 13.465 47.665 -3.386 1.00 10.02 13 ILE C N 1
ATOM 5754 C CA . ILE D 1 16 ? 13.733 46.513 -2.612 1.00 9.56 13 ILE C CA 1
ATOM 5755 C C . ILE D 1 16 ? 13.772 46.976 -1.168 1.00 10.35 13 ILE C C 1
ATOM 5756 O O . ILE D 1 16 ? 14.484 47.963 -0.871 1.00 9.58 13 ILE C O 1
ATOM 5761 N N . VAL D 1 17 ? 13.080 46.248 -0.285 1.00 8.74 14 VAL C N 1
ATOM 5762 C CA . VAL D 1 17 ? 13.117 46.476 1.167 1.00 9.08 14 VAL C CA 1
ATOM 5763 C C . VAL D 1 17 ? 13.695 45.262 1.871 1.00 9.57 14 VAL C C 1
ATOM 5764 O O . VAL D 1 17 ? 13.125 44.197 1.862 1.00 9.98 14 VAL C O 1
ATOM 5768 N N . THR D 1 18 ? 14.883 45.408 2.456 1.00 9.31 15 THR C N 1
ATOM 5769 C CA . THR D 1 18 ? 15.370 44.334 3.318 1.00 8.80 15 THR C CA 1
ATOM 5770 C C . THR D 1 18 ? 14.701 44.375 4.681 1.00 9.14 15 THR C C 1
ATOM 5771 O O . THR D 1 18 ? 14.440 45.433 5.221 1.00 8.65 15 THR C O 1
ATOM 5775 N N . GLY D 1 19 ? 14.405 43.223 5.251 1.00 9.24 16 GLY C N 1
ATOM 5776 C CA . GLY D 1 19 ? 13.715 43.145 6.511 1.00 9.37 16 GLY C CA 1
ATOM 5777 C C . GLY D 1 19 ? 12.303 43.672 6.472 1.00 10.74 16 GLY C C 1
ATOM 5778 O O . GLY D 1 19 ? 11.803 44.232 7.448 1.00 10.07 16 GLY C O 1
ATOM 5779 N N . GLY D 1 20 ? 11.693 43.538 5.305 1.00 10.21 17 GLY C N 1
ATOM 5780 C CA . GLY D 1 20 ? 10.312 44.006 5.095 1.00 10.52 17 GLY C CA 1
ATOM 5781 C C . GLY D 1 20 ? 9.159 43.122 5.436 1.00 12.17 17 GLY C C 1
ATOM 5782 O O . GLY D 1 20 ? 8.020 43.475 5.138 1.00 11.16 17 GLY C O 1
ATOM 5783 N N . SER D 1 21 ? 9.400 41.980 6.104 1.00 12.44 18 SER C N 1
ATOM 5784 C CA . SER D 1 21 ? 8.307 41.055 6.391 1.00 12.62 18 SER C CA 1
ATOM 5785 C C . SER D 1 21 ? 7.401 41.497 7.497 1.00 13.27 18 SER C C 1
ATOM 5786 O O . SER D 1 21 ? 6.275 41.110 7.536 1.00 12.78 18 SER C O 1
ATOM 5789 N N . LYS D 1 22 ? 7.889 42.339 8.420 1.00 13.66 19 LYS C N 1
ATOM 5790 C CA . LYS D 1 22 ? 7.272 42.615 9.672 1.00 15.86 19 LYS C CA 1
ATOM 5791 C C . LYS D 1 22 ? 7.637 44.086 10.092 1.00 12.68 19 LYS C C 1
ATOM 5792 O O . LYS D 1 22 ? 8.607 44.672 9.548 1.00 11.93 19 LYS C O 1
ATOM 5798 N N . GLY D 1 23 ? 6.905 44.604 11.074 1.00 11.33 20 GLY C N 1
ATOM 5799 C CA . GLY D 1 23 ? 7.345 45.847 11.808 1.00 11.77 20 GLY C CA 1
ATOM 5800 C C . GLY D 1 23 ? 7.504 47.060 10.882 1.00 11.88 20 GLY C C 1
ATOM 5801 O O . GLY D 1 23 ? 6.664 47.373 10.018 1.00 10.57 20 GLY C O 1
ATOM 5802 N N . ILE D 1 24 ? 8.592 47.835 11.101 1.00 11.41 21 ILE C N 1
ATOM 5803 C CA . ILE D 1 24 ? 8.857 48.999 10.304 1.00 10.30 21 ILE C CA 1
ATOM 5804 C C . ILE D 1 24 ? 9.031 48.681 8.824 1.00 11.03 21 ILE C C 1
ATOM 5805 O O . ILE D 1 24 ? 8.525 49.370 7.982 1.00 11.46 21 ILE C O 1
ATOM 5810 N N . GLY D 1 25 ? 9.688 47.562 8.530 1.00 10.52 22 GLY C N 1
ATOM 5811 C CA . GLY D 1 25 ? 9.960 47.241 7.116 1.00 10.27 22 GLY C CA 1
ATOM 5812 C C . GLY D 1 25 ? 8.661 46.948 6.365 1.00 9.64 22 GLY C C 1
ATOM 5813 O O . GLY D 1 25 ? 8.522 47.342 5.216 1.00 10.23 22 GLY C O 1
ATOM 5814 N N . ALA D 1 26 ? 7.753 46.218 7.007 1.00 10.17 23 ALA C N 1
ATOM 5815 C CA . ALA D 1 26 ? 6.436 45.957 6.371 1.00 10.54 23 ALA C CA 1
ATOM 5816 C C . ALA D 1 26 ? 5.659 47.251 6.090 1.00 10.57 23 ALA C C 1
ATOM 5817 O O . ALA D 1 26 ? 5.117 47.464 4.999 1.00 9.85 23 ALA C O 1
ATOM 5819 N N . ALA D 1 27 ? 5.697 48.169 7.054 1.00 11.79 24 ALA C N 1
ATOM 5820 C CA . ALA D 1 27 ? 5.101 49.518 6.866 1.00 11.28 24 ALA C CA 1
ATOM 5821 C C . ALA D 1 27 ? 5.739 50.266 5.738 1.00 11.21 24 ALA C C 1
ATOM 5822 O O . ALA D 1 27 ? 5.037 50.977 5.013 1.00 10.88 24 ALA C O 1
ATOM 5824 N N . ILE D 1 28 ? 7.088 50.203 5.607 1.00 10.03 25 ILE C N 1
ATOM 5825 C CA . ILE D 1 28 ? 7.764 50.825 4.561 1.00 10.12 25 ILE C CA 1
ATOM 5826 C C . ILE D 1 28 ? 7.321 50.238 3.206 1.00 11.06 25 ILE C C 1
ATOM 5827 O O . ILE D 1 28 ? 6.975 51.008 2.306 1.00 10.94 25 ILE C O 1
ATOM 5832 N N . ALA D 1 29 ? 7.253 48.923 3.093 1.00 10.15 26 ALA C N 1
ATOM 5833 C CA . ALA D 1 29 ? 6.816 48.324 1.880 1.00 9.66 26 ALA C CA 1
ATOM 5834 C C . ALA D 1 29 ? 5.393 48.836 1.502 1.00 10.35 26 ALA C C 1
ATOM 5835 O O . ALA D 1 29 ? 5.166 49.213 0.368 1.00 13.26 26 ALA C O 1
ATOM 5837 N N . ARG D 1 30 ? 4.487 48.877 2.445 1.00 10.58 27 ARG C N 1
ATOM 5838 C CA . ARG D 1 30 ? 3.078 49.280 2.173 1.00 11.35 27 ARG C CA 1
ATOM 5839 C C . ARG D 1 30 ? 3.040 50.717 1.766 1.00 10.98 27 ARG C C 1
ATOM 5840 O O . ARG D 1 30 ? 2.307 51.092 0.867 1.00 12.95 27 ARG C O 1
ATOM 5848 N N . ALA D 1 31 ? 3.835 51.551 2.429 1.00 10.99 28 ALA C N 1
ATOM 5849 C CA . ALA D 1 31 ? 3.860 52.992 2.118 1.00 10.49 28 ALA C CA 1
ATOM 5850 C C . ALA D 1 31 ? 4.498 53.307 0.760 1.00 10.87 28 ALA C C 1
ATOM 5851 O O . ALA D 1 31 ? 4.004 54.147 -0.029 1.00 9.88 28 ALA C O 1
ATOM 5853 N N . LEU D 1 32 ? 5.586 52.597 0.387 1.00 10.17 29 LEU C N 1
ATOM 5854 C CA . LEU D 1 32 ? 6.195 52.784 -0.906 1.00 10.43 29 LEU C CA 1
ATOM 5855 C C . LEU D 1 32 ? 5.208 52.389 -2.001 1.00 10.84 29 LEU C C 1
ATOM 5856 O O . LEU D 1 32 ? 5.090 53.062 -3.040 1.00 11.95 29 LEU C O 1
ATOM 5861 N N . ASP D 1 33 ? 4.509 51.313 -1.750 1.00 12.28 30 ASP C N 1
ATOM 5862 C CA . ASP D 1 33 ? 3.525 50.769 -2.713 1.00 11.63 30 ASP C CA 1
ATOM 5863 C C . ASP D 1 33 ? 2.354 51.729 -2.822 1.00 11.73 30 ASP C C 1
ATOM 5864 O O . ASP D 1 33 ? 1.926 52.045 -3.966 1.00 13.00 30 ASP C O 1
ATOM 5869 N N . LYS D 1 34 ? 1.845 52.228 -1.711 1.00 12.99 31 LYS C N 1
ATOM 5870 C CA . LYS D 1 34 ? 0.816 53.311 -1.765 1.00 13.17 31 LYS C CA 1
ATOM 5871 C C . LYS D 1 34 ? 1.210 54.521 -2.535 1.00 14.07 31 LYS C C 1
ATOM 5872 O O . LYS D 1 34 ? 0.404 55.123 -3.277 1.00 13.93 31 LYS C O 1
ATOM 5878 N N . ALA D 1 35 ? 2.461 54.928 -2.450 1.00 12.00 32 ALA C N 1
ATOM 5879 C CA . ALA D 1 35 ? 2.985 56.006 -3.214 1.00 11.67 32 ALA C CA 1
ATOM 5880 C C . ALA D 1 35 ? 3.269 55.701 -4.706 1.00 12.24 32 ALA C C 1
ATOM 5881 O O . ALA D 1 35 ? 3.654 56.558 -5.426 1.00 13.09 32 ALA C O 1
ATOM 5883 N N . GLY D 1 36 ? 3.128 54.453 -5.144 1.00 11.83 33 GLY C N 1
ATOM 5884 C CA . GLY D 1 36 ? 3.209 54.135 -6.564 1.00 13.58 33 GLY C CA 1
ATOM 5885 C C . GLY D 1 36 ? 4.302 53.149 -6.931 1.00 12.29 33 GLY C C 1
ATOM 5886 O O . GLY D 1 36 ? 4.380 52.644 -8.095 1.00 11.68 33 GLY C O 1
ATOM 5887 N N . ALA D 1 37 ? 5.157 52.802 -5.961 1.00 11.71 34 ALA C N 1
ATOM 5888 C CA . ALA D 1 37 ? 6.233 51.908 -6.288 1.00 12.96 34 ALA C CA 1
ATOM 5889 C C . ALA D 1 37 ? 5.773 50.466 -6.391 1.00 10.95 34 ALA C C 1
ATOM 5890 O O . ALA D 1 37 ? 4.793 50.082 -5.789 1.00 12.35 34 ALA C O 1
ATOM 5892 N N . THR D 1 38 ? 6.602 49.644 -7.033 1.00 12.24 35 THR C N 1
ATOM 5893 C CA . THR D 1 38 ? 6.460 48.183 -7.011 1.00 11.68 35 THR C CA 1
ATOM 5894 C C . THR D 1 38 ? 7.583 47.660 -6.119 1.00 11.73 35 THR C C 1
ATOM 5895 O O . THR D 1 38 ? 8.695 48.062 -6.333 1.00 11.43 35 THR C O 1
ATOM 5899 N N . VAL D 1 39 ? 7.207 46.882 -5.157 1.00 11.54 36 VAL C N 1
ATOM 5900 C CA . VAL D 1 39 ? 8.086 46.435 -4.101 1.00 10.16 36 VAL C CA 1
ATOM 5901 C C . VAL D 1 39 ? 8.438 44.967 -4.089 1.00 11.22 36 VAL C C 1
ATOM 5902 O O . VAL D 1 39 ? 7.560 44.078 -4.165 1.00 12.89 36 VAL C O 1
ATOM 5906 N N . ALA D 1 40 ? 9.740 44.707 -3.876 1.00 11.36 37 ALA C N 1
ATOM 5907 C CA . ALA D 1 40 ? 10.285 43.426 -3.581 1.00 11.05 37 ALA C CA 1
ATOM 5908 C C . ALA D 1 40 ? 10.745 43.465 -2.132 1.00 11.71 37 ALA C C 1
ATOM 5909 O O . ALA D 1 40 ? 11.446 44.406 -1.765 1.00 12.45 37 ALA C O 1
ATOM 5911 N N . ILE D 1 41 ? 10.367 42.462 -1.360 1.00 10.95 38 ILE C N 1
ATOM 5912 C CA . ILE D 1 41 ? 10.738 42.353 0.051 1.00 10.39 38 ILE C CA 1
ATOM 5913 C C . ILE D 1 41 ? 11.719 41.205 0.110 1.00 12.21 38 ILE C C 1
ATOM 5914 O O . ILE D 1 41 ? 11.442 40.116 -0.374 1.00 12.70 38 ILE C O 1
ATOM 5919 N N . ALA D 1 42 ? 12.880 41.473 0.705 1.00 11.08 39 ALA C N 1
ATOM 5920 C CA . ALA D 1 42 ? 13.914 40.487 0.899 1.00 11.59 39 ALA C CA 1
ATOM 5921 C C . ALA D 1 42 ? 14.031 40.287 2.435 1.00 11.52 39 ALA C C 1
ATOM 5922 O O . ALA D 1 42 ? 14.283 41.251 3.182 1.00 11.63 39 ALA C O 1
ATOM 5924 N N . ASP D 1 43 ? 13.829 39.081 2.940 1.00 10.82 40 ASP C N 1
ATOM 5925 C CA . ASP D 1 43 ? 13.723 38.888 4.394 1.00 11.95 40 ASP C CA 1
ATOM 5926 C C . ASP D 1 43 ? 14.032 37.420 4.740 1.00 13.98 40 ASP C C 1
ATOM 5927 O O . ASP D 1 43 ? 13.981 36.544 3.855 1.00 13.77 40 ASP C O 1
ATOM 5932 N N . LEU D 1 44 ? 14.423 37.201 5.979 1.00 14.70 41 LEU C N 1
ATOM 5933 C CA . LEU D 1 44 ? 14.600 35.790 6.474 1.00 16.36 41 LEU C CA 1
ATOM 5934 C C . LEU D 1 44 ? 13.276 35.021 6.414 1.00 16.62 41 LEU C C 1
ATOM 5935 O O . LEU D 1 44 ? 13.254 33.778 6.240 1.00 18.43 41 LEU C O 1
ATOM 5940 N N . ASP D 1 45 ? 12.194 35.729 6.626 1.00 14.35 42 ASP C N 1
ATOM 5941 C CA . ASP D 1 45 ? 10.867 35.184 6.772 1.00 15.95 42 ASP C CA 1
ATOM 5942 C C . ASP D 1 45 ? 10.129 35.361 5.464 1.00 18.87 42 ASP C C 1
ATOM 5943 O O . ASP D 1 45 ? 9.379 36.329 5.316 1.00 18.00 42 ASP C O 1
ATOM 5948 N N . VAL D 1 46 ? 10.343 34.440 4.512 1.00 21.05 43 VAL C N 1
ATOM 5949 C CA . VAL D 1 46 ? 9.754 34.637 3.183 1.00 22.52 43 VAL C CA 1
ATOM 5950 C C . VAL D 1 46 ? 8.236 34.517 3.201 1.00 19.46 43 VAL C C 1
ATOM 5951 O O . VAL D 1 46 ? 7.579 35.207 2.416 1.00 17.39 43 VAL C O 1
ATOM 5955 N N . MET D 1 47 ? 7.657 33.657 4.029 1.00 19.63 44 MET C N 1
ATOM 5956 C CA . MET D 1 47 ? 6.221 33.557 3.994 1.00 21.32 44 MET C CA 1
ATOM 5957 C C . MET D 1 47 ? 5.521 34.819 4.482 1.00 19.17 44 MET C C 1
ATOM 5958 O O . MET D 1 47 ? 4.535 35.193 3.864 1.00 20.01 44 MET C O 1
ATOM 5963 N N . ALA D 1 48 ? 6.074 35.501 5.496 1.00 17.51 45 ALA C N 1
ATOM 5964 C CA . ALA D 1 48 ? 5.473 36.712 6.004 1.00 17.81 45 ALA C CA 1
ATOM 5965 C C . ALA D 1 48 ? 5.640 37.758 4.945 1.00 15.35 45 ALA C C 1
ATOM 5966 O O . ALA D 1 48 ? 4.734 38.568 4.752 1.00 17.43 45 ALA C O 1
ATOM 5968 N N . ALA D 1 49 ? 6.756 37.742 4.235 1.00 15.97 46 ALA C N 1
ATOM 5969 C CA . ALA D 1 49 ? 6.986 38.709 3.155 1.00 15.46 46 ALA C CA 1
ATOM 5970 C C . ALA D 1 49 ? 5.948 38.586 2.043 1.00 16.99 46 ALA C C 1
ATOM 5971 O O . ALA D 1 49 ? 5.391 39.544 1.543 1.00 15.92 46 ALA C O 1
ATOM 5973 N N . GLN D 1 50 ? 5.708 37.327 1.666 1.00 17.95 47 GLN C N 1
ATOM 5974 C CA . GLN D 1 50 ? 4.706 37.035 0.656 1.00 18.24 47 GLN C CA 1
ATOM 5975 C C . GLN D 1 50 ? 3.322 37.537 1.100 1.00 17.13 47 GLN C C 1
ATOM 5976 O O . GLN D 1 50 ? 2.551 38.040 0.261 1.00 18.78 47 GLN C O 1
ATOM 5982 N N . ALA D 1 51 ? 2.963 37.427 2.375 1.00 16.69 48 ALA C N 1
ATOM 5983 C CA . ALA D 1 51 ? 1.686 37.937 2.814 1.00 17.38 48 ALA C CA 1
ATOM 5984 C C . ALA D 1 51 ? 1.562 39.452 2.768 1.00 18.30 48 ALA C C 1
ATOM 5985 O O . ALA D 1 51 ? 0.470 40.030 2.508 1.00 16.78 48 ALA C O 1
ATOM 5987 N N . VAL D 1 52 ? 2.655 40.137 3.081 1.00 17.93 49 VAL C N 1
ATOM 5988 C CA . VAL D 1 52 ? 2.660 41.598 2.895 1.00 16.12 49 VAL C CA 1
ATOM 5989 C C . VAL D 1 52 ? 2.481 41.891 1.386 1.00 15.18 49 VAL C C 1
ATOM 5990 O O . VAL D 1 52 ? 1.642 42.718 1.023 1.00 16.22 49 VAL C O 1
ATOM 5994 N N . VAL D 1 53 ? 3.219 41.201 0.513 1.00 15.07 50 VAL C N 1
ATOM 5995 C CA . VAL D 1 53 ? 3.165 41.417 -0.953 1.00 16.38 50 VAL C CA 1
ATOM 5996 C C . VAL D 1 53 ? 1.761 41.181 -1.488 1.00 16.98 50 VAL C C 1
ATOM 5997 O O . VAL D 1 53 ? 1.289 41.923 -2.383 1.00 18.61 50 VAL C O 1
ATOM 6001 N N . ALA D 1 54 ? 1.096 40.195 -0.947 1.00 18.17 51 ALA C N 1
ATOM 6002 C CA . ALA D 1 54 ? -0.297 39.898 -1.310 1.00 20.72 51 ALA C CA 1
ATOM 6003 C C . ALA D 1 54 ? -1.248 41.058 -1.166 1.00 23.51 51 ALA C C 1
ATOM 6004 O O . ALA D 1 54 ? -2.251 41.097 -1.913 1.00 22.61 51 ALA C O 1
ATOM 6006 N N . GLY D 1 55 ? -1.018 41.936 -0.182 1.00 19.76 52 GLY C N 1
ATOM 6007 C CA . GLY D 1 55 ? -1.842 43.096 0.055 1.00 19.92 52 GLY C CA 1
ATOM 6008 C C . GLY D 1 55 ? -1.507 44.338 -0.720 1.00 20.76 52 GLY C C 1
ATOM 6009 O O . GLY D 1 55 ? -2.183 45.335 -0.584 1.00 21.69 52 GLY C O 1
ATOM 6010 N N . LEU D 1 56 ? -0.451 44.336 -1.531 1.00 18.16 53 LEU C N 1
ATOM 6011 C CA . LEU D 1 56 ? 0.071 45.579 -2.107 1.00 18.67 53 LEU C CA 1
ATOM 6012 C C . LEU D 1 56 ? -0.710 45.854 -3.391 1.00 18.86 53 LEU C C 1
ATOM 6013 O O . LEU D 1 56 ? -1.168 44.923 -4.070 1.00 20.16 53 LEU C O 1
ATOM 6018 N N . GLU D 1 57 ? -0.894 47.116 -3.729 1.00 18.05 54 GLU C N 1
ATOM 6019 C CA . GLU D 1 57 ? -1.618 47.470 -4.970 1.00 18.45 54 GLU C CA 1
ATOM 6020 C C . GLU D 1 57 ? -0.891 47.129 -6.254 1.00 19.42 54 GLU C C 1
ATOM 6021 O O . GLU D 1 57 ? -1.525 46.692 -7.229 1.00 18.92 54 GLU C O 1
ATOM 6027 N N . ASN D 1 58 ? 0.446 47.282 -6.299 1.00 16.48 55 ASN C N 1
ATOM 6028 C CA . ASN D 1 58 ? 1.182 47.238 -7.521 1.00 16.82 55 ASN C CA 1
ATOM 6029 C C . ASN D 1 58 ? 1.872 45.896 -7.717 1.00 16.06 55 ASN C C 1
ATOM 6030 O O . ASN D 1 58 ? 2.757 45.788 -8.493 1.00 22.44 55 ASN C O 1
ATOM 6035 N N . GLY D 1 59 ? 1.472 44.929 -6.918 1.00 19.47 56 GLY C N 1
ATOM 6036 C CA . GLY D 1 59 ? 2.013 43.593 -6.964 1.00 21.84 56 GLY C CA 1
ATOM 6037 C C . GLY D 1 59 ? 3.277 43.587 -6.130 1.00 20.39 56 GLY C C 1
ATOM 6038 O O . GLY D 1 59 ? 3.326 44.200 -5.074 1.00 17.78 56 GLY C O 1
ATOM 6039 N N . GLY D 1 60 ? 4.291 42.903 -6.651 1.00 18.48 57 GLY C N 1
ATOM 6040 C CA . GLY D 1 60 ? 5.574 42.824 -5.923 1.00 17.75 57 GLY C CA 1
ATOM 6041 C C . GLY D 1 60 ? 6.092 41.409 -5.796 1.00 17.58 57 GLY C C 1
ATOM 6042 O O . GLY D 1 60 ? 5.544 40.459 -6.384 1.00 18.15 57 GLY C O 1
ATOM 6043 N N . PHE D 1 61 ? 7.161 41.248 -5.017 1.00 14.07 58 PHE C N 1
ATOM 6044 C CA . PHE D 1 61 ? 7.894 40.007 -5.021 1.00 15.61 58 PHE C CA 1
ATOM 6045 C C . PHE D 1 61 ? 8.436 39.780 -3.641 1.00 17.11 58 PHE C C 1
ATOM 6046 O O . PHE D 1 61 ? 8.696 40.750 -2.926 1.00 16.20 58 PHE C O 1
ATOM 6054 N N . ALA D 1 62 ? 8.563 38.514 -3.241 1.00 15.80 59 ALA C N 1
ATOM 6055 C CA . ALA D 1 62 ? 9.147 38.155 -1.931 1.00 16.43 59 ALA C CA 1
ATOM 6056 C C . ALA D 1 62 ? 10.281 37.210 -2.142 1.00 17.41 59 ALA C C 1
ATOM 6057 O O . ALA D 1 62 ? 10.161 36.273 -2.949 1.00 16.09 59 ALA C O 1
ATOM 6059 N N . VAL D 1 63 ? 11.419 37.470 -1.500 1.00 15.98 60 VAL C N 1
ATOM 6060 C CA . VAL D 1 63 ? 12.642 36.675 -1.785 1.00 14.70 60 VAL C CA 1
ATOM 6061 C C . VAL D 1 63 ? 13.329 36.458 -0.440 1.00 14.69 60 VAL C C 1
ATOM 6062 O O . VAL D 1 63 ? 13.371 37.343 0.402 1.00 12.70 60 VAL C O 1
ATOM 6066 N N . GLU D 1 64 ? 13.863 35.259 -0.229 1.00 13.28 61 GLU C N 1
ATOM 6067 C CA . GLU D 1 64 ? 14.599 34.985 1.018 1.00 14.34 61 GLU C CA 1
ATOM 6068 C C . GLU D 1 64 ? 15.997 35.600 0.961 1.00 12.76 61 GLU C C 1
ATOM 6069 O O . GLU D 1 64 ? 16.680 35.642 -0.058 1.00 12.78 61 GLU C O 1
ATOM 6075 N N . VAL D 1 65 ? 16.450 36.133 2.091 1.00 13.17 62 VAL C N 1
ATOM 6076 C CA . VAL D 1 65 ? 17.801 36.671 2.171 1.00 11.25 62 VAL C CA 1
ATOM 6077 C C . VAL D 1 65 ? 18.266 36.583 3.595 1.00 10.56 62 VAL C C 1
ATOM 6078 O O . VAL D 1 65 ? 17.458 36.685 4.512 1.00 11.04 62 VAL C O 1
ATOM 6082 N N . ASP D 1 66 ? 19.594 36.415 3.793 1.00 12.07 63 ASP C N 1
ATOM 6083 C CA . ASP D 1 66 ? 20.202 36.605 5.096 1.00 11.51 63 ASP C CA 1
ATOM 6084 C C . ASP D 1 66 ? 21.175 37.734 4.882 1.00 10.94 63 ASP C C 1
ATOM 6085 O O . ASP D 1 66 ? 22.214 37.564 4.159 1.00 9.89 63 ASP C O 1
ATOM 6090 N N . VAL D 1 67 ? 20.858 38.943 5.385 1.00 9.72 64 VAL C N 1
ATOM 6091 C CA . VAL D 1 67 ? 21.661 40.089 5.070 1.00 9.59 64 VAL C CA 1
ATOM 6092 C C . VAL D 1 67 ? 23.077 40.040 5.632 1.00 10.10 64 VAL C C 1
ATOM 6093 O O . VAL D 1 67 ? 23.929 40.865 5.223 1.00 10.50 64 VAL C O 1
ATOM 6097 N N . THR D 1 68 ? 23.356 39.041 6.492 1.00 10.84 65 THR C N 1
ATOM 6098 C CA . THR D 1 68 ? 24.715 38.922 7.028 1.00 10.36 65 THR C CA 1
ATOM 6099 C C . THR D 1 68 ? 25.716 38.328 6.047 1.00 10.26 65 THR C C 1
ATOM 6100 O O . THR D 1 68 ? 26.900 38.293 6.330 1.00 10.68 65 THR C O 1
ATOM 6104 N N . LYS D 1 69 ? 25.196 37.775 4.939 1.00 11.67 66 LYS C N 1
ATOM 6105 C CA . LYS D 1 69 ? 25.989 37.018 4.008 1.00 14.23 66 LYS C CA 1
ATOM 6106 C C . LYS D 1 69 ? 26.005 37.616 2.678 1.00 12.53 66 LYS C C 1
ATOM 6107 O O . LYS D 1 69 ? 24.976 37.711 2.008 1.00 11.45 66 LYS C O 1
ATOM 6113 N N . ARG D 1 70 ? 27.189 37.936 2.193 1.00 11.55 67 ARG C N 1
ATOM 6114 C CA . ARG D 1 70 ? 27.271 38.563 0.870 1.00 11.71 67 ARG C CA 1
ATOM 6115 C C . ARG D 1 70 ? 26.620 37.796 -0.267 1.00 12.30 67 ARG C C 1
ATOM 6116 O O . ARG D 1 70 ? 25.921 38.351 -1.089 1.00 13.22 67 ARG C O 1
ATOM 6124 N N . ALA D 1 71 ? 26.905 36.512 -0.335 1.00 13.01 68 ALA C N 1
ATOM 6125 C CA . ALA D 1 71 ? 26.326 35.704 -1.429 1.00 13.06 68 ALA C CA 1
ATOM 6126 C C . ALA D 1 71 ? 24.826 35.708 -1.388 1.00 12.29 68 ALA C C 1
ATOM 6127 O O . ALA D 1 71 ? 24.185 35.723 -2.494 1.00 12.29 68 ALA C O 1
ATOM 6129 N N . SER D 1 72 ? 24.235 35.665 -0.222 1.00 11.00 69 SER C N 1
ATOM 6130 C CA . SER D 1 72 ? 22.797 35.688 -0.095 1.00 11.35 69 SER C CA 1
ATOM 6131 C C . SER D 1 72 ? 22.313 37.022 -0.618 1.00 11.35 69 SER C C 1
ATOM 6132 O O . SER D 1 72 ? 21.322 37.067 -1.308 1.00 12.73 69 SER C O 1
ATOM 6135 N N . VAL D 1 73 ? 22.923 38.128 -0.192 1.00 10.57 70 VAL C N 1
ATOM 6136 C CA . VAL D 1 73 ? 22.411 39.444 -0.590 1.00 10.28 70 VAL C CA 1
ATOM 6137 C C . VAL D 1 73 ? 22.519 39.627 -2.107 1.00 12.03 70 VAL C C 1
ATOM 6138 O O . VAL D 1 73 ? 21.567 40.094 -2.758 1.00 12.36 70 VAL C O 1
ATOM 6142 N N . ASP D 1 74 ? 23.665 39.267 -2.658 1.00 12.26 71 ASP C N 1
ATOM 6143 C CA . ASP D 1 74 ? 23.877 39.294 -4.106 1.00 14.38 71 ASP C CA 1
ATOM 6144 C C . ASP D 1 74 ? 22.746 38.538 -4.846 1.00 13.01 71 ASP C C 1
ATOM 6145 O O . ASP D 1 74 ? 22.152 39.063 -5.814 1.00 15.09 71 ASP C O 1
ATOM 6150 N N . ALA D 1 75 ? 22.487 37.330 -4.421 1.00 12.58 72 ALA C N 1
ATOM 6151 C CA . ALA D 1 75 ? 21.484 36.479 -5.117 1.00 13.47 72 ALA C CA 1
ATOM 6152 C C . ALA D 1 75 ? 20.085 36.987 -4.960 1.00 13.59 72 ALA C C 1
ATOM 6153 O O . ALA D 1 75 ? 19.298 37.008 -5.933 1.00 15.06 72 ALA C O 1
ATOM 6155 N N . ALA D 1 76 ? 19.736 37.413 -3.750 1.00 12.67 73 ALA C N 1
ATOM 6156 C CA . ALA D 1 76 ? 18.375 37.909 -3.489 1.00 12.84 73 ALA C CA 1
ATOM 6157 C C . ALA D 1 76 ? 18.175 39.231 -4.219 1.00 13.03 73 ALA C C 1
ATOM 6158 O O . ALA D 1 76 ? 17.112 39.458 -4.809 1.00 11.90 73 ALA C O 1
ATOM 6160 N N . MET D 1 77 ? 19.178 40.089 -4.234 1.00 13.02 74 MET C N 1
ATOM 6161 C CA . MET D 1 77 ? 19.019 41.375 -4.955 1.00 13.00 74 MET C CA 1
ATOM 6162 C C . MET D 1 77 ? 18.880 41.111 -6.474 1.00 13.67 74 MET C C 1
ATOM 6163 O O . MET D 1 77 ? 18.052 41.748 -7.159 1.00 12.31 74 MET C O 1
ATOM 6168 N N . GLN D 1 78 ? 19.674 40.174 -7.020 1.00 13.15 75 GLN C N 1
ATOM 6169 C CA . GLN D 1 78 ? 19.578 39.934 -8.457 1.00 13.67 75 GLN C CA 1
ATOM 6170 C C . GLN D 1 78 ? 18.219 39.377 -8.767 1.00 12.88 75 GLN C C 1
ATOM 6171 O O . GLN D 1 78 ? 17.608 39.787 -9.780 1.00 14.73 75 GLN C O 1
ATOM 6177 N N . LYS D 1 79 ? 17.733 38.449 -7.966 1.00 14.10 76 LYS C N 1
ATOM 6178 C CA . LYS D 1 79 ? 16.409 37.778 -8.187 1.00 17.04 76 LYS C CA 1
ATOM 6179 C C . LYS D 1 79 ? 15.317 38.817 -8.129 1.00 16.59 76 LYS C C 1
ATOM 6180 O O . LYS D 1 79 ? 14.407 38.830 -8.966 1.00 14.54 76 LYS C O 1
ATOM 6186 N N . ALA D 1 80 ? 15.454 39.733 -7.152 1.00 14.41 77 ALA C N 1
ATOM 6187 C CA . ALA D 1 80 ? 14.461 40.831 -7.059 1.00 14.10 77 ALA C CA 1
ATOM 6188 C C . ALA D 1 80 ? 14.460 41.773 -8.257 1.00 13.29 77 ALA C C 1
ATOM 6189 O O . ALA D 1 80 ? 13.397 42.114 -8.747 1.00 13.64 77 ALA C O 1
ATOM 6191 N N . ILE D 1 81 ? 15.626 42.239 -8.657 1.00 13.62 78 ILE C N 1
ATOM 6192 C CA . ILE D 1 81 ? 15.780 43.152 -9.772 1.00 13.81 78 ILE C CA 1
ATOM 6193 C C . ILE D 1 81 ? 15.243 42.484 -11.039 1.00 14.89 78 ILE C C 1
ATOM 6194 O O . ILE D 1 81 ? 14.581 43.118 -11.831 1.00 14.84 78 ILE C O 1
ATOM 6199 N N . ASP D 1 82 ? 15.588 41.223 -11.221 1.00 14.70 79 ASP C N 1
ATOM 6200 C CA . ASP D 1 82 ? 15.016 40.472 -12.401 1.00 16.44 79 ASP C CA 1
ATOM 6201 C C . ASP D 1 82 ? 13.497 40.467 -12.408 1.00 15.39 79 ASP C C 1
ATOM 6202 O O . ASP D 1 82 ? 12.867 40.761 -13.453 1.00 17.55 79 ASP C O 1
ATOM 6207 N N . ALA D 1 83 ? 12.893 40.212 -11.251 1.00 14.50 80 ALA C N 1
ATOM 6208 C CA . ALA D 1 83 ? 11.456 40.129 -11.061 1.00 13.74 80 ALA C CA 1
ATOM 6209 C C . ALA D 1 83 ? 10.770 41.503 -11.258 1.00 14.80 80 ALA C C 1
ATOM 6210 O O . ALA D 1 83 ? 9.736 41.643 -11.952 1.00 14.67 80 ALA C O 1
ATOM 6212 N N . LEU D 1 84 ? 11.376 42.526 -10.684 1.00 13.60 81 LEU C N 1
ATOM 6213 C CA . LEU D 1 84 ? 10.902 43.902 -10.831 1.00 14.49 81 LEU C CA 1
ATOM 6214 C C . LEU D 1 84 ? 11.075 44.527 -12.199 1.00 13.97 81 LEU C C 1
ATOM 6215 O O . LEU D 1 84 ? 10.314 45.443 -12.556 1.00 16.18 81 LEU C O 1
ATOM 6220 N N . GLY D 1 85 ? 12.071 44.124 -12.956 1.00 15.34 82 GLY C N 1
ATOM 6221 C CA . GLY D 1 85 ? 12.360 44.691 -14.250 1.00 15.97 82 GLY C CA 1
ATOM 6222 C C . GLY D 1 85 ? 13.060 46.017 -14.165 1.00 16.82 82 GLY C C 1
ATOM 6223 O O . GLY D 1 85 ? 13.033 46.810 -15.050 1.00 17.87 82 GLY C O 1
ATOM 6224 N N . GLY D 1 86 ? 13.689 46.295 -13.017 1.00 15.12 83 GLY C N 1
ATOM 6225 C CA . GLY D 1 86 ? 14.419 47.542 -12.861 1.00 14.31 83 GLY C CA 1
ATOM 6226 C C . GLY D 1 86 ? 14.737 47.668 -11.381 1.00 12.29 83 GLY C C 1
ATOM 6227 O O . GLY D 1 86 ? 14.389 46.798 -10.641 1.00 11.18 83 GLY C O 1
ATOM 6228 N N . PHE D 1 87 ? 15.338 48.762 -11.000 1.00 11.64 84 PHE C N 1
ATOM 6229 C CA . PHE D 1 87 ? 15.754 48.963 -9.579 1.00 12.30 84 PHE C CA 1
ATOM 6230 C C . PHE D 1 87 ? 16.196 50.396 -9.363 1.00 11.70 84 PHE C C 1
ATOM 6231 O O . PHE D 1 87 ? 17.205 50.863 -9.975 1.00 13.65 84 PHE C O 1
ATOM 6239 N N . ASP D 1 88 ? 15.401 51.093 -8.543 1.00 12.52 85 ASP C N 1
ATOM 6240 C CA . ASP D 1 88 ? 15.503 52.530 -8.330 1.00 12.61 85 ASP C CA 1
ATOM 6241 C C . ASP D 1 88 ? 15.751 52.876 -6.851 1.00 10.85 85 ASP C C 1
ATOM 6242 O O . ASP D 1 88 ? 16.199 53.947 -6.607 1.00 11.22 85 ASP C O 1
ATOM 6247 N N . LEU D 1 89 ? 15.443 51.982 -5.910 1.00 10.70 86 LEU C N 1
ATOM 6248 C CA . LEU D 1 89 ? 15.299 52.343 -4.481 1.00 10.48 86 LEU C CA 1
ATOM 6249 C C . LEU D 1 89 ? 15.550 51.144 -3.597 1.00 9.59 86 LEU C C 1
ATOM 6250 O O . LEU D 1 89 ? 14.964 50.084 -3.822 1.00 8.27 86 LEU C O 1
ATOM 6255 N N . LEU D 1 90 ? 16.468 51.289 -2.644 1.00 8.46 87 LEU C N 1
ATOM 6256 C CA . LEU D 1 90 ? 16.724 50.297 -1.640 1.00 8.51 87 LEU C CA 1
ATOM 6257 C C . LEU D 1 90 ? 16.384 50.905 -0.312 1.00 7.75 87 LEU C C 1
ATOM 6258 O O . LEU D 1 90 ? 16.919 51.988 0.008 1.00 8.44 87 LEU C O 1
ATOM 6263 N N . CYS D 1 91 ? 15.530 50.233 0.480 1.00 7.43 88 CYS C N 1
ATOM 6264 C CA . CYS D 1 91 ? 15.349 50.531 1.901 1.00 7.55 88 CYS C CA 1
ATOM 6265 C C . CYS D 1 91 ? 15.978 49.398 2.695 1.00 8.60 88 CYS C C 1
ATOM 6266 O O . CYS D 1 91 ? 15.451 48.295 2.752 1.00 7.39 88 CYS C O 1
ATOM 6269 N N . ALA D 1 92 ? 17.154 49.621 3.290 1.00 9.31 89 ALA C N 1
ATOM 6270 C CA . ALA D 1 92 ? 17.841 48.578 4.028 1.00 9.92 89 ALA C CA 1
ATOM 6271 C C . ALA D 1 92 ? 17.421 48.687 5.494 1.00 11.29 89 ALA C C 1
ATOM 6272 O O . ALA D 1 92 ? 17.944 49.560 6.226 1.00 11.79 89 ALA C O 1
ATOM 6274 N N . ASN D 1 93 ? 16.451 47.854 5.892 1.00 11.07 90 ASN C N 1
ATOM 6275 C CA . ASN D 1 93 ? 15.801 47.973 7.150 1.00 11.55 90 ASN C CA 1
ATOM 6276 C C . ASN D 1 93 ? 16.055 46.874 8.122 1.00 11.93 90 ASN C C 1
ATOM 6277 O O . ASN D 1 93 ? 15.852 47.084 9.327 1.00 12.13 90 ASN C O 1
ATOM 6282 N N . ALA D 1 94 ? 16.541 45.720 7.639 1.00 10.89 91 ALA C N 1
ATOM 6283 C CA . ALA D 1 94 ? 16.735 44.575 8.496 1.00 10.99 91 ALA C CA 1
ATOM 6284 C C . ALA D 1 94 ? 17.600 44.934 9.695 1.00 10.16 91 ALA C C 1
ATOM 6285 O O . ALA D 1 94 ? 18.574 45.642 9.556 1.00 9.16 91 ALA C O 1
ATOM 6287 N N . GLY D 1 95 ? 17.158 44.538 10.873 1.00 9.55 92 GLY C N 1
ATOM 6288 C CA . GLY D 1 95 ? 17.948 44.764 12.056 1.00 10.34 92 GLY C CA 1
ATOM 6289 C C . GLY D 1 95 ? 17.569 43.858 13.201 1.00 9.74 92 GLY C C 1
ATOM 6290 O O . GLY D 1 95 ? 16.486 43.242 13.208 1.00 10.54 92 GLY C O 1
ATOM 6291 N N . VAL D 1 96 ? 18.425 43.778 14.183 1.00 8.78 93 VAL C N 1
ATOM 6292 C CA . VAL D 1 96 ? 18.220 42.999 15.393 1.00 9.33 93 VAL C CA 1
ATOM 6293 C C . VAL D 1 96 ? 18.727 43.758 16.617 1.00 9.49 93 VAL C C 1
ATOM 6294 O O . VAL D 1 96 ? 19.523 44.739 16.505 1.00 8.99 93 VAL C O 1
ATOM 6298 N N . SER D 1 97 ? 18.386 43.288 17.801 1.00 9.35 94 SER C N 1
ATOM 6299 C CA . SER D 1 97 ? 19.033 43.756 19.063 1.00 9.87 94 SER C CA 1
ATOM 6300 C C . SER D 1 97 ? 19.089 42.644 20.074 1.00 9.48 94 SER C C 1
ATOM 6301 O O . SER D 1 97 ? 18.403 41.663 19.937 1.00 9.50 94 SER C O 1
ATOM 6304 N N . THR D 1 98 ? 20.021 42.771 21.025 1.00 8.86 95 THR C N 1
ATOM 6305 C CA . THR D 1 98 ? 19.984 42.100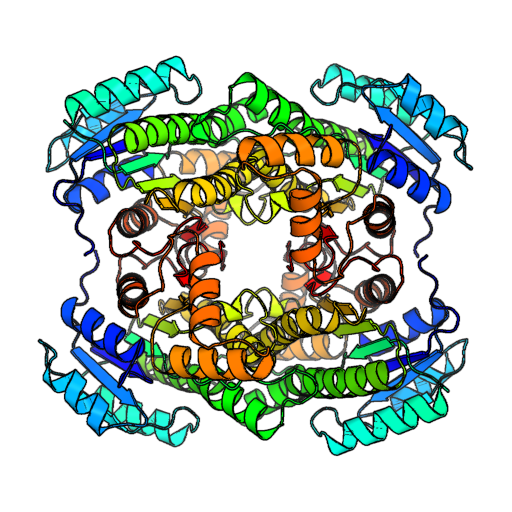 22.301 1.00 9.83 95 THR C CA 1
ATOM 6306 C C . THR D 1 98 ? 20.272 43.122 23.338 1.00 9.74 95 THR C C 1
ATOM 6307 O O . THR D 1 98 ? 20.827 44.205 23.027 1.00 10.41 95 THR C O 1
ATOM 6311 N N . MET D 1 99 ? 19.920 42.824 24.572 1.00 9.71 96 MET C N 1
ATOM 6312 C CA . MET D 1 99 ? 20.134 43.753 25.643 1.00 11.00 96 MET C CA 1
ATOM 6313 C C . MET D 1 99 ? 20.929 43.125 26.741 1.00 11.22 96 MET C C 1
ATOM 6314 O O . MET D 1 99 ? 20.659 41.997 27.158 1.00 10.37 96 MET C O 1
ATOM 6319 N N . ARG D 1 100 ? 21.971 43.803 27.165 1.00 10.11 97 ARG C N 1
ATOM 6320 C CA . ARG D 1 100 ? 22.858 43.237 28.177 1.00 11.87 97 ARG C CA 1
ATOM 6321 C C . ARG D 1 100 ? 23.636 44.350 28.870 1.00 10.89 97 ARG C C 1
ATOM 6322 O O . ARG D 1 100 ? 24.044 45.271 28.223 1.00 10.15 97 ARG C O 1
ATOM 6330 N N . PRO D 1 101 ? 23.897 44.211 30.186 1.00 10.08 98 PRO C N 1
ATOM 6331 C CA . PRO D 1 101 ? 24.908 45.132 30.783 1.00 10.00 98 PRO C CA 1
ATOM 6332 C C . PRO D 1 101 ? 26.188 45.078 29.981 1.00 9.73 98 PRO C C 1
ATOM 6333 O O . PRO D 1 101 ? 26.626 44.015 29.597 1.00 10.42 98 PRO C O 1
ATOM 6337 N N . ALA D 1 102 ? 26.826 46.246 29.787 1.00 9.22 99 ALA C N 1
ATOM 6338 C CA . ALA D 1 102 ? 27.965 46.350 28.933 1.00 9.10 99 ALA C CA 1
ATOM 6339 C C . ALA D 1 102 ? 29.079 45.387 29.371 1.00 9.26 99 ALA C C 1
ATOM 6340 O O . ALA D 1 102 ? 29.787 44.763 28.511 1.00 9.99 99 ALA C O 1
ATOM 6342 N N . VAL D 1 103 ? 29.242 45.252 30.684 1.00 10.83 100 VAL C N 1
ATOM 6343 C CA . VAL D 1 103 ? 30.289 44.367 31.193 1.00 11.59 100 VAL C CA 1
ATOM 6344 C C . VAL D 1 103 ? 30.072 42.903 30.860 1.00 12.05 100 VAL C C 1
ATOM 6345 O O . VAL D 1 103 ? 30.955 42.080 30.994 1.00 11.48 100 VAL C O 1
ATOM 6349 N N . ASP D 1 104 ? 28.859 42.540 30.443 1.00 10.71 101 ASP C N 1
ATOM 6350 C CA . ASP D 1 104 ? 28.497 41.179 30.205 1.00 11.26 101 ASP C CA 1
ATOM 6351 C C . ASP D 1 104 ? 28.203 40.861 28.750 1.00 10.54 101 ASP C C 1
ATOM 6352 O O . ASP D 1 104 ? 27.905 39.722 28.459 1.00 11.08 101 ASP C O 1
ATOM 6357 N N . ILE D 1 105 ? 28.312 41.861 27.855 1.00 9.01 102 ILE C N 1
ATOM 6358 C CA . ILE D 1 105 ? 28.081 41.577 26.404 1.00 9.15 102 ILE C CA 1
ATOM 6359 C C . ILE D 1 105 ? 29.025 40.459 25.907 1.00 9.24 102 ILE C C 1
ATOM 6360 O O . ILE D 1 105 ? 30.234 40.483 26.156 1.00 9.77 102 ILE C O 1
ATOM 6365 N N . THR D 1 106 ? 28.461 39.468 25.213 1.00 10.01 103 THR C N 1
ATOM 6366 C CA . THR D 1 106 ? 29.214 38.393 24.666 1.00 9.92 103 THR C CA 1
ATOM 6367 C C . THR D 1 106 ? 29.732 38.714 23.307 1.00 9.42 103 THR C C 1
ATOM 6368 O O . THR D 1 106 ? 29.164 39.527 22.546 1.00 8.61 103 THR C O 1
ATOM 6372 N N . ASP D 1 107 ? 30.744 37.989 22.881 1.00 9.75 104 ASP C N 1
ATOM 6373 C CA . ASP D 1 107 ? 31.194 38.223 21.525 1.00 9.70 104 ASP C CA 1
ATOM 6374 C C . ASP D 1 107 ? 30.138 37.802 20.528 1.00 10.71 104 ASP C C 1
ATOM 6375 O O . ASP D 1 107 ? 30.022 38.381 19.459 1.00 10.08 104 ASP C O 1
ATOM 6380 N N . GLU D 1 108 ? 29.417 36.746 20.862 1.00 11.54 105 GLU C N 1
ATOM 6381 C CA . GLU D 1 108 ? 28.394 36.231 19.978 1.00 12.75 105 GLU C CA 1
ATOM 6382 C C . GLU D 1 108 ? 27.332 37.304 19.729 1.00 10.67 105 GLU C C 1
ATOM 6383 O O . GLU D 1 108 ? 26.925 37.518 18.578 1.00 9.52 105 GLU C O 1
ATOM 6389 N N . GLU D 1 109 ? 26.907 37.982 20.775 1.00 9.16 106 GLU C N 1
ATOM 6390 C CA . GLU D 1 109 ? 25.852 38.994 20.602 1.00 10.09 106 GLU C CA 1
ATOM 6391 C C . GLU D 1 109 ? 26.411 40.296 20.039 1.00 9.51 106 GLU C C 1
ATOM 6392 O O . GLU D 1 109 ? 25.716 40.959 19.292 1.00 9.96 106 GLU C O 1
ATOM 6398 N N . TRP D 1 110 ? 27.642 40.627 20.319 1.00 8.76 107 TRP C N 1
ATOM 6399 C CA . TRP D 1 110 ? 28.328 41.701 19.595 1.00 8.70 107 TRP C CA 1
ATOM 6400 C C . TRP D 1 110 ? 28.311 41.453 18.057 1.00 8.53 107 TRP C C 1
ATOM 6401 O O . TRP D 1 110 ? 27.901 42.272 17.245 1.00 7.92 107 TRP C O 1
ATOM 6412 N N . ASP D 1 111 ? 28.646 40.235 17.657 1.00 8.39 108 ASP C N 1
ATOM 6413 C CA . ASP D 1 111 ? 28.769 39.948 16.256 1.00 9.05 108 ASP C CA 1
ATOM 6414 C C . ASP D 1 111 ? 27.339 39.867 15.673 1.00 9.24 108 ASP C C 1
ATOM 6415 O O . ASP D 1 111 ? 27.139 40.204 14.500 1.00 10.14 108 ASP C O 1
ATOM 6420 N N . PHE D 1 112 ? 26.388 39.397 16.412 1.00 9.60 109 PHE C N 1
ATOM 6421 C CA . PHE D 1 112 ? 25.013 39.243 15.886 1.00 10.34 109 PHE C CA 1
ATOM 6422 C C . PHE D 1 112 ? 24.505 40.673 15.560 1.00 10.75 109 PHE C C 1
ATOM 6423 O O . PHE D 1 112 ? 23.979 40.935 14.468 1.00 11.68 109 PHE C O 1
ATOM 6431 N N . ASN D 1 113 ? 24.685 41.606 16.499 1.00 9.27 110 ASN C N 1
ATOM 6432 C CA . ASN D 1 113 ? 24.219 42.996 16.262 1.00 8.62 110 ASN C CA 1
ATOM 6433 C C . ASN D 1 113 ? 24.971 43.644 15.102 1.00 8.91 110 ASN C C 1
ATOM 6434 O O . ASN D 1 113 ? 24.366 44.242 14.210 1.00 8.60 110 ASN C O 1
ATOM 6439 N N . PHE D 1 114 ? 26.303 43.527 15.058 1.00 8.51 111 PHE C N 1
ATOM 6440 C CA . PHE D 1 114 ? 27.071 44.126 13.974 1.00 8.42 111 PHE C CA 1
ATOM 6441 C C . PHE D 1 114 ? 26.792 43.480 12.628 1.00 8.45 111 PHE C C 1
ATOM 6442 O O . PHE D 1 114 ? 26.691 44.134 11.595 1.00 9.10 111 PHE C O 1
ATOM 6450 N N . ASP D 1 115 ? 26.722 42.168 12.603 1.00 7.83 112 ASP C N 1
ATOM 6451 C CA . ASP D 1 115 ? 26.607 41.509 11.337 1.00 8.34 112 ASP C CA 1
ATOM 6452 C C . ASP D 1 115 ? 25.236 41.822 10.682 1.00 8.26 112 ASP C C 1
ATOM 6453 O O . ASP D 1 115 ? 25.133 42.001 9.457 1.00 8.66 112 ASP C O 1
ATOM 6458 N N . VAL D 1 116 ? 24.173 41.885 11.464 1.00 8.22 113 VAL C N 1
ATOM 6459 C CA . VAL D 1 116 ? 22.889 42.224 10.848 1.00 8.78 113 VAL C CA 1
ATOM 6460 C C . VAL D 1 116 ? 22.843 43.736 10.600 1.00 7.56 113 VAL C C 1
ATOM 6461 O O . VAL D 1 116 ? 22.550 44.210 9.494 1.00 7.28 113 VAL C O 1
ATOM 6465 N N . ASN D 1 117 ? 23.127 44.496 11.633 1.00 7.77 114 ASN C N 1
ATOM 6466 C CA . ASN D 1 117 ? 22.777 45.941 11.619 1.00 7.90 114 ASN C CA 1
ATOM 6467 C C . ASN D 1 117 ? 23.697 46.725 10.761 1.00 8.38 114 ASN C C 1
ATOM 6468 O O . ASN D 1 117 ? 23.258 47.490 9.906 1.00 8.19 114 ASN C O 1
ATOM 6473 N N . ALA D 1 118 ? 24.974 46.490 10.926 1.00 7.54 115 ALA C N 1
ATOM 6474 C CA . ALA D 1 118 ? 25.995 47.222 10.194 1.00 7.27 115 ALA C CA 1
ATOM 6475 C C . ALA D 1 118 ? 26.435 46.536 8.896 1.00 7.39 115 ALA C C 1
ATOM 6476 O O . ALA D 1 118 ? 26.365 47.123 7.815 1.00 7.42 115 ALA C O 1
ATOM 6478 N N . ARG D 1 119 ? 26.812 45.268 9.016 1.00 7.90 116 ARG C N 1
ATOM 6479 C CA . ARG D 1 119 ? 27.289 44.555 7.815 1.00 8.77 116 ARG C CA 1
ATOM 6480 C C . ARG D 1 119 ? 26.144 44.408 6.823 1.00 8.04 116 ARG C C 1
ATOM 6481 O O . ARG D 1 119 ? 26.339 44.489 5.644 1.00 7.93 116 ARG C O 1
ATOM 6489 N N . GLY D 1 120 ? 24.946 44.197 7.287 1.00 8.00 117 GLY C N 1
ATOM 6490 C CA . GLY D 1 120 ? 23.828 43.977 6.390 1.00 8.79 117 GLY C CA 1
ATOM 6491 C C . GLY D 1 120 ? 23.505 45.203 5.599 1.00 8.75 117 GLY C C 1
ATOM 6492 O O . GLY D 1 120 ? 23.030 45.154 4.474 1.00 7.83 117 GLY C O 1
ATOM 6493 N N . VAL D 1 121 ? 23.601 46.345 6.242 1.00 9.13 118 VAL C N 1
ATOM 6494 C CA . VAL D 1 121 ? 23.496 47.608 5.507 1.00 8.35 118 VAL C CA 1
ATOM 6495 C C . VAL D 1 121 ? 24.586 47.828 4.503 1.00 8.12 118 VAL C C 1
ATOM 6496 O O . VAL D 1 121 ? 24.331 48.174 3.354 1.00 7.24 118 VAL C O 1
ATOM 6500 N N . PHE D 1 122 ? 25.835 47.629 4.949 1.00 8.07 119 PHE C N 1
ATOM 6501 C CA . PHE D 1 122 ? 26.969 47.665 4.065 1.00 8.65 119 PHE C CA 1
ATOM 6502 C C . PHE D 1 122 ? 26.692 46.849 2.794 1.00 8.32 119 PHE C C 1
ATOM 6503 O O . PHE D 1 122 ? 26.841 47.370 1.664 1.00 9.27 119 PHE C O 1
ATOM 6511 N N . LEU D 1 123 ? 26.374 45.602 2.979 1.00 8.36 120 LEU C N 1
ATOM 6512 C CA . LEU D 1 123 ? 26.257 44.669 1.853 1.00 8.67 120 LEU C CA 1
ATOM 6513 C C . LEU D 1 123 ? 25.139 45.075 0.952 1.00 8.71 120 LEU C C 1
ATOM 6514 O O . LEU D 1 123 ? 25.359 45.175 -0.292 1.00 10.12 120 LEU C O 1
ATOM 6519 N N . ALA D 1 124 ? 23.970 45.328 1.511 1.00 8.93 121 ALA C N 1
ATOM 6520 C CA . ALA D 1 124 ? 22.850 45.739 0.647 1.00 8.59 121 ALA C CA 1
ATOM 6521 C C . ALA D 1 124 ? 23.090 47.033 -0.073 1.00 8.70 121 ALA C C 1
ATOM 6522 O O . ALA D 1 124 ? 22.800 47.177 -1.275 1.00 8.51 121 ALA C O 1
ATOM 6524 N N . ASN D 1 125 ? 23.677 48.033 0.627 1.00 8.31 122 ASN C N 1
ATOM 6525 C CA . ASN D 1 125 ? 24.035 49.253 -0.030 1.00 7.70 122 ASN C CA 1
ATOM 6526 C C . ASN D 1 125 ? 25.081 49.162 -1.086 1.00 7.91 122 ASN C C 1
ATOM 6527 O O . ASN D 1 125 ? 24.981 49.770 -2.149 1.00 8.70 122 ASN C O 1
ATOM 6532 N N . GLN D 1 126 ? 26.162 48.475 -0.760 1.00 8.11 123 GLN C N 1
ATOM 6533 C CA . GLN D 1 126 ? 27.274 48.347 -1.740 1.00 8.75 123 GLN C CA 1
ATOM 6534 C C . GLN D 1 126 ? 26.779 47.686 -3.022 1.00 8.47 123 GLN C C 1
ATOM 6535 O O . GLN D 1 126 ? 27.031 48.195 -4.121 1.00 9.85 123 GLN C O 1
ATOM 6541 N N . ILE D 1 127 ? 26.046 46.623 -2.829 1.00 9.71 124 ILE C N 1
ATOM 6542 C CA . ILE D 1 127 ? 25.492 45.856 -4.015 1.00 10.14 124 ILE C CA 1
ATOM 6543 C C . ILE D 1 127 ? 24.469 46.698 -4.772 1.00 10.39 124 ILE C C 1
ATOM 6544 O O . ILE D 1 127 ? 24.519 46.803 -6.024 1.00 9.46 124 ILE C O 1
ATOM 6549 N N . ALA D 1 128 ? 23.626 47.412 -4.050 1.00 10.48 125 ALA C N 1
ATOM 6550 C CA . ALA D 1 128 ? 22.697 48.372 -4.728 1.00 10.36 125 ALA C CA 1
ATOM 6551 C C . ALA D 1 128 ? 23.407 49.423 -5.544 1.00 10.22 125 ALA C C 1
ATOM 6552 O O . ALA D 1 128 ? 23.035 49.733 -6.699 1.00 10.73 125 ALA C O 1
ATOM 6554 N N . CYS D 1 129 ? 24.476 49.995 -5.006 1.00 9.09 126 CYS C N 1
ATOM 6555 C CA . CYS D 1 129 ? 25.176 50.999 -5.710 1.00 9.23 126 CYS C CA 1
ATOM 6556 C C . CYS D 1 129 ? 25.869 50.422 -6.928 1.00 10.01 126 CYS C C 1
ATOM 6557 O O . CYS D 1 129 ? 25.970 51.106 -7.960 1.00 11.69 126 CYS C O 1
ATOM 6560 N N . ARG D 1 130 ? 26.362 49.184 -6.857 1.00 9.36 127 ARG C N 1
ATOM 6561 C CA . ARG D 1 130 ? 26.952 48.581 -8.055 1.00 11.20 127 ARG C CA 1
ATOM 6562 C C . ARG D 1 130 ? 25.886 48.478 -9.154 1.00 11.17 127 ARG C C 1
ATOM 6563 O O . ARG D 1 130 ? 26.153 48.758 -10.335 1.00 13.04 127 ARG C O 1
ATOM 6571 N N . HIS D 1 131 ? 24.703 48.036 -8.787 1.00 11.57 128 HIS C N 1
ATOM 6572 C CA . HIS D 1 131 ? 23.585 47.932 -9.736 1.00 12.56 128 HIS C CA 1
ATOM 6573 C C . HIS D 1 131 ? 23.209 49.282 -10.317 1.00 13.22 128 HIS C C 1
ATOM 6574 O O . HIS D 1 131 ? 23.043 49.408 -11.577 1.00 12.30 128 HIS C O 1
ATOM 6581 N N . PHE D 1 132 ? 23.067 50.308 -9.468 1.00 12.36 129 PHE C N 1
ATOM 6582 C CA . PHE D 1 132 ? 22.673 51.643 -9.942 1.00 11.62 129 PHE C CA 1
ATOM 6583 C C . PHE D 1 132 ? 23.712 52.158 -10.929 1.00 12.42 129 PHE C C 1
ATOM 6584 O O . PHE D 1 132 ? 23.371 52.677 -12.001 1.00 13.45 129 PHE C O 1
ATOM 6592 N N . LEU D 1 133 ? 24.991 52.034 -10.615 1.00 12.28 130 LEU C N 1
ATOM 6593 C CA . LEU D 1 133 ? 26.004 52.538 -11.462 1.00 12.62 130 LEU C CA 1
ATOM 6594 C C . LEU D 1 133 ? 26.055 51.776 -12.785 1.00 14.31 130 LEU C C 1
ATOM 6595 O O . LEU D 1 133 ? 26.246 52.415 -13.858 1.00 15.11 130 LEU C O 1
ATOM 6600 N N . ALA D 1 134 ? 25.871 50.467 -12.717 1.00 14.13 131 ALA C N 1
ATOM 6601 C CA . ALA D 1 134 ? 25.945 49.640 -13.941 1.00 15.20 131 ALA C CA 1
ATOM 6602 C C . ALA D 1 134 ? 24.742 50.008 -14.864 1.00 18.05 131 ALA C C 1
ATOM 6603 O O . ALA D 1 134 ? 24.858 49.921 -16.096 1.00 16.56 131 ALA C O 1
ATOM 6605 N N . SER D 1 135 ? 23.580 50.321 -14.312 1.00 16.27 132 SER C N 1
ATOM 6606 C CA . SER D 1 135 ? 22.406 50.733 -15.118 1.00 17.96 132 SER C CA 1
ATOM 6607 C C . SER D 1 135 ? 22.237 52.207 -15.365 1.00 16.56 132 SER C C 1
ATOM 6608 O O . SER D 1 135 ? 21.185 52.626 -15.929 1.00 19.33 132 SER C O 1
ATOM 6611 N N . ASN D 1 136 ? 23.174 53.028 -14.925 1.00 15.59 133 ASN C N 1
ATOM 6612 C CA . ASN D 1 136 ? 23.081 54.461 -14.998 1.00 18.62 133 ASN C CA 1
ATOM 6613 C C . ASN D 1 136 ? 21.767 54.996 -14.422 1.00 19.06 133 ASN C C 1
ATOM 6614 O O . ASN D 1 136 ? 21.024 55.755 -15.050 1.00 17.89 133 ASN C O 1
ATOM 6619 N N . THR D 1 137 ? 21.483 54.554 -13.198 1.00 16.41 134 THR C N 1
ATOM 6620 C CA . THR D 1 137 ? 20.235 54.912 -12.523 1.00 14.72 134 THR C CA 1
ATOM 6621 C C . THR D 1 137 ? 20.549 55.876 -11.393 1.00 14.85 134 THR C C 1
ATOM 6622 O O . THR D 1 137 ? 21.516 55.682 -10.657 1.00 13.84 134 THR C O 1
ATOM 6626 N N . LYS D 1 138 ? 19.756 56.902 -11.277 1.00 13.85 135 LYS C N 1
ATOM 6627 C CA . LYS D 1 138 ? 19.823 57.845 -10.163 1.00 15.36 135 LYS C CA 1
ATOM 6628 C C . LYS D 1 138 ? 19.162 57.231 -8.947 1.00 12.73 135 LYS C C 1
ATOM 6629 O O . LYS D 1 138 ? 18.111 57.628 -8.537 1.00 13.30 135 LYS C O 1
ATOM 6635 N N . GLY D 1 139 ? 19.754 56.187 -8.426 1.00 11.23 136 GLY C N 1
ATOM 6636 C CA . GLY D 1 139 ? 19.193 55.400 -7.383 1.00 9.89 136 GLY C CA 1
ATOM 6637 C C . GLY D 1 139 ? 19.189 56.119 -6.047 1.00 9.83 136 GLY C C 1
ATOM 6638 O O . GLY D 1 139 ? 19.837 57.172 -5.868 1.00 10.40 136 GLY C O 1
ATOM 6639 N N . VAL D 1 140 ? 18.332 55.608 -5.182 1.00 9.32 137 VAL C N 1
ATOM 6640 C CA . VAL D 1 140 ? 18.154 56.186 -3.814 1.00 9.55 137 VAL C CA 1
ATOM 6641 C C . VAL D 1 140 ? 18.216 55.092 -2.777 1.00 9.31 137 VAL C C 1
ATOM 6642 O O . VAL D 1 140 ? 17.694 53.982 -3.033 1.00 9.12 137 VAL C O 1
ATOM 6646 N N . ILE D 1 141 ? 18.857 55.378 -1.644 1.00 7.89 138 ILE C N 1
ATOM 6647 C CA . ILE D 1 141 ? 18.979 54.476 -0.517 1.00 7.93 138 ILE C CA 1
ATOM 6648 C C . ILE D 1 141 ? 18.391 55.163 0.708 1.00 7.93 138 ILE C C 1
ATOM 6649 O O . ILE D 1 141 ? 18.655 56.345 0.934 1.00 7.53 138 ILE C O 1
ATOM 6654 N N . VAL D 1 142 ? 17.576 54.440 1.417 1.00 7.74 139 VAL C N 1
ATOM 6655 C CA . VAL D 1 142 ? 17.163 54.767 2.788 1.00 7.61 139 VAL C CA 1
ATOM 6656 C C . VAL D 1 142 ? 17.476 53.634 3.737 1.00 7.64 139 VAL C C 1
ATOM 6657 O O . VAL D 1 142 ? 16.916 52.548 3.627 1.00 7.19 139 VAL C O 1
ATOM 6661 N N . ASN D 1 143 ? 18.364 53.868 4.700 1.00 7.29 140 ASN C N 1
ATOM 6662 C CA . ASN D 1 143 ? 18.705 52.917 5.733 1.00 7.52 140 ASN C CA 1
ATOM 6663 C C . ASN D 1 143 ? 17.990 53.139 7.007 1.00 8.12 140 ASN C C 1
ATOM 6664 O O . ASN D 1 143 ? 17.805 54.310 7.408 1.00 7.90 140 ASN C O 1
ATOM 6669 N N . THR D 1 144 ? 17.538 52.091 7.688 1.00 7.67 141 THR C N 1
ATOM 6670 C CA . THR D 1 144 ? 16.962 52.298 8.982 1.00 7.58 141 THR C CA 1
ATOM 6671 C C . THR D 1 144 ? 18.053 52.211 10.049 1.00 8.94 141 THR C C 1
ATOM 6672 O O . THR D 1 144 ? 18.614 51.136 10.290 1.00 9.64 141 THR C O 1
ATOM 6676 N N . ALA D 1 145 ? 18.346 53.360 10.644 1.00 8.71 142 ALA C N 1
ATOM 6677 C CA . ALA D 1 145 ? 19.266 53.371 11.810 1.00 9.09 142 ALA C CA 1
ATOM 6678 C C . ALA D 1 145 ? 18.475 53.248 13.091 1.00 9.68 142 ALA C C 1
ATOM 6679 O O . ALA D 1 145 ? 17.743 52.279 13.286 1.00 10.49 142 ALA C O 1
ATOM 6681 N N . SER D 1 146 ? 18.578 54.204 13.992 1.00 10.04 143 SER C N 1
ATOM 6682 C CA . SER D 1 146 ? 17.968 54.138 15.280 1.00 9.85 143 SER C CA 1
ATOM 6683 C C . SER D 1 146 ? 18.246 55.463 16.019 1.00 8.96 143 SER C C 1
ATOM 6684 O O . SER D 1 146 ? 19.181 56.149 15.745 1.00 8.56 143 SER C O 1
ATOM 6687 N N . LEU D 1 147 ? 17.372 55.781 16.983 1.00 9.40 144 LEU C N 1
ATOM 6688 C CA . LEU D 1 147 ? 17.710 56.761 17.969 1.00 9.80 144 LEU C CA 1
ATOM 6689 C C . LEU D 1 147 ? 19.102 56.460 18.591 1.00 8.58 144 LEU C C 1
ATOM 6690 O O . LEU D 1 147 ? 19.825 57.406 18.936 1.00 8.04 144 LEU C O 1
ATOM 6695 N N . ALA D 1 148 ? 19.431 55.166 18.717 1.00 7.94 145 ALA C N 1
ATOM 6696 C CA . ALA D 1 148 ? 20.718 54.763 19.240 1.00 7.41 145 ALA C CA 1
ATOM 6697 C C . ALA D 1 148 ? 21.857 54.954 18.261 1.00 7.68 145 ALA C C 1
ATOM 6698 O O . ALA D 1 148 ? 22.981 54.569 18.581 1.00 8.63 145 ALA C O 1
ATOM 6700 N N . ALA D 1 149 ? 21.645 55.573 17.095 1.00 6.93 146 ALA C N 1
ATOM 6701 C CA . ALA D 1 149 ? 22.744 56.022 16.253 1.00 6.88 146 ALA C CA 1
ATOM 6702 C C . ALA D 1 149 ? 23.109 57.445 16.590 1.00 7.19 146 ALA C C 1
ATOM 6703 O O . ALA D 1 149 ? 24.063 57.947 16.089 1.00 8.19 146 ALA C O 1
ATOM 6705 N N . LYS D 1 150 ? 22.277 58.092 17.426 1.00 7.27 147 LYS C N 1
ATOM 6706 C CA . LYS D 1 150 ? 22.498 59.473 17.886 1.00 8.67 147 LYS C CA 1
ATOM 6707 C C . LYS D 1 150 ? 22.843 59.599 19.370 1.00 9.57 147 LYS C C 1
ATOM 6708 O O . LYS D 1 150 ? 23.496 60.579 19.754 1.00 11.13 147 LYS C O 1
ATOM 6714 N N . VAL D 1 151 ? 22.311 58.717 20.210 1.00 10.68 148 VAL C N 1
ATOM 6715 C CA . VAL D 1 151 ? 22.550 58.725 21.648 1.00 12.28 148 VAL C CA 1
ATOM 6716 C C . VAL D 1 151 ? 22.840 57.307 22.038 1.00 11.12 148 VAL C C 1
ATOM 6717 O O . VAL D 1 151 ? 22.013 56.461 21.912 1.00 12.08 148 VAL C O 1
ATOM 6721 N N . GLY D 1 152 ? 23.996 57.067 22.644 1.00 9.86 149 GLY C N 1
ATOM 6722 C CA . GLY D 1 152 ? 24.324 55.758 23.151 1.00 10.22 149 GLY C CA 1
ATOM 6723 C C . GLY D 1 152 ? 23.368 55.386 24.226 1.00 9.94 149 GLY C C 1
ATOM 6724 O O . GLY D 1 152 ? 23.159 56.186 25.151 1.00 11.17 149 GLY C O 1
ATOM 6725 N N . ALA D 1 153 ? 22.797 54.170 24.152 1.00 8.38 150 ALA C N 1
ATOM 6726 C CA . ALA D 1 153 ? 21.811 53.712 25.124 1.00 10.86 150 ALA C CA 1
ATOM 6727 C C . ALA D 1 153 ? 22.358 52.652 26.077 1.00 11.30 150 ALA C C 1
ATOM 6728 O O . ALA D 1 153 ? 22.857 51.616 25.645 1.00 11.07 150 ALA C O 1
ATOM 6730 N N . PRO D 1 154 ? 22.191 52.856 27.384 1.00 11.51 151 PRO C N 1
ATOM 6731 C CA . PRO D 1 154 ? 22.620 51.832 28.321 1.00 11.17 151 PRO C CA 1
ATOM 6732 C C . PRO D 1 154 ? 21.823 50.535 28.131 1.00 10.03 151 PRO C C 1
ATOM 6733 O O . PRO D 1 154 ? 20.647 50.541 27.737 1.00 9.85 151 PRO C O 1
ATOM 6737 N N . LEU D 1 155 ? 22.519 49.438 28.342 1.00 10.27 152 LEU C N 1
ATOM 6738 C CA . LEU D 1 155 ? 22.061 48.062 28.169 1.00 9.71 152 LEU C CA 1
ATOM 6739 C C . LEU D 1 155 ? 22.043 47.694 26.677 1.00 9.48 152 LEU C C 1
ATOM 6740 O O . LEU D 1 155 ? 21.824 46.516 26.309 1.00 9.09 152 LEU C O 1
ATOM 6745 N N . LEU D 1 156 ? 22.338 48.693 25.817 1.00 8.77 153 LEU C N 1
ATOM 6746 C CA . LEU D 1 156 ? 22.322 48.520 24.3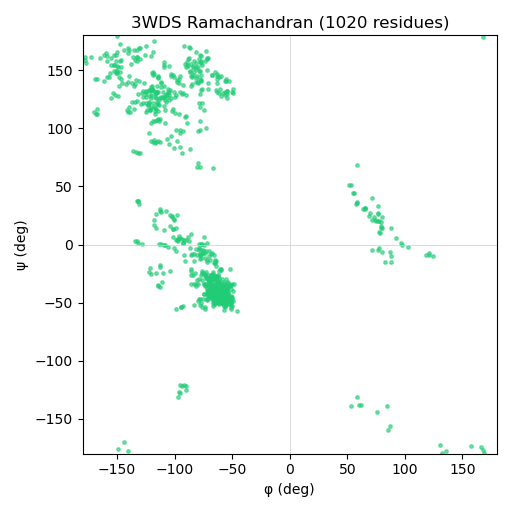77 1.00 9.04 153 LEU C CA 1
ATOM 6747 C C . LEU D 1 156 ? 23.628 49.116 23.822 1.00 8.66 153 LEU C C 1
ATOM 6748 O O . LEU D 1 156 ? 23.655 49.656 22.717 1.00 7.86 153 LEU C O 1
ATOM 6753 N N . ALA D 1 157 ? 24.726 48.944 24.551 1.00 8.80 154 ALA C N 1
ATOM 6754 C CA . ALA D 1 157 ? 26.002 49.535 24.120 1.00 8.36 154 ALA C CA 1
ATOM 6755 C C . ALA D 1 157 ? 26.523 49.008 22.789 1.00 8.51 154 ALA C C 1
ATOM 6756 O O . ALA D 1 157 ? 26.988 49.785 21.934 1.00 8.65 154 ALA C O 1
ATOM 6758 N N . HIS D 1 158 ? 26.423 47.681 22.594 1.00 8.47 155 HIS C N 1
ATOM 6759 C CA . HIS D 1 158 ? 26.804 47.080 21.318 1.00 8.02 155 HIS C CA 1
ATOM 6760 C C . HIS D 1 158 ? 25.829 47.394 20.196 1.00 8.14 155 HIS C C 1
ATOM 6761 O O . HIS D 1 158 ? 26.203 47.704 19.069 1.00 7.80 155 HIS C O 1
ATOM 6768 N N . TYR D 1 159 ? 24.533 47.395 20.511 1.00 7.73 156 TYR C N 1
ATOM 6769 C CA . TYR D 1 159 ? 23.505 47.789 19.536 1.00 7.93 156 TYR C CA 1
ATOM 6770 C C . T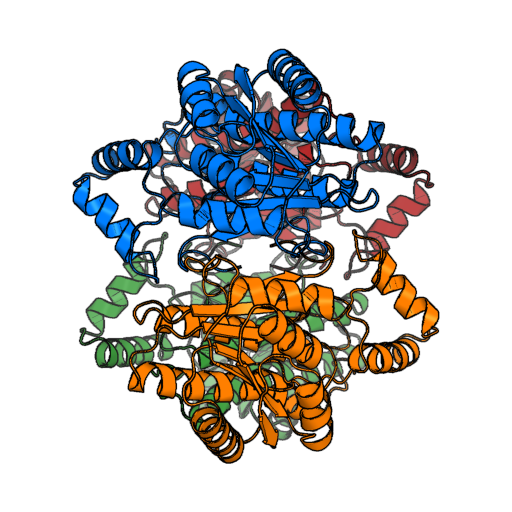YR D 1 159 ? 23.756 49.246 19.067 1.00 7.03 156 TYR C C 1
ATOM 6771 O O . TYR D 1 159 ? 23.720 49.569 17.871 1.00 7.11 156 TYR C O 1
ATOM 6780 N N . SER D 1 160 ? 24.035 50.109 20.041 1.00 7.19 157 SER C N 1
ATOM 6781 C CA . SER D 1 160 ? 24.253 51.541 19.738 1.00 6.69 157 SER C CA 1
ATOM 6782 C C . SER D 1 160 ? 25.456 51.684 18.838 1.00 6.83 157 SER C C 1
ATOM 6783 O O . SER D 1 160 ? 25.461 52.374 17.861 1.00 6.67 157 SER C O 1
ATOM 6786 N N . ALA D 1 161 ? 26.533 51.001 19.208 1.00 6.80 158 ALA C N 1
ATOM 6787 C CA . ALA D 1 161 ? 27.697 51.037 18.384 1.00 6.23 158 ALA C CA 1
ATOM 6788 C C . ALA D 1 161 ? 27.421 50.577 16.948 1.00 6.54 158 ALA C C 1
ATOM 6789 O O . ALA D 1 161 ? 27.897 51.221 15.957 1.00 6.51 158 ALA C O 1
ATOM 6791 N N . SER D 1 162 ? 26.623 49.499 16.805 1.00 6.46 159 SER C N 1
ATOM 6792 C CA . SER D 1 162 ? 26.284 49.039 15.503 1.00 6.81 159 SER C CA 1
ATOM 6793 C C . SER D 1 162 ? 25.447 50.018 14.689 1.00 7.18 159 SER C C 1
ATOM 6794 O O . SER D 1 162 ? 25.598 50.124 13.452 1.00 8.05 159 SER C O 1
ATOM 6797 N N . LYS D 1 163 ? 24.632 50.808 15.381 1.00 7.02 160 LYS C N 1
ATOM 6798 C CA . LYS D 1 163 ? 23.717 51.772 14.698 1.00 7.66 160 LYS C CA 1
ATOM 6799 C C . LYS D 1 163 ? 24.407 53.075 14.406 1.00 6.78 160 LYS C C 1
ATOM 6800 O O . LYS D 1 163 ? 24.190 53.636 13.350 1.00 7.33 160 LYS C O 1
ATOM 6806 N N . PHE D 1 164 ? 25.317 53.515 15.270 1.00 6.52 161 PHE C N 1
ATOM 6807 C CA . PHE D 1 164 ? 26.238 54.552 14.927 1.00 5.68 161 PHE C CA 1
ATOM 6808 C C . PHE D 1 164 ? 26.986 54.195 13.663 1.00 6.39 161 PHE C C 1
ATOM 6809 O O . PHE D 1 164 ? 27.181 55.054 12.792 1.00 6.60 161 PHE C O 1
ATOM 6817 N N . ALA D 1 165 ? 27.441 52.939 13.549 1.00 6.23 162 ALA C N 1
ATOM 6818 C CA . ALA D 1 165 ? 28.127 52.503 12.355 1.00 6.64 162 ALA C CA 1
ATOM 6819 C C . ALA D 1 165 ? 27.271 52.639 11.109 1.00 6.56 162 ALA C C 1
ATOM 6820 O O . ALA D 1 165 ? 27.751 53.109 10.095 1.00 8.12 162 ALA C O 1
ATOM 6822 N N . VAL D 1 166 ? 25.976 52.354 11.190 1.00 6.68 163 VAL C N 1
ATOM 6823 C CA . VAL D 1 166 ? 25.095 52.568 10.035 1.00 6.98 163 VAL C CA 1
ATOM 6824 C C . VAL D 1 166 ? 25.120 53.996 9.601 1.00 7.08 163 VAL C C 1
ATOM 6825 O O . VAL D 1 166 ? 25.144 54.311 8.405 1.00 7.00 163 VAL C O 1
ATOM 6829 N N . PHE D 1 167 ? 25.026 54.910 10.563 1.00 7.39 164 PHE C N 1
ATOM 6830 C CA . PHE D 1 167 ? 24.933 56.346 10.250 1.00 7.67 164 PHE C CA 1
ATOM 6831 C C . PHE D 1 167 ? 26.250 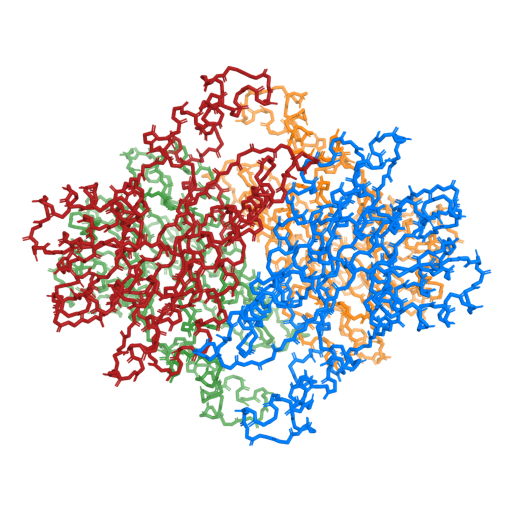56.837 9.646 1.00 7.18 164 PHE C C 1
ATOM 6832 O O . PHE D 1 167 ? 26.224 57.532 8.666 1.00 7.34 164 PHE C O 1
ATOM 6840 N N . GLY D 1 168 ? 27.381 56.382 10.176 1.00 7.20 165 GLY C N 1
ATOM 6841 C CA . GLY D 1 168 ? 28.675 56.757 9.645 1.00 7.18 165 GLY C CA 1
ATOM 6842 C C . GLY D 1 168 ? 28.882 56.263 8.217 1.00 7.47 165 GLY C C 1
ATOM 6843 O O . GLY D 1 168 ? 29.339 56.998 7.320 1.00 7.95 165 GLY C O 1
ATOM 6844 N N . TRP D 1 169 ? 28.523 55.010 8.024 1.00 7.13 166 TRP C N 1
ATOM 6845 C CA . TRP D 1 169 ? 28.503 54.393 6.680 1.00 7.29 166 TRP C CA 1
ATOM 6846 C C . TRP D 1 169 ? 27.635 55.219 5.734 1.00 7.04 166 TRP C C 1
ATOM 6847 O O . TRP D 1 169 ? 28.030 55.562 4.598 1.00 8.18 166 TRP C O 1
ATOM 6858 N N . THR D 1 170 ? 26.475 55.587 6.197 1.00 7.01 167 THR C N 1
ATOM 6859 C CA . THR D 1 170 ? 25.512 56.387 5.382 1.00 6.85 167 THR C CA 1
ATOM 6860 C C . THR D 1 170 ? 26.108 57.708 4.931 1.00 6.76 167 THR C C 1
ATOM 6861 O O . THR D 1 170 ? 26.089 58.084 3.761 1.00 7.02 167 THR C O 1
ATOM 6865 N N . GLN D 1 171 ? 26.723 58.376 5.868 1.00 7.42 168 GLN C N 1
ATOM 6866 C CA . GLN D 1 171 ? 27.366 59.657 5.548 1.00 7.21 168 GLN C CA 1
ATOM 6867 C C . GLN D 1 171 ? 28.497 59.538 4.494 1.00 7.26 168 GLN C C 1
ATOM 6868 O O . GLN D 1 171 ? 28.547 60.300 3.508 1.00 6.83 168 GLN C O 1
ATOM 6874 N N . ALA D 1 172 ? 29.376 58.566 4.706 1.00 7.53 169 ALA C N 1
ATOM 6875 C CA . ALA D 1 172 ? 30.517 58.362 3.833 1.00 7.69 169 ALA C CA 1
ATOM 6876 C C . ALA D 1 172 ? 30.125 57.897 2.461 1.00 7.94 169 ALA C C 1
ATOM 6877 O O . ALA D 1 172 ? 30.602 58.465 1.474 1.00 8.37 169 ALA C O 1
ATOM 6879 N N . LEU D 1 173 ? 29.145 56.978 2.411 1.00 8.20 170 LEU C N 1
ATOM 6880 C CA . LEU D 1 173 ? 28.657 56.539 1.106 1.00 8.20 170 LEU C CA 1
ATOM 6881 C C . LEU D 1 173 ? 27.993 57.654 0.387 1.00 8.83 170 LEU C C 1
ATOM 6882 O O . LEU D 1 173 ? 28.190 57.831 -0.863 1.00 9.92 170 LEU C O 1
ATOM 6887 N N . ALA D 1 174 ? 27.187 58.427 1.117 1.00 8.65 171 ALA C N 1
ATOM 6888 C CA . ALA D 1 174 ? 26.481 59.605 0.513 1.00 8.58 171 ALA C CA 1
ATOM 6889 C C . ALA D 1 174 ? 27.491 60.512 -0.182 1.00 8.85 171 ALA C C 1
ATOM 6890 O O . ALA D 1 174 ? 27.241 60.962 -1.306 1.00 9.18 171 ALA C O 1
ATOM 6892 N N . ARG D 1 175 ? 28.618 60.740 0.474 1.00 9.26 172 ARG C N 1
ATOM 6893 C CA . ARG D 1 175 ? 29.643 61.632 -0.097 1.00 9.62 172 ARG C CA 1
ATOM 6894 C C . ARG D 1 175 ? 30.258 61.051 -1.369 1.00 9.87 172 ARG C C 1
ATOM 6895 O O . ARG D 1 175 ? 30.491 61.791 -2.340 1.00 10.71 172 ARG C O 1
ATOM 6903 N N . GLU D 1 176 ? 30.447 59.732 -1.395 1.00 9.02 173 GLU C N 1
ATOM 6904 C CA . GLU D 1 176 ? 30.963 59.105 -2.612 1.00 9.88 173 GLU C CA 1
ATOM 6905 C C . GLU D 1 176 ? 29.953 59.037 -3.734 1.00 10.54 173 GLU C C 1
ATOM 6906 O O . GLU D 1 176 ? 30.358 59.126 -4.920 1.00 11.17 173 GLU C O 1
ATOM 6912 N N . MET D 1 177 ? 28.698 58.840 -3.406 1.00 10.90 174 MET C N 1
ATOM 6913 C CA . MET D 1 177 ? 27.607 58.599 -4.362 1.00 11.70 174 MET C CA 1
ATOM 6914 C C . MET D 1 177 ? 27.030 59.894 -4.881 1.00 11.35 174 MET C C 1
ATOM 6915 O O . MET D 1 177 ? 26.459 59.920 -5.976 1.00 10.97 174 MET C O 1
ATOM 6920 N N . ALA D 1 178 ? 27.227 60.974 -4.159 1.00 9.94 175 ALA C N 1
ATOM 6921 C CA . ALA D 1 178 ? 26.580 62.234 -4.588 1.00 10.16 175 ALA C CA 1
ATOM 6922 C C . ALA D 1 178 ? 27.007 62.721 -5.957 1.00 10.56 175 ALA C C 1
ATOM 6923 O O . ALA D 1 178 ? 26.157 63.148 -6.723 1.00 10.35 175 ALA C O 1
ATOM 6925 N N . PRO D 1 179 ? 28.299 62.609 -6.296 1.00 11.77 176 PRO C N 1
ATOM 6926 C CA . PRO D 1 179 ? 28.714 62.997 -7.690 1.00 12.67 176 PRO C CA 1
ATOM 6927 C C . PRO D 1 179 ? 28.114 62.130 -8.801 1.00 15.45 176 PRO C C 1
ATOM 6928 O O . PRO D 1 179 ? 28.200 62.501 -10.012 1.00 16.79 176 PRO C O 1
ATOM 6932 N N . 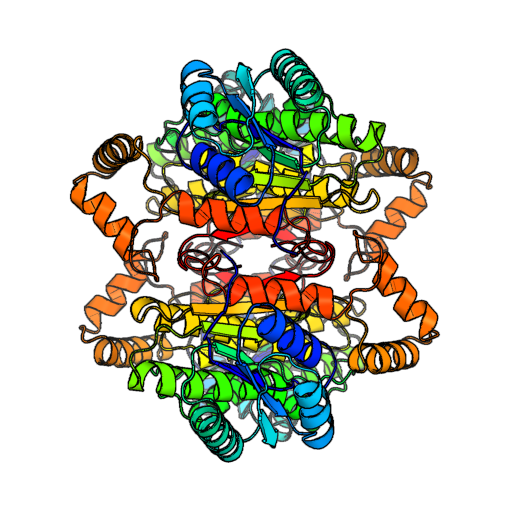LYS D 1 180 ? 27.556 60.984 -8.421 1.00 13.68 177 LYS C N 1
ATOM 6933 C CA . LYS D 1 180 ? 26.883 60.053 -9.298 1.00 16.07 177 LYS C CA 1
ATOM 6934 C C . LYS D 1 180 ? 25.382 60.225 -9.301 1.00 14.78 177 LYS C C 1
ATOM 6935 O O . LYS D 1 180 ? 24.674 59.396 -9.895 1.00 15.27 177 LYS C O 1
ATOM 6941 N N . ASN D 1 181 ? 24.919 61.219 -8.563 1.00 14.49 178 ASN C N 1
ATOM 6942 C CA . ASN D 1 181 ? 23.482 61.488 -8.369 1.00 15.31 178 ASN C CA 1
ATOM 6943 C C . ASN D 1 181 ? 22.712 60.344 -7.772 1.00 13.17 178 ASN C C 1
ATOM 6944 O O . ASN D 1 181 ? 21.558 60.109 -8.122 1.00 15.43 178 ASN C O 1
ATOM 6949 N N . ILE D 1 182 ? 23.365 59.632 -6.859 1.00 11.85 179 ILE C N 1
ATOM 6950 C CA . ILE D 1 182 ? 22.749 58.627 -6.067 1.00 9.72 179 ILE C CA 1
ATOM 6951 C C . ILE D 1 182 ? 22.681 59.126 -4.639 1.00 10.17 179 ILE C C 1
ATOM 6952 O O . ILE D 1 182 ? 23.720 59.525 -4.092 1.00 10.34 179 ILE C O 1
ATOM 6957 N N . ARG D 1 183 ? 21.496 59.127 -4.022 1.00 9.57 180 ARG C N 1
ATOM 6958 C CA . ARG D 1 183 ? 21.304 59.735 -2.657 1.00 8.60 180 ARG C CA 1
ATOM 6959 C C . ARG D 1 183 ? 21.240 58.619 -1.663 1.00 8.56 180 ARG C C 1
ATOM 6960 O O . ARG D 1 183 ? 20.705 57.529 -1.942 1.00 8.96 180 ARG C O 1
ATOM 6968 N N . VAL D 1 184 ? 21.778 58.861 -0.474 1.00 8.33 181 VAL C N 1
ATOM 6969 C CA . VAL D 1 184 ? 21.812 57.860 0.584 1.00 7.80 181 VAL C CA 1
ATOM 6970 C C . VAL D 1 184 ? 21.505 58.589 1.912 1.00 8.07 181 VAL C C 1
ATOM 6971 O O . VAL D 1 184 ? 22.260 59.463 2.325 1.00 7.72 181 VAL C O 1
ATOM 6975 N N . ASN D 1 185 ? 20.421 58.201 2.564 1.00 8.02 182 ASN C N 1
ATOM 6976 C CA . ASN D 1 185 ? 20.000 58.777 3.830 1.00 8.13 182 ASN C CA 1
ATOM 6977 C C . ASN D 1 185 ? 19.591 57.704 4.757 1.00 7.53 182 ASN C C 1
ATOM 6978 O O . ASN D 1 185 ? 19.396 56.573 4.383 1.00 7.67 182 ASN C O 1
ATOM 6983 N N . CYS D 1 186 ? 19.543 58.013 6.029 1.00 7.96 183 CYS C N 1
ATOM 6984 C CA . CYS D 1 186 ? 18.965 57.120 7.004 1.00 8.13 183 CYS C CA 1
ATOM 6985 C C . CYS D 1 186 ? 17.872 57.750 7.862 1.00 8.41 183 CYS C C 1
ATOM 6986 O O . CYS D 1 186 ? 17.775 59.018 7.928 1.00 8.02 183 CYS C O 1
ATOM 6989 N N . VAL D 1 187 ? 17.102 56.873 8.492 1.00 7.41 184 VAL C N 1
ATOM 6990 C CA . VAL D 1 187 ? 16.103 57.351 9.449 1.00 8.50 184 VAL C CA 1
ATOM 6991 C C . VAL D 1 187 ? 16.414 56.829 10.784 1.00 8.73 184 VAL C C 1
ATOM 6992 O O . VAL D 1 187 ? 16.930 55.685 10.901 1.00 8.08 184 VAL C O 1
ATOM 6996 N N . CYS D 1 188 ? 16.124 57.604 11.808 1.00 7.88 185 CYS C N 1
ATOM 6997 C CA . CYS D 1 188 ? 16.442 57.226 13.184 1.00 8.17 185 CYS C CA 1
ATOM 6998 C C . CYS D 1 188 ? 15.148 57.214 13.975 1.00 8.87 185 CYS C C 1
ATOM 6999 O O . CYS D 1 188 ? 14.796 58.270 14.581 1.00 9.78 185 CYS C O 1
ATOM 7002 N N . PRO D 1 189 ? 14.528 56.041 14.115 1.00 9.01 186 PRO C N 1
ATOM 7003 C CA . PRO D 1 189 ? 13.234 55.984 14.867 1.00 10.23 186 PRO C CA 1
ATOM 7004 C C . PRO D 1 189 ? 13.419 56.015 16.362 1.00 10.58 186 PRO C C 1
ATOM 7005 O O . PRO D 1 189 ? 14.492 55.628 16.869 1.00 12.08 186 PRO C O 1
ATOM 7009 N N . GLY D 1 190 ? 12.333 56.326 17.056 1.00 11.37 187 GLY C N 1
ATOM 7010 C CA . GLY D 1 190 ? 12.290 56.329 18.521 1.00 10.70 187 GLY C CA 1
ATOM 7011 C C . GLY D 1 190 ? 11.726 55.013 19.028 1.00 11.39 187 GLY C C 1
ATOM 7012 O O . GLY D 1 190 ? 12.182 53.933 18.637 1.00 13.59 187 GLY C O 1
ATOM 7013 N N . PHE D 1 191 ? 10.706 55.112 19.862 1.00 9.65 188 PHE C N 1
ATOM 7014 C CA . PHE D 1 191 ? 10.201 53.965 20.582 1.00 10.38 188 PHE C CA 1
ATOM 7015 C C . PHE D 1 191 ? 9.065 53.319 19.816 1.00 10.91 188 PHE C C 1
ATOM 7016 O O . PHE D 1 191 ? 7.845 53.557 20.121 1.00 12.32 188 PHE C O 1
ATOM 7024 N N . VAL D 1 192 ? 9.418 52.547 18.794 1.00 11.65 189 VAL C N 1
ATOM 7025 C CA . VAL D 1 192 ? 8.388 52.061 17.841 1.00 11.67 189 VAL C CA 1
ATOM 7026 C C . VAL D 1 192 ? 7.803 50.732 18.291 1.00 12.98 189 VAL C C 1
ATOM 7027 O O . VAL D 1 192 ? 8.518 49.801 18.571 1.00 12.27 189 VAL C O 1
ATOM 7031 N N . LYS D 1 193 ? 6.496 50.665 18.341 1.00 13.67 190 LYS C N 1
ATOM 7032 C CA . LYS D 1 193 ? 5.816 49.469 18.814 1.00 15.49 190 LYS C CA 1
ATOM 7033 C C . LYS D 1 193 ? 5.737 48.377 17.752 1.00 14.59 190 LYS C C 1
ATOM 7034 O O . LYS D 1 193 ? 4.956 48.382 16.813 1.00 15.59 190 LYS C O 1
ATOM 7040 N N . THR D 1 194 ? 6.691 47.479 17.902 1.00 14.31 191 THR C N 1
ATOM 7041 C CA . THR D 1 194 ? 6.849 46.322 17.027 1.00 13.85 191 THR C CA 1
ATOM 7042 C C . THR D 1 194 ? 7.241 45.157 17.974 1.00 12.64 191 THR C C 1
ATOM 7043 O O . THR D 1 194 ? 7.354 45.318 19.181 1.00 13.40 191 THR C O 1
ATOM 7047 N N . ALA D 1 195 ? 7.487 44.010 17.386 1.00 13.97 192 ALA C N 1
ATOM 7048 C CA . ALA D 1 195 ? 8.020 42.844 18.098 1.00 14.17 192 ALA C CA 1
ATOM 7049 C C . ALA D 1 195 ? 9.325 43.118 18.770 1.00 14.25 192 ALA C C 1
ATOM 7050 O O . ALA D 1 195 ? 9.579 42.623 19.845 1.00 13.86 192 ALA C O 1
ATOM 7052 N N . MET D 1 196 ? 10.154 43.967 18.189 1.00 14.19 193 MET C N 1
ATOM 7053 C CA . MET D 1 196 ? 11.396 44.340 18.822 1.00 14.78 193 MET C CA 1
ATOM 7054 C C . MET D 1 196 ? 11.173 45.119 20.093 1.00 15.23 193 MET C C 1
ATOM 7055 O O . MET D 1 196 ? 11.814 44.899 21.090 1.00 14.90 193 MET C O 1
ATOM 7060 N N . GLN D 1 197 ? 10.220 46.064 20.063 1.00 13.88 194 GLN C N 1
ATOM 7061 C CA . GLN D 1 197 ? 9.846 46.767 21.291 1.00 14.01 194 GLN C CA 1
ATOM 7062 C C . GLN D 1 197 ? 9.341 45.810 22.330 1.00 13.99 194 GLN C C 1
ATOM 7063 O O . GLN D 1 197 ? 9.700 45.892 23.478 1.00 13.87 194 GLN C O 1
ATOM 7069 N N . GLU D 1 198 ? 8.563 44.821 21.930 1.00 14.36 195 GLU C N 1
ATOM 7070 C CA . GLU D 1 198 ? 7.974 43.944 22.926 1.00 15.43 195 GLU C CA 1
ATOM 7071 C C . GLU D 1 198 ? 9.074 43.158 23.610 1.00 14.96 195 GLU C C 1
ATOM 7072 O O . GLU D 1 198 ? 9.037 42.958 24.824 1.00 15.44 195 GLU C O 1
ATOM 7078 N N . ARG D 1 199 ? 10.066 42.723 22.837 1.00 14.30 196 ARG C N 1
ATOM 7079 C CA . ARG D 1 199 ? 11.199 42.011 23.455 1.00 16.01 196 ARG C CA 1
ATOM 7080 C C . ARG D 1 199 ? 11.994 42.898 24.384 1.00 14.85 196 ARG C C 1
ATOM 7081 O O . ARG D 1 199 ? 12.347 42.527 25.447 1.00 14.96 196 ARG C O 1
ATOM 7089 N N . GLU D 1 200 ? 12.335 44.088 23.922 1.00 12.25 197 GLU C N 1
ATOM 7090 C CA . GLU D 1 200 ? 13.117 45.020 24.711 1.00 12.21 197 GLU C CA 1
ATOM 7091 C C . GLU D 1 200 ? 12.507 45.453 26.012 1.00 11.23 197 GLU C C 1
ATOM 7092 O O . GLU D 1 200 ? 13.204 45.611 27.005 1.00 12.81 197 GLU C O 1
ATOM 7098 N N . ILE D 1 201 ? 11.204 45.723 25.971 1.00 12.96 198 ILE C N 1
ATOM 7099 C CA . ILE D 1 201 ? 10.414 46.018 27.177 1.00 14.72 198 ILE C CA 1
ATOM 7100 C C . ILE D 1 201 ? 10.589 44.943 28.201 1.00 12.18 198 ILE C C 1
ATOM 7101 O O . ILE D 1 201 ? 10.801 45.215 29.339 1.00 11.26 198 ILE C O 1
ATOM 7106 N N . ILE D 1 202 ? 10.465 43.692 27.767 1.00 12.98 199 ILE C N 1
ATOM 7107 C CA . ILE D 1 202 ? 10.666 42.558 28.625 1.00 13.42 199 ILE C CA 1
ATOM 7108 C C . ILE D 1 202 ? 12.086 42.412 29.124 1.00 13.98 199 ILE C C 1
ATOM 7109 O O . ILE D 1 202 ? 12.377 42.296 30.302 1.00 13.10 199 ILE C O 1
ATOM 7114 N N . TRP D 1 203 ? 13.049 42.536 28.225 1.00 13.15 200 TRP C N 1
ATOM 7115 C CA . TRP D 1 203 ? 14.426 42.484 28.667 1.00 11.97 200 TRP C CA 1
ATOM 7116 C C . TRP D 1 203 ? 14.816 43.576 29.674 1.00 12.50 200 TRP C C 1
ATOM 7117 O O . TRP D 1 203 ? 15.499 43.336 30.653 1.00 13.28 200 TRP C O 1
ATOM 7128 N N . GLU D 1 204 ? 14.355 44.823 29.416 1.00 11.90 201 GLU C N 1
ATOM 7129 C CA . GLU D 1 204 ? 14.613 45.914 30.286 1.00 11.93 201 GLU C CA 1
ATOM 7130 C C . GLU D 1 204 ? 13.905 45.732 31.621 1.00 12.31 201 GLU C C 1
ATOM 7131 O O . GLU D 1 204 ? 14.532 45.944 32.621 1.00 15.18 201 GLU C O 1
ATOM 7137 N N . ALA D 1 205 ? 12.670 45.263 31.603 1.00 13.75 202 ALA C N 1
ATOM 7138 C CA . ALA D 1 205 ? 11.876 44.959 32.813 1.00 14.50 202 ALA C CA 1
ATOM 7139 C C . ALA D 1 205 ? 12.668 43.955 33.634 1.00 16.54 202 ALA C C 1
ATOM 7140 O O . ALA D 1 205 ? 12.934 44.156 34.848 1.00 19.63 202 ALA C O 1
ATOM 7142 N N . GLU D 1 206 ? 13.049 42.873 32.959 1.00 15.80 203 GLU C N 1
ATOM 7143 C CA . GLU D 1 206 ? 13.858 41.838 33.618 1.00 18.97 203 GLU C CA 1
ATOM 7144 C C . GLU D 1 206 ? 15.127 42.428 34.249 1.00 16.62 203 GLU C C 1
ATOM 7145 O O . GLU D 1 206 ? 15.456 42.195 35.403 1.00 18.55 203 GLU C O 1
ATOM 7151 N N . LEU D 1 207 ? 15.860 43.251 33.497 1.00 18.95 204 LEU C N 1
ATOM 7152 C CA . LEU D 1 207 ? 17.136 43.802 33.958 1.00 16.17 204 LEU C CA 1
ATOM 7153 C C . LEU D 1 207 ? 17.008 44.855 35.017 1.00 19.93 204 LEU C C 1
ATOM 7154 O O . LEU D 1 207 ? 17.871 44.960 35.864 1.00 22.83 204 LEU C O 1
ATOM 7159 N N . ARG D 1 208 ? 15.897 45.601 35.043 1.00 19.94 205 ARG C N 1
ATOM 7160 C CA . ARG D 1 208 ? 15.811 46.708 35.975 1.00 21.91 205 ARG C CA 1
ATOM 7161 C C . ARG D 1 208 ? 14.809 46.373 37.120 1.00 20.00 205 ARG C C 1
ATOM 7162 O O . ARG D 1 208 ? 14.554 47.229 37.942 1.00 24.53 205 ARG C O 1
ATOM 7170 N N . GLY D 1 209 ? 14.183 45.206 37.127 1.00 22.45 206 GLY C N 1
ATOM 7171 C CA . GLY D 1 209 ? 13.237 44.821 38.188 1.00 22.15 206 GLY C CA 1
ATOM 7172 C C . GLY D 1 209 ? 11.924 45.618 38.103 1.00 22.58 206 GLY C C 1
ATOM 7173 O O . GLY D 1 209 ? 11.373 46.022 39.131 1.00 26.75 206 GLY C O 1
ATOM 7174 N N . MET D 1 210 ? 11.441 45.839 36.879 1.00 20.96 207 MET C N 1
ATOM 7175 C CA . MET D 1 210 ? 10.204 46.565 36.594 1.00 19.86 207 MET C CA 1
ATOM 7176 C C . MET D 1 210 ? 9.236 45.650 35.885 1.00 18.81 207 MET C C 1
ATOM 7177 O O . MET D 1 210 ? 9.607 44.624 35.340 1.00 18.83 207 MET C O 1
ATOM 7182 N N . THR D 1 211 ? 7.981 46.047 35.818 1.00 16.90 208 THR C N 1
ATOM 7183 C CA . THR D 1 211 ? 7.055 45.385 34.956 1.00 18.32 208 THR C CA 1
ATOM 7184 C C . THR D 1 211 ? 7.305 45.882 33.482 1.00 16.91 208 THR C C 1
ATOM 7185 O O . THR D 1 211 ? 7.672 47.037 33.278 1.00 15.34 208 THR C O 1
ATOM 7189 N N . PRO D 1 212 ? 7.056 45.026 32.478 1.00 18.50 209 PRO C N 1
ATOM 7190 C CA . PRO D 1 212 ? 7.143 45.500 31.077 1.00 17.88 209 PRO C CA 1
ATOM 7191 C C . PRO D 1 212 ? 6.229 46.702 30.832 1.00 18.49 209 PRO C C 1
ATOM 7192 O O . PRO D 1 212 ? 6.607 47.629 30.116 1.00 17.46 209 PRO C O 1
ATOM 7196 N N . GLU D 1 213 ? 5.023 46.687 31.381 1.00 18.25 210 GLU C N 1
ATOM 7197 C CA . GLU D 1 213 ? 4.150 47.864 31.248 1.00 21.14 210 GLU C CA 1
ATOM 7198 C C . GLU D 1 213 ? 4.709 49.204 31.786 1.00 17.98 210 GLU C C 1
ATOM 7199 O O . GLU D 1 213 ? 4.486 50.254 31.174 1.00 14.21 210 GLU C O 1
ATOM 7205 N N . ALA D 1 214 ? 5.364 49.172 32.937 1.00 16.37 211 ALA C N 1
ATOM 7206 C CA . ALA D 1 214 ? 6.017 50.374 33.469 1.00 16.01 211 ALA C CA 1
ATOM 7207 C C . ALA D 1 214 ? 7.145 50.849 32.586 1.00 14.22 211 ALA C C 1
ATOM 7208 O O . ALA D 1 214 ? 7.370 52.059 32.382 1.00 13.81 211 ALA C O 1
ATOM 7210 N N . VAL D 1 215 ? 7.862 49.905 32.007 1.00 14.07 212 VAL C N 1
ATOM 7211 C CA . VAL D 1 215 ? 8.887 50.287 31.058 1.00 12.83 212 VAL C CA 1
ATOM 7212 C C . VAL D 1 215 ? 8.305 50.994 29.838 1.00 12.02 212 VAL C C 1
ATOM 7213 O O . VAL D 1 215 ? 8.809 52.084 29.416 1.00 13.66 212 VAL C O 1
ATOM 7217 N N . ARG D 1 216 ? 7.294 50.413 29.265 1.00 13.13 213 ARG C N 1
ATOM 7218 C CA . ARG D 1 216 ? 6.613 51.025 28.110 1.00 14.41 213 ARG C CA 1
ATOM 7219 C C . ARG D 1 216 ? 6.079 52.413 28.407 1.00 12.62 213 ARG C C 1
ATOM 7220 O O . ARG D 1 216 ? 6.251 53.380 27.616 1.00 13.58 213 ARG C O 1
ATOM 7228 N N . ALA D 1 217 ? 5.418 52.551 29.573 1.00 11.71 214 ALA C N 1
ATOM 7229 C CA . ALA D 1 217 ? 4.953 53.866 30.020 1.00 11.43 214 ALA C CA 1
ATOM 7230 C C . ALA D 1 217 ? 6.090 54.879 30.172 1.00 12.41 214 ALA C C 1
ATOM 7231 O O . ALA D 1 217 ? 5.905 56.043 29.824 1.00 12.29 214 ALA C O 1
ATOM 7233 N N . GLU D 1 218 ? 7.278 54.453 30.596 1.00 10.74 215 GLU C N 1
ATOM 7234 C CA . GLU D 1 218 ? 8.388 55.347 30.699 1.00 12.93 215 GLU C CA 1
ATOM 7235 C C . GLU D 1 218 ? 8.800 55.849 29.327 1.00 13.09 215 GLU C C 1
ATOM 7236 O O . GLU D 1 218 ? 9.095 57.038 29.165 1.00 13.18 215 GLU C O 1
ATOM 7242 N N . TYR D 1 219 ? 8.806 54.961 28.325 1.00 12.78 216 TYR C N 1
ATOM 7243 C CA . TYR D 1 219 ? 9.089 55.399 26.941 1.00 13.77 216 TYR C CA 1
ATOM 7244 C C . TYR D 1 219 ? 8.141 56.525 26.528 1.00 11.49 216 TYR C C 1
ATOM 7245 O O . TYR D 1 219 ? 8.597 57.496 25.937 1.00 11.27 216 TYR C O 1
ATOM 7254 N N . VAL D 1 220 ? 6.839 56.393 26.822 1.00 11.46 217 VAL C N 1
ATOM 7255 C CA . VAL D 1 220 ? 5.878 57.442 26.414 1.00 11.39 217 VAL C CA 1
ATOM 7256 C C . VAL D 1 220 ? 6.182 58.723 27.166 1.00 10.88 217 VAL C C 1
ATOM 7257 O O . VAL D 1 220 ? 6.188 59.835 26.598 1.00 11.39 217 VAL C O 1
ATOM 7261 N N . SER D 1 221 ? 6.473 58.586 28.468 1.00 11.31 218 SER C N 1
ATOM 7262 C CA . SER D 1 221 ? 6.813 59.746 29.343 1.00 12.20 218 SER C CA 1
ATOM 7263 C C . SER D 1 221 ? 8.009 60.532 28.794 1.00 11.22 218 SER C C 1
ATOM 7264 O O . SER D 1 221 ? 8.059 61.757 28.952 1.00 12.39 218 SER C O 1
ATOM 7267 N N . LEU D 1 222 ? 8.923 59.820 28.132 1.00 10.06 219 LEU C N 1
ATOM 7268 C CA . LEU D 1 222 ? 10.134 60.395 27.536 1.00 11.54 219 LEU C CA 1
ATOM 7269 C C . LEU D 1 222 ? 9.871 61.020 26.187 1.00 10.81 219 LEU C C 1
ATOM 7270 O O . LEU D 1 222 ? 10.789 61.625 25.638 1.00 12.14 219 LEU C O 1
ATOM 7275 N N . THR D 1 223 ? 8.629 60.916 25.646 1.00 8.75 220 THR C N 1
ATOM 7276 C CA . THR D 1 223 ? 8.369 61.304 24.288 1.00 8.69 220 THR C CA 1
ATOM 7277 C C . THR D 1 223 ? 7.547 62.590 24.296 1.00 8.79 220 THR C C 1
ATOM 7278 O O . THR D 1 223 ? 6.361 62.530 24.691 1.00 9.62 220 THR C O 1
ATOM 7282 N N . PRO D 1 224 ? 8.083 63.680 23.792 1.00 8.03 221 PRO C N 1
ATOM 7283 C CA . PRO D 1 224 ? 7.326 64.950 23.830 1.00 8.29 221 PRO C CA 1
ATOM 7284 C C . PRO D 1 224 ? 5.941 64.871 23.208 1.00 8.78 221 PRO C C 1
ATOM 7285 O O . PRO D 1 224 ? 5.000 65.397 23.841 1.00 8.62 221 PRO C O 1
ATOM 7289 N N . LEU D 1 225 ? 5.800 64.252 22.049 1.00 8.25 222 LEU C N 1
ATOM 7290 C CA . LEU D 1 225 ? 4.496 64.112 21.399 1.00 9.37 222 LEU C CA 1
ATOM 7291 C C . LEU D 1 225 ? 3.529 63.195 22.154 1.00 11.08 222 LEU C C 1
ATOM 7292 O O . LEU D 1 225 ? 2.325 63.103 21.763 1.00 13.52 222 LEU C O 1
ATOM 7297 N N . GLY D 1 226 ? 3.992 62.518 23.195 1.00 10.08 223 GLY C N 1
ATOM 7298 C CA . GLY D 1 226 ? 3.097 61.948 24.179 1.00 12.44 223 GLY C CA 1
ATOM 7299 C C . GLY D 1 226 ? 2.417 60.634 23.824 1.00 11.89 223 GLY C C 1
ATOM 7300 O O . GLY D 1 226 ? 1.346 60.295 24.410 1.00 12.67 223 GLY C O 1
ATOM 7301 N N . ARG D 1 227 ? 3.024 59.876 22.924 1.00 10.19 224 ARG C N 1
ATOM 7302 C CA . ARG D 1 227 ? 2.496 58.543 22.543 1.00 10.11 224 ARG C CA 1
ATOM 7303 C C . ARG D 1 227 ? 3.578 57.633 22.069 1.00 10.35 224 ARG C C 1
ATOM 7304 O O . ARG D 1 227 ? 4.647 58.080 21.678 1.00 8.69 224 ARG C O 1
ATOM 7312 N N . ILE D 1 228 ? 3.327 56.334 22.215 1.00 9.82 225 ILE C N 1
ATOM 7313 C CA . ILE D 1 228 ? 4.207 55.396 21.627 1.00 10.76 225 ILE C CA 1
ATOM 7314 C C . ILE D 1 228 ? 4.207 55.540 20.097 1.00 10.03 225 ILE C C 1
ATOM 7315 O O . ILE D 1 228 ? 3.202 55.927 19.493 1.00 10.70 225 ILE C O 1
ATOM 7320 N N . GLU D 1 229 ? 5.349 55.295 19.445 1.00 10.53 226 GLU C N 1
ATOM 7321 C CA . GLU D 1 229 ? 5.500 55.468 18.016 1.00 9.20 226 GLU C CA 1
ATOM 7322 C C . GLU D 1 229 ? 4.974 54.203 17.243 1.00 10.53 226 GLU C C 1
ATOM 7323 O O . GLU D 1 229 ? 5.030 53.136 17.752 1.00 11.22 226 GLU C O 1
ATOM 7329 N N . GLU D 1 230 ? 4.474 54.424 16.072 1.00 11.65 227 GLU C N 1
ATOM 7330 C CA . GLU D 1 230 ? 3.989 53.353 15.187 1.00 12.59 227 GLU C CA 1
ATOM 7331 C C . GLU D 1 230 ? 4.907 53.181 14.015 1.00 11.03 227 GLU C C 1
ATOM 7332 O O . GLU D 1 230 ? 5.578 54.101 13.573 1.00 9.71 227 GLU C O 1
ATOM 7338 N N . PRO D 1 231 ? 4.952 51.966 13.464 1.00 10.25 228 PRO C N 1
ATOM 7339 C CA . PRO D 1 231 ? 5.761 51.805 12.283 1.00 10.38 228 PRO C CA 1
ATOM 7340 C C . PRO D 1 231 ? 5.418 52.757 11.153 1.00 10.13 228 PRO C C 1
ATOM 7341 O O . PRO D 1 231 ? 6.301 53.137 10.330 1.00 9.38 228 PRO C O 1
ATOM 7345 N N . GLU D 1 232 ? 4.129 53.085 11.006 1.00 9.79 229 GLU C N 1
ATOM 7346 C CA . GLU D 1 232 ? 3.737 54.000 9.984 1.00 9.65 229 GLU C CA 1
ATOM 7347 C C . GLU D 1 232 ? 4.312 55.431 10.117 1.00 9.77 229 GLU C C 1
ATOM 7348 O O . GLU D 1 232 ? 4.545 56.107 9.089 1.00 11.10 229 GLU C O 1
ATOM 7354 N N . ASP D 1 233 ? 4.584 55.830 11.359 1.00 8.21 230 ASP C N 1
ATOM 7355 C CA . ASP D 1 233 ? 5.252 57.134 11.665 1.00 8.58 230 ASP C CA 1
ATOM 7356 C C . ASP D 1 233 ? 6.618 57.242 10.932 1.00 8.31 230 ASP C C 1
ATOM 7357 O O . ASP D 1 233 ? 7.045 58.262 10.411 1.00 8.93 230 ASP C O 1
ATOM 7362 N N . VAL D 1 234 ? 7.273 56.100 10.886 1.00 8.15 231 VAL C N 1
ATOM 7363 C CA . VAL D 1 234 ? 8.560 55.978 10.237 1.00 7.63 231 VAL C CA 1
ATOM 7364 C C . VAL D 1 234 ? 8.401 55.856 8.708 1.00 7.85 231 VAL C C 1
ATOM 7365 O O . VAL D 1 234 ? 9.067 56.528 7.882 1.00 7.77 231 VAL C O 1
ATOM 7369 N N . ALA D 1 235 ? 7.514 54.966 8.306 1.00 7.88 232 ALA C N 1
ATOM 7370 C CA . ALA D 1 235 ? 7.354 54.643 6.936 1.00 8.56 232 ALA C CA 1
ATOM 7371 C C . ALA D 1 235 ? 7.073 55.829 6.047 1.00 8.60 232 ALA C C 1
ATOM 7372 O O . ALA D 1 235 ? 7.582 55.910 4.940 1.00 7.73 232 ALA C O 1
ATOM 7374 N N . ASP D 1 236 ? 6.241 56.765 6.496 1.00 9.07 233 ASP C N 1
ATOM 7375 C CA . ASP D 1 236 ? 5.879 57.913 5.698 1.00 9.76 233 ASP C CA 1
ATOM 7376 C C . ASP D 1 236 ? 7.094 58.844 5.482 1.00 9.72 233 ASP C C 1
ATOM 7377 O O . ASP D 1 236 ? 7.215 59.465 4.433 1.00 8.96 233 ASP C O 1
ATOM 7382 N N . VAL D 1 237 ? 8.018 58.846 6.451 1.00 9.08 234 VAL C N 1
ATOM 7383 C CA . VAL D 1 237 ? 9.255 59.648 6.283 1.00 8.56 234 VAL C CA 1
ATOM 7384 C C . VAL D 1 237 ? 10.193 58.957 5.278 1.00 8.18 234 VAL C C 1
ATOM 7385 O O . VAL D 1 237 ? 10.841 59.610 4.465 1.00 7.05 234 VAL C O 1
ATOM 7389 N N . VAL D 1 238 ? 10.207 57.629 5.255 1.00 8.11 235 VAL C N 1
ATOM 7390 C CA . VAL D 1 238 ? 11.028 56.902 4.283 1.00 8.60 235 VAL C CA 1
ATOM 7391 C C . VAL D 1 238 ? 10.521 57.186 2.874 1.00 8.45 235 VAL C C 1
ATOM 7392 O O . VAL D 1 238 ? 11.275 57.408 1.960 1.00 9.05 235 VAL C O 1
ATOM 7396 N N . VAL D 1 239 ? 9.207 57.238 2.706 1.00 10.07 236 VAL C N 1
ATOM 7397 C CA . VAL D 1 239 ? 8.648 57.627 1.403 1.00 9.20 236 VAL C CA 1
ATOM 7398 C C . VAL D 1 239 ? 9.181 58.991 0.996 1.00 8.25 236 VAL C C 1
ATOM 7399 O O . VAL D 1 239 ? 9.615 59.181 -0.157 1.00 8.42 236 VAL C O 1
ATOM 7403 N N . PHE D 1 240 ? 9.078 59.985 1.886 1.00 7.93 237 PHE C N 1
ATOM 7404 C CA . PHE D 1 240 ? 9.606 61.325 1.635 1.00 8.31 237 PHE C CA 1
ATOM 7405 C C . PHE D 1 240 ? 11.060 61.249 1.181 1.00 8.23 237 PHE C C 1
ATOM 7406 O O . PHE D 1 240 ? 11.460 61.838 0.140 1.00 8.95 237 PHE C O 1
ATOM 7414 N N . LEU D 1 241 ? 11.843 60.498 1.937 1.00 7.96 238 LEU C N 1
ATOM 7415 C CA . LEU D 1 241 ? 13.288 60.438 1.596 1.00 8.91 238 LEU C CA 1
ATOM 7416 C C . LEU D 1 241 ? 13.604 59.717 0.300 1.00 8.81 238 LEU C C 1
ATOM 7417 O O . LEU D 1 241 ? 14.623 59.982 -0.366 1.00 9.49 238 LEU C O 1
ATOM 7422 N N . ALA D 1 242 ? 12.733 58.806 -0.082 1.00 10.23 239 ALA C N 1
ATOM 7423 C CA . ALA D 1 242 ? 12.831 58.113 -1.340 1.00 10.39 239 ALA C CA 1
ATOM 7424 C C . ALA D 1 242 ? 12.466 58.989 -2.555 1.00 10.22 239 ALA C C 1
ATOM 7425 O O . ALA D 1 242 ? 12.892 58.730 -3.688 1.00 10.81 239 ALA C O 1
ATOM 7427 N N . SER D 1 243 ? 11.619 59.969 -2.293 1.00 9.91 240 SER C N 1
ATOM 7428 C CA . SER D 1 243 ? 10.966 60.712 -3.288 1.00 10.37 240 SER C CA 1
ATOM 7429 C C . SER D 1 243 ? 11.750 61.910 -3.773 1.00 11.42 240 SER C C 1
ATOM 7430 O O . SER D 1 243 ? 12.712 62.359 -3.147 1.00 10.13 240 SER C O 1
ATOM 7433 N N . ASP D 1 244 ? 11.282 62.540 -4.858 1.00 11.13 241 ASP C N 1
ATOM 7434 C CA . ASP D 1 244 ? 12.035 63.658 -5.400 1.00 12.09 241 ASP C CA 1
ATOM 7435 C C . ASP D 1 244 ? 11.887 64.943 -4.591 1.00 11.27 241 ASP C C 1
ATOM 7436 O O . ASP D 1 244 ? 12.639 65.886 -4.786 1.00 10.70 241 ASP C O 1
ATOM 7441 N N . ALA D 1 245 ? 10.987 64.930 -3.616 1.00 10.34 242 ALA C N 1
ATOM 7442 C CA . ALA D 1 245 ? 10.909 66.089 -2.691 1.00 10.28 242 ALA C CA 1
ATOM 7443 C C . ALA D 1 245 ? 12.188 66.179 -1.905 1.00 10.55 242 ALA C C 1
ATOM 7444 O O . ALA D 1 245 ? 12.535 67.259 -1.458 1.00 11.47 242 ALA C O 1
ATOM 7446 N N . ALA D 1 246 ? 12.875 65.030 -1.710 1.00 10.41 243 ALA C N 1
ATOM 7447 C CA . ALA D 1 246 ? 14.182 64.999 -0.985 1.00 10.30 243 ALA C CA 1
ATOM 7448 C C . ALA D 1 246 ? 15.379 65.000 -1.923 1.00 9.76 243 ALA C C 1
ATOM 7449 O O . ALA D 1 246 ? 16.514 64.635 -1.589 1.00 8.84 243 ALA C O 1
ATOM 7451 N N . ARG D 1 247 ? 15.194 65.528 -3.122 1.00 10.01 244 ARG C N 1
ATOM 7452 C CA . ARG D 1 247 ? 16.254 65.501 -4.100 1.00 10.59 244 ARG C CA 1
ATOM 7453 C C . ARG D 1 247 ? 17.537 66.206 -3.801 1.00 9.92 244 ARG C C 1
ATOM 7454 O O . ARG D 1 247 ? 18.560 65.905 -4.405 1.00 10.00 244 ARG C O 1
ATOM 7462 N N . PHE D 1 248 ? 17.487 67.186 -2.892 1.00 8.88 245 PHE C N 1
ATOM 7463 C CA . PHE D 1 248 ? 18.659 67.916 -2.467 1.00 8.51 245 PHE C CA 1
ATOM 7464 C C . PHE D 1 248 ? 19.086 67.536 -1.035 1.00 8.37 245 PHE C C 1
ATOM 7465 O O . PHE D 1 248 ? 19.773 68.338 -0.403 1.00 9.03 245 PHE C O 1
ATOM 7473 N N . MET D 1 249 ? 18.785 66.312 -0.633 1.00 7.66 246 MET C N 1
ATOM 7474 C CA . MET D 1 249 ? 19.131 65.797 0.703 1.00 8.40 246 MET C CA 1
ATOM 7475 C C . MET D 1 249 ? 19.882 64.480 0.594 1.00 7.52 246 MET C C 1
ATOM 7476 O O . MET D 1 249 ? 19.365 63.528 0.006 1.00 8.10 246 MET C O 1
ATOM 7481 N N . THR D 1 250 ? 21.098 64.424 1.133 1.00 7.41 247 THR C N 1
ATOM 7482 C CA . THR D 1 250 ? 21.817 63.192 1.174 1.00 6.88 247 THR C CA 1
ATOM 7483 C C . THR D 1 250 ? 22.752 63.165 2.396 1.00 7.09 247 THR C C 1
ATOM 7484 O O . THR D 1 250 ? 23.209 64.241 2.882 1.00 6.76 247 THR C O 1
ATOM 7488 N N . GLY D 1 251 ? 22.941 61.940 2.889 1.00 7.11 248 GLY C N 1
ATOM 7489 C CA . GLY D 1 251 ? 23.822 61.658 4.050 1.00 7.96 248 GLY C CA 1
ATOM 7490 C C . GLY D 1 251 ? 23.201 62.007 5.396 1.00 8.16 248 GLY C C 1
ATOM 7491 O O . GLY D 1 251 ? 23.899 62.069 6.385 1.00 8.44 248 GLY C O 1
ATOM 7492 N N . GLN D 1 252 ? 21.915 62.304 5.445 1.00 8.22 249 GLN C N 1
ATOM 7493 C CA . GLN D 1 252 ? 21.254 62.634 6.709 1.00 7.68 249 GLN C CA 1
ATOM 7494 C C . GLN D 1 252 ? 20.841 61.459 7.557 1.00 8.05 249 GLN C C 1
ATOM 7495 O O . GLN D 1 252 ? 20.679 60.346 7.084 1.00 8.41 249 GLN C O 1
ATOM 7501 N N . GLY D 1 253 ? 20.715 61.736 8.855 1.00 7.88 250 GLY C N 1
ATOM 7502 C CA . GLY D 1 253 ? 20.026 60.862 9.846 1.00 8.05 250 GLY C CA 1
ATOM 7503 C C . GLY D 1 253 ? 18.816 61.553 10.366 1.00 8.44 250 GLY C C 1
ATOM 7504 O O . GLY D 1 253 ? 18.871 62.281 11.370 1.00 8.34 250 GLY C O 1
ATOM 7505 N N . ILE D 1 254 ? 17.699 61.341 9.657 1.00 7.07 251 ILE C N 1
ATOM 7506 C CA . ILE D 1 254 ? 16.460 62.051 9.960 1.00 8.07 251 ILE C CA 1
ATOM 7507 C C . ILE D 1 254 ? 15.871 61.394 11.204 1.00 8.05 251 ILE C C 1
ATOM 7508 O O . ILE D 1 254 ? 15.488 60.222 11.192 1.00 8.48 251 ILE C O 1
ATOM 7513 N N . ASN D 1 255 ? 15.686 62.180 12.241 1.00 7.20 252 ASN C N 1
ATOM 7514 C CA . ASN D 1 255 ? 15.072 61.692 13.474 1.00 6.88 252 ASN C CA 1
ATOM 7515 C C . ASN D 1 255 ? 13.567 61.609 13.290 1.00 6.72 252 ASN C C 1
ATOM 7516 O O . ASN D 1 255 ? 12.971 62.551 12.801 1.00 6.65 252 ASN C O 1
ATOM 7521 N N . VAL D 1 256 ? 13.007 60.466 13.627 1.00 7.01 253 VAL C N 1
ATOM 7522 C CA . VAL D 1 256 ? 11.518 60.316 13.675 1.00 8.15 253 VAL C CA 1
ATOM 7523 C C . VAL D 1 256 ? 11.203 59.700 15.017 1.00 8.48 253 VAL C C 1
ATOM 7524 O O . VAL D 1 256 ? 10.995 58.480 15.117 1.00 9.93 253 VAL C O 1
ATOM 7528 N N . THR D 1 257 ? 11.217 60.539 16.058 1.00 8.26 254 THR C N 1
ATOM 7529 C CA . THR D 1 257 ? 11.164 60.112 17.441 1.00 8.05 254 THR C CA 1
ATOM 7530 C C . THR D 1 257 ? 10.098 60.766 18.294 1.00 8.01 254 THR C C 1
ATOM 7531 O O . THR D 1 257 ? 10.052 60.508 19.485 1.00 9.07 254 THR C O 1
ATOM 7535 N N . GLY D 1 258 ? 9.294 61.669 17.733 1.00 7.65 255 GLY C N 1
ATOM 7536 C CA . GLY D 1 258 ? 8.289 62.353 18.515 1.00 8.12 255 GLY C CA 1
ATOM 7537 C C . GLY D 1 258 ? 8.885 63.409 19.407 1.00 7.88 255 GLY C C 1
ATOM 7538 O O . GLY D 1 258 ? 8.348 63.752 20.461 1.00 8.31 255 GLY C O 1
ATOM 7539 N N . GLY D 1 259 ? 10.123 63.858 19.055 1.00 7.83 256 GLY C N 1
ATOM 7540 C CA . GLY D 1 259 ? 10.728 64.933 19.855 1.00 8.68 256 GLY C CA 1
ATOM 7541 C C . GLY D 1 259 ? 11.799 64.470 20.837 1.00 9.00 256 GLY C C 1
ATOM 7542 O O . GLY D 1 259 ? 12.438 65.292 21.542 1.00 8.85 256 GLY C O 1
ATOM 7543 N N . VAL D 1 260 ? 12.028 63.170 20.881 1.00 8.99 257 VAL C N 1
ATOM 7544 C CA . VAL D 1 260 ? 13.005 62.650 21.849 1.00 9.52 257 VAL C CA 1
ATOM 7545 C C . VAL D 1 260 ? 14.389 63.106 21.539 1.00 9.74 257 VAL C C 1
ATOM 7546 O O . VAL D 1 260 ? 15.163 63.453 22.435 1.00 11.20 257 VAL C O 1
ATOM 7550 N N . ARG D 1 261 ? 14.732 63.119 20.276 1.00 9.14 258 ARG C N 1
ATOM 7551 C CA . ARG D 1 261 ? 16.046 63.560 19.815 1.00 8.93 258 ARG C CA 1
ATOM 7552 C C . ARG D 1 261 ? 15.870 64.599 18.739 1.00 8.91 258 ARG C C 1
ATOM 7553 O O . ARG D 1 261 ? 15.119 64.395 17.791 1.00 8.63 258 ARG C O 1
ATOM 7561 N N . MET D 1 262 ? 16.606 65.711 18.873 1.00 9.31 259 MET C N 1
ATOM 7562 C CA . MET D 1 262 ? 16.583 66.800 17.924 1.00 9.51 259 MET C CA 1
ATOM 7563 C C . MET D 1 262 ? 17.989 67.135 17.354 1.00 10.48 259 MET C C 1
ATOM 7564 O O . MET D 1 262 ? 18.907 67.342 18.108 1.00 12.99 259 MET C O 1
ATOM 7569 N N . ASP D 1 263 ? 18.137 67.022 16.064 1.00 8.89 260 ASP C N 1
ATOM 7570 C CA . ASP D 1 263 ? 19.308 67.396 15.324 1.00 9.76 260 ASP C CA 1
ATOM 7571 C C . ASP D 1 263 ? 18.847 68.244 14.105 1.00 11.78 260 ASP C C 1
ATOM 7572 O O . ASP D 1 263 ? 19.903 68.842 13.621 1.00 10.41 260 ASP C O 1
#

InterPro domains:
  IPR002347 Short-chain dehydrogenase/reductase SDR [PF13561] (22-260)
  IPR002347 Short-chain dehydrogenase/reductase SDR [PR00080] (85-96)
  IPR002347 Short-chain dehydrogenase/reductase SDR [PR00080] (139-147)
  IPR002347 Short-chain dehydrogenase/reductase SDR [PR00080] (159-178)
  IPR002347 Short-chain dehydrogenase/reductase SDR [PR00081] (14-31)
  IPR002347 Short-chain dehydrogenase/reductase SDR [PR00081] (85-96)
  IPR002347 Short-chain dehydrogenase/reductase SDR [PR00081] (133-149)
  IPR002347 Short-chain dehydrogenase/reductase SDR [PR00081] (159-178)
  IPR002347 Short-chain dehydrogenase/reductase SDR [PR00081] (180-197)
  IPR002347 Short-chain dehydrogenase/reductase SDR [PR00081] (224-244)
  IPR020904 Short-chain dehydrogenase/reductase, conserved site [PS00061] (146-174)
  IPR036291 NAD(P)-binding domain superfamily [SSF51735] (12-260)

Foldseek 3Di:
DLACAPAEEEEEQLLFFLNVLLQQQNLVSHYAYEYEYCPQVSSVVSQVPGDPHYYGHYADLLDLVRLLVRVVVRCVVRVHHAEYEYEWADFDFAAPVPDDPVRLCRRQSGQQSSLVSNVVSNVVRCLVVLYLHEYEYEAAVLLVPPDGRGNSNSVNSVNNLVVQQVVQVVCVVSNYAGEYEHEAQEDTVNNVVVLVVVCVVVVHDSVVSLVVLQVLAQQRHGHYSNLRSVVVSVRRGCVCSPDHSYHHYSYNPNDDD/DLACAPAEEEEEQLLFFLNVLLQQLSLVRHYAYEYEYCCQVSVVVSQVPGDVGYYGHYADLLDLVRLLVRVVVRCVVRVHHAEYEYEFAAFDFAAPVPDDPVRLCRRQSGQQSSLVNNVVSNVVRCVVVLYLHEYEYEAAVLLVPPDGRGNSNSVNSVNVLVCQQVVQVVCVVSNHAGEYEHEAQEPTVNNVVCLVVVCVVVVHHSVVVLCVSQVLAQQRDGHYSNLRSNVVSCRRDCVVSVDHSYHHYSYNPNDDD/DLACAPAEEEEEPLLFFLNLLLQQLNLVSHYAYEYEYQDQVSVVVSQVPGDPHYYTHYADLLDLVRLLVRVVVRCVVSVHHAEYEYEFADFDFAAPVPDDPVRLCRHQSGQQSSLVSNVVSSVVVCVVVLHLHEYEYEAAVLLVPPDGSGNSNSVNRVNVLVCQQVVQVVCVVSNHAGEYEHEAQEDTPCVLVVLCVVCVVVVHHSVVSLVVLQVLAQQRHGHYSNLRSSVVSCRSDCVCSPDHSYHHYSYNPNDDD/DLACAPAEEEEEPCLFFLNLLLQQLNLVSHYAYEYEYQDQVSRVVSQVPGDVHHYGHYADLLDLVRLLVRVVVRCVVRVHHAEYEYEWADFDFAAPVPDDVVRLCRRQSGQQSSLVNNVVSSVVRCVVVLYLHEYEYEAAVLLVPPDGRGNSNSVNRVNNLVVQQVVQVVCVVSNHAGEYEHEAQEDTPRNQVVLVVVCVVPVHHSVVSLCVSQVLAQQRDGHYSNLVSNVVSCRRGCVCSVDHSYHHYSYNPNDDD

Organism: Agrobacterium tumefaciens (NCBI:txid358)

Nearest PDB structures (foldseek):
  3wds-assembly1_B  TM=1.003E+00  e=1.891E-52  Agrobacterium tumefaciens
  3wye-assembly1_A-2  TM=9.636E-01  e=4.215E-27  Klebsiella pneumoniae
  6pej-assembly1_A  TM=9.757E-01  e=3.201E-24  Sinorhizobium meliloti 1021
  7e6o-assembly1_C  TM=9.698E-01  e=1.462E-24  Paracoccus denitrificans PD1222
  1k2w-assembly1_A  TM=9.688E-01  e=3.611E-24  Cereibacter sphaeroides

Sequence (1028 aa):
IFDLSGRKAIVTGGSKGIGAAIARALDKAGATVAIADLDVMAAQAVVAGLENGGFAVEVDVTKRASVDAAMQKAIDALGGFDLLCANAGVSTMRPAVDITDEEWDFNFDVNARGVFLANQIACRHFLASNTKGVIVNTASLAAKVGAPLLAHYSASKFAVFGWTQALAREMAPKNIRVNCVCPGFVKTAMQEREIIWEAELRGMTPEAVRAEYVSLTPLGRIEEPEDVADVVVFLASDAARFMTGQGINVTGGVRMDIFDLSGRKAIVTGGSKGIGAAIARALDKAGATVAIADLDVMAAQAVVAGLENGGFAVEVDVTKRASVDAAMQKAIDALGGFDLLCANAGVSTMRPAVDITDEEWDFNFDVNARGVFLANQIACRHFLASNTKGVIVNTASLAAKVGAPLLAHYSASKFAVFGWTQALAREMAPKNIRVNCVCPGFVKTAMQEREIIWEAELRGMTPEAVRAEYVSLTPLGRIEEPEDVADVVVFLASDAARFMTGQGINVTGGVRMDIFDLSGRKAIVTGGSKGIGAAIARALDKAGATVAIADLDVMAAQAVVAGLENGGFAVEVDVTKRASVDAAMQKAIDALGGFDLLCANAGVSTMRPAVDITDEEWDFNFDVNARGVFLANQIACRHFLASNTKGVIVNTASLAAKVGAPLLAHYSASKFAVFGWTQALAREMAPKNIRVNCVCPGFVKTAMQEREIIWEAELRGMTPEAVRAEYVSLTPLGRIEEPEDVADVVVFLASDAARFMTGQGINVTGGVRMDIFDLSGRKAIVTGGSKGIGAAIARALDKAGATVAIADLDVMAAQAVVAGLENGGFAVEVDVTKRASVDAAMQKAIDALGGFDLLCANAGVSTMRPAVDITDEEWDFNFDVNARGVFLANQIACRHFLASNTKGVIVNTASLAAKVGAPLLAHYSASKFAVFGWTQALAREMAPKNIRVNCVCPGFVKTAMQEREIIWEAELRGMTPEAVRAEYVSLTPLGRIEEPEDVADVVVFLASDAARFMTGQGINVTGGVRMD